Protein AF-0000000074976301 (afdb_homodimer)

Radius of gyration: 41.98 Å; Cα contacts (8 Å, |Δi|>4): 1626; chains: 2; bounding box: 94×161×144 Å

Sequence (1398 aa):
MSGLPFMSETKKCDAARPHCGTCVKQWQALVSVPAPVGYAHPTEPQCSYDPVEGLRLAPDTDPVEKIKELEDQIAELKSKLYDKQNASASPSSTRLTPPVPAGDPNGFTESDGGGIALPQAPLNIIDLIAPDSPQTRFRSSSGSPQLQKPGTDPFMDLLFSGWNPDLPDPTTLNHYIDVFFRCDPCGSRVLHKPSFLASMQLSPRDPGFPHSAILHAICAASSRWSPQNIVTLPDGTRRDQFAEFHASKTRQYIDKTMASGEDIFSVMQACILLSWYFYQEGRWVEVWIFAAFQTRVAVPLRLNYPGTFSTHGNSSPGAYLAPPKDLRDLESRRRTWWMTIIFDRIASVGGWIHAVDERDLGTELPLRTADFESESPIPSNPQDLTTPNLFTEHPPHYTDSFLLLIKAVMLFGRVTDFNVRGNLRAPTAPSKNQNPFFLPGFEELDKLVCSDFLESLPHIYRNNTGVTEQPDGTSSSLDTDLYMVHIIPHAATITLHNPYIDFTDPQNVSTARCVNSARCILGAYYVLSATSLDITRLHPFVTICWYLAAVVQVQLCKYFIEINDSERESTVWGEINVLRFAMMEYGQRSPIGTRQERLLQGLMREIVRMTAQKQPLEVGVPLFPFSHTTLFQKDVGSGSQSEEGSTAALLPVSPPYEQQSLPGRHSSVHPTSPNGSLLGSTWPRRDASGSPATNNYALMSGLPFMSETKKCDAARPHCGTCVKQWQALVSVPAPVGYAHPTEPQCSYDPVEGLRLAPDTDPVEKIKELEDQIAELKSKLYDKQNASASPSSTRLTPPVPAGDPNGFTESDGGGIALPQAPLNIIDLIAPDSPQTRFRSSSGSPQLQKPGTDPFMDLLFSGWNPDLPDPTTLNHYIDVFFRCDPCGSRVLHKPSFLASMQLSPRDPGFPHSAILHAICAASSRWSPQNIVTLPDGTRRDQFAEFHASKTRQYIDKTMASGEDIFSVMQACILLSWYFYQEGRWVEVWIFAAFQTRVAVPLRLNYPGTFSTHGNSSPGAYLAPPKDLRDLESRRRTWWMTIIFDRIASVGGWIHAVDERDLGTELPLRTADFESESPIPSNPQDLTTPNLFTEHPPHYTDSFLLLIKAVMLFGRVTDFNVRGNLRAPTAPSKNQNPFFLPGFEELDKLVCSDFLESLPHIYRNNTGVTEQPDGTSSSLDTDLYMVHIIPHAATITLHNPYIDFTDPQNVSTARCVNSARCILGAYYVLSATSLDITRLHPFVTICWYLAAVVQVQLCKYFIEINDSERESTVWGEINVLRFAMMEYGQRSPIGTRQERLLQGLMREIVRMTAQKQPLEVGVPLFPFSHTTLFQKDVGSGSQSEEGSTAALLPVSPPYEQQSLPGRHSSVHPTSPNGSLLGSTWPRRDASGSPATNNYAL

Solvent-accessible surface area (backbone atoms only — not comparable to full-atom values): 83010 Å² total; per-residue (Å²): 135,87,81,76,80,79,79,65,82,87,68,69,62,64,73,36,82,81,47,28,51,32,49,39,48,46,39,47,56,55,60,67,43,80,55,58,93,93,50,75,58,76,89,55,57,84,61,70,74,72,78,72,81,69,82,77,71,74,73,84,62,52,60,65,58,43,45,48,45,44,45,47,41,39,46,51,41,34,59,54,38,60,68,73,64,80,80,92,81,85,79,88,76,92,76,89,85,80,87,80,89,90,77,87,76,84,71,84,79,78,80,69,81,71,62,83,34,54,66,37,75,44,75,74,67,66,78,71,70,68,75,76,74,74,80,80,75,72,83,76,76,76,74,76,75,85,66,76,77,66,86,73,55,68,64,59,54,37,51,73,50,48,43,63,81,90,51,66,59,67,69,61,43,50,48,33,52,50,48,26,69,72,54,49,69,60,56,48,71,41,54,56,60,62,63,51,59,55,22,64,71,44,54,56,70,40,86,67,23,71,58,63,34,36,54,26,14,42,44,24,49,25,24,68,82,56,69,52,74,71,42,66,42,95,86,63,48,75,41,45,52,60,25,51,50,24,43,50,50,24,52,51,47,46,55,50,23,64,74,67,58,54,64,47,68,58,39,49,54,17,48,50,27,40,39,51,37,31,44,37,59,48,38,58,62,59,32,55,52,46,35,42,48,52,51,59,60,35,52,64,41,26,35,42,21,44,82,39,38,64,73,68,46,46,77,16,67,30,58,75,48,72,69,62,86,46,71,65,52,37,50,36,46,38,31,42,41,51,53,41,51,52,50,24,39,60,70,20,64,70,56,49,78,56,54,65,58,73,81,64,48,31,34,42,46,59,69,31,69,70,43,61,62,66,61,51,93,65,77,79,42,88,44,32,79,81,39,79,59,54,67,52,53,70,56,73,91,55,51,42,45,65,57,45,29,53,49,37,50,52,51,34,36,50,39,38,48,52,52,40,46,50,53,42,74,34,96,59,69,71,49,67,82,49,66,63,70,75,41,89,66,38,51,64,51,48,45,39,40,72,41,45,37,68,71,41,41,57,68,81,57,56,80,37,62,26,69,45,68,42,89,83,74,76,52,76,48,79,39,41,42,32,33,43,45,73,38,43,32,31,41,31,37,28,68,63,26,54,72,39,44,38,87,88,41,88,79,36,62,36,34,52,50,29,54,52,25,24,48,51,51,50,50,53,49,54,59,49,66,74,44,90,64,68,70,66,51,42,47,73,69,50,41,57,41,44,43,54,28,33,41,53,37,51,46,52,30,45,51,24,56,73,70,68,36,63,70,62,27,50,54,37,39,19,53,38,39,43,41,42,46,51,21,41,60,28,19,74,66,30,39,30,15,39,51,44,39,53,41,48,50,66,63,42,48,27,47,63,15,47,45,84,60,90,55,60,87,62,66,39,63,77,79,71,76,86,59,81,62,68,75,73,64,72,82,82,73,74,85,90,82,86,83,87,77,88,80,76,89,72,83,84,80,84,87,81,90,82,90,93,81,91,87,83,91,86,88,84,87,93,89,89,92,93,86,89,92,86,93,90,91,75,88,89,82,86,79,83,82,80,89,72,89,73,87,79,89,83,132,134,77,82,69,79,79,75,66,80,86,74,70,63,66,74,38,82,86,48,29,50,32,51,40,46,46,40,46,56,57,60,67,43,82,56,59,93,93,50,75,62,76,91,54,59,82,63,71,77,72,80,73,81,66,80,76,70,73,77,83,63,48,62,63,55,43,43,45,45,45,42,42,45,41,37,48,46,30,40,62,44,42,72,58,66,70,78,92,80,87,82,90,86,85,91,84,88,89,82,88,79,87,80,91,86,88,50,75,27,66,79,62,79,57,65,71,36,54,64,39,74,44,76,77,60,72,78,72,71,70,78,75,71,74,80,78,74,73,74,75,76,78,76,72,75,83,69,76,76,68,85,74,58,70,65,60,55,37,50,74,51,47,45,63,80,89,50,65,59,67,70,59,42,50,50,33,52,51,47,25,70,72,54,48,70,60,55,49,68,41,53,56,61,63,62,50,59,56,23,65,72,45,53,58,69,39,88,68,24,73,57,64,33,38,54,26,14,42,45,25,50,24,24,68,82,57,71,50,73,71,42,67,42,94,85,64,48,74,41,46,52,58,25,51,50,24,42,50,51,24,49,51,47,46,55,49,24,64,73,62,57,55,64,47,67,58,37,49,55,16,48,50,27,41,38,51,38,30,44,38,58,49,39,58,62,60,31,55,53,46,33,42,47,53,51,60,61,35,51,64,40,27,36,41,21,46,82,39,37,62,75,66,56,47,84,14,65,25,60,73,46,71,70,61,85,47,71,66,52,38,50,35,46,39,31,42,40,50,54,42,52,52,49,24,39,63,68,20,62,65,58,49,77,55,55,64,60,75,82,65,47,31,32,39,47,57,68,32,67,70,44,61,62,67,61,52,93,64,78,78,42,88,46,33,79,83,37,79,60,54,68,51,53,69,56,74,89,57,50,43,46,65,55,47,28,52,49,36,49,52,51,36,36,52,41,38,50,52,52,40,47,49,52,44,74,35,94,58,69,72,50,68,82,50,64,61,71,74,42,88,65,39,51,64,50,47,45,39,40,71,42,44,36,69,70,41,41,56,68,81,57,55,80,37,62,25,70,46,68,42,89,84,72,77,52,76,48,78,40,42,44,32,34,44,45,73,37,42,32,33,41,30,35,29,66,64,26,53,71,40,46,39,86,91,42,88,80,35,63,36,33,52,49,28,53,52,26,26,49,50,50,51,49,52,48,54,60,47,66,74,46,92,64,69,71,64,52,43,46,74,69,50,40,57,40,43,43,53,30,34,52,52,38,52,54,51,30,44,51,25,57,74,71,67,36,64,69,63,26,52,54,37,40,19,53,39,41,44,40,43,46,52,20,41,58,28,19,73,67,29,38,32,14,40,50,45,39,52,43,48,49,66,66,42,49,61,46,63,69,67,45,85,61,89,55,60,88,61,62,45,62,78,78,70,74,84,57,82,61,65,73,76,57,59,80,75,72,78,84,74,89,88,83,86,91,86,77,86,82,78,77,81,76,78,84,80,83,83,84,85,77,87,87,81,92,88,85,89,87,92,88,87,93,92,84,94,84,88,86,86,94,85,95,91,89,92,78,88,88,85,88,75,84,82,83,84,92,85,134

InterPro domains:
  IPR007219 Xylanolytic transcriptional activator, regulatory domain [PF04082] (188-371)
  IPR050815 Transcription factor, fungi [PTHR47338] (12-683)

Organism: Psilocybe cubensis (NCBI:txid181762)

Nearest PDB structures (foldseek):
  4p3f-assembly1_A  TM=4.657E-01  e=5.514E+00  Homo sapiens
  6lyr-assembly1_D  TM=2.061E-01  e=2.245E+00  Escherichia coli K-12
  2jqq-assembly1_A  TM=3.117E-01  e=6.971E+00  Saccharomyces cerevisiae
  4p3f-assembly1_A  TM=4.251E-01  e=4.213E+00  Homo sapiens
  6lyr-assembly1_D  TM=2.016E-01  e=2.156E+00  Escherichia coli K-12

Foldseek 3Di:
DDDDPDPDDPQDQCPDPPGGPRLVVVLVVVVVDPQPPPDDRPPDSPDGPPPPVPDPPPPVCPVVNVCVVVCVVCCVVCVVVVVVPDDDDADDDDQDDDDDDDDDDDDDDDPCPDDPQDAPPQLPPPDPPPPCPDRDDDDDDPPRDPPPPPPPPPLVVCVVLVHDNLADDLVVLVVLLVLLCVFPDALNQLDQNVQQVVLCPDGNVDPSRQDLLQSLLSQLLSCLVVPDPFDQDPVRQTDRPRNVSSLVVNVVVQVVCVVNVPPLVSSLSSLLSSLLSCLLQVVLVSNQVSLLVSQVSLVLCCLQAELSDDPVSVVNSRNSDDRQPDPLSSLSSPSSNLSSQLSQLLSCLVQHAGSDDLVSRHYAHHAPSVCSNVVPPDDTHPDDSPDPPNLQDDDPRRDDLQSLLSSLSVLLSVLSVVVNVVVVPDPDQDDLPDDCVPPPPLVVSLCSLQPRNLVSDPPVLNVDLQWDADPVNPDTGGDQSSVCSQQSSLLSLLSNLVSNDDPVDPPRPSLVSLQVSLVSLLVSVVVVVVHPDQLLSHDLSNLVSLLSSLLSLLVVLVVCLVVVPQVVNLVSLLSSLSSLVSLVSNCVSGVSSVVSSVVSVVVNVVVVVSDPDPCSNPRNDPPPPPPPVPPPPPPPDDDDDDDDDDDDDPPDPDDDDDDDDDDDDDDYYDDYDDDYDDDDDDDDDDDPDDDDDDDDDDD/DDDDPPPDDPQDQCPDPPGGPRLVVVLVVVVVDPAPPPDDRDPDSPDGPPPPPDPPPPPPCPVVVVVVVVVVVVCVVVCVVVCPVPDDDDDDDDDDDDDDDDDDDDDDDDDPPCDPLPQPPQLPLPDPPPVPVPPPPPPDPPPPDPPPPPPPPPLVVCVVLVHDNLADDLVVLVVLLVLLCVFPDALNQLDQNVQQVVLCPDGNPDPSRQDLLQSLLSQLLSCLVVPDPWDQDPVRQTDRPRNVSSLVVNVVVQVVCVVNVPPLVSSLSSLLSSLLSCLLQVVLVSNQVSLLVSQVSLVLCCLQAELSDDPVSVVNSRNSDDRQPDPLSSLSSPSSNLSSQLSQLLSCLVQHAGSDDLVSRHYAHHAPSVCSNVVPPDDTHPDDSPDPPNLQDDDPRRDDLQSLLSSLSVLLSVLSVVVNVVVVPDPDQDDLPDDCVPPPPLVVSLCSLQPRNLVSDPPVLNVDLQWDADPVNPDTGGDQSSVCSQQSSLLSLLSNLVSNDDPVDPPRPSLVSNQVSLVSLLVSVVVVVVHPDQLLSHDLSNLVSLLSSLLSLLVVLVVCLVVVPQVVNLVSLLSSLSSLVSLVSNCVSGVSSVVSSVVSVVVNVVVVVRDPDPCSNPRNPPPPPPPPVPPVPPDPDDDDDDDDDDDDDDPDPDDDPDDDDDDDDDYDYDDDDDDDDDYYDDDDYDDDDDDDPDDDDDD

Secondary structure (DSSP, 8-state):
----------------SSS-HHHHHHHHHHHTS---TT-PPPSS-S----------------HHHHHHHHHHHHHHHHHHHTTS-----------------------------------------GGG-------------------------HHHHHHHHT--TTSPPHHHHHHHHHHHHHH-SSGGGGS-HHHHHHHTTS-TTSTTSPPHHHHHHHHHHHTTTS--SEEE-TTS-EEEHHHHHHHHHHHHHHHHHHHH-TTHHHHHHHHHHHHHHHHHTT-HHHHHHHHHHHHHHHTTTTTTSGGG---TTTTSTT-SSPSPSSHHHHHHHHHHHHHHHHHHHHHTTTT---SS-GGG--PPPPPPHHHHHHT--PPPPS--TTSTTTTT---GGG--HHHHHHHHHHHHHHHHHHHHHHHHT-SSPPPTT--GGGSTTHHHHHHIIIIIHHHTS-HHHHS--SEEE-TTSS-EEE-HHHHHHHHHHHHHHHHHHGGG--TT-TT-HHHHHHHHHHHHHHHHHHHHHTS---GGGS-TTHHHHHHHHHHHHHHHHHHHHHTT-HHHHHHHHHHHHHHHHHHHHHHTT-THHHHHHHHHHHHHHHHHHH---SSTTTTT-------GGGTT-------------------------------------------------------------------/----------------SSS-HHHHHHHHHHHTS---TT-PPPSS-S----------------HHHHHHHHHHHHHHHHHHHHTS-----------------------------------------GGG-------------------------HHHHHHHHT--TTSPPHHHHHHHHHHHHHH-SSGGGGS-HHHHHHHTTS-TTSTTSPPHHHHHHHHHHHTTTS--SEEE-TTS-EEEHHHHHHHHHHHHHHHHHHHH-TTHHHHHHHHHHHHHHHHHTT-HHHHHHHHHHHHHHHTTTTTTSGGG---TTTTSTT-SSPSPSSHHHHHHHHHHHHHHHHHHHHHTTTT---SS-GGG--PPPPPPHHHHHHT--PPPPS--TTSTTTTT---GGG--HHHHHHHHHHHHHHHHHHHHHHHHT-SSPPPTT--GGGSTTHHHHHHIIIIIHHHTS-HHHHS--SEEE-TTSS-EEE-HHHHHHHHHHHHHHHHHHGGG--TT-TT-HHHHHHHHHHHHHHHHHHHHHTS---GGGS-TTHHHHHHHHHHHHHHHHHHHHHTT-HHHHHHHHHHHHHHHHHHHHHHTT-THHHHHHHHHHHHHHHHHHH---SSTTTTT-------GGGGGGTT----------------------------------------------------------------

Structure (mmCIF, N/CA/C/O backbone):
data_AF-0000000074976301-model_v1
#
loop_
_entity.id
_entity.type
_entity.pdbx_description
1 polymer 'Transcription factor domain-containing protein'
#
loop_
_atom_site.group_PDB
_atom_site.id
_atom_site.type_symbol
_atom_site.label_atom_id
_atom_site.label_alt_id
_atom_site.label_comp_id
_atom_site.label_asym_id
_atom_site.label_entity_id
_atom_site.label_seq_id
_atom_site.pdbx_PDB_ins_code
_atom_site.Cartn_x
_atom_site.Cartn_y
_atom_site.Cartn_z
_atom_site.occupancy
_atom_site.B_iso_or_equiv
_atom_site.auth_seq_id
_atom_site.auth_comp_id
_atom_site.auth_asym_id
_atom_site.auth_atom_id
_atom_site.pdbx_PDB_model_num
ATOM 1 N N . MET A 1 1 ? 20.297 -18.25 -31.578 1 17.75 1 MET A N 1
ATOM 2 C CA . MET A 1 1 ? 21.609 -18.594 -31 1 17.75 1 MET A CA 1
ATOM 3 C C . MET A 1 1 ? 22.641 -17.531 -31.344 1 17.75 1 MET A C 1
ATOM 5 O O . MET A 1 1 ? 23.453 -17.719 -32.25 1 17.75 1 MET A O 1
ATOM 9 N N . SER A 1 2 ? 22.172 -16.25 -31.406 1 18.09 2 SER A N 1
ATOM 10 C CA . SER A 1 2 ? 22.75 -15.078 -32.031 1 18.09 2 SER A CA 1
ATOM 11 C C . SER A 1 2 ? 24.109 -14.727 -31.422 1 18.09 2 SER A C 1
ATOM 13 O O . SER A 1 2 ? 24.281 -14.812 -30.203 1 18.09 2 SER A O 1
ATOM 15 N N . GLY A 1 3 ? 25.188 -14.75 -32.344 1 18.64 3 GLY A N 1
ATOM 16 C CA . GLY A 1 3 ? 26.625 -14.656 -32.531 1 18.64 3 GLY A CA 1
ATOM 17 C C . GLY A 1 3 ? 27.203 -13.375 -31.984 1 18.64 3 GLY A C 1
ATOM 18 O O . GLY A 1 3 ? 26.609 -12.305 -32.094 1 18.64 3 GLY A O 1
ATOM 19 N N . LEU A 1 4 ? 28.078 -13.414 -31.016 1 25.92 4 LEU A N 1
ATOM 20 C CA . LEU A 1 4 ? 28.859 -12.656 -30.047 1 25.92 4 LEU A CA 1
ATOM 21 C C . LEU A 1 4 ? 29.922 -11.82 -30.75 1 25.92 4 LEU A C 1
ATOM 23 O O . LEU A 1 4 ? 30.688 -12.336 -31.562 1 25.92 4 LEU A O 1
ATOM 27 N N . PRO A 1 5 ? 29.734 -10.469 -31 1 25.67 5 PRO A N 1
ATOM 28 C CA . PRO A 1 5 ? 30.766 -9.625 -31.609 1 25.67 5 PRO A CA 1
ATOM 29 C C . PRO A 1 5 ? 32.156 -9.852 -31 1 25.67 5 PRO A C 1
ATOM 31 O O . PRO A 1 5 ? 32.25 -10.328 -29.875 1 25.67 5 PRO A O 1
ATOM 34 N N . PHE A 1 6 ? 33.094 -10.102 -31.891 1 25.94 6 PHE A N 1
ATOM 35 C CA . PHE A 1 6 ? 34.531 -10.078 -31.797 1 25.94 6 PHE A CA 1
ATOM 36 C C . PHE A 1 6 ? 35 -8.836 -31.047 1 25.94 6 PHE A C 1
ATOM 38 O O . PHE A 1 6 ? 34.719 -7.715 -31.469 1 25.94 6 PHE A O 1
ATOM 45 N N . MET A 1 7 ? 35.156 -8.867 -29.844 1 28.19 7 MET A N 1
ATOM 46 C CA . MET A 1 7 ? 35.562 -7.938 -28.797 1 28.19 7 MET A CA 1
ATOM 47 C C . MET A 1 7 ? 36.969 -7.379 -29.094 1 28.19 7 MET A C 1
ATOM 49 O O . MET A 1 7 ? 37.562 -6.75 -28.234 1 28.19 7 MET A O 1
ATOM 53 N N . SER A 1 8 ? 37.594 -7.973 -30.156 1 29.59 8 SER A N 1
ATOM 54 C CA . SER A 1 8 ? 39 -7.539 -30.172 1 29.59 8 SER A CA 1
ATOM 55 C C . SER A 1 8 ? 39.094 -6.039 -30.406 1 29.59 8 SER A C 1
ATOM 57 O O . SER A 1 8 ? 38.094 -5.371 -30.688 1 29.59 8 SER A O 1
ATOM 59 N N . GLU A 1 9 ? 40.281 -5.621 -31.125 1 33.06 9 GLU A N 1
ATOM 60 C CA . GLU A 1 9 ? 40.875 -4.297 -31.25 1 33.06 9 GLU A CA 1
ATOM 61 C C . GLU A 1 9 ? 39.938 -3.326 -31.938 1 33.06 9 GLU A C 1
ATOM 63 O O . GLU A 1 9 ? 39.156 -3.729 -32.812 1 33.06 9 GLU A O 1
ATOM 68 N N . THR A 1 10 ? 39.625 -2.203 -31.359 1 34.5 10 THR A N 1
ATOM 69 C CA . THR A 1 10 ? 38.844 -0.985 -31.578 1 34.5 10 THR A CA 1
ATOM 70 C C . THR A 1 10 ? 39.031 -0.449 -33 1 34.5 10 THR A C 1
ATOM 72 O O . THR A 1 10 ? 39.875 0.437 -33.219 1 34.5 10 THR A O 1
ATOM 75 N N . LYS A 1 11 ? 39.25 -1.345 -34.031 1 38.53 11 LYS A N 1
ATOM 76 C CA . LYS A 1 11 ? 39.625 -0.69 -35.281 1 38.53 11 LYS A CA 1
ATOM 77 C C . LYS A 1 11 ? 38.438 0.122 -35.812 1 38.53 11 LYS A C 1
ATOM 79 O O . LYS A 1 11 ? 37.281 -0.297 -35.719 1 38.53 11 LYS A O 1
ATOM 84 N N . LYS A 1 12 ? 38.656 1.433 -36.031 1 40.94 12 LYS A N 1
ATOM 85 C CA . LYS A 1 12 ? 37.812 2.541 -36.469 1 40.94 12 LYS A CA 1
ATOM 86 C C . LYS A 1 12 ? 37.25 2.281 -37.875 1 40.94 12 LYS A C 1
ATOM 88 O O . LYS A 1 12 ? 38 2.037 -38.812 1 40.94 12 LYS A O 1
ATOM 93 N N . CYS A 1 13 ? 36.094 1.709 -38.062 1 37.28 13 CYS A N 1
ATOM 94 C CA . CYS A 1 13 ? 35.5 1.474 -39.375 1 37.28 13 CYS A CA 1
ATOM 95 C C . CYS A 1 13 ? 35.25 2.787 -40.094 1 37.28 13 CYS A C 1
ATOM 97 O O . CYS A 1 13 ? 34.656 3.713 -39.531 1 37.28 13 CYS A O 1
ATOM 99 N N . ASP A 1 14 ? 36 3.328 -41.062 1 51.03 14 ASP A N 1
ATOM 100 C CA . ASP A 1 14 ? 36.062 4.629 -41.719 1 51.03 14 ASP A CA 1
ATOM 101 C C . ASP A 1 14 ? 34.906 4.812 -42.688 1 51.03 14 ASP A C 1
ATOM 103 O O . ASP A 1 14 ? 34.906 5.746 -43.5 1 51.03 14 ASP A O 1
ATOM 107 N N . ALA A 1 15 ? 33.906 4.105 -42.656 1 47.38 15 ALA A N 1
ATOM 108 C CA . ALA A 1 15 ? 32.625 4.191 -43.375 1 47.38 15 ALA A CA 1
ATOM 109 C C . ALA A 1 15 ? 32.844 4.387 -44.875 1 47.38 15 ALA A C 1
ATOM 111 O O . ALA A 1 15 ? 32.031 4.984 -45.562 1 47.38 15 ALA A O 1
ATOM 112 N N . ALA A 1 16 ? 34.062 3.965 -45.406 1 56.34 16 ALA A N 1
ATOM 113 C CA . ALA A 1 16 ? 34.344 4.09 -46.812 1 56.34 16 ALA A CA 1
ATOM 114 C C . ALA A 1 16 ? 33.531 3.078 -47.625 1 56.34 16 ALA A C 1
ATOM 116 O O . ALA A 1 16 ? 33.219 1.997 -47.125 1 56.34 16 ALA A O 1
ATOM 117 N N . ARG A 1 17 ? 32.844 3.6 -48.688 1 61.53 17 ARG A N 1
ATOM 118 C CA . ARG A 1 17 ? 32.094 2.766 -49.625 1 61.53 17 ARG A CA 1
ATOM 119 C C . ARG A 1 17 ? 33.031 2.119 -50.656 1 61.53 17 ARG A C 1
ATOM 121 O O . ARG A 1 17 ? 34.094 2.674 -50.969 1 61.53 17 ARG A O 1
ATOM 128 N N . PRO A 1 18 ? 32.688 1.089 -51.094 1 60.03 18 PRO A N 1
ATOM 129 C CA . PRO A 1 18 ? 31.641 0.082 -50.875 1 60.03 18 PRO A CA 1
ATOM 130 C C . PRO A 1 18 ? 31.906 -0.778 -49.656 1 60.03 18 PRO A C 1
ATOM 132 O O . PRO A 1 18 ? 31.016 -1.493 -49.188 1 60.03 18 PRO A O 1
ATOM 135 N N . HIS A 1 19 ? 33.125 -0.757 -49.125 1 60.94 19 HIS A N 1
ATOM 136 C CA . HIS A 1 19 ? 33.531 -1.523 -47.969 1 60.94 19 HIS A CA 1
ATOM 137 C C . HIS A 1 19 ? 34.219 -0.626 -46.938 1 60.94 19 HIS A C 1
ATOM 139 O O . HIS A 1 19 ? 34.938 0.304 -47.312 1 60.94 19 HIS A O 1
ATOM 145 N N . CYS A 1 20 ? 33.812 -0.61 -45.656 1 57.97 20 CYS A N 1
ATOM 146 C CA . CYS A 1 20 ? 34.438 0.29 -44.719 1 57.97 20 CYS A CA 1
ATOM 147 C C . CYS A 1 20 ? 35.906 -0.052 -44.562 1 57.97 20 CYS A C 1
ATOM 149 O O . CYS A 1 20 ? 36.312 -1.2 -44.75 1 57.97 20 CYS A O 1
ATOM 151 N N . GLY A 1 21 ? 36.75 0.905 -44.594 1 64.62 21 GLY A N 1
ATOM 152 C CA . GLY A 1 21 ? 38.188 0.808 -44.562 1 64.62 21 GLY A CA 1
ATOM 153 C C . GLY A 1 21 ? 38.719 -0.175 -43.531 1 64.62 21 GLY A C 1
ATOM 154 O O . GLY A 1 21 ? 39.688 -0.875 -43.781 1 64.62 21 GLY A O 1
ATOM 155 N N . THR A 1 22 ? 37.969 -0.263 -42.562 1 61.88 22 THR A N 1
ATOM 156 C CA . THR A 1 22 ? 38.438 -1.119 -41.469 1 61.88 22 THR A CA 1
ATOM 157 C C . THR A 1 22 ? 38.156 -2.586 -41.781 1 61.88 22 THR A C 1
ATOM 159 O O . THR A 1 22 ? 39 -3.455 -41.5 1 61.88 22 THR A O 1
ATOM 162 N N . CYS A 1 23 ? 36.969 -2.793 -42.25 1 61.06 23 CYS A N 1
ATOM 163 C CA . CYS A 1 23 ? 36.625 -4.145 -42.688 1 61.06 23 CYS A CA 1
ATOM 164 C C . CYS A 1 23 ? 37.531 -4.594 -43.844 1 61.06 23 CYS A C 1
ATOM 166 O O . CYS A 1 23 ? 37.906 -5.766 -43.938 1 61.06 23 CYS A O 1
ATOM 168 N N . VAL A 1 24 ? 37.75 -3.576 -44.656 1 70 24 VAL A N 1
ATOM 169 C CA . VAL A 1 24 ? 38.688 -3.854 -45.719 1 70 24 VAL A CA 1
ATOM 170 C C . VAL A 1 24 ? 40.062 -4.234 -45.156 1 70 24 VAL A C 1
ATOM 172 O O . VAL A 1 24 ? 40.688 -5.199 -45.594 1 70 24 VAL A O 1
ATOM 175 N N . LYS A 1 25 ? 40.5 -3.488 -44.156 1 69.56 25 LYS A N 1
ATOM 176 C CA . LYS A 1 25 ? 41.781 -3.744 -43.531 1 69.56 25 LYS A CA 1
ATOM 177 C C . LYS A 1 25 ? 41.812 -5.102 -42.844 1 69.56 25 LYS A C 1
ATOM 179 O O . LYS A 1 25 ? 42.781 -5.832 -42.906 1 69.56 25 LYS A O 1
ATOM 184 N N . GLN A 1 26 ? 40.719 -5.344 -42.25 1 64.56 26 GLN A N 1
ATOM 185 C CA . GLN A 1 26 ? 40.594 -6.625 -41.562 1 64.56 26 GLN A CA 1
ATOM 186 C C . GLN A 1 26 ? 40.562 -7.781 -42.562 1 64.56 26 GLN A C 1
ATOM 188 O O . GLN A 1 26 ? 41.156 -8.828 -42.344 1 64.56 26 GLN A O 1
ATOM 193 N N . TRP A 1 27 ? 39.719 -7.57 -43.562 1 69.25 27 TRP A N 1
ATOM 194 C CA . TRP A 1 27 ? 39.688 -8.523 -44.656 1 69.25 27 TRP A CA 1
ATOM 195 C C . TRP A 1 27 ? 41.094 -8.711 -45.25 1 69.25 27 TRP A C 1
ATOM 197 O O . TRP A 1 27 ? 41.5 -9.844 -45.469 1 69.25 27 TRP A O 1
ATOM 207 N N . GLN A 1 28 ? 41.688 -7.547 -45.344 1 68.62 28 GLN A N 1
ATOM 208 C CA . GLN A 1 28 ? 43.062 -7.594 -45.875 1 68.62 28 GLN A CA 1
ATOM 209 C C . GLN A 1 28 ? 43.969 -8.352 -44.938 1 68.62 28 GLN A C 1
ATOM 211 O O . GLN A 1 28 ? 44.844 -9.109 -45.375 1 68.62 28 GLN A O 1
ATOM 216 N N . ALA A 1 29 ? 43.812 -8.086 -43.688 1 65.56 29 ALA A N 1
ATOM 217 C CA . ALA A 1 29 ? 44.625 -8.781 -42.688 1 65.56 29 ALA A CA 1
ATOM 218 C C . ALA A 1 29 ? 44.312 -10.273 -42.656 1 65.56 29 ALA A C 1
ATOM 220 O O . ALA A 1 29 ? 45.219 -11.094 -42.5 1 65.56 29 ALA A O 1
ATOM 221 N N . LEU A 1 30 ? 43.062 -10.539 -42.812 1 64.19 30 LEU A N 1
ATOM 222 C CA . LEU A 1 30 ? 42.625 -11.922 -42.844 1 64.19 30 LEU A CA 1
ATOM 223 C C . LEU A 1 30 ? 43.156 -12.633 -44.094 1 64.19 30 LEU A C 1
ATOM 225 O O . LEU A 1 30 ? 43.594 -13.781 -44 1 64.19 30 LEU A O 1
ATOM 229 N N . VAL A 1 31 ? 43.062 -11.914 -45.156 1 65.19 31 VAL A N 1
ATOM 230 C CA . VAL A 1 31 ? 43.469 -12.547 -46.438 1 65.19 31 VAL A CA 1
ATOM 231 C C . VAL A 1 31 ? 44.969 -12.57 -46.531 1 65.19 31 VAL A C 1
ATOM 233 O O . VAL A 1 31 ? 45.531 -13.234 -47.438 1 65.19 31 VAL A O 1
ATOM 236 N N . SER A 1 32 ? 45.656 -11.734 -45.656 1 62 32 SER A N 1
ATOM 237 C CA . SER A 1 32 ? 47.094 -11.719 -45.688 1 62 32 SER A CA 1
ATOM 238 C C . SER A 1 32 ? 47.688 -13.016 -45.156 1 62 32 SER A C 1
ATOM 240 O O . SER A 1 32 ? 48.875 -13.297 -45.344 1 62 32 SER A O 1
ATOM 242 N N . VAL A 1 33 ? 47 -13.68 -44.312 1 61.44 33 VAL A N 1
ATOM 243 C CA . VAL A 1 33 ? 47.5 -14.945 -43.812 1 61.44 33 VAL A CA 1
ATOM 244 C C . VAL A 1 33 ? 47 -16.094 -44.688 1 61.44 33 VAL A C 1
ATOM 246 O O . VAL A 1 33 ? 45.875 -16.016 -45.219 1 61.44 33 VAL A O 1
ATOM 249 N N . PRO A 1 34 ? 47.75 -17 -45 1 59.44 34 PRO A N 1
ATOM 250 C CA . PRO A 1 34 ? 47.344 -18.094 -45.906 1 59.44 34 PRO A CA 1
ATOM 251 C C . PRO A 1 34 ? 46.125 -18.844 -45.406 1 59.44 34 PRO A C 1
ATOM 253 O O . PRO A 1 34 ? 45.969 -19.094 -44.219 1 59.44 34 PRO A O 1
ATOM 256 N N . ALA A 1 35 ? 45.094 -18.891 -46.156 1 53.41 35 ALA A N 1
ATOM 257 C CA . ALA A 1 35 ? 43.844 -19.578 -45.812 1 53.41 35 ALA A CA 1
ATOM 258 C C . ALA A 1 35 ? 44.094 -21.031 -45.469 1 53.41 35 ALA A C 1
ATOM 260 O O . ALA A 1 35 ? 44.938 -21.688 -46.094 1 53.41 35 ALA A O 1
ATOM 261 N N . PRO A 1 36 ? 43.875 -21.484 -44.281 1 57.41 36 PRO A N 1
ATOM 262 C CA . PRO A 1 36 ? 44.125 -22.906 -44.062 1 57.41 36 PRO A CA 1
ATOM 263 C C . PRO A 1 36 ? 43.594 -23.781 -45.219 1 57.41 36 PRO A C 1
ATOM 265 O O . PRO A 1 36 ? 42.75 -23.344 -46 1 57.41 36 PRO A O 1
ATOM 268 N N . VAL A 1 37 ? 43.969 -24.984 -45.344 1 56.72 37 VAL A N 1
ATOM 269 C CA . VAL A 1 37 ? 43.625 -25.922 -46.406 1 56.72 37 VAL A CA 1
ATOM 270 C C . VAL A 1 37 ? 42.125 -26.156 -46.438 1 56.72 37 VAL A C 1
ATOM 272 O O . VAL A 1 37 ? 41.531 -26.484 -45.406 1 56.72 37 VAL A O 1
ATOM 275 N N . GLY A 1 38 ? 41.344 -25.906 -47.438 1 60.34 38 GLY A N 1
ATOM 276 C CA . GLY A 1 38 ? 39.906 -26.094 -47.719 1 60.34 38 GLY A CA 1
ATOM 277 C C . GLY A 1 38 ? 39.094 -24.828 -47.531 1 60.34 38 GLY A C 1
ATOM 278 O O . GLY A 1 38 ? 37.875 -24.828 -47.75 1 60.34 38 GLY A O 1
ATOM 279 N N . TYR A 1 39 ? 39.656 -23.969 -46.719 1 49.09 39 TYR A N 1
ATOM 280 C CA . TYR A 1 39 ? 38.938 -22.719 -46.438 1 49.09 39 TYR A CA 1
ATOM 281 C C . TYR A 1 39 ? 39.375 -21.625 -47.406 1 49.09 39 TYR A C 1
ATOM 283 O O . TYR A 1 39 ? 40.562 -21.453 -47.656 1 49.09 39 TYR A O 1
ATOM 291 N N . ALA A 1 40 ? 38.562 -21.141 -48.281 1 60.62 40 ALA A N 1
ATOM 292 C CA . ALA A 1 40 ? 38.875 -20 -49.125 1 60.62 40 ALA A CA 1
ATOM 293 C C . ALA A 1 40 ? 38.562 -18.688 -48.438 1 60.62 40 ALA A C 1
ATOM 295 O O . ALA A 1 40 ? 37.531 -18.562 -47.781 1 60.62 40 ALA A O 1
ATOM 296 N N . HIS A 1 41 ? 39.531 -17.797 -48.281 1 58.91 41 HIS A N 1
ATOM 297 C CA . HIS A 1 41 ? 39.312 -16.469 -47.719 1 58.91 41 HIS A CA 1
ATOM 298 C C . HIS A 1 41 ? 38.156 -15.781 -48.438 1 58.91 41 HIS A C 1
ATOM 300 O O . HIS A 1 41 ? 37.906 -16 -49.625 1 58.91 41 HIS A O 1
ATOM 306 N N . PRO A 1 42 ? 37.188 -15.266 -47.688 1 60.84 42 PRO A N 1
ATOM 307 C CA . PRO A 1 42 ? 36.156 -14.539 -48.438 1 60.84 42 PRO A CA 1
ATOM 308 C C . PRO A 1 42 ? 36.719 -13.539 -49.438 1 60.84 42 PRO A C 1
ATOM 310 O O . PRO A 1 42 ? 37.781 -12.984 -49.188 1 60.84 42 PRO A O 1
ATOM 313 N N . THR A 1 43 ? 36.375 -13.648 -50.719 1 67.44 43 THR A N 1
ATOM 314 C CA . THR A 1 43 ? 36.938 -12.859 -51.812 1 67.44 43 THR A CA 1
ATOM 315 C C . THR A 1 43 ? 36.719 -11.367 -51.562 1 67.44 43 THR A C 1
ATOM 317 O O . THR A 1 43 ? 37.375 -10.531 -52.188 1 67.44 43 THR A O 1
ATOM 320 N N . GLU A 1 44 ? 35.688 -10.969 -50.969 1 60.72 44 GLU A N 1
ATOM 321 C CA . GLU A 1 44 ? 35.344 -9.57 -50.719 1 60.72 44 GLU A CA 1
ATOM 322 C C . GLU A 1 44 ? 35.031 -9.32 -49.25 1 60.72 44 GLU A C 1
ATOM 324 O O . GLU A 1 44 ? 34.688 -10.25 -48.531 1 60.72 44 GLU A O 1
ATOM 329 N N . PRO A 1 45 ? 35.5 -8.086 -48.688 1 52.75 45 PRO A N 1
ATOM 330 C CA . PRO A 1 45 ? 35.125 -7.785 -47.312 1 52.75 45 PRO A CA 1
ATOM 331 C C . PRO A 1 45 ? 33.625 -8.047 -47.062 1 52.75 45 PRO A C 1
ATOM 333 O O . PRO A 1 45 ? 32.812 -7.883 -47.969 1 52.75 45 PRO A O 1
ATOM 336 N N . GLN A 1 46 ? 33.125 -9 -46.25 1 47.47 46 GLN A N 1
ATOM 337 C CA . GLN A 1 46 ? 31.766 -9.438 -46.031 1 47.47 46 GLN A CA 1
ATOM 338 C C . GLN A 1 46 ? 30.906 -8.32 -45.469 1 47.47 46 GLN A C 1
ATOM 340 O O . GLN A 1 46 ? 29.906 -8.578 -44.781 1 47.47 46 GLN A O 1
ATOM 345 N N . CYS A 1 47 ? 31.375 -7.137 -45.375 1 40.84 47 CYS A N 1
ATOM 346 C CA . CYS A 1 47 ? 30.531 -6.117 -44.781 1 40.84 47 CYS A CA 1
ATOM 347 C C . CYS A 1 47 ? 29.562 -5.52 -45.781 1 40.84 47 CYS A C 1
ATOM 349 O O . CYS A 1 47 ? 29.953 -5.227 -46.938 1 40.84 47 CYS A O 1
ATOM 351 N N . SER A 1 48 ? 28.469 -6.074 -46.188 1 36.16 48 SER A N 1
ATOM 352 C CA . SER A 1 48 ? 27.531 -5.418 -47.094 1 36.16 48 SER A CA 1
ATOM 353 C C . SER A 1 48 ? 26.75 -4.32 -46.375 1 36.16 48 SER A C 1
ATOM 355 O O . SER A 1 48 ? 26.391 -4.473 -45.219 1 36.16 48 SER A O 1
ATOM 357 N N . TYR A 1 49 ? 27.047 -3.139 -46.781 1 31.75 49 TYR A N 1
ATOM 358 C CA . TYR A 1 49 ? 26.281 -1.986 -46.312 1 31.75 49 TYR A CA 1
ATOM 359 C C . TYR A 1 49 ? 24.797 -2.152 -46.625 1 31.75 49 TYR A C 1
ATOM 361 O O . TYR A 1 49 ? 24.406 -2.225 -47.781 1 31.75 49 TYR A O 1
ATOM 369 N N . ASP A 1 50 ? 24.016 -2.979 -46.031 1 29.81 50 ASP A N 1
ATOM 370 C CA . ASP A 1 50 ? 22.609 -2.889 -46.406 1 29.81 50 ASP A CA 1
ATOM 371 C C . ASP A 1 50 ? 22.031 -1.514 -46.062 1 29.81 50 ASP A C 1
ATOM 373 O O . ASP A 1 50 ? 22.172 -1.045 -44.906 1 29.81 50 ASP A O 1
ATOM 377 N N . PRO A 1 51 ? 21.844 -0.621 -47.094 1 30.5 51 PRO A N 1
ATOM 378 C CA . PRO A 1 51 ? 21.188 0.669 -46.875 1 30.5 51 PRO A CA 1
ATOM 379 C C . PRO A 1 51 ? 19.844 0.533 -46.156 1 30.5 51 PRO A C 1
ATOM 381 O O . PRO A 1 51 ? 18.891 -0.022 -46.719 1 30.5 51 PRO A O 1
ATOM 384 N N . VAL A 1 52 ? 19.719 -0.139 -45.094 1 26.27 52 VAL A N 1
ATOM 385 C CA . VAL A 1 52 ? 18.328 -0.179 -44.656 1 26.27 52 VAL A CA 1
ATOM 386 C C . VAL A 1 52 ? 17.766 1.238 -44.594 1 26.27 52 VAL A C 1
ATOM 388 O O . VAL A 1 52 ? 18.328 2.111 -43.938 1 26.27 52 VAL A O 1
ATOM 391 N N . GLU A 1 53 ? 17.062 1.738 -45.656 1 27.62 53 GLU A N 1
ATOM 392 C CA . GLU A 1 53 ? 16.25 2.941 -45.812 1 27.62 53 GLU A CA 1
ATOM 393 C C . GLU A 1 53 ? 15.375 3.164 -44.594 1 27.62 53 GLU A C 1
ATOM 395 O O . GLU A 1 53 ? 14.406 2.43 -44.375 1 27.62 53 GLU A O 1
ATOM 400 N N . GLY A 1 54 ? 15.805 3.094 -43.469 1 22.75 54 GLY A N 1
ATOM 401 C CA . GLY A 1 54 ? 14.945 3.254 -42.312 1 22.75 54 GLY A CA 1
ATOM 402 C C . GLY A 1 54 ? 13.984 4.422 -42.438 1 22.75 54 GLY A C 1
ATOM 403 O O . GLY A 1 54 ? 14.195 5.32 -43.25 1 22.75 54 GLY A O 1
ATOM 404 N N . LEU A 1 55 ? 12.664 4.277 -41.969 1 24.67 55 LEU A N 1
ATOM 405 C CA . LEU A 1 55 ? 11.414 5.039 -41.969 1 24.67 55 LEU A CA 1
ATOM 406 C C . LEU A 1 55 ? 11.656 6.465 -41.469 1 24.67 55 LEU A C 1
ATOM 408 O O . LEU A 1 55 ? 12.375 6.68 -40.5 1 24.67 55 LEU A O 1
ATOM 412 N N . ARG A 1 56 ? 11.516 7.391 -42.344 1 26.83 56 ARG A N 1
ATOM 413 C CA . ARG A 1 56 ? 11.5 8.836 -42.156 1 26.83 56 ARG A CA 1
ATOM 414 C C . ARG A 1 56 ? 10.734 9.219 -40.875 1 26.83 56 ARG A C 1
ATOM 416 O O . ARG A 1 56 ? 9.602 8.781 -40.688 1 26.83 56 ARG A O 1
ATOM 423 N N . LEU A 1 57 ? 11.367 9.5 -39.844 1 24.28 57 LEU A N 1
ATOM 424 C CA . LEU A 1 57 ? 10.836 10.164 -38.656 1 24.28 57 LEU A CA 1
ATOM 425 C C . LEU A 1 57 ? 9.852 11.258 -39.031 1 24.28 57 LEU A C 1
ATOM 427 O O . LEU A 1 57 ? 10.156 12.117 -39.875 1 24.28 57 LEU A O 1
ATOM 431 N N . ALA A 1 58 ? 8.555 11.078 -38.906 1 29.5 58 ALA A N 1
ATOM 432 C CA . ALA A 1 58 ? 7.578 12.086 -39.312 1 29.5 58 ALA A CA 1
ATOM 433 C C . ALA A 1 58 ? 7.977 13.469 -38.781 1 29.5 58 ALA A C 1
ATOM 435 O O . ALA A 1 58 ? 8.484 13.602 -37.688 1 29.5 58 ALA A O 1
ATOM 436 N N . PRO A 1 59 ? 8.352 14.273 -39.656 1 30.75 59 PRO A N 1
ATOM 437 C CA . PRO A 1 59 ? 8.727 15.625 -39.219 1 30.75 59 PRO A CA 1
ATOM 438 C C . PRO A 1 59 ? 7.832 16.156 -38.125 1 30.75 59 PRO A C 1
ATOM 440 O O . PRO A 1 59 ? 6.652 15.805 -38.031 1 30.75 59 PRO A O 1
ATOM 443 N N . ASP A 1 60 ? 8.367 16.359 -36.969 1 30.78 60 ASP A N 1
ATOM 444 C CA . ASP A 1 60 ? 7.812 17.016 -35.812 1 30.78 60 ASP A CA 1
ATOM 445 C C . ASP A 1 60 ? 6.934 18.203 -36.188 1 30.78 60 ASP A C 1
ATOM 447 O O . ASP A 1 60 ? 7.406 19.328 -36.25 1 30.78 60 ASP A O 1
ATOM 451 N N . THR A 1 61 ? 6.098 17.953 -37.219 1 35.56 61 THR A N 1
ATOM 452 C CA . THR A 1 61 ? 5.242 19.078 -37.594 1 35.56 61 THR A CA 1
ATOM 453 C C . THR A 1 61 ? 4.367 19.516 -36.438 1 35.56 61 THR A C 1
ATOM 455 O O . THR A 1 61 ? 3.689 18.688 -35.812 1 35.56 61 THR A O 1
ATOM 458 N N . ASP A 1 62 ? 4.684 20.578 -35.781 1 36.41 62 ASP A N 1
ATOM 459 C CA . ASP A 1 62 ? 4.023 21.234 -34.656 1 36.41 62 ASP A CA 1
ATOM 460 C C . ASP A 1 62 ? 2.508 21.109 -34.75 1 36.41 62 ASP A C 1
ATOM 462 O O . ASP A 1 62 ? 1.902 21.531 -35.75 1 36.41 62 ASP A O 1
ATOM 466 N N . PRO A 1 63 ? 1.921 20.234 -34.062 1 41.28 63 PRO A N 1
ATOM 467 C CA . PRO A 1 63 ? 0.514 19.891 -34.281 1 41.28 63 PRO A CA 1
ATOM 468 C C . PRO A 1 63 ? -0.395 21.125 -34.344 1 41.28 63 PRO A C 1
ATOM 470 O O . PRO A 1 63 ? -1.387 21.125 -35.094 1 41.28 63 PRO A O 1
ATOM 473 N N . VAL A 1 64 ? -0.069 22.141 -33.656 1 48.75 64 VAL A N 1
ATOM 474 C CA . VAL A 1 64 ? -0.808 23.406 -33.688 1 48.75 64 VAL A CA 1
ATOM 475 C C . VAL A 1 64 ? -0.65 24.062 -35.062 1 48.75 64 VAL A C 1
ATOM 477 O O . VAL A 1 64 ? -1.627 24.531 -35.625 1 48.75 64 VAL A O 1
ATOM 480 N N . GLU A 1 65 ? 0.543 23.953 -35.406 1 49.72 65 GLU A N 1
ATOM 481 C CA . GLU A 1 65 ? 0.852 24.5 -36.719 1 49.72 65 GLU A CA 1
ATOM 482 C C . GLU A 1 65 ? 0.287 23.609 -37.844 1 49.72 65 GLU A C 1
ATOM 484 O O . GLU A 1 65 ? -0.192 24.109 -38.844 1 49.72 65 GLU A O 1
ATOM 489 N N . LYS A 1 66 ? 0.244 22.344 -37.594 1 52.31 66 LYS A N 1
ATOM 490 C CA . LYS A 1 66 ? -0.35 21.375 -38.5 1 52.31 66 LYS A CA 1
ATOM 491 C C . LYS A 1 66 ? -1.873 21.469 -38.5 1 52.31 66 LYS A C 1
ATOM 493 O O . LYS A 1 66 ? -2.508 21.391 -39.531 1 52.31 66 LYS A O 1
ATOM 498 N N . ILE A 1 67 ? -2.43 21.594 -37.344 1 50.97 67 ILE A N 1
ATOM 499 C CA . ILE A 1 67 ? -3.854 21.875 -37.156 1 50.97 67 ILE A CA 1
ATOM 500 C C . ILE A 1 67 ? -4.203 23.219 -37.812 1 50.97 67 ILE A C 1
ATOM 502 O O . ILE A 1 67 ? -5.18 23.312 -38.562 1 50.97 67 ILE A O 1
ATOM 506 N N . LYS A 1 68 ? -3.406 24.188 -37.5 1 59.44 68 LYS A N 1
ATOM 507 C CA . LYS A 1 68 ? -3.541 25.5 -38.125 1 59.44 68 LYS A CA 1
ATOM 508 C C . LYS A 1 68 ? -3.375 25.391 -39.656 1 59.44 68 LYS A C 1
ATOM 510 O O . LYS A 1 68 ? -4.133 26 -40.406 1 59.44 68 LYS A O 1
ATOM 515 N N . GLU A 1 69 ? -2.453 24.547 -40 1 61.66 69 GLU A N 1
ATOM 516 C CA . GLU A 1 69 ? -2.191 24.266 -41.406 1 61.66 69 GLU A CA 1
ATOM 517 C C . GLU A 1 69 ? -3.332 23.453 -42.031 1 61.66 69 GLU A C 1
ATOM 519 O O . GLU A 1 69 ? -3.77 23.75 -43.156 1 61.66 69 GLU A O 1
ATOM 524 N N . LEU A 1 70 ? -3.791 22.438 -41.281 1 60.56 70 LEU A N 1
ATOM 525 C CA . LEU A 1 70 ? -4.918 21.625 -41.719 1 60.56 70 LEU A CA 1
ATOM 526 C C . LEU A 1 70 ? -6.215 22.422 -41.688 1 60.56 70 LEU A C 1
ATOM 528 O O . LEU A 1 70 ? -7.035 22.328 -42.594 1 60.56 70 LEU A O 1
ATOM 532 N N . GLU A 1 71 ? -6.344 23.156 -40.625 1 61.06 71 GLU A N 1
ATOM 533 C CA . GLU A 1 71 ? -7.461 24.078 -40.5 1 61.06 71 GLU A CA 1
ATOM 534 C C . GLU A 1 71 ? -7.398 25.188 -41.562 1 61.06 71 GLU A C 1
ATOM 536 O O . GLU A 1 71 ? -8.422 25.547 -42.156 1 61.06 71 GLU A O 1
ATOM 541 N N . ASP A 1 72 ? -6.176 25.688 -41.781 1 61.06 72 ASP A N 1
ATOM 542 C CA . ASP A 1 72 ? -5.922 26.625 -42.875 1 61.06 72 ASP A CA 1
ATOM 543 C C . ASP A 1 72 ? -6.172 25.953 -44.219 1 61.06 72 ASP A C 1
ATOM 545 O O . ASP A 1 72 ? -6.711 26.578 -45.125 1 61.06 72 ASP A O 1
ATOM 549 N N . GLN A 1 73 ? -5.785 24.688 -44.219 1 60.97 73 GLN A N 1
ATOM 550 C CA . GLN A 1 73 ? -6.043 23.859 -45.406 1 60.97 73 GLN A CA 1
ATOM 551 C C . GLN A 1 73 ? -7.531 23.547 -45.531 1 60.97 73 GLN A C 1
ATOM 553 O O . GLN A 1 73 ? -8.078 23.578 -46.656 1 60.97 73 GLN A O 1
ATOM 558 N N . ILE A 1 74 ? -8.078 23.094 -44.469 1 56.22 74 ILE A N 1
ATOM 559 C CA . ILE A 1 74 ? -9.516 22.859 -44.406 1 56.22 74 ILE A CA 1
ATOM 560 C C . ILE A 1 74 ? -10.25 24.172 -44.656 1 56.22 74 ILE A C 1
ATOM 562 O O . ILE A 1 74 ? -11.227 24.219 -45.406 1 56.22 74 ILE A O 1
ATOM 566 N N . ALA A 1 75 ? -9.828 25.25 -43.938 1 58.34 75 ALA A N 1
ATOM 567 C CA . ALA A 1 75 ? -10.359 26.578 -44.188 1 58.34 75 ALA A CA 1
ATOM 568 C C . ALA A 1 75 ? -10.195 27 -45.625 1 58.34 75 ALA A C 1
ATOM 570 O O . ALA A 1 75 ? -11.117 27.562 -46.219 1 58.34 75 ALA A O 1
ATOM 571 N N . GLU A 1 76 ? -8.953 26.672 -46.094 1 57.53 76 GLU A N 1
ATOM 572 C CA . GLU A 1 76 ? -8.695 26.844 -47.531 1 57.53 76 GLU A CA 1
ATOM 573 C C . GLU A 1 76 ? -9.562 25.906 -48.375 1 57.53 76 GLU A C 1
ATOM 575 O O . GLU A 1 76 ? -10.133 26.328 -49.375 1 57.53 76 GLU A O 1
ATOM 580 N N . LEU A 1 77 ? -9.609 24.672 -47.844 1 51.31 77 LEU A N 1
ATOM 581 C CA . LEU A 1 77 ? -10.422 23.688 -48.531 1 51.31 77 LEU A CA 1
ATOM 582 C C . LEU A 1 77 ? -11.906 23.969 -48.312 1 51.31 77 LEU A C 1
ATOM 584 O O . LEU A 1 77 ? -12.711 23.828 -49.25 1 51.31 77 LEU A O 1
ATOM 588 N N . LYS A 1 78 ? -12.203 24.141 -47 1 50.16 78 LYS A N 1
ATOM 589 C CA . LYS A 1 78 ? -13.562 24.547 -46.656 1 50.16 78 LYS A CA 1
ATOM 590 C C . LYS A 1 78 ? -13.961 25.828 -47.344 1 50.16 78 LYS A C 1
ATOM 592 O O . LYS A 1 78 ? -15.094 25.969 -47.812 1 50.16 78 LYS A O 1
ATOM 597 N N . SER A 1 79 ? -12.992 26.891 -47.25 1 43.41 79 SER A N 1
ATOM 598 C CA . SER A 1 79 ? -13.227 28.047 -48.125 1 43.41 79 SER A CA 1
ATOM 599 C C . SER A 1 79 ? -13.539 27.625 -49.562 1 43.41 79 SER A C 1
ATOM 601 O O . SER A 1 79 ? -14.43 28.172 -50.188 1 43.41 79 SER A O 1
ATOM 603 N N . LYS A 1 80 ? -12.734 26.531 -49.812 1 43.34 80 LYS A N 1
ATOM 604 C CA . LYS A 1 80 ? -13.016 25.969 -51.125 1 43.34 80 LYS A CA 1
ATOM 605 C C . LYS A 1 80 ? -14.344 25.203 -51.125 1 43.34 80 LYS A C 1
ATOM 607 O O . LYS A 1 80 ? -15.078 25.234 -52.125 1 43.34 80 LYS A O 1
ATOM 612 N N . LEU A 1 81 ? -14.406 24.359 -49.969 1 36.19 81 LEU A N 1
ATOM 613 C CA . LEU A 1 81 ? -15.617 23.547 -49.844 1 36.19 81 LEU A CA 1
ATOM 614 C C . LEU A 1 81 ? -16.812 24.422 -49.5 1 36.19 81 LEU A C 1
ATOM 616 O O . LEU A 1 81 ? -17.938 24.125 -49.906 1 36.19 81 LEU A O 1
ATOM 620 N N . TYR A 1 82 ? -16.656 25.438 -48.5 1 36.75 82 TYR A N 1
ATOM 621 C CA . TYR A 1 82 ? -17.734 26.344 -48.125 1 36.75 82 TYR A CA 1
ATOM 622 C C . TYR A 1 82 ? -18.516 26.766 -49.375 1 36.75 82 TYR A C 1
ATOM 624 O O . TYR A 1 82 ? -19.641 27.266 -49.281 1 36.75 82 TYR A O 1
ATOM 632 N N . ASP A 1 83 ? -17.703 26.812 -50.5 1 29.47 83 ASP A N 1
ATOM 633 C CA . ASP A 1 83 ? -18.453 27.109 -51.688 1 29.47 83 ASP A CA 1
ATOM 634 C C . ASP A 1 83 ? -19.531 26.031 -51.938 1 29.47 83 ASP A C 1
ATOM 636 O O . ASP A 1 83 ? -20.453 26.25 -52.719 1 29.47 83 ASP A O 1
ATOM 640 N N . LYS A 1 84 ? -19.141 24.734 -51.406 1 26.98 84 LYS A N 1
ATOM 641 C CA . LYS A 1 84 ? -20.125 23.75 -51.875 1 26.98 84 LYS A CA 1
ATOM 642 C C . LYS A 1 84 ? -21.219 23.547 -50.812 1 26.98 84 LYS A C 1
ATOM 644 O O . LYS A 1 84 ? -21.016 22.859 -49.812 1 26.98 84 LYS A O 1
ATOM 649 N N . GLN A 1 85 ? -22 24.453 -50.188 1 24.47 85 GLN A N 1
ATOM 650 C CA . GLN A 1 85 ? -22.75 24.938 -49.031 1 24.47 85 GLN A CA 1
ATOM 651 C C . GLN A 1 85 ? -23.969 24.062 -48.75 1 24.47 85 GLN A C 1
ATOM 653 O O . GLN A 1 85 ? -24.281 23.781 -47.594 1 24.47 85 GLN A O 1
ATOM 658 N N . ASN A 1 86 ? -25.156 24.141 -49.469 1 20.52 86 ASN A N 1
ATOM 659 C CA . ASN A 1 86 ? -26.516 24.562 -49.156 1 20.52 86 ASN A CA 1
ATOM 660 C C . ASN A 1 86 ? -27.406 23.391 -48.781 1 20.52 86 ASN A C 1
ATOM 662 O O . ASN A 1 86 ? -28.609 23.562 -48.594 1 20.52 86 ASN A O 1
ATOM 666 N N . ALA A 1 87 ? -27.203 22.094 -49 1 17.05 87 ALA A N 1
ATOM 667 C CA . ALA A 1 87 ? -28.5 21.5 -49.312 1 17.05 87 ALA A CA 1
ATOM 668 C C . ALA A 1 87 ? -29.203 21.016 -48.031 1 17.05 87 ALA A C 1
ATOM 670 O O . ALA A 1 87 ? -30.375 21.344 -47.812 1 17.05 87 ALA A O 1
ATOM 671 N N . SER A 1 88 ? -29.484 19.578 -47.406 1 16.7 88 SER A N 1
ATOM 672 C CA . SER A 1 88 ? -30.75 18.875 -47.25 1 16.7 88 SER A CA 1
ATOM 673 C C . SER A 1 88 ? -31.062 18.656 -45.75 1 16.7 88 SER A C 1
ATOM 675 O O . SER A 1 88 ? -30.406 17.844 -45.094 1 16.7 88 SER A O 1
ATOM 677 N N . ALA A 1 89 ? -31.641 19.531 -44.875 1 17.64 89 ALA A N 1
ATOM 678 C CA . ALA A 1 89 ? -31.844 19.672 -43.438 1 17.64 89 ALA A CA 1
ATOM 679 C C . ALA A 1 89 ? -33.031 18.859 -42.969 1 17.64 89 ALA A C 1
ATOM 681 O O . ALA A 1 89 ? -33.469 19 -41.812 1 17.64 89 ALA A O 1
ATOM 682 N N . SER A 1 90 ? -33.375 17.562 -43.219 1 16.33 90 SER A N 1
ATOM 683 C CA . SER A 1 90 ? -34.719 17.156 -42.906 1 16.33 90 SER A CA 1
ATOM 684 C C . SER A 1 90 ? -34.875 16.812 -41.406 1 16.33 90 SER A C 1
ATOM 686 O O . SER A 1 90 ? -34 16.234 -40.812 1 16.33 90 SER A O 1
ATOM 688 N N . PRO A 1 91 ? -36.125 17.078 -40.562 1 17.28 91 PRO A N 1
ATOM 689 C CA . PRO A 1 91 ? -36.594 17.469 -39.219 1 17.28 91 PRO A CA 1
ATOM 690 C C . PRO A 1 91 ? -37.094 16.281 -38.406 1 17.28 91 PRO A C 1
ATOM 692 O O . PRO A 1 91 ? -37.469 16.469 -37.219 1 17.28 91 PRO A O 1
ATOM 695 N N . SER A 1 92 ? -36.75 15.031 -38.375 1 16 92 SER A N 1
ATOM 696 C CA . SER A 1 92 ? -37.781 14.109 -37.906 1 16 92 SER A CA 1
ATOM 697 C C . SER A 1 92 ? -37.875 14.102 -36.375 1 16 92 SER A C 1
ATOM 699 O O . SER A 1 92 ? -36.875 14.312 -35.688 1 16 92 SER A O 1
ATOM 701 N N . SER A 1 93 ? -39.219 13.812 -35.562 1 16.31 93 SER A N 1
ATOM 702 C CA . SER A 1 93 ? -40.156 14.211 -34.531 1 16.31 93 SER A CA 1
ATOM 703 C C . SER A 1 93 ? -40.094 13.25 -33.344 1 16.31 93 SER A C 1
ATOM 705 O O . SER A 1 93 ? -40.438 13.617 -32.219 1 16.31 93 SER A O 1
ATOM 707 N N . THR A 1 94 ? -39.656 12.023 -33.156 1 15.77 94 THR A N 1
ATOM 708 C CA . THR A 1 94 ? -40.594 11.164 -32.438 1 15.77 94 THR A CA 1
ATOM 709 C C . THR A 1 94 ? -40.375 11.266 -30.938 1 15.77 94 THR A C 1
ATOM 711 O O . THR A 1 94 ? -39.25 11.219 -30.453 1 15.77 94 THR A O 1
ATOM 714 N N . ARG A 1 95 ? -41.562 11.328 -29.984 1 15.99 95 ARG A N 1
ATOM 715 C CA . ARG A 1 95 ? -42.031 11.859 -28.719 1 15.99 95 ARG A CA 1
ATOM 716 C C . ARG A 1 95 ? -42 10.789 -27.625 1 15.99 95 ARG A C 1
ATOM 718 O O . ARG A 1 95 ? -42.469 11.016 -26.516 1 15.99 95 ARG A O 1
ATOM 725 N N . LEU A 1 96 ? -41.188 9.852 -27.5 1 15.69 96 LEU A N 1
ATOM 726 C CA . LEU A 1 96 ? -41.719 8.797 -26.641 1 15.69 96 LEU A CA 1
ATOM 727 C C . LEU A 1 96 ? -41.75 9.25 -25.188 1 15.69 96 LEU A C 1
ATOM 729 O O . LEU A 1 96 ? -40.938 10.078 -24.766 1 15.69 96 LEU A O 1
ATOM 733 N N . THR A 1 97 ? -42.781 8.594 -24.297 1 15.59 97 THR A N 1
ATOM 734 C CA . THR A 1 97 ? -43.688 8.781 -23.172 1 15.59 97 THR A CA 1
ATOM 735 C C . THR A 1 97 ? -42.969 8.43 -21.859 1 15.59 97 THR A C 1
ATOM 737 O O . THR A 1 97 ? -42.188 7.492 -21.812 1 15.59 97 THR A O 1
ATOM 740 N N . PRO A 1 98 ? -43.25 9.141 -20.672 1 17.83 98 PRO A N 1
ATOM 741 C CA . PRO A 1 98 ? -42.656 9.555 -19.406 1 17.83 98 PRO A CA 1
ATOM 742 C C . PRO A 1 98 ? -43.094 8.664 -18.234 1 17.83 98 PRO A C 1
ATOM 744 O O . PRO A 1 98 ? -42.719 8.93 -17.078 1 17.83 98 PRO A O 1
ATOM 747 N N . PRO A 1 99 ? -43.219 7.273 -18.188 1 15.99 99 PRO A N 1
ATOM 748 C CA . PRO A 1 99 ? -44.188 6.938 -17.141 1 15.99 99 PRO A CA 1
ATOM 749 C C . PRO A 1 99 ? -43.625 7.223 -15.734 1 15.99 99 PRO A C 1
ATOM 751 O O . PRO A 1 99 ? -42.438 7.383 -15.555 1 15.99 99 PRO A O 1
ATOM 754 N N . VAL A 1 100 ? -44.5 6.84 -14.516 1 16.02 100 VAL A N 1
ATOM 755 C CA . VAL A 1 100 ? -45.156 7.434 -13.336 1 16.02 100 VAL A CA 1
ATOM 756 C C . VAL A 1 100 ? -44.469 6.914 -12.07 1 16.02 100 VAL A C 1
ATOM 758 O O . VAL A 1 100 ? -44.344 7.641 -11.086 1 16.02 100 VAL A O 1
ATOM 761 N N . PRO A 1 101 ? -43.75 5.75 -11.812 1 15.57 101 PRO A N 1
ATOM 762 C CA . PRO A 1 101 ? -44.375 5.105 -10.648 1 15.57 101 PRO A CA 1
ATOM 763 C C . PRO A 1 101 ? -43.969 5.754 -9.328 1 15.57 101 PRO A C 1
ATOM 765 O O . PRO A 1 101 ? -43.031 6.547 -9.289 1 15.57 101 PRO A O 1
ATOM 768 N N . ALA A 1 102 ? -43.969 4.77 -8.078 1 16.02 102 ALA A N 1
ATOM 769 C CA . ALA A 1 102 ? -44.625 4.586 -6.773 1 16.02 102 ALA A CA 1
ATOM 770 C C . ALA A 1 102 ? -43.719 5.07 -5.645 1 16.02 102 ALA A C 1
ATOM 772 O O . ALA A 1 102 ? -42.469 5.086 -5.789 1 16.02 102 ALA A O 1
ATOM 773 N N . GLY A 1 103 ? -44.281 5.418 -4.359 1 15.8 103 GLY A N 1
ATOM 774 C CA . GLY A 1 103 ? -44.219 6.352 -3.246 1 15.8 103 GLY A CA 1
ATOM 775 C C . GLY A 1 103 ? -43.406 5.84 -2.076 1 15.8 103 GLY A C 1
ATOM 776 O O . GLY A 1 103 ? -42.906 6.625 -1.276 1 15.8 103 GLY A O 1
ATOM 777 N N . ASP A 1 104 ? -43.188 4.582 -1.702 1 16.83 104 ASP A N 1
ATOM 778 C CA . ASP A 1 104 ? -43.531 4.426 -0.295 1 16.83 104 ASP A CA 1
ATOM 779 C C . ASP A 1 104 ? -42.438 4.957 0.613 1 16.83 104 ASP A C 1
ATOM 781 O O . ASP A 1 104 ? -41.25 4.992 0.223 1 16.83 104 ASP A O 1
ATOM 785 N N . PRO A 1 105 ? -42.812 5.359 1.968 1 16.97 105 PRO A N 1
ATOM 786 C CA . PRO A 1 105 ? -42.469 6.348 2.988 1 16.97 105 PRO A CA 1
ATOM 787 C C . PRO A 1 105 ? -41.406 5.836 3.957 1 16.97 105 PRO A C 1
ATOM 789 O O . PRO A 1 105 ? -40.875 6.605 4.77 1 16.97 105 PRO A O 1
ATOM 792 N N . ASN A 1 106 ? -41 4.562 4.035 1 17.77 106 ASN A N 1
ATOM 793 C CA . ASN A 1 106 ? -40.812 4.156 5.426 1 17.77 106 ASN A CA 1
ATOM 794 C C . ASN A 1 106 ? -39.625 4.855 6.07 1 17.77 106 ASN A C 1
ATOM 796 O O . ASN A 1 106 ? -38.625 5.164 5.398 1 17.77 106 ASN A O 1
ATOM 800 N N . GLY A 1 107 ? -39.812 5.27 7.367 1 16.66 107 GLY A N 1
ATOM 801 C CA . GLY A 1 107 ? -39.312 6.195 8.375 1 16.66 107 GLY A CA 1
ATOM 802 C C . GLY A 1 107 ? -38.094 5.688 9.102 1 16.66 107 GLY A C 1
ATOM 803 O O . GLY A 1 107 ? -37.656 6.266 10.102 1 16.66 107 GLY A O 1
ATOM 804 N N . PHE A 1 108 ? -37.219 4.898 8.578 1 17.34 108 PHE A N 1
ATOM 805 C CA . PHE A 1 108 ? -36.406 4.281 9.609 1 17.34 108 PHE A CA 1
ATOM 806 C C . PHE A 1 108 ? -35.562 5.332 10.336 1 17.34 108 PHE A C 1
ATOM 808 O O . PHE A 1 108 ? -35.156 6.332 9.734 1 17.34 108 PHE A O 1
ATOM 815 N N . THR A 1 109 ? -35.656 5.27 11.703 1 17.59 109 THR A N 1
ATOM 816 C CA . THR A 1 109 ? -35.188 6.047 12.852 1 17.59 109 THR A CA 1
ATOM 817 C C . THR A 1 109 ? -33.656 6.016 12.945 1 17.59 109 THR A C 1
ATOM 819 O O . THR A 1 109 ? -33.062 4.953 12.836 1 17.59 109 THR A O 1
ATOM 822 N N . GLU A 1 110 ? -33 7.129 12.789 1 17.59 110 GLU A N 1
ATOM 823 C CA . GLU A 1 110 ? -31.594 7.469 12.664 1 17.59 110 GLU A CA 1
ATOM 824 C C . GLU A 1 110 ? -30.906 7.461 14.016 1 17.59 110 GLU A C 1
ATOM 826 O O . GLU A 1 110 ? -31.266 8.234 14.914 1 17.59 110 GLU A O 1
ATOM 831 N N . SER A 1 111 ? -30.734 6.25 14.625 1 18.31 111 SER A N 1
ATOM 832 C CA . SER A 1 111 ? -30.062 6.305 15.906 1 18.31 111 SER A CA 1
ATOM 833 C C . SER A 1 111 ? -28.703 6.984 15.781 1 18.31 111 SER A C 1
ATOM 835 O O . SER A 1 111 ? -28 6.797 14.789 1 18.31 111 SER A O 1
ATOM 837 N N . ASP A 1 112 ? -28.469 8.047 16.578 1 18.52 112 ASP A N 1
ATOM 838 C CA . ASP A 1 112 ? -27.578 9.195 16.672 1 18.52 112 ASP A CA 1
ATOM 839 C C . ASP A 1 112 ? -26.203 8.781 17.203 1 18.52 112 ASP A C 1
ATOM 841 O O . ASP A 1 112 ? -25.406 9.625 17.609 1 18.52 112 ASP A O 1
ATOM 845 N N . GLY A 1 113 ? -25.797 7.535 17.203 1 19.91 113 GLY A N 1
ATOM 846 C CA . GLY A 1 113 ? -24.625 7.406 18.062 1 19.91 113 GLY A CA 1
ATOM 847 C C . GLY A 1 113 ? -23.438 8.227 17.594 1 19.91 113 GLY A C 1
ATOM 848 O O . GLY A 1 113 ? -23.188 8.336 16.391 1 19.91 113 GLY A O 1
ATOM 849 N N . GLY A 1 114 ? -23.047 9.25 18.375 1 21.73 114 GLY A N 1
ATOM 850 C CA . GLY A 1 114 ? -22.172 10.406 18.25 1 21.73 114 GLY A CA 1
ATOM 851 C C . GLY A 1 114 ? -20.703 10.031 18.109 1 21.73 114 GLY A C 1
ATOM 852 O O . GLY A 1 114 ? -19.828 10.883 18.281 1 21.73 114 GLY A O 1
ATOM 853 N N . GLY A 1 115 ? -20.219 8.969 17.797 1 24.69 115 GLY A N 1
ATOM 854 C CA . GLY A 1 115 ? -18.781 8.891 17.953 1 24.69 115 GLY A CA 1
ATOM 855 C C . GLY A 1 115 ? -18.031 9.859 17.047 1 24.69 115 GLY A C 1
ATOM 856 O O . GLY A 1 115 ? -18.594 10.391 16.094 1 24.69 115 GLY A O 1
ATOM 857 N N . ILE A 1 116 ? -16.969 10.484 17.547 1 28.7 116 ILE A N 1
ATOM 858 C CA . ILE A 1 116 ? -16.109 11.484 16.922 1 28.7 116 ILE A CA 1
ATOM 859 C C . ILE A 1 116 ? -15.578 10.953 15.594 1 28.7 116 ILE A C 1
ATOM 861 O O . ILE A 1 116 ? -14.891 9.938 15.555 1 28.7 116 ILE A O 1
ATOM 865 N N . ALA A 1 117 ? -16.406 11.039 14.586 1 29.36 117 ALA A N 1
ATOM 866 C CA . ALA A 1 117 ? -15.891 10.562 13.305 1 29.36 117 ALA A CA 1
ATOM 867 C C . ALA A 1 117 ? -14.859 11.523 12.727 1 29.36 117 ALA A C 1
ATOM 869 O O . ALA A 1 117 ? -15.117 12.727 12.625 1 29.36 117 ALA A O 1
ATOM 870 N N . LEU A 1 118 ? -13.719 11.312 12.938 1 30.55 118 LEU A N 1
ATOM 871 C CA . LEU A 1 118 ? -12.688 12.078 12.242 1 30.55 118 LEU A CA 1
ATOM 872 C C . LEU A 1 118 ? -13.039 12.273 10.773 1 30.55 118 LEU A C 1
ATOM 874 O O . LEU A 1 118 ? -13.742 11.445 10.188 1 30.55 118 LEU A O 1
ATOM 878 N N . PRO A 1 119 ? -13 13.453 10.328 1 29.03 119 PRO A N 1
ATOM 879 C CA . PRO A 1 119 ? -13.508 13.938 9.039 1 29.03 119 PRO A CA 1
ATOM 880 C C . PRO A 1 119 ? -13.109 13.039 7.871 1 29.03 119 PRO A C 1
ATOM 882 O O . PRO A 1 119 ? -11.922 12.766 7.68 1 29.03 119 PRO A O 1
ATOM 885 N N . GLN A 1 120 ? -13.617 11.914 7.812 1 31.77 120 GLN A N 1
ATOM 886 C CA . GLN A 1 120 ? -13.297 11.375 6.496 1 31.77 120 GLN A CA 1
ATOM 887 C C . GLN A 1 120 ? -14.055 12.125 5.398 1 31.77 120 GLN A C 1
ATOM 889 O O . GLN A 1 120 ? -15.219 12.484 5.574 1 31.77 120 GLN A O 1
ATOM 894 N N . ALA A 1 121 ? -13.438 12.891 4.566 1 28.28 121 ALA A N 1
ATOM 895 C CA . ALA A 1 121 ? -14.008 13.727 3.51 1 28.28 121 ALA A CA 1
ATOM 896 C C . ALA A 1 121 ? -15.18 13.023 2.83 1 28.28 121 ALA A C 1
ATOM 898 O O . ALA A 1 121 ? -15.047 11.891 2.363 1 28.28 121 ALA A O 1
ATOM 899 N N . PRO A 1 122 ? -16.406 13.328 3.311 1 27.44 122 PRO A N 1
ATOM 900 C CA . PRO A 1 122 ? -17.531 12.789 2.545 1 27.44 122 PRO A CA 1
ATOM 901 C C . PRO A 1 122 ? -17.453 13.133 1.059 1 27.44 122 PRO A C 1
ATOM 903 O O . PRO A 1 122 ? -17.141 14.273 0.701 1 27.44 122 PRO A O 1
ATOM 906 N N . LEU A 1 123 ? -16.984 12.344 0.209 1 27.55 123 LEU A N 1
ATOM 907 C CA . LEU A 1 123 ? -17.234 12.633 -1.2 1 27.55 123 LEU A CA 1
ATOM 908 C C . LEU A 1 123 ? -18.719 12.93 -1.442 1 27.55 123 LEU A C 1
ATOM 910 O O . LEU A 1 123 ? -19.562 12.031 -1.324 1 27.55 123 LEU A O 1
ATOM 914 N N . ASN A 1 124 ? -19.203 13.969 -0.923 1 24.75 124 ASN A N 1
ATOM 915 C CA . ASN A 1 124 ? -20.594 14.398 -1.114 1 24.75 124 ASN A CA 1
ATOM 916 C C . ASN A 1 124 ? -20.984 14.359 -2.586 1 24.75 124 ASN A C 1
ATOM 918 O O . ASN A 1 124 ? -20.844 15.352 -3.303 1 24.75 124 ASN A O 1
ATOM 922 N N . ILE A 1 125 ? -20.609 13.367 -3.332 1 24.61 125 ILE A N 1
ATOM 923 C CA . ILE A 1 125 ? -21.094 13.469 -4.707 1 24.61 125 ILE A CA 1
ATOM 924 C C . ILE A 1 125 ? -22.609 13.344 -4.73 1 24.61 125 ILE A C 1
ATOM 926 O O . ILE A 1 125 ? -23.219 13.32 -5.805 1 24.61 125 ILE A O 1
ATOM 930 N N . ILE A 1 126 ? -23.266 13.023 -3.564 1 22.55 126 ILE A N 1
ATOM 931 C CA . ILE A 1 126 ? -24.547 12.383 -3.84 1 22.55 126 ILE A CA 1
ATOM 932 C C . ILE A 1 126 ? -25.5 13.383 -4.512 1 22.55 126 ILE A C 1
ATOM 934 O O . ILE A 1 126 ? -26.375 12.992 -5.285 1 22.55 126 ILE A O 1
ATOM 938 N N . ASP A 1 127 ? -25.484 14.625 -4.059 1 22.12 127 ASP A N 1
ATOM 939 C CA . ASP A 1 127 ? -26.859 15.125 -4.078 1 22.12 127 ASP A CA 1
ATOM 940 C C . ASP A 1 127 ? -27.312 15.422 -5.504 1 22.12 127 ASP A C 1
ATOM 942 O O . ASP A 1 127 ? -28.312 16.125 -5.711 1 22.12 127 ASP A O 1
ATOM 946 N N . LEU A 1 128 ? -26.312 15.398 -6.43 1 20.88 128 LEU A N 1
ATOM 947 C CA . LEU A 1 128 ? -26.781 16.188 -7.57 1 20.88 128 LEU A CA 1
ATOM 948 C C . LEU A 1 128 ? -27.922 15.484 -8.281 1 20.88 128 LEU A C 1
ATOM 950 O O . LEU A 1 128 ? -28.328 15.891 -9.375 1 20.88 128 LEU A O 1
ATOM 954 N N . ILE A 1 129 ? -28.297 14.25 -7.812 1 19.09 129 ILE A N 1
ATOM 955 C CA . ILE A 1 129 ? -29.094 13.617 -8.852 1 19.09 129 ILE A CA 1
ATOM 956 C C . ILE A 1 129 ? -30.5 14.18 -8.828 1 19.09 129 ILE A C 1
ATOM 958 O O . ILE A 1 129 ? -31.297 13.859 -7.938 1 19.09 129 ILE A O 1
ATOM 962 N N . ALA A 1 130 ? -30.609 15.492 -8.859 1 18.91 130 ALA A N 1
ATOM 963 C CA . ALA A 1 130 ? -32 15.906 -8.859 1 18.91 130 ALA A CA 1
ATOM 964 C C . ALA A 1 130 ? -32.781 15.25 -10 1 18.91 130 ALA A C 1
ATOM 966 O O . ALA A 1 130 ? -32.344 15.297 -11.156 1 18.91 130 ALA A O 1
ATOM 967 N N . PRO A 1 131 ? -33.562 14.289 -9.75 1 19.77 131 PRO A N 1
ATOM 968 C CA . PRO A 1 131 ? -34.344 13.508 -10.711 1 19.77 131 PRO A CA 1
ATOM 969 C C . PRO A 1 131 ? -35.219 14.383 -11.602 1 19.77 131 PRO A C 1
ATOM 971 O O . PRO A 1 131 ? -35.688 13.93 -12.656 1 19.77 131 PRO A O 1
ATOM 974 N N . ASP A 1 132 ? -35.5 15.648 -11.125 1 18.66 132 ASP A N 1
ATOM 975 C CA . ASP A 1 132 ? -36.906 15.898 -11.453 1 18.66 132 ASP A CA 1
ATOM 976 C C . ASP A 1 132 ? -37.062 16.344 -12.906 1 18.66 132 ASP A C 1
ATOM 978 O O . ASP A 1 132 ? -37.156 17.531 -13.195 1 18.66 132 ASP A O 1
ATOM 982 N N . SER A 1 133 ? -36.312 15.875 -13.844 1 19.08 133 SER A N 1
ATOM 983 C CA . SER A 1 133 ? -36.531 16.531 -15.125 1 19.08 133 SER A CA 1
ATOM 984 C C . SER A 1 133 ? -38 16.422 -15.539 1 19.08 133 SER A C 1
ATOM 986 O O . SER A 1 133 ? -38.562 15.312 -15.656 1 19.08 133 SER A O 1
ATOM 988 N N . PRO A 1 134 ? -38.781 17.359 -15.109 1 19.62 134 PRO A N 1
ATOM 989 C CA . PRO A 1 134 ? -40.188 17.359 -15.531 1 19.62 134 PRO A CA 1
ATOM 990 C C . PRO A 1 134 ? -40.344 17.25 -17.047 1 19.62 134 PRO A C 1
ATOM 992 O O . PRO A 1 134 ? -39.406 17.578 -17.797 1 19.62 134 PRO A O 1
ATOM 995 N N . GLN A 1 135 ? -41.312 16.531 -17.5 1 18.75 135 GLN A N 1
ATOM 996 C CA . GLN A 1 135 ? -41.875 16.031 -18.75 1 18.75 135 GLN A CA 1
ATOM 997 C C . GLN A 1 135 ? -42.375 17.172 -19.641 1 18.75 135 GLN A C 1
ATOM 999 O O . GLN A 1 135 ? -43.5 17.609 -19.5 1 18.75 135 GLN A O 1
ATOM 1004 N N . THR A 1 136 ? -41.656 18.234 -19.812 1 17.55 136 THR A N 1
ATOM 1005 C CA . THR A 1 136 ? -42.375 19.234 -20.578 1 17.55 136 THR A CA 1
ATOM 1006 C C . THR A 1 136 ? -42.844 18.672 -21.922 1 17.55 136 THR A C 1
ATOM 1008 O O . THR A 1 136 ? -42.094 17.969 -22.578 1 17.55 136 THR A O 1
ATOM 1011 N N . ARG A 1 137 ? -44.156 18.891 -22.359 1 17.67 137 ARG A N 1
ATOM 1012 C CA . ARG A 1 137 ? -45.25 18.5 -23.25 1 17.67 137 ARG A CA 1
ATOM 1013 C C . ARG A 1 137 ? -44.906 18.859 -24.703 1 17.67 137 ARG A C 1
ATOM 1015 O O . ARG A 1 137 ? -45.406 18.219 -25.641 1 17.67 137 ARG A O 1
ATOM 1022 N N . PHE A 1 138 ? -44.219 19.984 -25 1 17.34 138 PHE A N 1
ATOM 1023 C CA . PHE A 1 138 ? -44.938 20.641 -26.078 1 17.34 138 PHE A CA 1
ATOM 1024 C C . PHE A 1 138 ? -44.625 19.984 -27.422 1 17.34 138 PHE A C 1
ATOM 1026 O O . PHE A 1 138 ? -45.188 20.359 -28.453 1 17.34 138 PHE A O 1
ATOM 1033 N N . ARG A 1 139 ? -43.781 19.125 -27.656 1 17.38 139 ARG A N 1
ATOM 1034 C CA . ARG A 1 139 ? -43.312 19.188 -29.047 1 17.38 139 ARG A CA 1
ATOM 1035 C C . ARG A 1 139 ? -44.469 18.953 -30.016 1 17.38 139 ARG A C 1
ATOM 1037 O O . ARG A 1 139 ? -45.281 18.031 -29.812 1 17.38 139 ARG A O 1
ATOM 1044 N N . SER A 1 140 ? -44.719 19.906 -30.938 1 18.64 140 SER A N 1
ATOM 1045 C CA . SER A 1 140 ? -45.562 20.125 -32.094 1 18.64 140 SER A CA 1
ATOM 1046 C C . SER A 1 140 ? -45.406 18.984 -33.125 1 18.64 140 SER A C 1
ATOM 1048 O O . SER A 1 140 ? -44.344 18.328 -33.156 1 18.64 140 SER A O 1
ATOM 1050 N N . SER A 1 141 ? -46.531 18.516 -33.719 1 19.2 141 SER A N 1
ATOM 1051 C CA . SER A 1 141 ? -46.969 17.438 -34.594 1 19.2 141 SER A CA 1
ATOM 1052 C C . SER A 1 141 ? -46.375 17.547 -35.969 1 19.2 141 SER A C 1
ATOM 1054 O O . SER A 1 141 ? -46.75 16.828 -36.906 1 19.2 141 SER A O 1
ATOM 1056 N N . SER A 1 142 ? -45.438 18.484 -36.312 1 20.83 142 SER A N 1
ATOM 1057 C CA . SER A 1 142 ? -45.469 18.656 -37.75 1 20.83 142 SER A CA 1
ATOM 1058 C C . SER A 1 142 ? -45.125 17.359 -38.469 1 20.83 142 SER A C 1
ATOM 1060 O O . SER A 1 142 ? -44.375 16.547 -37.969 1 20.83 142 SER A O 1
ATOM 1062 N N . GLY A 1 143 ? -45.938 16.984 -39.5 1 20.58 143 GLY A N 1
ATOM 1063 C CA . GLY A 1 143 ? -46.156 15.891 -40.438 1 20.58 143 GLY A CA 1
ATOM 1064 C C . GLY A 1 143 ? -44.938 15.562 -41.281 1 20.58 143 GLY A C 1
ATOM 1065 O O . GLY A 1 143 ? -45.031 15.188 -42.438 1 20.58 143 GLY A O 1
ATOM 1066 N N . SER A 1 144 ? -43.719 15.578 -40.75 1 23.44 144 SER A N 1
ATOM 1067 C CA . SER A 1 144 ? -42.719 15.516 -41.812 1 23.44 144 SER A CA 1
ATOM 1068 C C . SER A 1 144 ? -42.875 14.266 -42.656 1 23.44 144 SER A C 1
ATOM 1070 O O . SER A 1 144 ? -43.312 13.219 -42.188 1 23.44 144 SER A O 1
ATOM 1072 N N . PRO A 1 145 ? -42.75 14.398 -44.062 1 24.36 145 PRO A N 1
ATOM 1073 C CA . PRO A 1 145 ? -42.969 13.414 -45.125 1 24.36 145 PRO A CA 1
ATOM 1074 C C . PRO A 1 145 ? -42.219 12.109 -44.906 1 24.36 145 PRO A C 1
ATOM 1076 O O . PRO A 1 145 ? -41.25 12.086 -44.125 1 24.36 145 PRO A O 1
ATOM 1079 N N . GLN A 1 146 ? -42.812 11.016 -45.375 1 23.72 146 GLN A N 1
ATOM 1080 C CA . GLN A 1 146 ? -42.5 9.586 -45.375 1 23.72 146 GLN A CA 1
ATOM 1081 C C . GLN A 1 146 ? -41.094 9.32 -45.938 1 23.72 146 GLN A C 1
ATOM 1083 O O . GLN A 1 146 ? -40.906 9.281 -47.156 1 23.72 146 GLN A O 1
ATOM 1088 N N . LEU A 1 147 ? -40.031 10.125 -45.594 1 25.73 147 LEU A N 1
ATOM 1089 C CA . LEU A 1 147 ? -38.844 9.742 -46.312 1 25.73 147 LEU A CA 1
ATOM 1090 C C . LEU A 1 147 ? -38.594 8.234 -46.219 1 25.73 147 LEU A C 1
ATOM 1092 O O . LEU A 1 147 ? -38.812 7.645 -45.156 1 25.73 147 LEU A O 1
ATOM 1096 N N . GLN A 1 148 ? -38.531 7.492 -47.281 1 25.48 148 GLN A N 1
ATOM 1097 C CA . GLN A 1 148 ? -38.188 6.086 -47.5 1 25.48 148 GLN A CA 1
ATOM 1098 C C . GLN A 1 148 ? -37 5.66 -46.625 1 25.48 148 GLN A C 1
ATOM 1100 O O . GLN A 1 148 ? -35.938 6.281 -46.688 1 25.48 148 GLN A O 1
ATOM 1105 N N . LYS A 1 149 ? -37.25 5.113 -45.562 1 30.81 149 LYS A N 1
ATOM 1106 C CA . LYS A 1 149 ? -36.25 4.789 -44.531 1 30.81 149 LYS A CA 1
ATOM 1107 C C . LYS A 1 149 ? -35.062 4.047 -45.125 1 30.81 149 LYS A C 1
ATOM 1109 O O . LYS A 1 149 ? -35.188 2.902 -45.594 1 30.81 149 LYS A O 1
ATOM 1114 N N . PRO A 1 150 ? -34.062 4.699 -45.781 1 34.53 150 PRO A N 1
ATOM 1115 C CA . PRO A 1 150 ? -32.969 3.877 -46.281 1 34.53 150 PRO A CA 1
ATOM 1116 C C . PRO A 1 150 ? -32.469 2.873 -45.25 1 34.53 150 PRO A C 1
ATOM 1118 O O . PRO A 1 150 ? -32.75 3.02 -44.062 1 34.53 150 PRO A O 1
ATOM 1121 N N . GLY A 1 151 ? -31.766 1.713 -45.656 1 36.84 151 GLY A N 1
ATOM 1122 C CA . GLY A 1 151 ? -31.234 0.631 -44.844 1 36.84 151 GLY A CA 1
ATOM 1123 C C . GLY A 1 151 ? -30.516 1.117 -43.594 1 36.84 151 GLY A C 1
ATOM 1124 O O . GLY A 1 151 ? -29.625 1.958 -43.656 1 36.84 151 GLY A O 1
ATOM 1125 N N . THR A 1 152 ? -31.141 1.309 -42.469 1 40.94 152 THR A N 1
ATOM 1126 C CA . THR A 1 152 ? -30.688 1.83 -41.188 1 40.94 152 THR A CA 1
ATOM 1127 C C . THR A 1 152 ? -29.344 1.219 -40.812 1 40.94 152 THR A C 1
ATOM 1129 O O . THR A 1 152 ? -29.188 -0.003 -40.812 1 40.94 152 THR A O 1
ATOM 1132 N N . ASP A 1 153 ? -28.234 1.862 -41 1 43.06 153 ASP A N 1
ATOM 1133 C CA . ASP A 1 153 ? -26.875 1.477 -40.594 1 43.06 153 ASP A CA 1
ATOM 1134 C C . ASP A 1 153 ? -26.844 0.889 -39.188 1 43.06 153 ASP A C 1
ATOM 1136 O O . ASP A 1 153 ? -27.281 1.535 -38.25 1 43.06 153 ASP A O 1
ATOM 1140 N N . PRO A 1 154 ? -26.859 -0.372 -39 1 52.81 154 PRO A N 1
ATOM 1141 C CA . PRO A 1 154 ? -26.812 -1.073 -37.719 1 52.81 154 PRO A CA 1
ATOM 1142 C C . PRO A 1 154 ? -25.984 -0.34 -36.656 1 52.81 154 PRO A C 1
ATOM 1144 O O . PRO A 1 154 ? -26.297 -0.402 -35.469 1 52.81 154 PRO A O 1
ATOM 1147 N N . PHE A 1 155 ? -25.016 0.316 -37.125 1 51 155 PHE A N 1
ATOM 1148 C CA . PHE A 1 155 ? -24.156 1.059 -36.219 1 51 155 PHE A CA 1
ATOM 1149 C C . PHE A 1 155 ? -24.922 2.219 -35.562 1 51 155 PHE A C 1
ATOM 1151 O O . PHE A 1 155 ? -24.781 2.488 -34.375 1 51 155 PHE A O 1
ATOM 1158 N N . MET A 1 156 ? -25.688 2.961 -36.312 1 55.41 156 MET A N 1
ATOM 1159 C CA . MET A 1 156 ? -26.453 4.098 -35.812 1 55.41 156 MET A CA 1
ATOM 1160 C C . MET A 1 156 ? -27.5 3.641 -34.781 1 55.41 156 MET A C 1
ATOM 1162 O O . MET A 1 156 ? -27.75 4.324 -33.781 1 55.41 156 MET A O 1
ATOM 1166 N N . ASP A 1 157 ? -28.031 2.496 -35.062 1 56.34 157 ASP A N 1
ATOM 1167 C CA . ASP A 1 157 ? -29.016 1.945 -34.125 1 56.34 157 ASP A CA 1
ATOM 1168 C C . ASP A 1 157 ? -28.375 1.648 -32.75 1 56.34 157 ASP A C 1
ATOM 1170 O O . ASP A 1 157 ? -28.984 1.891 -31.719 1 56.34 157 ASP A O 1
ATOM 1174 N N . LEU A 1 158 ? -27.203 1.198 -32.844 1 58.38 158 LEU A N 1
ATOM 1175 C CA . LEU A 1 158 ? -26.469 0.901 -31.609 1 58.38 158 LEU A CA 1
ATOM 1176 C C . LEU A 1 158 ? -26.172 2.18 -30.828 1 58.38 158 LEU A C 1
ATOM 1178 O O . LEU A 1 158 ? -26.281 2.207 -29.609 1 58.38 158 LEU A O 1
ATOM 1182 N N . LEU A 1 159 ? -25.906 3.15 -31.531 1 57.47 159 LEU A N 1
ATOM 1183 C CA . LEU A 1 159 ? -25.594 4.426 -30.906 1 57.47 159 LEU A CA 1
ATOM 1184 C C . LEU A 1 159 ? -26.844 5.02 -30.25 1 57.47 159 LEU A C 1
ATOM 1186 O O . LEU A 1 159 ? -26.766 5.539 -29.125 1 57.47 159 LEU A O 1
ATOM 1190 N N . PHE A 1 160 ? -27.922 4.844 -31.016 1 60.12 160 PHE A N 1
ATOM 1191 C CA . PHE A 1 160 ? -29.156 5.395 -30.5 1 60.12 160 PHE A CA 1
ATOM 1192 C C . PHE A 1 160 ? -29.656 4.578 -29.312 1 60.12 160 PHE A C 1
ATOM 1194 O O . PHE A 1 160 ? -30.391 5.09 -28.469 1 60.12 160 PHE A O 1
ATOM 1201 N N . SER A 1 161 ? -29.234 3.381 -29.312 1 69.12 161 SER A N 1
ATOM 1202 C CA . SER A 1 161 ? -29.641 2.496 -28.219 1 69.12 161 SER A CA 1
ATOM 1203 C C . SER A 1 161 ? -28.859 2.803 -26.938 1 69.12 161 SER A C 1
ATOM 1205 O O . SER A 1 161 ? -29.25 2.379 -25.859 1 69.12 161 SER A O 1
ATOM 1207 N N . GLY A 1 162 ? -27.812 3.602 -26.953 1 81.19 162 GLY A N 1
ATOM 1208 C CA . GLY A 1 162 ? -26.984 3.91 -25.797 1 81.19 162 GLY A CA 1
ATOM 1209 C C . GLY A 1 162 ? -25.766 3.012 -25.688 1 81.19 162 GLY A C 1
ATOM 1210 O O . GLY A 1 162 ? -25.078 3.018 -24.656 1 81.19 162 GLY A O 1
ATOM 1211 N N . TRP A 1 163 ? -25.625 2.199 -26.797 1 87.62 163 TRP A N 1
ATOM 1212 C CA . TRP A 1 163 ? -24.484 1.28 -26.812 1 87.62 163 TRP A CA 1
ATOM 1213 C C . TRP A 1 163 ? -23.172 2.043 -26.844 1 87.62 163 TRP A C 1
ATOM 1215 O O . TRP A 1 163 ? -23.031 3.025 -27.578 1 87.62 163 TRP A O 1
ATOM 1225 N N . ASN A 1 164 ? -22.234 1.658 -26 1 91.5 164 ASN A N 1
ATOM 1226 C CA . ASN A 1 164 ? -20.906 2.262 -26.016 1 91.5 164 ASN A CA 1
ATOM 1227 C C . ASN A 1 164 ? -20.156 1.952 -27.312 1 91.5 164 ASN A C 1
ATOM 1229 O O . ASN A 1 164 ? -19.828 0.796 -27.578 1 91.5 164 ASN A O 1
ATOM 1233 N N . PRO A 1 165 ? -19.828 2.865 -28.062 1 91.38 165 PRO A N 1
ATOM 1234 C CA . PRO A 1 165 ? -19.219 2.639 -29.375 1 91.38 165 PRO A CA 1
ATOM 1235 C C . PRO A 1 165 ? -17.828 2.039 -29.281 1 91.38 165 PRO A C 1
ATOM 1237 O O . PRO A 1 165 ? -17.312 1.505 -30.266 1 91.38 165 PRO A O 1
ATOM 1240 N N . ASP A 1 166 ? -17.203 2.188 -28.203 1 94.12 166 ASP A N 1
ATOM 1241 C CA . ASP A 1 166 ? -15.859 1.642 -28.047 1 94.12 166 ASP A CA 1
ATOM 1242 C C . ASP A 1 166 ? -15.906 0.134 -27.812 1 94.12 166 ASP A C 1
ATOM 1244 O O . ASP A 1 166 ? -14.875 -0.544 -27.922 1 94.12 166 ASP A O 1
ATOM 1248 N N . LEU A 1 167 ? -17.078 -0.387 -27.547 1 96.31 167 LEU A N 1
ATOM 1249 C CA . LEU A 1 167 ? -17.25 -1.824 -27.359 1 96.31 167 LEU A CA 1
ATOM 1250 C C . LEU A 1 167 ? -17.5 -2.521 -28.688 1 96.31 167 LEU A C 1
ATOM 1252 O O . LEU A 1 167 ? -17.969 -1.9 -29.641 1 96.31 167 LEU A O 1
ATOM 1256 N N . PRO A 1 168 ? -17.203 -3.754 -28.734 1 94.25 168 PRO A N 1
ATOM 1257 C CA . PRO A 1 168 ? -17.578 -4.492 -29.938 1 94.25 168 PRO A CA 1
ATOM 1258 C C . PRO A 1 168 ? -19.094 -4.633 -30.109 1 94.25 168 PRO A C 1
ATOM 1260 O O . PRO A 1 168 ? -19.844 -4.309 -29.188 1 94.25 168 PRO A O 1
ATOM 1263 N N . ASP A 1 169 ? -19.469 -5.047 -31.344 1 92.94 169 ASP A N 1
ATOM 1264 C CA . ASP A 1 169 ? -20.891 -5.297 -31.547 1 92.94 169 ASP A CA 1
ATOM 1265 C C . ASP A 1 169 ? -21.422 -6.328 -30.562 1 92.94 169 ASP A C 1
ATOM 1267 O O . ASP A 1 169 ? -20.672 -7.152 -30.047 1 92.94 169 ASP A O 1
ATOM 1271 N N . PRO A 1 170 ? -22.672 -6.375 -30.219 1 92.94 170 PRO A N 1
ATOM 1272 C CA . PRO A 1 170 ? -23.25 -7.211 -29.172 1 92.94 170 PRO A CA 1
ATOM 1273 C C . PRO A 1 170 ? -22.938 -8.695 -29.359 1 92.94 170 PRO A C 1
ATOM 1275 O O . PRO A 1 170 ? -22.672 -9.398 -28.391 1 92.94 170 PRO A O 1
ATOM 1278 N N . THR A 1 171 ? -22.953 -9.148 -30.547 1 93.81 171 THR A N 1
ATOM 1279 C CA . THR A 1 171 ? -22.688 -10.562 -30.797 1 93.81 171 THR A CA 1
ATOM 1280 C C . THR A 1 171 ? -21.25 -10.914 -30.438 1 93.81 171 THR A C 1
ATOM 1282 O O . THR A 1 171 ? -21 -11.93 -29.781 1 93.81 171 THR A O 1
ATOM 1285 N N . THR A 1 172 ? -20.406 -10.062 -30.938 1 94.88 172 THR A N 1
ATOM 1286 C CA . THR A 1 172 ? -19 -10.266 -30.625 1 94.88 172 THR A CA 1
ATOM 1287 C C . THR A 1 172 ? -18.75 -10.133 -29.125 1 94.88 172 THR A C 1
ATOM 1289 O O . THR A 1 172 ? -17.984 -10.906 -28.547 1 94.88 172 THR A O 1
ATOM 1292 N N . LEU A 1 173 ? -19.297 -9.133 -28.531 1 96.69 173 LEU A N 1
ATOM 1293 C CA . LEU A 1 173 ? -19.156 -8.93 -27.094 1 96.69 173 LEU A CA 1
ATOM 1294 C C . LEU A 1 173 ? -19.656 -10.141 -26.312 1 96.69 173 LEU A C 1
ATOM 1296 O O . LEU A 1 173 ? -19.016 -10.609 -25.375 1 96.69 173 LEU A O 1
ATOM 1300 N N . ASN A 1 174 ? -20.797 -10.664 -26.734 1 96.25 174 ASN A N 1
ATOM 1301 C CA . ASN A 1 174 ? -21.375 -11.828 -26.062 1 96.25 174 ASN A CA 1
ATOM 1302 C C . ASN A 1 174 ? -20.469 -13.047 -26.188 1 96.25 174 ASN A C 1
ATOM 1304 O O . ASN A 1 174 ? -20.375 -13.859 -25.266 1 96.25 174 ASN A O 1
ATOM 1308 N N . HIS A 1 175 ? -19.875 -13.117 -27.297 1 96.25 175 HIS A N 1
ATOM 1309 C CA . HIS A 1 175 ? -18.922 -14.195 -27.469 1 96.25 175 HIS A CA 1
ATOM 1310 C C . HIS A 1 175 ? -17.766 -14.086 -26.484 1 96.25 175 HIS A C 1
ATOM 1312 O O . HIS A 1 175 ? -17.391 -15.07 -25.844 1 96.25 175 HIS A O 1
ATOM 1318 N N . TYR A 1 176 ? -17.234 -12.906 -26.359 1 97.06 176 TYR A N 1
ATOM 1319 C CA . TYR A 1 176 ? -16.125 -12.703 -25.438 1 97.06 176 TYR A CA 1
ATOM 1320 C C . TYR A 1 176 ? -16.562 -12.922 -23.984 1 97.06 176 TYR A C 1
ATOM 1322 O O . TYR A 1 176 ? -15.789 -13.406 -23.172 1 97.06 176 TYR A O 1
ATOM 1330 N N . ILE A 1 177 ? -17.734 -12.531 -23.656 1 97.88 177 ILE A N 1
ATOM 1331 C CA . ILE A 1 177 ? -18.266 -12.75 -22.328 1 97.88 177 ILE A CA 1
ATOM 1332 C C . ILE A 1 177 ? -18.375 -14.25 -22.047 1 97.88 177 ILE A C 1
ATOM 1334 O O . ILE A 1 177 ? -18 -14.727 -20.984 1 97.88 177 ILE A O 1
ATOM 1338 N N . ASP A 1 178 ? -18.766 -14.984 -23.031 1 97.12 178 ASP A N 1
ATOM 1339 C CA . ASP A 1 178 ? -18.875 -16.438 -22.906 1 97.12 178 ASP A CA 1
ATOM 1340 C C . ASP A 1 178 ? -17.5 -17.078 -22.703 1 97.12 178 ASP A C 1
ATOM 1342 O O . ASP A 1 178 ? -17.328 -17.922 -21.828 1 97.12 178 ASP A O 1
ATOM 1346 N N . VAL A 1 179 ? -16.625 -16.672 -23.531 1 96 179 VAL A N 1
ATOM 1347 C CA . VAL A 1 179 ? -15.258 -17.188 -23.438 1 96 179 VAL A CA 1
ATOM 1348 C C . VAL A 1 179 ? -14.664 -16.844 -22.078 1 96 179 VAL A C 1
ATOM 1350 O O . VAL A 1 179 ? -13.969 -17.656 -21.469 1 96 179 VAL A O 1
ATOM 1353 N N . PHE A 1 180 ? -14.938 -15.664 -21.609 1 96.94 180 PHE A N 1
ATOM 1354 C CA . PHE A 1 180 ? -14.422 -15.18 -20.328 1 96.94 180 PHE A CA 1
ATOM 1355 C C . PHE A 1 180 ? -14.859 -16.094 -19.188 1 96.94 180 PHE A C 1
ATOM 1357 O O . PHE A 1 180 ? -14.031 -16.578 -18.422 1 96.94 180 PHE A O 1
ATOM 1364 N N . PHE A 1 181 ? -16.141 -16.359 -19.078 1 95.81 181 PHE A N 1
ATOM 1365 C CA . PHE A 1 181 ? -16.656 -17.141 -17.969 1 95.81 181 PHE A CA 1
ATOM 1366 C C . PHE A 1 181 ? -16.266 -18.609 -18.109 1 95.81 181 PHE A C 1
ATOM 1368 O O . PHE A 1 181 ? -16.125 -19.312 -17.109 1 95.81 181 PHE A O 1
ATOM 1375 N N . ARG A 1 182 ? -15.938 -19.031 -19.281 1 92.69 182 ARG A N 1
ATOM 1376 C CA . ARG A 1 182 ? -15.594 -20.438 -19.516 1 92.69 182 ARG A CA 1
ATOM 1377 C C . ARG A 1 182 ? -14.109 -20.688 -19.281 1 92.69 182 ARG A C 1
ATOM 1379 O O . ARG A 1 182 ? -13.727 -21.75 -18.812 1 92.69 182 ARG A O 1
ATOM 1386 N N . CYS A 1 183 ? -13.328 -19.656 -19.609 1 93.25 183 CYS A N 1
ATOM 1387 C CA . CYS A 1 183 ? -11.914 -19.984 -19.734 1 93.25 183 CYS A CA 1
ATOM 1388 C C . CYS A 1 183 ? -11.086 -19.234 -18.688 1 93.25 183 CYS A C 1
ATOM 1390 O O . CYS A 1 183 ? -9.977 -19.656 -18.359 1 93.25 183 CYS A O 1
ATOM 1392 N N . ASP A 1 184 ? -11.562 -18.094 -18.219 1 92.81 184 ASP A N 1
ATOM 1393 C CA . ASP A 1 184 ? -10.758 -17.281 -17.312 1 92.81 184 ASP A CA 1
ATOM 1394 C C . ASP A 1 184 ? -10.609 -17.984 -15.953 1 92.81 184 ASP A C 1
ATOM 1396 O O . ASP A 1 184 ? -11.602 -18.297 -15.305 1 92.81 184 ASP A O 1
ATOM 1400 N N . PRO A 1 185 ? -9.438 -18.109 -15.484 1 90.69 185 PRO A N 1
ATOM 1401 C CA . PRO A 1 185 ? -9.242 -18.844 -14.234 1 90.69 185 PRO A CA 1
ATOM 1402 C C . PRO A 1 185 ? -9.227 -17.922 -13.008 1 90.69 185 PRO A C 1
ATOM 1404 O O . PRO A 1 185 ? -9.203 -18.406 -11.875 1 90.69 185 PRO A O 1
ATOM 1407 N N . CYS A 1 186 ? -9.227 -16.625 -13.117 1 93.19 186 CYS A N 1
ATOM 1408 C CA . CYS A 1 186 ? -8.977 -15.75 -11.977 1 93.19 186 CYS A CA 1
ATOM 1409 C C . CYS A 1 186 ? -10.031 -14.656 -11.875 1 93.19 186 CYS A C 1
ATOM 1411 O O . CYS A 1 186 ? -10.938 -14.727 -11.047 1 93.19 186 CYS A O 1
ATOM 1413 N N . GLY A 1 187 ? -10.109 -13.789 -12.812 1 92.56 187 GLY A N 1
ATOM 1414 C CA . GLY A 1 187 ? -10.922 -12.586 -12.75 1 92.56 187 GLY A CA 1
ATOM 1415 C C . GLY A 1 187 ? -12.406 -12.875 -12.688 1 92.56 187 GLY A C 1
ATOM 1416 O O . GLY A 1 187 ? -13.172 -12.094 -12.125 1 92.56 187 GLY A O 1
ATOM 1417 N N . SER A 1 188 ? -12.852 -13.984 -13.188 1 93.75 188 SER A N 1
ATOM 1418 C CA . SER A 1 188 ? -14.273 -14.305 -13.289 1 93.75 188 SER A CA 1
ATOM 1419 C C . SER A 1 188 ? -14.883 -14.562 -11.922 1 93.75 188 SER A C 1
ATOM 1421 O O . SER A 1 188 ? -16.109 -14.516 -11.758 1 93.75 188 SER A O 1
ATOM 1423 N N . ARG A 1 189 ? -14.031 -14.75 -10.938 1 93.19 189 ARG A N 1
ATOM 1424 C CA . ARG A 1 189 ? -14.484 -15.117 -9.602 1 93.19 189 ARG A CA 1
ATOM 1425 C C . ARG A 1 189 ? -15.188 -13.945 -8.922 1 93.19 189 ARG A C 1
ATOM 1427 O O . ARG A 1 189 ? -15.93 -14.133 -7.957 1 93.19 189 ARG A O 1
ATOM 1434 N N . VAL A 1 190 ? -14.945 -12.758 -9.375 1 96.31 190 VAL A N 1
ATOM 1435 C CA . VAL A 1 190 ? -15.469 -11.586 -8.68 1 96.31 190 VAL A CA 1
ATOM 1436 C C . VAL A 1 190 ? -16.859 -11.25 -9.203 1 96.31 190 VAL A C 1
ATOM 1438 O O . VAL A 1 190 ? -17.594 -10.484 -8.578 1 96.31 190 VAL A O 1
ATOM 1441 N N . LEU A 1 191 ? -17.266 -11.82 -10.359 1 97.31 191 LEU A N 1
ATOM 1442 C CA . LEU A 1 191 ? -18.547 -11.5 -10.977 1 97.31 191 LEU A CA 1
ATOM 1443 C C . LEU A 1 191 ? -19.547 -12.633 -10.766 1 97.31 191 LEU A C 1
ATOM 1445 O O . LEU A 1 191 ? -19.188 -13.812 -10.844 1 97.31 191 LEU A O 1
ATOM 1449 N N . HIS A 1 192 ? -20.734 -12.328 -10.414 1 97.44 192 HIS A N 1
ATOM 1450 C CA . HIS A 1 192 ? -21.828 -13.289 -10.367 1 97.44 192 HIS A CA 1
ATOM 1451 C C . HIS A 1 192 ? -22.359 -13.586 -11.758 1 97.44 192 HIS A C 1
ATOM 1453 O O . HIS A 1 192 ? -23.203 -12.844 -12.273 1 97.44 192 HIS A O 1
ATOM 1459 N N . LYS A 1 193 ? -22.078 -14.711 -12.289 1 96.94 193 LYS A N 1
ATOM 1460 C CA . LYS A 1 193 ? -22.297 -15.023 -13.703 1 96.94 193 LYS A CA 1
ATOM 1461 C C . LYS A 1 193 ? -23.781 -14.961 -14.055 1 96.94 193 LYS A C 1
ATOM 1463 O O . LYS A 1 193 ? -24.172 -14.258 -14.984 1 96.94 193 LYS A O 1
ATOM 1468 N N . PRO A 1 194 ? -24.688 -15.578 -13.281 1 96.5 194 PRO A N 1
ATOM 1469 C CA . PRO A 1 194 ? -26.094 -15.562 -13.68 1 96.5 194 PRO A CA 1
ATOM 1470 C C . PRO A 1 194 ? -26.672 -14.148 -13.742 1 96.5 194 PRO A C 1
ATOM 1472 O O . PRO A 1 194 ? -27.328 -13.789 -14.719 1 96.5 194 PRO A O 1
ATOM 1475 N N . SER A 1 195 ? -26.391 -13.383 -12.727 1 96.31 195 SER A N 1
ATOM 1476 C CA . SER A 1 195 ? -26.938 -12.031 -12.727 1 96.31 195 SER A CA 1
ATOM 1477 C C . SER A 1 195 ? -26.281 -11.156 -13.789 1 96.31 195 SER A C 1
ATOM 1479 O O . SER A 1 195 ? -26.922 -10.266 -14.352 1 96.31 195 SER A O 1
ATOM 1481 N N . PHE A 1 196 ? -25.016 -11.383 -14.023 1 97.12 196 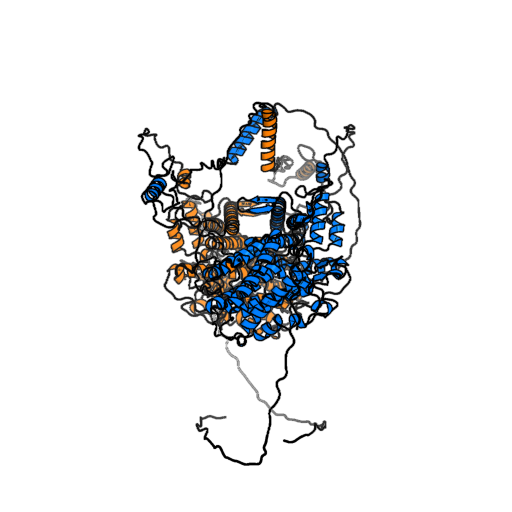PHE A N 1
ATOM 1482 C CA . PHE A 1 196 ? -24.297 -10.648 -15.055 1 97.12 196 PHE A CA 1
ATOM 1483 C C . PHE A 1 196 ? -24.906 -10.906 -16.438 1 97.12 196 PHE A C 1
ATOM 1485 O O . PHE A 1 196 ? -25.172 -9.969 -17.188 1 97.12 196 PHE A O 1
ATOM 1492 N N . LEU A 1 197 ? -25.156 -12.141 -16.719 1 97 197 LEU A N 1
ATOM 1493 C CA . LEU A 1 197 ? -25.719 -12.516 -18.016 1 97 197 LEU A CA 1
ATOM 1494 C C . LEU A 1 197 ? -27.141 -11.984 -18.156 1 97 197 LEU A C 1
ATOM 1496 O O . LEU A 1 197 ? -27.562 -11.578 -19.234 1 97 197 LEU A O 1
ATOM 1500 N N . ALA A 1 198 ? -27.859 -11.984 -17.062 1 96.56 198 ALA A N 1
ATOM 1501 C CA . ALA A 1 198 ? -29.203 -11.406 -17.062 1 96.56 198 ALA A CA 1
ATOM 1502 C C . ALA A 1 198 ? -29.156 -9.906 -17.344 1 96.56 198 ALA A C 1
ATOM 1504 O O . ALA A 1 198 ? -30 -9.375 -18.062 1 96.56 198 ALA A O 1
ATOM 1505 N N . SER A 1 199 ? -28.141 -9.273 -16.719 1 96.19 199 SER A N 1
ATOM 1506 C CA . SER A 1 199 ? -28 -7.828 -16.891 1 96.19 199 SER A CA 1
ATOM 1507 C C . SER A 1 199 ? -27.641 -7.469 -18.328 1 96.19 199 SER A C 1
ATOM 1509 O O . SER A 1 199 ? -27.953 -6.375 -18.797 1 96.19 199 SER A O 1
ATOM 1511 N N . MET A 1 200 ? -27.062 -8.359 -19.062 1 95.94 200 MET A N 1
ATOM 1512 C CA . MET A 1 200 ? -26.656 -8.141 -20.453 1 95.94 200 MET A CA 1
ATOM 1513 C C . MET A 1 200 ? -27.875 -8.078 -21.359 1 95.94 200 MET A C 1
ATOM 1515 O O . MET A 1 200 ? -27.797 -7.598 -22.484 1 95.94 200 MET A O 1
ATOM 1519 N N . GLN A 1 201 ? -28.984 -8.539 -20.844 1 94.75 201 GLN A N 1
ATOM 1520 C CA . GLN A 1 201 ? -30.219 -8.555 -21.625 1 94.75 201 GLN A CA 1
ATOM 1521 C C . GLN A 1 201 ? -30.969 -7.234 -21.5 1 94.75 201 GLN A C 1
ATOM 1523 O O . GLN A 1 201 ? -31.906 -6.969 -22.25 1 94.75 201 GLN A O 1
ATOM 1528 N N . LEU A 1 202 ? -30.5 -6.453 -20.625 1 94.31 202 LEU A N 1
ATOM 1529 C CA . LEU A 1 202 ? -31.125 -5.148 -20.438 1 94.31 202 LEU A CA 1
ATOM 1530 C C . LEU A 1 202 ? -30.656 -4.164 -21.5 1 94.31 202 LEU A C 1
ATOM 1532 O O . LEU A 1 202 ? -29.656 -4.41 -22.188 1 94.31 202 LEU A O 1
ATOM 1536 N N . SER A 1 203 ? -31.453 -3.105 -21.578 1 92.31 203 SER A N 1
ATOM 1537 C CA . SER A 1 203 ? -31.031 -2.027 -22.469 1 92.31 203 SER A CA 1
ATOM 1538 C C .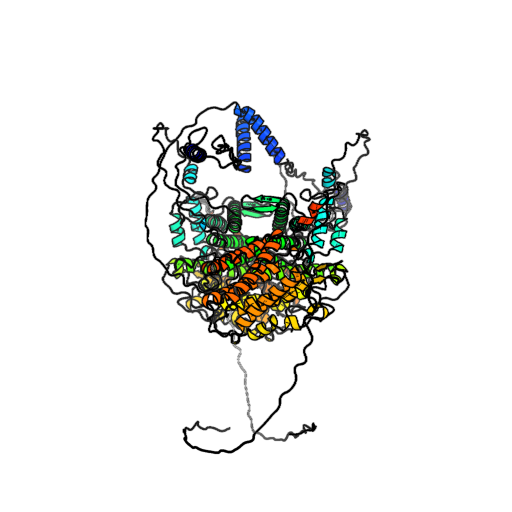 SER A 1 203 ? -29.75 -1.368 -21.969 1 92.31 203 SER A C 1
ATOM 1540 O O . SER A 1 203 ? -29.562 -1.188 -20.766 1 92.31 203 SER A O 1
ATOM 1542 N N . PRO A 1 204 ? -28.875 -1.022 -22.875 1 90.62 204 PRO A N 1
ATOM 1543 C CA . PRO A 1 204 ? -27.625 -0.375 -22.469 1 90.62 204 PRO A CA 1
ATOM 1544 C C . PRO A 1 204 ? -27.844 0.92 -21.703 1 90.62 204 PRO A C 1
ATOM 1546 O O . PRO A 1 204 ? -26.922 1.423 -21.047 1 90.62 204 PRO A O 1
ATOM 1549 N N . ARG A 1 205 ? -28.984 1.468 -21.688 1 88.88 205 ARG A N 1
ATOM 1550 C CA . ARG A 1 205 ? -29.297 2.699 -20.969 1 88.88 205 ARG A CA 1
ATOM 1551 C C . ARG A 1 205 ? -29.797 2.4 -19.562 1 88.88 205 ARG A C 1
ATOM 1553 O O . ARG A 1 205 ? -29.859 3.295 -18.719 1 88.88 205 ARG A O 1
ATOM 1560 N N . ASP A 1 206 ? -30.125 1.141 -19.406 1 92 206 ASP A N 1
ATOM 1561 C CA . ASP A 1 206 ? -30.578 0.729 -18.094 1 92 206 ASP A CA 1
ATOM 1562 C C . ASP A 1 206 ? -29.453 0.795 -17.062 1 92 206 ASP A C 1
ATOM 1564 O O . ASP A 1 206 ? -28.328 0.403 -17.359 1 92 206 ASP A O 1
ATOM 1568 N N . PRO A 1 207 ? -29.766 1.285 -15.93 1 89.19 207 PRO A N 1
ATOM 1569 C CA . PRO A 1 207 ? -28.734 1.361 -14.891 1 89.19 207 PRO A CA 1
ATOM 1570 C C . PRO A 1 207 ? -28.234 -0.014 -14.453 1 89.19 207 PRO A C 1
ATOM 1572 O O . PRO A 1 207 ? -27.156 -0.127 -13.883 1 89.19 207 PRO A O 1
ATOM 1575 N N . GLY A 1 208 ? -29.016 -0.975 -14.773 1 91.88 208 GLY A N 1
ATOM 1576 C CA . GLY A 1 208 ? -28.625 -2.33 -14.414 1 91.88 208 GLY A CA 1
ATOM 1577 C C . GLY A 1 208 ? -27.719 -2.984 -15.445 1 91.88 208 GLY A C 1
ATOM 1578 O O . GLY A 1 208 ? -27.203 -4.082 -15.227 1 91.88 208 GLY A O 1
ATOM 1579 N N . PHE A 1 209 ? -27.578 -2.375 -16.594 1 95.5 209 PHE A N 1
ATOM 1580 C CA . PHE A 1 209 ? -26.656 -2.879 -17.594 1 95.5 209 PHE A CA 1
ATOM 1581 C C . PHE A 1 209 ? -25.219 -2.854 -17.078 1 95.5 209 PHE A C 1
ATOM 1583 O O . PHE A 1 209 ? -24.828 -1.921 -16.375 1 95.5 209 PHE A O 1
ATOM 1590 N N . PRO A 1 210 ? -24.422 -3.877 -17.359 1 96.56 210 PRO A N 1
ATOM 1591 C CA . PRO A 1 210 ? -23.078 -3.938 -16.812 1 96.56 210 PRO A CA 1
ATOM 1592 C C . PRO A 1 210 ? -22.234 -2.705 -17.156 1 96.56 210 PRO A C 1
ATOM 1594 O O . PRO A 1 210 ? -22.344 -2.176 -18.266 1 96.56 210 PRO A O 1
ATOM 1597 N N . HIS A 1 211 ? -21.5 -2.279 -16.219 1 96.19 211 HIS A N 1
ATOM 1598 C CA . HIS A 1 211 ? -20.656 -1.112 -16.422 1 96.19 211 HIS A CA 1
ATOM 1599 C C . HIS A 1 211 ? -19.656 -1.341 -17.547 1 96.19 211 HIS A C 1
ATOM 1601 O O . HIS A 1 211 ? -19.062 -2.42 -17.656 1 96.19 211 HIS A O 1
ATOM 1607 N N . SER A 1 212 ? -19.375 -0.346 -18.328 1 96.5 212 SER A N 1
ATOM 1608 C CA . SER A 1 212 ? -18.531 -0.462 -19.516 1 96.5 212 SER A CA 1
ATOM 1609 C C . SER A 1 212 ? -17.109 -0.848 -19.125 1 96.5 212 SER A C 1
ATOM 1611 O O . SER A 1 212 ? -16.422 -1.548 -19.875 1 96.5 212 SER A O 1
ATOM 1613 N N . ALA A 1 213 ? -16.594 -0.357 -18 1 97.56 213 ALA A N 1
ATOM 1614 C CA . ALA A 1 213 ? -15.242 -0.695 -17.562 1 97.56 213 ALA A CA 1
ATOM 1615 C C . ALA A 1 213 ? -15.062 -2.205 -17.438 1 97.56 213 ALA A C 1
ATOM 1617 O O . ALA A 1 213 ? -14.016 -2.746 -17.812 1 97.56 213 ALA A O 1
ATOM 1618 N N . ILE A 1 214 ? -16.062 -2.877 -16.953 1 98.38 214 ILE A N 1
ATOM 1619 C CA . ILE A 1 214 ? -16.031 -4.324 -16.781 1 98.38 214 ILE A CA 1
ATOM 1620 C C . ILE A 1 214 ? -16.047 -5.008 -18.141 1 98.38 214 ILE A C 1
ATOM 1622 O O . ILE A 1 214 ? -15.289 -5.961 -18.375 1 98.38 214 ILE A O 1
ATOM 1626 N N . LEU A 1 215 ? -16.891 -4.477 -19.016 1 98.5 215 LEU A N 1
ATOM 1627 C CA . LEU A 1 215 ? -17.016 -5.066 -20.344 1 98.5 215 LEU A CA 1
ATOM 1628 C C . LEU A 1 215 ? -15.703 -4.926 -21.125 1 98.5 215 LEU A C 1
ATOM 1630 O O . LEU A 1 215 ? -15.258 -5.867 -21.781 1 98.5 215 LEU A O 1
ATOM 1634 N N . HIS A 1 216 ? -15.07 -3.744 -21.031 1 98.38 216 HIS A N 1
ATOM 1635 C CA . HIS A 1 216 ? -13.766 -3.557 -21.656 1 98.38 216 HIS A CA 1
ATOM 1636 C C . HIS A 1 216 ? -12.727 -4.492 -21.047 1 98.38 216 HIS A C 1
ATOM 1638 O O . HIS A 1 216 ? -11.914 -5.078 -21.766 1 98.38 216 HIS A O 1
ATOM 1644 N N . ALA A 1 217 ? -12.688 -4.648 -19.75 1 98.56 217 ALA A N 1
ATOM 1645 C CA . ALA A 1 217 ? -11.734 -5.527 -19.078 1 98.56 217 ALA A CA 1
ATOM 1646 C C . ALA A 1 217 ? -11.93 -6.98 -19.5 1 98.56 217 ALA A C 1
ATOM 1648 O O . ALA A 1 217 ? -10.961 -7.723 -19.672 1 98.56 217 ALA A O 1
ATOM 1649 N N . ILE A 1 218 ? -13.211 -7.367 -19.625 1 98.5 218 ILE A N 1
ATOM 1650 C CA . ILE A 1 218 ? -13.531 -8.719 -20.078 1 98.5 218 ILE A CA 1
ATOM 1651 C C . ILE A 1 218 ? -12.992 -8.93 -21.5 1 98.5 218 ILE A C 1
ATOM 1653 O O . ILE A 1 218 ? -12.391 -9.969 -21.781 1 98.5 218 ILE A O 1
ATOM 1657 N N . CYS A 1 219 ? -13.203 -7.957 -22.344 1 97.88 219 CYS A N 1
ATOM 1658 C CA . CYS A 1 219 ? -12.695 -8.047 -23.703 1 97.88 219 CYS A CA 1
ATOM 1659 C C . CYS A 1 219 ? -11.18 -8.195 -23.719 1 97.88 219 CYS A C 1
ATOM 1661 O O . CYS A 1 219 ? -10.641 -9.023 -24.453 1 97.88 219 CYS A O 1
ATOM 1663 N N . ALA A 1 220 ? -10.484 -7.457 -22.922 1 97 220 ALA A N 1
ATOM 1664 C CA . ALA A 1 220 ? -9.031 -7.547 -22.844 1 97 220 ALA A CA 1
ATOM 1665 C C . ALA A 1 220 ? -8.594 -8.922 -22.344 1 97 220 ALA A C 1
ATOM 1667 O O . ALA A 1 220 ? -7.738 -9.57 -22.969 1 97 220 ALA A O 1
ATOM 1668 N N . ALA A 1 221 ? -9.18 -9.438 -21.344 1 96.25 221 ALA A N 1
ATOM 1669 C CA . ALA A 1 221 ? -8.789 -10.688 -20.703 1 96.25 221 ALA A CA 1
ATOM 1670 C C . ALA A 1 221 ? -9.125 -11.883 -21.594 1 96.25 221 ALA A C 1
ATOM 1672 O O . ALA A 1 221 ? -8.391 -12.875 -21.609 1 96.25 221 ALA A O 1
ATOM 1673 N N . SER A 1 222 ? -10.219 -11.797 -22.312 1 95.69 222 SER A N 1
ATOM 1674 C CA . SER A 1 222 ? -10.711 -12.945 -23.078 1 95.69 222 SER A CA 1
ATOM 1675 C C . SER A 1 222 ? -10.039 -13.031 -24.438 1 95.69 222 SER A C 1
ATOM 1677 O O . SER A 1 222 ? -10.094 -14.07 -25.109 1 95.69 222 SER A O 1
ATOM 1679 N N . SER A 1 223 ? -9.414 -11.977 -24.875 1 94.12 223 SER A N 1
ATOM 1680 C CA . SER A 1 223 ? -8.805 -11.945 -26.203 1 94.12 223 SER A CA 1
ATOM 1681 C C . SER A 1 223 ? -7.742 -13.031 -26.344 1 94.12 223 SER A C 1
ATOM 1683 O O . SER A 1 223 ? -7.52 -13.547 -27.438 1 94.12 223 SER A O 1
ATOM 1685 N N . ARG A 1 224 ? -7.125 -13.484 -25.312 1 91.12 224 ARG A N 1
ATOM 1686 C CA . ARG A 1 224 ? -6.074 -14.5 -25.344 1 91.12 224 ARG A CA 1
ATOM 1687 C C . ARG A 1 224 ? -6.633 -15.844 -25.797 1 91.12 224 ARG A C 1
ATOM 1689 O O . ARG A 1 224 ? -5.918 -16.641 -26.406 1 91.12 224 ARG A O 1
ATOM 1696 N N . TRP A 1 225 ? -7.863 -16.062 -25.516 1 92.06 225 TRP A N 1
ATOM 1697 C CA . TRP A 1 225 ? -8.516 -17.328 -25.859 1 92.06 225 TRP A CA 1
ATOM 1698 C C . TRP A 1 225 ? -9.141 -17.266 -27.25 1 92.06 225 TRP A C 1
ATOM 1700 O O . TRP A 1 225 ? -9.367 -18.297 -27.875 1 92.06 225 TRP A O 1
ATOM 1710 N N . SER A 1 226 ? -9.477 -16.078 -27.609 1 90.56 226 SER A N 1
ATOM 1711 C CA . SER A 1 226 ? -10.023 -15.812 -28.938 1 90.56 226 SER A CA 1
ATOM 1712 C C . SER A 1 226 ? -9.367 -14.602 -29.578 1 90.56 226 SER A C 1
ATOM 1714 O O . SER A 1 226 ? -9.992 -13.547 -29.703 1 90.56 226 SER A O 1
ATOM 1716 N N . PRO A 1 227 ? -8.141 -14.812 -29.953 1 83.69 227 PRO A N 1
ATOM 1717 C CA . PRO A 1 227 ? -7.367 -13.664 -30.438 1 83.69 227 PRO A CA 1
ATOM 1718 C C . PRO A 1 227 ? -7.859 -13.141 -31.781 1 83.69 227 PRO A C 1
ATOM 1720 O O . PRO A 1 227 ? -8.297 -13.922 -32.625 1 83.69 227 PRO A O 1
ATOM 1723 N N . GLN A 1 228 ? -7.941 -11.836 -31.688 1 76.38 228 GLN A N 1
ATOM 1724 C CA . GLN A 1 228 ? -8.234 -11.141 -32.938 1 76.38 228 GLN A CA 1
ATOM 1725 C C . GLN A 1 228 ? -7.055 -10.281 -33.375 1 76.38 228 GLN A C 1
ATOM 1727 O O . GLN A 1 228 ? -6.41 -9.633 -32.531 1 76.38 228 GLN A O 1
ATOM 1732 N N . ASN A 1 229 ? -6.617 -10.273 -34.469 1 71.88 229 ASN A N 1
ATOM 1733 C CA . ASN A 1 229 ? -5.645 -9.367 -35.094 1 71.88 229 ASN A CA 1
ATOM 1734 C C . ASN A 1 229 ? -4.328 -9.367 -34.312 1 71.88 229 ASN A C 1
ATOM 1736 O O . ASN A 1 229 ? -3.904 -8.328 -33.812 1 71.88 229 ASN A O 1
ATOM 1740 N N . ILE A 1 230 ? -3.732 -10.508 -33.969 1 70.88 230 ILE A N 1
ATOM 1741 C CA . ILE A 1 230 ? -2.449 -10.617 -33.281 1 70.88 230 ILE A CA 1
ATOM 1742 C C . ILE A 1 230 ? -1.325 -10.172 -34.219 1 70.88 230 ILE A C 1
ATOM 1744 O O . ILE A 1 230 ? -1.236 -10.633 -35.375 1 70.88 230 ILE A O 1
ATOM 1748 N N . VAL A 1 231 ? -0.672 -9 -33.812 1 67.25 231 VAL A N 1
ATOM 1749 C CA . VAL A 1 231 ? 0.479 -8.523 -34.562 1 67.25 231 VAL A CA 1
ATOM 1750 C C . VAL A 1 231 ? 1.77 -8.969 -33.875 1 67.25 231 VAL A C 1
ATOM 1752 O O . VAL A 1 231 ? 1.903 -8.852 -32.656 1 67.25 231 VAL A O 1
ATOM 1755 N N . THR A 1 232 ? 2.521 -9.711 -34.438 1 63.28 232 THR A N 1
ATOM 1756 C CA . THR A 1 232 ? 3.822 -10.094 -33.906 1 63.28 232 THR A CA 1
ATOM 1757 C C . THR A 1 232 ? 4.863 -9.016 -34.156 1 63.28 232 THR A C 1
ATOM 1759 O O . THR A 1 232 ? 5.09 -8.648 -35.312 1 63.28 232 THR A O 1
ATOM 1762 N N . LEU A 1 233 ? 5.375 -8.406 -33.062 1 58.03 233 LEU A N 1
ATOM 1763 C CA . LEU A 1 233 ? 6.414 -7.387 -33.188 1 58.03 233 LEU A CA 1
ATOM 1764 C C . LEU A 1 233 ? 7.727 -8.008 -33.656 1 58.03 233 LEU A C 1
ATOM 1766 O O . LEU A 1 233 ? 7.91 -9.219 -33.562 1 58.03 233 LEU A O 1
ATOM 1770 N N . PRO A 1 234 ? 8.492 -7.16 -34.25 1 51.22 234 PRO A N 1
ATOM 1771 C CA . PRO A 1 234 ? 9.75 -7.688 -34.781 1 51.22 234 PRO A CA 1
ATOM 1772 C C . PRO A 1 234 ? 10.555 -8.453 -33.75 1 51.22 234 PRO A C 1
ATOM 1774 O O . PRO A 1 234 ? 11.305 -9.367 -34.094 1 51.22 234 PRO A O 1
ATOM 1777 N N . ASP A 1 235 ? 10.312 -8.047 -32.531 1 49 235 ASP A N 1
ATOM 1778 C CA . ASP A 1 235 ? 11.086 -8.719 -31.484 1 49 235 ASP A CA 1
ATOM 1779 C C . ASP A 1 235 ? 10.438 -10.047 -31.094 1 49 235 ASP A C 1
ATOM 1781 O O . ASP A 1 235 ? 10.914 -10.727 -30.188 1 49 235 ASP A O 1
ATOM 1785 N N . GLY A 1 236 ? 9.469 -10.328 -31.734 1 54.25 236 GLY A N 1
ATOM 1786 C CA . GLY A 1 236 ? 8.805 -11.602 -31.5 1 54.25 236 GLY A CA 1
ATOM 1787 C C . GLY A 1 236 ? 7.711 -11.523 -30.453 1 54.25 236 GLY A C 1
ATOM 1788 O O . GLY A 1 236 ? 6.996 -12.5 -30.219 1 54.25 236 GLY A O 1
ATOM 1789 N N . THR A 1 237 ? 7.668 -10.359 -30.047 1 60 237 THR A N 1
ATOM 1790 C CA . THR A 1 237 ? 6.648 -10.227 -29.016 1 60 237 THR A CA 1
ATOM 1791 C C . THR A 1 237 ? 5.262 -10.078 -29.625 1 60 237 THR A C 1
ATOM 1793 O O . THR A 1 237 ? 5.102 -9.43 -30.656 1 60 237 THR A O 1
ATOM 1796 N N . ARG A 1 238 ? 4.363 -10.953 -29.406 1 64.75 238 ARG A N 1
ATOM 1797 C CA . ARG A 1 238 ? 2.967 -10.891 -29.844 1 64.75 238 ARG A CA 1
ATOM 1798 C C . ARG A 1 238 ? 2.232 -9.75 -29.141 1 64.75 238 ARG A C 1
ATOM 1800 O O . ARG A 1 238 ? 2.361 -9.57 -27.922 1 64.75 238 ARG A O 1
ATOM 1807 N N . ARG A 1 239 ? 1.753 -8.844 -30.125 1 72.31 239 ARG A N 1
ATOM 1808 C CA . ARG A 1 239 ? 0.933 -7.773 -29.562 1 72.31 239 ARG A CA 1
ATOM 1809 C C . ARG A 1 239 ? -0.52 -7.91 -30 1 72.31 239 ARG A C 1
ATOM 1811 O O . ARG A 1 239 ? -0.809 -7.957 -31.203 1 72.31 239 ARG A O 1
ATOM 1818 N N . ASP A 1 240 ? -1.396 -8.203 -29.094 1 87.38 240 ASP A N 1
ATOM 1819 C CA . ASP A 1 240 ? -2.84 -8.266 -29.312 1 87.38 240 ASP A CA 1
ATOM 1820 C C . ASP A 1 240 ? -3.457 -6.867 -29.25 1 87.38 240 ASP A C 1
ATOM 1822 O O . ASP A 1 240 ? -3.762 -6.355 -28.172 1 87.38 240 ASP A O 1
ATOM 1826 N N . GLN A 1 241 ? -3.715 -6.273 -30.453 1 88.5 241 GLN A N 1
ATOM 1827 C CA . GLN A 1 241 ? -4.188 -4.898 -30.531 1 88.5 241 GLN A CA 1
ATOM 1828 C C . GLN A 1 241 ? -5.574 -4.758 -29.906 1 88.5 241 GLN A C 1
ATOM 1830 O O . GLN A 1 241 ? -5.879 -3.732 -29.281 1 88.5 241 GLN A O 1
ATOM 1835 N N . PHE A 1 242 ? -6.383 -5.762 -30.172 1 93.69 242 PHE A N 1
ATOM 1836 C CA . PHE A 1 242 ? -7.711 -5.758 -29.578 1 93.69 242 PHE A CA 1
ATOM 1837 C C . PHE A 1 242 ? -7.621 -5.695 -28.062 1 93.69 242 PHE A C 1
ATOM 1839 O O . PHE A 1 242 ? -8.273 -4.859 -27.422 1 93.69 242 PHE A O 1
ATOM 1846 N N . ALA A 1 243 ? -6.836 -6.504 -27.484 1 94.81 243 ALA A N 1
ATOM 1847 C CA . ALA A 1 243 ? -6.672 -6.543 -26.031 1 94.81 243 ALA A CA 1
ATOM 1848 C C . ALA A 1 243 ? -6.082 -5.238 -25.5 1 94.81 243 ALA A C 1
ATOM 1850 O O . ALA A 1 243 ? -6.539 -4.707 -24.484 1 94.81 243 ALA A O 1
ATOM 1851 N N . GLU A 1 244 ? -5.121 -4.703 -26.203 1 92.94 244 GLU A N 1
ATOM 1852 C CA . GLU A 1 244 ? -4.465 -3.467 -25.781 1 92.94 244 GLU A CA 1
ATOM 1853 C C . GLU A 1 244 ? -5.438 -2.291 -25.797 1 92.94 244 GLU A C 1
ATOM 1855 O O . GLU A 1 244 ? -5.406 -1.438 -24.906 1 92.94 244 GLU A O 1
ATOM 1860 N N . PHE A 1 245 ? -6.215 -2.316 -26.844 1 95.06 245 PHE A N 1
ATOM 1861 C CA . PHE A 1 245 ? -7.211 -1.258 -26.938 1 95.06 245 PHE A CA 1
ATOM 1862 C C . PHE A 1 245 ? -8.164 -1.295 -25.75 1 95.06 245 PHE A C 1
ATOM 1864 O O . PHE A 1 245 ? -8.391 -0.272 -25.094 1 95.06 245 PHE A O 1
ATOM 1871 N N . HIS A 1 246 ? -8.734 -2.387 -25.469 1 97.19 246 HIS A N 1
ATOM 1872 C CA . HIS A 1 246 ? -9.711 -2.514 -24.406 1 97.19 246 HIS A CA 1
ATOM 1873 C C . HIS A 1 246 ? -9.062 -2.357 -23.031 1 97.19 246 HIS A C 1
ATOM 1875 O O . HIS A 1 246 ? -9.68 -1.847 -22.094 1 97.19 246 HIS A O 1
ATOM 1881 N N . ALA A 1 247 ? -7.793 -2.818 -22.875 1 97.12 247 ALA A N 1
ATOM 1882 C CA . ALA A 1 247 ? -7.051 -2.551 -21.656 1 97.12 247 ALA A CA 1
ATOM 1883 C C . ALA A 1 247 ? -6.891 -1.05 -21.422 1 97.12 247 ALA A C 1
ATOM 1885 O O . ALA A 1 247 ? -7.07 -0.562 -20.312 1 97.12 247 ALA A O 1
ATOM 1886 N N . SER A 1 248 ? -6.574 -0.36 -22.469 1 96.12 248 SER A N 1
ATOM 1887 C CA . SER A 1 248 ? -6.418 1.089 -22.391 1 96.12 248 SER A CA 1
ATOM 1888 C C . SER A 1 248 ? -7.73 1.771 -22.031 1 96.12 248 SER A C 1
ATOM 1890 O O . SER A 1 248 ? -7.746 2.711 -21.234 1 96.12 248 SER A O 1
ATOM 1892 N N . LYS A 1 249 ? -8.797 1.314 -22.578 1 97.06 249 LYS A N 1
ATOM 1893 C CA . LYS A 1 249 ? -10.109 1.867 -22.25 1 97.06 249 LYS A CA 1
ATOM 1894 C C . LYS A 1 249 ? -10.453 1.622 -20.781 1 97.06 249 LYS A C 1
ATOM 1896 O O . LYS A 1 249 ? -11 2.502 -20.109 1 97.06 249 LYS A O 1
ATOM 1901 N N . THR A 1 250 ? -10.172 0.438 -20.328 1 97.81 250 THR A N 1
ATOM 1902 C CA . THR A 1 250 ? -10.398 0.131 -18.922 1 97.81 250 THR A CA 1
ATOM 1903 C C . THR A 1 250 ? -9.625 1.09 -18.016 1 97.81 250 THR A C 1
ATOM 1905 O O . THR A 1 250 ? -10.164 1.615 -17.047 1 97.81 250 THR A O 1
ATOM 1908 N N . ARG A 1 251 ? -8.383 1.355 -18.344 1 95.62 251 ARG A N 1
ATOM 1909 C CA . ARG A 1 251 ? -7.547 2.279 -17.578 1 95.62 251 ARG A CA 1
ATOM 1910 C C . ARG A 1 251 ? -8.156 3.678 -17.562 1 95.62 251 ARG A C 1
ATOM 1912 O O . ARG A 1 251 ? -8.109 4.363 -16.531 1 95.62 251 ARG A O 1
ATOM 1919 N N . GLN A 1 252 ? -8.672 4.059 -18.641 1 94.12 252 GLN A N 1
ATOM 1920 C CA . GLN A 1 252 ? -9.305 5.371 -18.719 1 94.12 252 GLN A CA 1
ATOM 1921 C C . GLN A 1 252 ? -10.492 5.473 -17.766 1 94.12 252 GLN A C 1
ATOM 1923 O O . GLN A 1 252 ? -10.68 6.496 -17.109 1 94.12 252 GLN A O 1
ATOM 1928 N N . TYR A 1 253 ? -11.328 4.422 -17.719 1 94.31 253 TYR A N 1
ATOM 1929 C CA . TYR A 1 253 ? -12.445 4.414 -16.781 1 94.31 253 TYR A CA 1
ATOM 1930 C C . TYR A 1 253 ? -11.953 4.461 -15.344 1 94.31 253 TYR A C 1
ATOM 1932 O O . TYR A 1 253 ? -12.57 5.117 -14.492 1 94.31 253 TYR A O 1
ATOM 1940 N N . ILE A 1 254 ? -10.852 3.773 -15.062 1 93.06 254 ILE A N 1
ATOM 1941 C CA . ILE A 1 254 ? -10.281 3.773 -13.727 1 93.06 254 ILE A CA 1
ATOM 1942 C C . ILE A 1 254 ? -9.836 5.188 -13.352 1 93.06 254 ILE A C 1
ATOM 1944 O O . ILE A 1 254 ? -10.18 5.691 -12.281 1 93.06 254 ILE A O 1
ATOM 1948 N N . ASP A 1 255 ? -9.188 5.828 -14.242 1 86.31 255 ASP A N 1
ATOM 1949 C CA . ASP A 1 255 ? -8.695 7.184 -14 1 86.31 255 ASP A CA 1
ATOM 1950 C C . ASP A 1 255 ? -9.859 8.148 -13.789 1 86.31 255 ASP A C 1
ATOM 1952 O O . ASP A 1 255 ? -9.828 8.969 -12.867 1 86.31 255 ASP A O 1
ATOM 1956 N N . LYS A 1 256 ? -10.844 8.031 -14.562 1 86.94 256 LYS A N 1
ATOM 1957 C CA . LYS A 1 256 ? -12.008 8.898 -14.461 1 86.94 256 LYS A CA 1
ATOM 1958 C C . LYS A 1 256 ? -12.734 8.688 -13.141 1 86.94 256 LYS A C 1
ATOM 1960 O O . LYS A 1 256 ? -13.141 9.656 -12.492 1 86.94 256 LYS A O 1
ATOM 1965 N N . THR A 1 257 ? -12.914 7.469 -12.812 1 87.06 257 THR A N 1
ATOM 1966 C CA . THR A 1 257 ? -13.625 7.133 -11.578 1 87.06 257 THR A CA 1
ATOM 1967 C C . THR A 1 257 ? -12.852 7.617 -10.359 1 87.06 257 THR A C 1
ATOM 1969 O O . THR A 1 257 ? -13.445 8.055 -9.375 1 87.06 257 THR A O 1
ATOM 1972 N N . MET A 1 258 ? -11.57 7.578 -10.406 1 82.06 258 MET A N 1
ATOM 1973 C CA . MET A 1 258 ? -10.766 8.039 -9.281 1 82.06 258 MET A CA 1
ATOM 1974 C C . MET A 1 258 ? -10.906 9.547 -9.094 1 82.06 258 MET A C 1
ATOM 1976 O O . MET A 1 258 ? -10.805 10.055 -7.977 1 82.06 258 MET A O 1
ATOM 1980 N N . ALA A 1 259 ? -11.211 10.195 -10.172 1 73.62 259 ALA A N 1
ATOM 1981 C CA . ALA A 1 259 ? -11.406 11.641 -10.125 1 73.62 259 ALA A CA 1
ATOM 1982 C C . ALA A 1 259 ? -12.812 11.992 -9.664 1 73.62 259 ALA A C 1
ATOM 1984 O O . ALA A 1 259 ? -13.008 12.906 -8.859 1 73.62 259 ALA A O 1
ATOM 1985 N N . SER A 1 260 ? -13.766 11.156 -10.039 1 76.38 260 SER A N 1
ATOM 1986 C CA . SER A 1 260 ? -15.164 11.508 -9.797 1 76.38 260 SER A CA 1
ATOM 1987 C C . SER A 1 260 ? -15.734 10.727 -8.617 1 76.38 260 SER A C 1
ATOM 1989 O O . SER A 1 260 ? -16.672 11.188 -7.961 1 76.38 260 SER A O 1
ATOM 1991 N N . GLY A 1 261 ? -15.227 9.508 -8.383 1 77.56 261 GLY A N 1
ATOM 1992 C CA . GLY A 1 261 ? -15.758 8.625 -7.352 1 77.56 261 GLY A CA 1
ATOM 1993 C C . GLY A 1 261 ? -16.984 7.859 -7.801 1 77.56 261 GLY A C 1
ATOM 1994 O O . GLY A 1 261 ? -17.5 7.023 -7.059 1 77.56 261 GLY A O 1
ATOM 1995 N N . GLU A 1 262 ? -17.375 8.078 -9.031 1 81.88 262 GLU A N 1
ATOM 1996 C CA . GLU A 1 262 ? -18.578 7.434 -9.539 1 81.88 262 GLU A CA 1
ATOM 1997 C C . GLU A 1 262 ? -18.328 5.961 -9.859 1 81.88 262 GLU A C 1
ATOM 1999 O O . GLU A 1 262 ? -17.266 5.605 -10.391 1 81.88 262 GLU A O 1
ATOM 2004 N N . ASP A 1 263 ? -19.25 5.109 -9.5 1 88.94 263 ASP A N 1
ATOM 2005 C CA . ASP A 1 263 ? -19.25 3.686 -9.828 1 88.94 263 ASP A CA 1
ATOM 2006 C C . ASP A 1 263 ? -17.953 3.021 -9.383 1 88.94 263 ASP A C 1
ATOM 2008 O O . ASP A 1 263 ? -17.391 2.201 -10.102 1 88.94 263 ASP A O 1
ATOM 2012 N N . ILE A 1 264 ? -17.516 3.393 -8.266 1 90.31 264 ILE A N 1
ATOM 2013 C CA . ILE A 1 264 ? -16.188 3.012 -7.801 1 90.31 264 ILE A CA 1
ATOM 2014 C C . ILE A 1 264 ? -16.125 1.497 -7.617 1 90.31 264 ILE A C 1
ATOM 2016 O O . ILE A 1 264 ? -15.102 0.876 -7.902 1 90.31 264 ILE A O 1
ATOM 2020 N N . PHE A 1 265 ? -17.203 0.835 -7.172 1 94.25 265 PHE A N 1
ATOM 2021 C CA . PHE A 1 265 ? -17.125 -0.599 -6.914 1 94.25 265 PHE A CA 1
ATOM 2022 C C . PHE A 1 265 ? -17 -1.377 -8.219 1 94.25 265 PHE A C 1
ATOM 2024 O O . PHE A 1 265 ? -16.156 -2.268 -8.336 1 94.25 265 PHE A O 1
ATOM 2031 N N . SER A 1 266 ? -17.828 -1.052 -9.258 1 95.12 266 SER A N 1
ATOM 2032 C CA . SER A 1 266 ? -17.75 -1.711 -10.562 1 95.12 266 SER A CA 1
ATOM 2033 C C . SER A 1 266 ? -16.391 -1.51 -11.203 1 95.12 266 SER A C 1
ATOM 2035 O O . SER A 1 266 ? -15.836 -2.438 -11.797 1 95.12 266 SER A O 1
ATOM 2037 N N . VAL A 1 267 ? -15.914 -0.344 -11.102 1 94.69 267 VAL A N 1
ATOM 2038 C CA . VAL A 1 267 ? -14.625 -0.03 -11.703 1 94.69 267 VAL A CA 1
ATOM 2039 C C . VAL A 1 267 ? -13.516 -0.768 -10.953 1 94.69 267 VAL A C 1
ATOM 2041 O O . VAL A 1 267 ? -12.531 -1.2 -11.562 1 94.69 267 VAL A O 1
ATOM 2044 N N . MET A 1 268 ? -13.641 -0.933 -9.68 1 95.38 268 MET A N 1
ATOM 2045 C CA . MET A 1 268 ? -12.68 -1.73 -8.922 1 95.38 268 MET A CA 1
ATOM 2046 C C . MET A 1 268 ? -12.656 -3.172 -9.414 1 95.38 268 MET A C 1
ATOM 2048 O O . MET A 1 268 ? -11.586 -3.768 -9.562 1 95.38 268 MET A O 1
ATOM 2052 N N . GLN A 1 269 ? -13.805 -3.717 -9.664 1 97.62 269 GLN A N 1
ATOM 2053 C CA . GLN A 1 269 ? -13.867 -5.066 -10.219 1 97.62 269 GLN A CA 1
ATOM 2054 C C . GLN A 1 269 ? -13.18 -5.137 -11.578 1 97.62 269 GLN A C 1
ATOM 2056 O O . GLN A 1 269 ? -12.453 -6.09 -11.867 1 97.62 269 GLN A O 1
ATOM 2061 N N . ALA A 1 270 ? -13.438 -4.113 -12.391 1 97.94 270 ALA A N 1
ATOM 2062 C CA . ALA A 1 270 ? -12.766 -4.039 -13.68 1 97.94 270 ALA A CA 1
ATOM 2063 C C . ALA A 1 270 ? -11.25 -3.986 -13.508 1 97.94 270 ALA A C 1
ATOM 2065 O O . ALA A 1 270 ? -10.5 -4.574 -14.297 1 97.94 270 ALA A O 1
ATOM 2066 N N . CYS A 1 271 ? -10.836 -3.275 -12.516 1 97.19 271 CYS A N 1
ATOM 2067 C CA . CYS A 1 271 ? -9.414 -3.16 -12.211 1 97.19 271 CYS A CA 1
ATOM 2068 C C . CYS A 1 271 ? -8.812 -4.523 -11.883 1 97.19 271 CYS A C 1
ATOM 2070 O O . CYS A 1 271 ? -7.691 -4.828 -12.297 1 97.19 271 CYS A O 1
ATOM 2072 N N . ILE A 1 272 ? -9.492 -5.348 -11.195 1 98.12 272 ILE A N 1
ATOM 2073 C CA . ILE A 1 272 ? -9.023 -6.684 -10.844 1 98.12 272 ILE A CA 1
ATOM 2074 C C . ILE A 1 272 ? -8.867 -7.52 -12.109 1 98.12 272 ILE A C 1
ATOM 2076 O O . ILE A 1 272 ? -7.859 -8.203 -12.289 1 98.12 272 ILE A O 1
ATOM 2080 N N . LEU A 1 273 ? -9.883 -7.434 -12.992 1 98.31 273 LEU A N 1
ATOM 2081 C CA . LEU A 1 273 ? -9.805 -8.156 -14.258 1 98.31 273 LEU A CA 1
ATOM 2082 C C . LEU A 1 273 ? -8.594 -7.707 -15.062 1 98.31 273 LEU A C 1
ATOM 2084 O O . LEU A 1 273 ? -7.855 -8.539 -15.602 1 98.31 273 LEU A O 1
ATOM 2088 N N . LEU A 1 274 ? -8.398 -6.441 -15.109 1 98 274 LEU A N 1
ATOM 2089 C CA . LEU A 1 274 ? -7.277 -5.871 -15.852 1 98 274 LEU A CA 1
ATOM 2090 C C . LEU A 1 274 ? -5.945 -6.305 -15.242 1 98 274 LEU A C 1
ATOM 2092 O O . LEU A 1 274 ? -4.988 -6.582 -15.969 1 98 274 LEU A O 1
ATOM 2096 N N . SER A 1 275 ? -5.867 -6.352 -13.953 1 97.75 275 SER A N 1
ATOM 2097 C CA . SER A 1 275 ? -4.645 -6.762 -13.266 1 97.75 275 SER A CA 1
ATOM 2098 C C . SER A 1 275 ? -4.254 -8.188 -13.633 1 97.75 275 SER A C 1
ATOM 2100 O O . SER A 1 275 ? -3.076 -8.469 -13.875 1 97.75 275 SER A O 1
ATOM 2102 N N . TRP A 1 276 ? -5.18 -9.023 -13.68 1 97.81 276 TRP A N 1
ATOM 2103 C CA . TRP A 1 276 ? -4.891 -10.406 -14.047 1 97.81 276 TRP A CA 1
ATOM 2104 C C . TRP A 1 276 ? -4.504 -10.516 -15.516 1 97.81 276 TRP A C 1
ATOM 2106 O O . TRP A 1 276 ? -3.676 -11.352 -15.891 1 97.81 276 TRP A O 1
ATOM 2116 N N . TYR A 1 277 ? -5.148 -9.664 -16.344 1 96.81 277 TYR A N 1
ATOM 2117 C CA . TYR A 1 277 ? -4.688 -9.57 -17.719 1 96.81 277 TYR A CA 1
ATOM 2118 C C . TYR A 1 277 ? -3.213 -9.195 -17.781 1 96.81 277 TYR A C 1
ATOM 2120 O O . TYR A 1 277 ? -2.43 -9.836 -18.484 1 96.81 277 TYR A O 1
ATOM 2128 N N . PHE A 1 278 ? -2.797 -8.172 -17.047 1 95.81 278 PHE A N 1
ATOM 2129 C CA . PHE A 1 278 ? -1.399 -7.758 -17.016 1 95.81 278 PHE A CA 1
ATOM 2130 C C . PHE A 1 278 ? -0.508 -8.891 -16.516 1 95.81 278 PHE A C 1
ATOM 2132 O O . PHE A 1 278 ? 0.58 -9.109 -17.062 1 95.81 278 PHE A O 1
ATOM 2139 N N . TYR A 1 279 ? -0.942 -9.609 -15.539 1 96.94 279 TYR A N 1
ATOM 2140 C CA . TYR A 1 279 ? -0.151 -10.695 -14.977 1 96.94 279 TYR A CA 1
ATOM 2141 C C . TYR A 1 279 ? 0.12 -11.773 -16.016 1 96.94 279 TYR A C 1
ATOM 2143 O O . TYR A 1 279 ? 1.266 -12.188 -16.203 1 96.94 279 TYR A O 1
ATOM 2151 N N . GLN A 1 280 ? -0.906 -12.156 -16.656 1 96.06 280 GLN A N 1
ATOM 2152 C CA . GLN A 1 280 ? -0.779 -13.227 -17.641 1 96.06 280 GLN A CA 1
ATOM 2153 C C . GLN A 1 280 ? 0.05 -12.773 -18.828 1 96.06 280 GLN A C 1
ATOM 2155 O O . GLN A 1 280 ? 0.717 -13.586 -19.484 1 96.06 280 GLN A O 1
ATOM 2160 N N . GLU A 1 281 ? 0.015 -11.469 -19.094 1 92.81 281 GLU A N 1
ATOM 2161 C CA . GLU A 1 281 ? 0.798 -10.906 -20.188 1 92.81 281 GLU A CA 1
ATOM 2162 C C . GLU A 1 281 ? 2.248 -10.68 -19.766 1 92.81 281 GLU A C 1
ATOM 2164 O O . GLU A 1 281 ? 3.082 -10.289 -20.578 1 92.81 281 GLU A O 1
ATOM 2169 N N . GLY A 1 282 ? 2.568 -10.891 -18.547 1 92.25 282 GLY A N 1
ATOM 2170 C CA . GLY A 1 282 ? 3.932 -10.742 -18.062 1 92.25 282 GLY A CA 1
ATOM 2171 C C . GLY A 1 282 ? 4.352 -9.289 -17.906 1 92.25 282 GLY A C 1
ATOM 2172 O O . GLY A 1 282 ? 5.535 -8.969 -18.016 1 92.25 282 GLY A O 1
ATOM 2173 N N . ARG A 1 283 ? 3.41 -8.367 -17.703 1 90.62 283 ARG A N 1
ATOM 2174 C CA . ARG A 1 283 ? 3.682 -6.941 -17.516 1 90.62 283 ARG A CA 1
ATOM 2175 C C . ARG A 1 283 ? 3.869 -6.605 -16.047 1 90.62 283 ARG A C 1
ATOM 2177 O O . ARG A 1 283 ? 2.973 -6.043 -15.414 1 90.62 283 ARG A O 1
ATOM 2184 N N . TRP A 1 284 ? 5.027 -6.742 -15.555 1 88.31 284 TRP A N 1
ATOM 2185 C CA . TRP A 1 284 ? 5.305 -6.84 -14.125 1 88.31 284 TRP A CA 1
ATOM 2186 C C . TRP A 1 284 ? 5.156 -5.48 -13.453 1 88.31 284 TRP A C 1
ATOM 2188 O O . TRP A 1 284 ? 4.738 -5.398 -12.297 1 88.31 284 TRP A O 1
ATOM 2198 N N . VAL A 1 285 ? 5.617 -4.402 -14.094 1 87.31 285 VAL A N 1
ATOM 2199 C CA . VAL A 1 285 ? 5.52 -3.088 -13.469 1 87.31 285 VAL A CA 1
ATOM 2200 C C . VAL A 1 285 ? 4.055 -2.756 -13.195 1 87.31 285 VAL A C 1
ATOM 2202 O O . VAL A 1 285 ? 3.701 -2.332 -12.094 1 87.31 285 VAL A O 1
ATOM 2205 N N . GLU A 1 286 ? 3.217 -3.02 -14.195 1 90.81 286 GLU A N 1
ATOM 2206 C CA . GLU A 1 286 ? 1.786 -2.787 -14.023 1 90.81 286 GLU A CA 1
ATOM 2207 C C . GLU A 1 286 ? 1.208 -3.705 -12.945 1 90.81 286 GLU A C 1
ATOM 2209 O O . GLU A 1 286 ? 0.382 -3.277 -12.141 1 90.81 286 GLU A O 1
ATOM 2214 N N . VAL A 1 287 ? 1.649 -4.969 -12.953 1 94.44 287 VAL A N 1
ATOM 2215 C CA . VAL A 1 287 ? 1.169 -5.93 -11.969 1 94.44 287 VAL A CA 1
ATOM 2216 C C . VAL A 1 287 ? 1.472 -5.426 -10.555 1 94.44 287 VAL A C 1
ATOM 2218 O O . VAL A 1 287 ? 0.585 -5.391 -9.695 1 94.44 287 VAL A O 1
ATOM 2221 N N . TRP A 1 288 ? 2.703 -4.949 -10.328 1 94.62 288 TRP A N 1
ATOM 2222 C CA . TRP A 1 288 ? 3.162 -4.508 -9.008 1 94.62 288 TRP A CA 1
ATOM 2223 C C . TRP A 1 288 ? 2.398 -3.27 -8.555 1 94.62 288 TRP A C 1
ATOM 2225 O O . TRP A 1 288 ? 1.913 -3.217 -7.418 1 94.62 288 TRP A O 1
ATOM 2235 N N . ILE A 1 289 ? 2.201 -2.34 -9.406 1 91.75 289 ILE A N 1
ATOM 2236 C CA . ILE A 1 289 ? 1.572 -1.067 -9.07 1 91.75 289 ILE A CA 1
ATOM 2237 C C . ILE A 1 289 ? 0.07 -1.269 -8.883 1 91.75 289 ILE A C 1
ATOM 2239 O O . ILE A 1 289 ? -0.521 -0.744 -7.938 1 91.75 289 ILE A O 1
ATOM 2243 N N . PHE A 1 290 ? -0.568 -2.105 -9.75 1 93.75 290 PHE A N 1
ATOM 2244 C CA . PHE A 1 290 ? -2.012 -2.293 -9.688 1 93.75 290 PHE A CA 1
ATOM 2245 C C . PHE A 1 290 ? -2.395 -3.139 -8.477 1 93.75 290 PHE A C 1
ATOM 2247 O O . PHE A 1 290 ? -3.486 -2.984 -7.922 1 93.75 290 PHE A O 1
ATOM 2254 N N . ALA A 1 291 ? -1.485 -4.031 -8.07 1 96.25 291 ALA A N 1
ATOM 2255 C CA . ALA A 1 291 ? -1.749 -4.785 -6.848 1 96.25 291 ALA A CA 1
ATOM 2256 C C . ALA A 1 291 ? -1.917 -3.852 -5.656 1 96.25 291 ALA A C 1
ATOM 2258 O O . ALA A 1 291 ? -2.863 -3.996 -4.875 1 96.25 291 ALA A O 1
ATOM 2259 N N . ALA A 1 292 ? -1.021 -2.896 -5.57 1 94.81 292 ALA A N 1
ATOM 2260 C CA . ALA A 1 292 ? -1.099 -1.937 -4.473 1 94.81 292 ALA A CA 1
ATOM 2261 C C . ALA A 1 292 ? -2.283 -0.992 -4.652 1 94.81 292 ALA A C 1
ATOM 2263 O O . ALA A 1 292 ? -2.963 -0.646 -3.686 1 94.81 292 ALA A O 1
ATOM 2264 N N . PHE A 1 293 ? -2.498 -0.582 -5.836 1 93.75 293 PHE A N 1
ATOM 2265 C CA . PHE A 1 293 ? -3.568 0.356 -6.152 1 93.75 293 PHE A CA 1
ATOM 2266 C C . PHE A 1 293 ? -4.922 -0.209 -5.742 1 93.75 293 PHE A C 1
ATOM 2268 O O . PHE A 1 293 ? -5.715 0.475 -5.094 1 93.75 293 PHE A O 1
ATOM 2275 N N . GLN A 1 294 ? -5.215 -1.413 -6.109 1 95.25 294 GLN A N 1
ATOM 2276 C CA . GLN A 1 294 ? -6.512 -2.012 -5.816 1 95.25 294 GLN A CA 1
ATOM 2277 C C . GLN A 1 294 ? -6.723 -2.158 -4.309 1 95.25 294 GLN A C 1
ATOM 2279 O O . GLN A 1 294 ? -7.828 -1.946 -3.809 1 95.25 294 GLN A O 1
ATOM 2284 N N . THR A 1 295 ? -5.695 -2.562 -3.594 1 95.69 295 THR A N 1
ATOM 2285 C CA . THR A 1 295 ? -5.812 -2.68 -2.145 1 95.69 295 THR A CA 1
ATOM 2286 C C . THR A 1 295 ? -6.102 -1.32 -1.514 1 95.69 295 THR A C 1
ATOM 2288 O O . THR A 1 295 ? -6.926 -1.217 -0.601 1 95.69 295 THR A O 1
ATOM 2291 N N . ARG A 1 296 ? -5.426 -0.333 -2.035 1 94.75 296 ARG A N 1
ATOM 2292 C CA . ARG A 1 296 ? -5.566 1.007 -1.476 1 94.75 296 ARG A CA 1
ATOM 2293 C C . ARG A 1 296 ? -6.961 1.564 -1.74 1 94.75 296 ARG A C 1
ATOM 2295 O O . ARG A 1 296 ? -7.527 2.266 -0.897 1 94.75 296 ARG A O 1
ATOM 2302 N N . VAL A 1 297 ? -7.543 1.26 -2.869 1 93.25 297 VAL A N 1
ATOM 2303 C CA . VAL A 1 297 ? -8.883 1.731 -3.227 1 93.25 297 VAL A CA 1
ATOM 2304 C C . VAL A 1 297 ? -9.93 0.982 -2.406 1 93.25 297 VAL A C 1
ATOM 2306 O O . VAL A 1 297 ? -10.977 1.539 -2.07 1 93.25 297 VAL A O 1
ATOM 2309 N N . ALA A 1 298 ? -9.648 -0.196 -1.983 1 94.88 298 ALA A N 1
ATOM 2310 C CA . ALA A 1 298 ? -10.602 -1.048 -1.278 1 94.88 298 ALA A CA 1
ATOM 2311 C C . ALA A 1 298 ? -10.812 -0.566 0.154 1 94.88 298 ALA A C 1
ATOM 2313 O O . ALA A 1 298 ? -11.891 -0.755 0.726 1 94.88 298 ALA A O 1
ATOM 2314 N N . VAL A 1 299 ? -9.859 0.107 0.751 1 93.44 299 VAL A N 1
ATOM 2315 C CA . VAL A 1 299 ? -9.844 0.439 2.172 1 93.44 299 VAL A CA 1
ATOM 2316 C C . VAL A 1 299 ? -10.93 1.472 2.471 1 93.44 299 VAL A C 1
ATOM 2318 O O . VAL A 1 299 ? -11.773 1.265 3.352 1 93.44 299 VAL A O 1
ATOM 2321 N N . PRO A 1 300 ? -10.992 2.576 1.686 1 90.56 300 PRO A N 1
ATOM 2322 C CA . PRO A 1 300 ? -12.07 3.537 1.951 1 90.56 300 PRO A CA 1
ATOM 2323 C C . PRO A 1 300 ? -13.453 2.957 1.69 1 90.56 300 PRO A C 1
ATOM 2325 O O . PRO A 1 300 ? -14.453 3.484 2.191 1 90.56 300 PRO A O 1
ATOM 2328 N N . LEU A 1 301 ? -13.531 1.88 0.879 1 91.62 301 LEU A N 1
ATOM 2329 C CA . LEU A 1 301 ? -14.805 1.221 0.608 1 91.62 301 LEU A CA 1
ATOM 2330 C C . LEU A 1 301 ? -15.18 0.274 1.744 1 91.62 301 LEU A C 1
ATOM 2332 O O . LEU A 1 301 ? -16.25 -0.331 1.725 1 91.62 301 LEU A O 1
ATOM 2336 N N . ARG A 1 302 ? -14.289 0.097 2.707 1 92.75 302 ARG A N 1
ATOM 2337 C CA . ARG A 1 302 ? -14.461 -0.708 3.912 1 92.75 302 ARG A CA 1
ATOM 2338 C C . ARG A 1 302 ? -14.609 -2.186 3.566 1 92.75 302 ARG A C 1
ATOM 2340 O O . ARG A 1 302 ? -15.328 -2.918 4.25 1 92.75 302 ARG A O 1
ATOM 2347 N N . LEU A 1 303 ? -13.992 -2.557 2.447 1 95.69 303 LEU A N 1
ATOM 2348 C CA . LEU A 1 303 ? -14.062 -3.959 2.051 1 95.69 303 LEU A CA 1
ATOM 2349 C C . LEU A 1 303 ? -13.25 -4.832 3.002 1 95.69 303 LEU A C 1
ATOM 2351 O O . LEU A 1 303 ? -13.43 -6.051 3.041 1 95.69 303 LEU A O 1
ATOM 2355 N N . ASN A 1 304 ? -12.328 -4.27 3.773 1 95.12 304 ASN A N 1
ATOM 2356 C CA . ASN A 1 304 ? -11.492 -5.016 4.703 1 95.12 304 ASN A CA 1
ATOM 2357 C C . ASN A 1 304 ? -12.172 -5.195 6.055 1 95.12 304 ASN A C 1
ATOM 2359 O O . ASN A 1 304 ? -11.594 -5.781 6.973 1 95.12 304 ASN A O 1
ATOM 2363 N N . TYR A 1 305 ? -13.383 -4.719 6.219 1 93.56 305 TYR A N 1
ATOM 2364 C CA . TYR A 1 305 ? -14.148 -4.863 7.457 1 93.56 305 TYR A CA 1
ATOM 2365 C C . TYR A 1 305 ? -15.094 -6.059 7.375 1 93.56 305 TYR A C 1
ATOM 2367 O O . TYR A 1 305 ? -15.57 -6.41 6.297 1 93.56 305 TYR A O 1
ATOM 2375 N N . PRO A 1 306 ? -15.383 -6.656 8.539 1 92.75 306 PRO A N 1
ATOM 2376 C CA . PRO A 1 306 ? -16.406 -7.707 8.531 1 92.75 306 PRO A CA 1
ATOM 2377 C C . PRO A 1 306 ? -17.719 -7.254 7.918 1 92.75 306 PRO A C 1
ATOM 2379 O O . PRO A 1 306 ? -18.188 -6.148 8.203 1 92.75 306 PRO A O 1
ATOM 2382 N N . GLY A 1 307 ? -18.266 -8.125 7.035 1 91.62 307 GLY A N 1
ATOM 2383 C CA . GLY A 1 307 ? -19.5 -7.773 6.355 1 91.62 307 GLY A CA 1
ATOM 2384 C C . GLY A 1 307 ? -19.312 -6.711 5.289 1 91.62 307 GLY A C 1
ATOM 2385 O O . GLY A 1 307 ? -20.297 -6.238 4.703 1 91.62 307 GLY A O 1
ATOM 2386 N N . THR A 1 308 ? -18.031 -6.246 5.102 1 91.56 308 THR A N 1
ATOM 2387 C CA . THR A 1 308 ? -17.641 -5.281 4.082 1 91.56 308 THR A CA 1
ATOM 2388 C C . THR A 1 308 ? -18.312 -3.938 4.316 1 91.56 308 THR A C 1
ATOM 2390 O O . THR A 1 308 ? -18.75 -3.281 3.367 1 91.56 308 THR A O 1
ATOM 2393 N N . PHE A 1 309 ? -18.547 -3.689 5.578 1 83.69 309 PHE A N 1
ATOM 2394 C CA . PHE A 1 309 ? -19.172 -2.447 5.996 1 83.69 309 PHE A CA 1
ATOM 2395 C C . PHE A 1 309 ? -18.812 -2.109 7.438 1 83.69 309 PHE A C 1
ATOM 2397 O O . PHE A 1 309 ? -18.453 -2.994 8.211 1 83.69 309 PHE A O 1
ATOM 2404 N N . SER A 1 310 ? -18.75 -0.89 7.742 1 78.69 310 SER A N 1
ATOM 2405 C CA . SER A 1 310 ? -18.5 -0.494 9.125 1 78.69 310 SER A CA 1
ATOM 2406 C C . SER A 1 310 ? -19.422 0.635 9.555 1 78.69 310 SER A C 1
ATOM 2408 O O . SER A 1 310 ? -19.719 1.538 8.766 1 78.69 310 SER A O 1
ATOM 2410 N N . THR A 1 311 ? -19.984 0.3 10.695 1 64.25 311 THR A N 1
ATOM 2411 C CA . THR A 1 311 ? -20.781 1.362 11.297 1 64.25 311 THR A CA 1
ATOM 2412 C C . THR A 1 311 ? -19.906 2.293 12.133 1 64.25 311 THR A C 1
ATOM 2414 O O . THR A 1 311 ? -20.375 3.328 12.609 1 64.25 311 THR A O 1
ATOM 2417 N N . HIS A 1 312 ? -18.703 1.705 12.383 1 58.22 312 HIS A N 1
ATOM 2418 C CA . HIS A 1 312 ? -17.781 2.512 13.172 1 58.22 312 HIS A CA 1
ATOM 2419 C C . HIS A 1 312 ? -17.406 3.799 12.438 1 58.22 312 HIS A C 1
ATOM 2421 O O . HIS A 1 312 ? -17.078 3.771 11.25 1 58.22 312 HIS A O 1
ATOM 2427 N N . GLY A 1 313 ? -17.766 4.934 12.945 1 52.66 313 GLY A N 1
ATOM 2428 C CA . GLY A 1 313 ? -17.297 6.184 12.375 1 52.66 313 GLY A CA 1
ATOM 2429 C C . GLY A 1 313 ? -18.219 6.742 11.312 1 52.66 313 GLY A C 1
ATOM 2430 O O . GLY A 1 313 ? -17.891 7.715 10.633 1 52.66 313 GLY A O 1
ATOM 2431 N N . ASN A 1 314 ? -19.297 5.871 11 1 43.72 314 ASN A N 1
ATOM 2432 C CA . ASN A 1 314 ? -20.219 6.172 9.914 1 43.72 314 ASN A CA 1
ATOM 2433 C C . ASN A 1 314 ? -20.812 7.57 10.055 1 43.72 314 ASN A C 1
ATOM 2435 O O . ASN A 1 314 ? -21.656 7.977 9.25 1 43.72 314 ASN A O 1
ATOM 2439 N N . SER A 1 315 ? -20.766 8.07 11.266 1 39.84 315 SER A N 1
ATOM 2440 C CA . SER A 1 315 ? -21.266 9.43 11.086 1 39.84 315 SER A CA 1
ATOM 2441 C C . SER A 1 315 ? -20.438 10.188 10.047 1 39.84 315 SER A C 1
ATOM 2443 O O . SER A 1 315 ? -20.594 11.398 9.883 1 39.84 315 SER A O 1
ATOM 2445 N N . SER A 1 316 ? -19.359 9.516 9.75 1 39.62 316 SER A N 1
ATOM 2446 C CA . SER A 1 316 ? -18.656 10.242 8.688 1 39.62 316 SER A CA 1
ATOM 2447 C C . SER A 1 316 ? -19.281 9.961 7.328 1 39.62 316 SER A C 1
ATOM 2449 O O . SER A 1 316 ? -19.547 8.805 6.988 1 39.62 316 SER A O 1
ATOM 2451 N N . PRO A 1 317 ? -19.953 10.789 6.852 1 40.69 317 PRO A N 1
ATOM 2452 C CA . PRO A 1 317 ? -20.547 10.688 5.512 1 40.69 317 PRO A CA 1
ATOM 2453 C C . PRO A 1 317 ? -19.766 9.742 4.598 1 40.69 317 PRO A C 1
ATOM 2455 O O . PRO A 1 317 ? -20.141 9.555 3.436 1 40.69 317 PRO A O 1
ATOM 2458 N N . GLY A 1 318 ? -18.531 9.305 4.906 1 42.31 318 GLY A N 1
ATOM 2459 C CA . GLY A 1 318 ? -17.578 8.844 3.922 1 42.31 318 GLY A CA 1
ATOM 2460 C C . GLY A 1 318 ? -17.766 7.391 3.543 1 42.31 318 GLY A C 1
ATOM 2461 O O . GLY A 1 318 ? -16.844 6.758 3.02 1 42.31 318 GLY A O 1
ATOM 2462 N N . ALA A 1 319 ? -18.766 6.711 4.211 1 51.72 319 ALA A N 1
ATOM 2463 C CA . ALA A 1 319 ? -18.719 5.371 3.631 1 51.72 319 ALA A CA 1
ATOM 2464 C C . ALA A 1 319 ? -19.031 5.414 2.139 1 51.72 319 ALA A C 1
ATOM 2466 O O . ALA A 1 319 ? -20.109 5.859 1.734 1 51.72 319 ALA A O 1
ATOM 2467 N N . TYR A 1 320 ? -17.891 5.242 1.354 1 70.94 320 TYR A N 1
ATOM 2468 C CA . TYR A 1 320 ? -17.969 5.305 -0.1 1 70.94 320 TYR A CA 1
ATOM 2469 C C . TYR A 1 320 ? -18.953 4.281 -0.639 1 70.94 320 TYR A C 1
ATOM 2471 O O . TYR A 1 320 ? -19.609 4.516 -1.654 1 70.94 320 TYR A O 1
ATOM 2479 N N . LEU A 1 321 ? -19.219 3.178 0.271 1 83.25 321 LEU A N 1
ATOM 2480 C CA . LEU A 1 321 ? -20.234 2.209 -0.137 1 83.25 321 LEU A CA 1
ATOM 2481 C C . LEU A 1 321 ? -21.328 2.096 0.915 1 83.25 321 LEU A C 1
ATOM 2483 O O . LEU A 1 321 ? -21.047 2.037 2.113 1 83.25 321 LEU A O 1
ATOM 2487 N N . ALA A 1 322 ? -22.594 2.158 0.547 1 86.94 322 ALA A N 1
ATOM 2488 C CA . ALA A 1 322 ? -23.719 1.831 1.417 1 86.94 322 ALA A CA 1
ATOM 2489 C C . ALA A 1 322 ? -23.656 0.377 1.877 1 86.94 322 ALA A C 1
ATOM 2491 O O . ALA A 1 322 ? -22.906 -0.424 1.317 1 86.94 322 ALA A O 1
ATOM 2492 N N . PRO A 1 323 ? -24.281 0.092 2.986 1 89.69 323 PRO A N 1
ATOM 2493 C CA . PRO A 1 323 ? -24.344 -1.324 3.357 1 89.69 323 PRO A CA 1
ATOM 2494 C C . PRO A 1 323 ? -24.812 -2.215 2.207 1 89.69 323 PRO A C 1
ATOM 2496 O O . PRO A 1 323 ? -25.516 -1.75 1.309 1 89.69 323 PRO A O 1
ATOM 2499 N N . PRO A 1 324 ? -24.328 -3.402 2.236 1 92.94 324 PRO A N 1
ATOM 2500 C CA . PRO A 1 324 ? -24.734 -4.285 1.142 1 92.94 324 PRO A CA 1
ATOM 2501 C C . PRO A 1 324 ? -26.25 -4.363 0.981 1 92.94 324 PRO A C 1
ATOM 2503 O O . PRO A 1 324 ? -26.984 -4.461 1.974 1 92.94 324 PRO A O 1
ATOM 2506 N N . LYS A 1 325 ? -26.719 -4.371 -0.256 1 92.25 325 LYS A N 1
ATOM 2507 C CA . LYS A 1 325 ? -28.141 -4.371 -0.581 1 92.25 325 LYS A CA 1
ATOM 2508 C C . LYS A 1 325 ? -28.781 -5.727 -0.281 1 92.25 325 LYS A C 1
ATOM 2510 O O . LYS A 1 325 ? -29.922 -5.793 0.183 1 92.25 325 LYS A O 1
ATOM 2515 N N . ASP A 1 326 ? -28.141 -6.738 -0.666 1 93.31 326 ASP A N 1
ATOM 2516 C CA . ASP A 1 326 ? -28.578 -8.117 -0.483 1 93.31 326 ASP A CA 1
ATOM 2517 C C . ASP A 1 326 ? -27.391 -9.062 -0.306 1 93.31 326 ASP A C 1
ATOM 2519 O O . ASP A 1 326 ? -26.25 -8.609 -0.225 1 93.31 326 ASP A O 1
ATOM 2523 N N . LEU A 1 327 ? -27.656 -10.32 -0.211 1 94.19 327 LEU A N 1
ATOM 2524 C CA . LEU A 1 327 ? -26.609 -11.32 0.038 1 94.19 327 LEU A CA 1
ATOM 2525 C C . LEU A 1 327 ? -25.688 -11.445 -1.162 1 94.19 327 LEU A C 1
ATOM 2527 O O . LEU A 1 327 ? -24.484 -11.711 -1.001 1 94.19 327 LEU A O 1
ATOM 2531 N N . ARG A 1 328 ? -26.188 -11.289 -2.348 1 95.44 328 ARG A N 1
ATOM 2532 C CA . ARG A 1 328 ? -25.359 -11.344 -3.551 1 95.44 328 ARG A CA 1
ATOM 2533 C C . ARG A 1 328 ? -24.344 -10.211 -3.568 1 95.44 328 ARG A C 1
ATOM 2535 O O . ARG A 1 328 ? -23.172 -10.422 -3.885 1 95.44 328 ARG A O 1
ATOM 2542 N N . ASP A 1 329 ? -24.875 -9.039 -3.254 1 95.25 329 ASP A N 1
ATOM 2543 C CA . ASP A 1 329 ? -24 -7.875 -3.191 1 95.25 329 ASP A CA 1
ATOM 2544 C C . ASP A 1 329 ? -22.906 -8.062 -2.139 1 95.25 329 ASP A C 1
ATOM 2546 O O . ASP A 1 329 ? -21.734 -7.77 -2.389 1 95.25 329 ASP A O 1
ATOM 2550 N N . LEU A 1 330 ? -23.281 -8.539 -0.996 1 96.5 330 LEU A N 1
ATOM 2551 C CA . LEU A 1 330 ? -22.312 -8.812 0.072 1 96.5 330 LEU A CA 1
ATOM 2552 C C . LEU A 1 330 ? -21.25 -9.797 -0.392 1 96.5 330 LEU A C 1
ATOM 2554 O O . LEU A 1 330 ? -20.062 -9.562 -0.197 1 96.5 330 LEU A O 1
ATOM 2558 N N . GLU A 1 331 ? -21.703 -10.883 -1.003 1 97.5 331 GLU A N 1
ATOM 2559 C CA . GLU A 1 331 ? -20.766 -11.906 -1.455 1 97.5 331 GLU A CA 1
ATOM 2560 C C . GLU A 1 331 ? -19.875 -11.391 -2.576 1 97.5 331 GLU A C 1
ATOM 2562 O O . GLU A 1 331 ? -18.688 -11.719 -2.639 1 97.5 331 GLU A O 1
ATOM 2567 N N . SER A 1 332 ? -20.422 -10.602 -3.467 1 97.12 332 SER A N 1
ATOM 2568 C CA . SER A 1 332 ? -19.625 -9.977 -4.527 1 97.12 332 SER A CA 1
ATOM 2569 C C . SER A 1 332 ? -18.516 -9.102 -3.951 1 97.12 332 SER A C 1
ATOM 2571 O O . SER A 1 332 ? -17.391 -9.094 -4.461 1 97.12 332 SER A O 1
ATOM 2573 N N . ARG A 1 333 ? -18.844 -8.359 -2.918 1 97.12 333 ARG A N 1
ATOM 2574 C CA . ARG A 1 333 ? -17.859 -7.504 -2.254 1 97.12 333 ARG A CA 1
ATOM 2575 C C . ARG A 1 333 ? -16.781 -8.344 -1.569 1 97.12 333 ARG A C 1
ATOM 2577 O O . ARG A 1 333 ? -15.594 -8.031 -1.662 1 97.12 333 ARG A O 1
ATOM 2584 N N . ARG A 1 334 ? -17.234 -9.383 -0.875 1 97.81 334 ARG A N 1
ATOM 2585 C CA . ARG A 1 334 ? -16.297 -10.289 -0.215 1 97.81 334 ARG A CA 1
ATOM 2586 C C . ARG A 1 334 ? -15.32 -10.883 -1.216 1 97.81 334 ARG A C 1
ATOM 2588 O O . ARG A 1 334 ? -14.109 -10.891 -0.975 1 97.81 334 ARG A O 1
ATOM 2595 N N . ARG A 1 335 ? -15.812 -11.359 -2.299 1 98.12 335 ARG A N 1
ATOM 2596 C CA . ARG A 1 335 ? -14.984 -11.977 -3.326 1 98.12 335 ARG A CA 1
ATOM 2597 C C . ARG A 1 335 ? -14.055 -10.961 -3.967 1 98.12 335 ARG A C 1
ATOM 2599 O O . ARG A 1 335 ? -12.898 -11.273 -4.273 1 98.12 335 ARG A O 1
ATOM 2606 N N . THR A 1 336 ? -14.578 -9.773 -4.211 1 98.06 336 THR A N 1
ATOM 2607 C CA . THR A 1 336 ? -13.742 -8.703 -4.75 1 98.06 336 THR A CA 1
ATOM 2608 C C . THR A 1 336 ? -12.57 -8.406 -3.818 1 98.06 336 THR A C 1
ATOM 2610 O O . THR A 1 336 ? -11.43 -8.289 -4.266 1 98.06 336 THR A O 1
ATOM 2613 N N . TRP A 1 337 ? -12.82 -8.312 -2.494 1 98 337 TRP A N 1
ATOM 2614 C CA . TRP A 1 337 ? -11.781 -8.086 -1.494 1 98 337 TRP A CA 1
ATOM 2615 C C . TRP A 1 337 ? -10.75 -9.203 -1.515 1 98 337 TRP A C 1
ATOM 2617 O O . TRP A 1 337 ? -9.547 -8.938 -1.607 1 98 337 TRP A O 1
ATOM 2627 N N . TRP A 1 338 ? -11.156 -10.398 -1.507 1 98.5 338 TRP A N 1
ATOM 2628 C CA . TRP A 1 338 ? -10.242 -11.531 -1.39 1 98.5 338 TRP A CA 1
ATOM 2629 C C . TRP A 1 338 ? -9.438 -11.719 -2.67 1 98.5 338 TRP A C 1
ATOM 2631 O O . TRP A 1 338 ? -8.266 -12.109 -2.625 1 98.5 338 TRP A O 1
ATOM 2641 N N . MET A 1 339 ? -10.078 -11.445 -3.805 1 98.31 339 MET A N 1
ATOM 2642 C CA . MET A 1 339 ? -9.3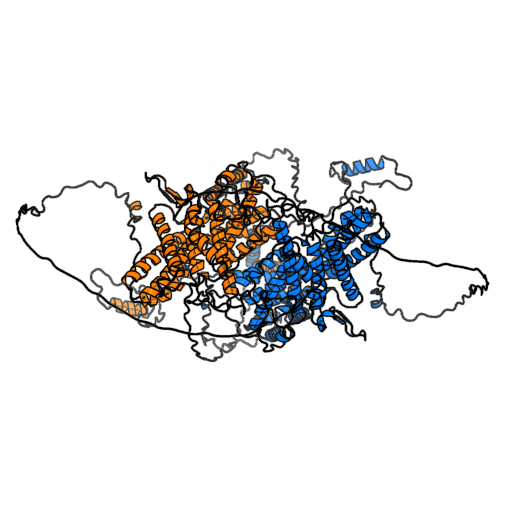28 -11.539 -5.055 1 98.31 339 MET A CA 1
ATOM 2643 C C . MET A 1 339 ? -8.266 -10.453 -5.137 1 98.31 339 MET A C 1
ATOM 2645 O O . MET A 1 339 ? -7.207 -10.656 -5.738 1 98.31 339 MET A O 1
ATOM 2649 N N . THR A 1 340 ? -8.516 -9.297 -4.504 1 98.19 340 THR A N 1
ATOM 2650 C CA . THR A 1 340 ? -7.516 -8.242 -4.379 1 98.19 340 THR A CA 1
ATOM 2651 C C . THR A 1 340 ? -6.348 -8.695 -3.508 1 98.19 340 THR A C 1
ATOM 2653 O O . THR A 1 340 ? -5.184 -8.508 -3.867 1 98.19 340 THR A O 1
ATOM 2656 N N . ILE A 1 341 ? -6.613 -9.367 -2.443 1 98.25 341 ILE A N 1
ATOM 2657 C CA . ILE A 1 341 ? -5.602 -9.789 -1.482 1 98.25 341 ILE A CA 1
ATOM 2658 C C . ILE A 1 341 ? -4.762 -10.922 -2.076 1 98.25 341 ILE A C 1
ATOM 2660 O O . ILE A 1 341 ? -3.535 -10.914 -1.966 1 98.25 341 ILE A O 1
ATOM 2664 N N . ILE A 1 342 ? -5.422 -11.883 -2.732 1 97.94 342 ILE A N 1
ATOM 2665 C CA . ILE A 1 342 ? -4.703 -13.008 -3.324 1 97.94 342 ILE A CA 1
ATOM 2666 C C . ILE A 1 342 ? -3.768 -12.5 -4.418 1 97.94 342 ILE A C 1
ATOM 2668 O O . ILE A 1 342 ? -2.643 -12.984 -4.559 1 97.94 342 ILE A O 1
ATOM 2672 N N . PHE A 1 343 ? -4.293 -11.578 -5.234 1 98.12 343 PHE A N 1
ATOM 2673 C CA . PHE A 1 343 ? -3.457 -11 -6.281 1 98.12 343 PHE A CA 1
ATOM 2674 C C . PHE A 1 343 ? -2.215 -10.344 -5.684 1 98.12 343 PHE A C 1
ATOM 2676 O O . PHE A 1 343 ? -1.111 -10.508 -6.207 1 98.12 343 PHE A O 1
ATOM 2683 N N . ASP A 1 344 ? -2.32 -9.633 -4.555 1 97.81 344 ASP A N 1
ATOM 2684 C CA . ASP A 1 344 ? -1.204 -8.984 -3.875 1 97.81 344 ASP A CA 1
ATOM 2685 C C . ASP A 1 344 ? -0.212 -10.016 -3.34 1 97.81 344 ASP A C 1
ATOM 2687 O O . ASP A 1 344 ? 1.002 -9.82 -3.426 1 97.81 344 ASP A O 1
ATOM 2691 N N . ARG A 1 345 ? -0.689 -11.094 -2.777 1 98.19 345 ARG A N 1
ATOM 2692 C CA . ARG A 1 345 ? 0.187 -12.141 -2.266 1 98.19 345 ARG A CA 1
ATOM 2693 C C . ARG A 1 345 ? 1.021 -12.75 -3.385 1 98.19 345 ARG A C 1
ATOM 2695 O O . ARG A 1 345 ? 2.229 -12.953 -3.229 1 98.19 345 ARG A O 1
ATOM 2702 N N . ILE A 1 346 ? 0.37 -12.977 -4.461 1 97.94 346 ILE A N 1
ATOM 2703 C CA . ILE A 1 346 ? 1.036 -13.633 -5.578 1 97.94 346 ILE A CA 1
ATOM 2704 C C . ILE A 1 346 ? 2.049 -12.68 -6.207 1 97.94 346 ILE A C 1
ATOM 2706 O O . ILE A 1 346 ? 3.168 -13.078 -6.535 1 97.94 346 ILE A O 1
ATOM 2710 N N . ALA A 1 347 ? 1.677 -11.414 -6.324 1 96.5 347 ALA A N 1
ATOM 2711 C CA . ALA A 1 347 ? 2.562 -10.422 -6.918 1 96.5 347 ALA A CA 1
ATOM 2712 C C . ALA A 1 347 ? 3.809 -10.211 -6.066 1 96.5 347 ALA A C 1
ATOM 2714 O O . ALA A 1 347 ? 4.855 -9.805 -6.574 1 96.5 347 ALA A O 1
ATOM 2715 N N . SER A 1 348 ? 3.754 -10.539 -4.801 1 95.94 348 SER A N 1
ATOM 2716 C CA . SER A 1 348 ? 4.824 -10.211 -3.867 1 95.94 348 SER A CA 1
ATOM 2717 C C . SER A 1 348 ? 5.715 -11.422 -3.594 1 95.94 348 SER A C 1
ATOM 2719 O O . SER A 1 348 ? 6.652 -11.344 -2.797 1 95.94 348 SER A O 1
ATOM 2721 N N . VAL A 1 349 ? 5.555 -12.516 -4.188 1 93 349 VAL A N 1
ATOM 2722 C CA . VAL A 1 349 ? 6.223 -13.781 -3.889 1 93 349 VAL A CA 1
ATOM 2723 C C . VAL A 1 349 ? 7.719 -13.648 -4.164 1 93 349 VAL A C 1
ATOM 2725 O O . VAL A 1 349 ? 8.523 -14.414 -3.625 1 93 349 VAL A O 1
ATOM 2728 N N . GLY A 1 350 ? 8.148 -12.664 -4.883 1 83.75 350 GLY A N 1
ATOM 2729 C CA . GLY A 1 350 ? 9.555 -12.461 -5.195 1 83.75 350 GLY A CA 1
ATOM 2730 C C . GLY A 1 350 ? 10.352 -11.914 -4.027 1 83.75 350 GLY A C 1
ATOM 2731 O O . GLY A 1 350 ? 11.523 -11.555 -4.184 1 83.75 350 GLY A O 1
ATOM 2732 N N . GLY A 1 351 ? 9.773 -11.867 -2.898 1 87.75 351 GLY A N 1
ATOM 2733 C CA . GLY A 1 351 ? 10.469 -11.391 -1.716 1 87.75 351 GLY A CA 1
ATOM 2734 C C . GLY A 1 351 ? 10.188 -9.93 -1.407 1 87.75 351 GLY A C 1
ATOM 2735 O O . GLY A 1 351 ? 11.07 -9.211 -0.936 1 87.75 351 GLY A O 1
ATOM 2736 N N . TRP A 1 352 ? 9.133 -9.484 -1.751 1 92.5 352 TRP A N 1
ATOM 2737 C CA . TRP A 1 352 ? 8.734 -8.109 -1.464 1 92.5 352 TRP A CA 1
ATOM 2738 C C . TRP A 1 352 ? 7.602 -8.07 -0.444 1 92.5 352 TRP A C 1
ATOM 2740 O O . TRP A 1 352 ? 6.98 -9.102 -0.162 1 92.5 352 TRP A O 1
ATOM 2750 N N . ILE A 1 353 ? 7.375 -6.953 0.096 1 95.62 353 ILE A N 1
ATOM 2751 C CA . ILE A 1 353 ? 6.383 -6.809 1.156 1 95.62 353 ILE A CA 1
ATOM 2752 C C . ILE A 1 353 ? 4.984 -6.758 0.549 1 95.62 353 ILE A C 1
ATOM 2754 O O . ILE A 1 353 ? 4.809 -6.293 -0.581 1 95.62 353 ILE A O 1
ATOM 2758 N N . HIS A 1 354 ? 4.043 -7.246 1.285 1 96.94 354 HIS A N 1
ATOM 2759 C CA . HIS A 1 354 ? 2.641 -7.188 0.881 1 96.94 354 HIS A CA 1
ATOM 2760 C C . HIS A 1 354 ? 2.07 -5.789 1.071 1 96.94 354 HIS A C 1
ATOM 2762 O O . HIS A 1 354 ? 2.57 -5.016 1.893 1 96.94 354 HIS A O 1
ATOM 2768 N N . ALA A 1 355 ? 1.032 -5.48 0.303 1 96.44 355 ALA A N 1
ATOM 2769 C CA . ALA A 1 355 ? 0.379 -4.176 0.392 1 96.44 355 ALA A CA 1
ATOM 2770 C C . ALA A 1 355 ? -0.465 -4.07 1.659 1 96.44 355 ALA A C 1
ATOM 2772 O O . ALA A 1 355 ? -0.697 -2.971 2.168 1 96.44 355 ALA A O 1
ATOM 2773 N N . VAL A 1 356 ? -0.951 -5.188 2.15 1 96.81 356 VAL A N 1
ATOM 2774 C CA . VAL A 1 356 ? -1.765 -5.188 3.361 1 96.81 356 VAL A CA 1
ATOM 2775 C C . VAL A 1 356 ? -1.278 -6.277 4.312 1 96.81 356 VAL A C 1
ATOM 2777 O O . VAL A 1 356 ? -1.097 -7.43 3.906 1 96.81 356 VAL A O 1
ATOM 2780 N N . ASP A 1 357 ? -1.053 -5.902 5.512 1 96.56 357 ASP A N 1
ATOM 2781 C CA . ASP A 1 357 ? -0.686 -6.871 6.539 1 96.56 357 ASP A CA 1
ATOM 2782 C C . ASP A 1 357 ? -1.869 -7.766 6.895 1 96.56 357 ASP A C 1
ATOM 2784 O O . ASP A 1 357 ? -3.02 -7.324 6.879 1 96.56 357 ASP A O 1
ATOM 2788 N N . GLU A 1 358 ? -1.584 -9.008 7.25 1 95.38 358 GLU A N 1
ATOM 2789 C CA . GLU A 1 358 ? -2.633 -9.969 7.562 1 95.38 358 GLU A CA 1
ATOM 2790 C C . GLU A 1 358 ? -3.498 -9.492 8.727 1 95.38 358 GLU A C 1
ATOM 2792 O O . GLU A 1 358 ? -4.688 -9.797 8.789 1 95.38 358 GLU A O 1
ATOM 2797 N N . ARG A 1 359 ? -3.006 -8.727 9.695 1 94.94 359 ARG A N 1
ATOM 2798 C CA . ARG A 1 359 ? -3.723 -8.234 10.875 1 94.94 359 ARG A CA 1
ATOM 2799 C C . ARG A 1 359 ? -4.781 -7.211 10.477 1 94.94 359 ARG A C 1
ATOM 2801 O O . ARG A 1 359 ? -5.668 -6.891 11.273 1 94.94 359 ARG A O 1
ATOM 2808 N N . ASP A 1 360 ? -4.668 -6.672 9.258 1 96.25 360 ASP A N 1
ATOM 2809 C CA . ASP A 1 360 ? -5.582 -5.629 8.805 1 96.25 360 ASP A CA 1
ATOM 2810 C C . ASP A 1 360 ? -6.668 -6.203 7.902 1 96.25 360 ASP A C 1
ATOM 2812 O O . ASP A 1 360 ? -7.41 -5.457 7.258 1 96.25 360 ASP A O 1
ATOM 2816 N N . LEU A 1 361 ? -6.719 -7.52 7.773 1 96.44 361 LEU A N 1
ATOM 2817 C CA . LEU A 1 361 ? -7.762 -8.219 7.035 1 96.44 361 LEU A CA 1
ATOM 2818 C C . LEU A 1 361 ? -8.883 -8.664 7.973 1 96.44 361 LEU A C 1
ATOM 2820 O O . LEU A 1 361 ? -8.711 -9.617 8.742 1 96.44 361 LEU A O 1
ATOM 2824 N N . GLY A 1 362 ? -10.016 -7.977 7.922 1 94.5 362 GLY A N 1
ATOM 2825 C CA . GLY A 1 362 ? -11.109 -8.289 8.828 1 94.5 362 GLY A CA 1
ATOM 2826 C C . GLY A 1 362 ? -12.25 -9.023 8.156 1 94.5 362 GLY A C 1
ATOM 2827 O O . GLY A 1 362 ? -13.094 -9.625 8.836 1 94.5 362 GLY A O 1
ATOM 2828 N N . THR A 1 363 ? -12.297 -9.078 6.848 1 96.25 363 THR A N 1
ATOM 2829 C CA . THR A 1 363 ? -13.406 -9.641 6.086 1 96.25 363 THR A CA 1
ATOM 2830 C C . THR A 1 363 ? -13.391 -11.164 6.156 1 96.25 363 THR A C 1
ATOM 2832 O O . THR A 1 363 ? -12.336 -11.789 6.07 1 96.25 363 THR A O 1
ATOM 2835 N N . GLU A 1 364 ? -14.492 -11.75 6.355 1 96.94 364 GLU A N 1
ATOM 2836 C CA . GLU A 1 364 ? -14.625 -13.203 6.398 1 96.94 364 GLU A CA 1
ATOM 2837 C C . GLU A 1 364 ? -14.328 -13.82 5.035 1 96.94 364 GLU A C 1
ATOM 2839 O O . GLU A 1 364 ? -14.359 -13.133 4.012 1 96.94 364 GLU A O 1
ATOM 2844 N N . LEU A 1 365 ? -14.031 -15.125 5.035 1 98.38 365 LEU A N 1
ATOM 2845 C CA . LEU A 1 365 ? -13.836 -15.852 3.783 1 98.38 365 LEU A CA 1
ATOM 2846 C C . LEU A 1 365 ? -15.133 -15.906 2.982 1 98.38 365 LEU A C 1
ATOM 2848 O O . LEU A 1 365 ? -16.219 -15.812 3.551 1 98.38 365 LEU A O 1
ATOM 2852 N N . PRO A 1 366 ? -15.062 -16.016 1.671 1 97.88 366 PRO A N 1
ATOM 2853 C CA . PRO A 1 366 ? -16.266 -16.109 0.833 1 97.88 366 PRO A CA 1
ATOM 2854 C C . PRO A 1 366 ? -17.031 -17.406 1.046 1 97.88 366 PRO A C 1
ATOM 2856 O O . PRO A 1 366 ? -16.578 -18.297 1.768 1 97.88 366 PRO A O 1
ATOM 2859 N N . LEU A 1 367 ? -18.203 -17.453 0.447 1 97.94 367 LEU A N 1
ATOM 2860 C CA . LEU A 1 367 ? -18.984 -18.672 0.36 1 97.94 367 LEU A CA 1
ATOM 2861 C C . LEU A 1 367 ? -18.484 -19.562 -0.777 1 97.94 367 LEU A C 1
ATOM 2863 O O . LEU A 1 367 ? -17.656 -19.125 -1.58 1 97.94 367 LEU A O 1
ATOM 2867 N N . ARG A 1 368 ? -18.906 -20.875 -0.812 1 97.06 368 ARG A N 1
ATOM 2868 C CA . ARG A 1 368 ? -18.562 -21.734 -1.936 1 97.06 368 ARG A CA 1
ATOM 2869 C C . ARG A 1 368 ? -19.062 -21.141 -3.25 1 97.06 368 ARG A C 1
ATOM 2871 O O . ARG A 1 368 ? -20.109 -20.484 -3.287 1 97.06 368 ARG A O 1
ATOM 2878 N N . THR A 1 369 ? -18.312 -21.375 -4.273 1 96.38 369 THR A N 1
ATOM 2879 C CA . THR A 1 369 ? -18.672 -20.828 -5.578 1 96.38 369 THR A CA 1
ATOM 2880 C C . THR A 1 369 ? -20.078 -21.25 -5.984 1 96.38 369 THR A C 1
ATOM 2882 O O . THR A 1 369 ? -20.844 -20.453 -6.52 1 96.38 369 THR A O 1
ATOM 2885 N N . ALA A 1 370 ? -20.453 -22.484 -5.684 1 95.56 370 ALA A N 1
ATOM 2886 C CA . ALA A 1 370 ? -21.766 -23.016 -6.031 1 95.56 370 ALA A CA 1
ATOM 2887 C C . ALA A 1 370 ? -22.875 -22.25 -5.297 1 95.56 370 ALA A C 1
ATOM 2889 O O . ALA A 1 370 ? -23.938 -21.984 -5.863 1 95.56 370 ALA A O 1
ATOM 2890 N N . ASP A 1 371 ? -22.594 -21.922 -4.082 1 96.56 371 ASP A N 1
ATOM 2891 C CA . ASP A 1 371 ? -23.578 -21.188 -3.287 1 96.56 371 ASP A CA 1
ATOM 2892 C C . ASP A 1 371 ? -23.719 -19.75 -3.777 1 96.56 371 ASP A C 1
ATOM 2894 O O . ASP A 1 371 ? -24.812 -19.188 -3.779 1 96.56 371 ASP A O 1
ATOM 2898 N N . PHE A 1 372 ? -22.703 -19.109 -4.207 1 96.44 372 PHE A N 1
ATOM 2899 C CA . PHE A 1 372 ? -22.719 -17.766 -4.773 1 96.44 372 PHE A CA 1
ATOM 2900 C C . PHE A 1 372 ? -23.5 -17.734 -6.074 1 96.44 372 PHE A C 1
ATOM 2902 O O . PHE A 1 372 ? -24.359 -16.859 -6.266 1 96.44 372 PHE A O 1
ATOM 2909 N N . GLU A 1 373 ? -23.234 -18.703 -6.895 1 94.94 373 GLU A N 1
ATOM 2910 C CA . GLU A 1 373 ? -23.859 -18.734 -8.211 1 94.94 373 GLU A CA 1
ATOM 2911 C C . GLU A 1 373 ? -25.359 -19.031 -8.102 1 94.94 373 GLU A C 1
ATOM 2913 O O . GLU A 1 373 ? -26.156 -18.5 -8.867 1 94.94 373 GLU A O 1
ATOM 2918 N N . SER A 1 374 ? -25.719 -19.844 -7.109 1 95.19 374 SER A N 1
ATOM 2919 C CA . SER A 1 374 ? -27.125 -20.219 -6.941 1 95.19 374 SER A CA 1
ATOM 2920 C C . SER A 1 374 ? -27.859 -19.234 -6.043 1 95.19 374 SER A C 1
ATOM 2922 O O . SER A 1 374 ? -29.078 -19.328 -5.863 1 95.19 374 SER A O 1
ATOM 2924 N N . GLU A 1 375 ? -27.125 -18.281 -5.453 1 92.5 375 GLU A N 1
ATOM 2925 C CA . GLU A 1 375 ? -27.688 -17.328 -4.508 1 92.5 375 GLU A CA 1
ATOM 2926 C C . GLU A 1 375 ? -28.406 -18.031 -3.359 1 92.5 375 GLU A C 1
ATOM 2928 O O . GLU A 1 375 ? -29.5 -17.625 -2.969 1 92.5 375 GLU A O 1
ATOM 2933 N N . SER A 1 376 ? -27.797 -19.062 -2.965 1 89.5 376 SER A N 1
ATOM 2934 C CA . SER A 1 376 ? -28.328 -19.781 -1.818 1 89.5 376 SER A CA 1
ATOM 2935 C C . SER A 1 376 ? -28.281 -18.938 -0.552 1 89.5 376 SER A C 1
ATOM 2937 O O . SER A 1 376 ? -27.297 -18.219 -0.316 1 89.5 376 SER A O 1
ATOM 2939 N N . PRO A 1 377 ? -29.375 -18.969 0.182 1 90.5 377 PRO A N 1
ATOM 2940 C CA . PRO A 1 377 ? -29.391 -18.172 1.409 1 90.5 377 PRO A CA 1
ATOM 2941 C C . PRO A 1 377 ? -28.531 -18.766 2.52 1 90.5 377 PRO A C 1
ATOM 2943 O O . PRO A 1 377 ? -29.062 -19.156 3.566 1 90.5 377 PRO A O 1
ATOM 2946 N N . ILE A 1 378 ? -27.281 -18.844 2.352 1 93.19 378 ILE A N 1
ATOM 2947 C CA . ILE A 1 378 ? -26.312 -19.391 3.301 1 93.19 378 ILE A CA 1
ATOM 2948 C C . ILE A 1 378 ? -25.75 -18.266 4.168 1 93.19 378 ILE A C 1
ATOM 2950 O O . ILE A 1 378 ? -25.438 -17.188 3.662 1 93.19 378 ILE A O 1
ATOM 2954 N N . PRO A 1 379 ? -25.734 -18.516 5.465 1 93.69 379 PRO A N 1
ATOM 2955 C CA . PRO A 1 379 ? -25.109 -17.5 6.332 1 93.69 379 PRO A CA 1
ATOM 2956 C C . PRO A 1 379 ? -23.656 -17.234 5.969 1 93.69 379 PRO A C 1
ATOM 2958 O O . PRO A 1 379 ? -23.031 -18.031 5.281 1 93.69 379 PRO A O 1
ATOM 2961 N N . SER A 1 380 ? -23.203 -16.141 6.465 1 95.12 380 SER A N 1
ATOM 2962 C CA . SER A 1 380 ? -21.828 -15.75 6.199 1 95.12 380 SER A CA 1
ATOM 2963 C C . SER A 1 380 ? -20.844 -16.781 6.715 1 95.12 380 SER A C 1
ATOM 2965 O O . SER A 1 380 ? -21.094 -17.438 7.727 1 95.12 380 SER A O 1
ATOM 2967 N N . ASN A 1 381 ? -19.75 -16.953 6.008 1 97.25 381 ASN A N 1
ATOM 2968 C CA . ASN A 1 381 ? -18.656 -17.828 6.434 1 97.25 381 ASN A CA 1
ATOM 2969 C C . ASN A 1 381 ? -18.125 -17.438 7.809 1 97.25 381 ASN A C 1
ATOM 2971 O O . ASN A 1 381 ? -17.75 -16.281 8.031 1 97.25 381 ASN A O 1
ATOM 2975 N N . PRO A 1 382 ? -18.141 -18.312 8.711 1 95.56 382 PRO A N 1
ATOM 2976 C CA . PRO A 1 382 ? -17.688 -17.984 10.062 1 95.56 382 PRO A CA 1
ATOM 2977 C C . PRO A 1 382 ? -16.172 -17.812 10.164 1 95.56 382 PRO A C 1
ATOM 2979 O O . PRO A 1 382 ? -15.672 -17.344 11.188 1 95.56 382 PRO A O 1
ATOM 2982 N N . GLN A 1 383 ? -15.43 -18.156 9.125 1 97.12 383 GLN A N 1
ATOM 2983 C CA . GLN A 1 383 ? -13.977 -18.109 9.203 1 97.12 383 GLN A CA 1
ATOM 2984 C C . GLN A 1 383 ? -13.43 -16.812 8.617 1 97.12 383 GLN A C 1
ATOM 2986 O O . GLN A 1 383 ? -13.938 -16.312 7.609 1 97.12 383 GLN A O 1
ATOM 2991 N N . ASP A 1 384 ? -12.508 -16.281 9.258 1 95.19 384 ASP A N 1
ATOM 2992 C CA . ASP A 1 384 ? -11.648 -15.188 8.812 1 95.19 384 ASP A CA 1
ATOM 2993 C C . ASP A 1 384 ? -10.195 -15.43 9.219 1 95.19 384 ASP A C 1
ATOM 2995 O O . ASP A 1 384 ? -9.859 -16.5 9.734 1 95.19 384 ASP A O 1
ATOM 2999 N N . LEU A 1 385 ? -9.305 -14.555 9 1 94.69 385 LEU A N 1
ATOM 3000 C CA . LEU A 1 385 ? -7.879 -14.797 9.188 1 94.69 385 LEU A CA 1
ATOM 3001 C C . LEU A 1 385 ? -7.535 -14.875 10.672 1 94.69 385 LEU A C 1
ATOM 3003 O O . LEU A 1 385 ? -6.461 -15.359 11.047 1 94.69 385 LEU A O 1
ATOM 3007 N N . THR A 1 386 ? -8.438 -14.391 11.539 1 92.19 386 THR A N 1
ATOM 3008 C CA . THR A 1 386 ? -8.172 -14.445 12.977 1 92.19 386 THR A CA 1
ATOM 3009 C C . THR A 1 386 ? -8.703 -15.75 13.578 1 92.19 386 THR A C 1
ATOM 3011 O O . THR A 1 386 ? -8.438 -16.047 14.742 1 92.19 386 THR A O 1
ATOM 3014 N N . THR A 1 387 ? -9.414 -16.484 12.758 1 95.19 387 THR A N 1
ATOM 3015 C CA . THR A 1 387 ? -9.938 -17.75 13.227 1 95.19 387 THR A CA 1
ATOM 3016 C C . THR A 1 387 ? -8.789 -18.719 13.555 1 95.19 387 THR A C 1
ATOM 3018 O O . THR A 1 387 ? -7.895 -18.922 12.742 1 95.19 387 THR A O 1
ATOM 3021 N N . PRO A 1 388 ? -8.844 -19.234 14.711 1 94.19 388 PRO A N 1
ATOM 3022 C CA . PRO A 1 388 ? -7.801 -20.203 15.047 1 94.19 388 PRO A CA 1
ATOM 3023 C C . PRO A 1 388 ? -7.805 -21.422 14.125 1 94.19 388 PRO A C 1
ATOM 3025 O O . PRO A 1 388 ? -8.867 -21.875 13.703 1 94.19 388 PRO A O 1
ATOM 3028 N N . ASN A 1 389 ? -6.68 -21.984 13.789 1 95.56 389 ASN A N 1
ATOM 3029 C CA . ASN A 1 389 ? -6.504 -23.188 12.969 1 95.56 389 ASN A CA 1
ATOM 3030 C C . ASN A 1 389 ? -7.137 -23.016 11.594 1 95.56 389 ASN A C 1
ATOM 3032 O O . ASN A 1 389 ? -7.703 -23.969 11.047 1 95.56 389 ASN A O 1
ATOM 3036 N N . LEU A 1 390 ? -7.133 -21.812 11.125 1 97.19 390 LEU A N 1
ATOM 3037 C CA . LEU A 1 390 ? -7.727 -21.484 9.836 1 97.19 390 LEU A CA 1
ATOM 3038 C C . LEU A 1 390 ? -7.191 -22.406 8.742 1 97.19 390 LEU A C 1
ATOM 3040 O O . LEU A 1 390 ? -7.941 -22.828 7.859 1 97.19 390 LEU A O 1
ATOM 3044 N N . PHE A 1 391 ? -5.938 -22.812 8.781 1 98.06 391 PHE A N 1
ATOM 3045 C CA . PHE A 1 391 ? -5.277 -23.516 7.688 1 98.06 391 PHE A CA 1
ATOM 3046 C C . PHE A 1 391 ? -5.441 -25.016 7.828 1 98.06 391 PHE A C 1
ATOM 3048 O O . PHE A 1 391 ? -5.109 -25.781 6.91 1 98.06 391 PHE A O 1
ATOM 3055 N N . THR A 1 392 ? -5.969 -25.484 8.977 1 97.94 392 THR A N 1
ATOM 3056 C CA . THR A 1 392 ? -6.074 -26.922 9.195 1 97.94 392 THR A CA 1
ATOM 3057 C C . THR A 1 392 ? -7.52 -27.312 9.469 1 97.94 392 THR A C 1
ATOM 3059 O O . THR A 1 392 ? -7.828 -28.5 9.609 1 97.94 392 THR A O 1
ATOM 3062 N N . GLU A 1 393 ? -8.383 -26.359 9.578 1 97.56 393 GLU A N 1
ATOM 3063 C CA . GLU A 1 393 ? -9.805 -26.625 9.773 1 97.56 393 GLU A CA 1
ATOM 3064 C C . GLU A 1 393 ? -10.625 -26.141 8.578 1 97.56 393 GLU A C 1
ATOM 3066 O O . GLU A 1 393 ? -10.578 -24.969 8.227 1 97.56 393 GLU A O 1
ATOM 3071 N N . HIS A 1 394 ? -11.406 -27.078 8.031 1 97.88 394 HIS A N 1
ATOM 3072 C CA . HIS A 1 394 ? -12.18 -26.797 6.832 1 97.88 394 HIS A CA 1
ATOM 3073 C C . HIS A 1 394 ? -13.633 -27.234 7 1 97.88 394 HIS A C 1
ATOM 3075 O O . HIS A 1 394 ? -13.984 -28.359 6.645 1 97.88 394 HIS A O 1
ATOM 3081 N N . PRO A 1 395 ? -14.5 -26.328 7.473 1 96.69 395 PRO A N 1
ATOM 3082 C CA . PRO A 1 395 ? -15.906 -26.688 7.598 1 96.69 395 PRO A CA 1
ATOM 3083 C C . PRO A 1 395 ? -16.531 -27.094 6.262 1 96.69 395 PRO A C 1
ATOM 3085 O O . PRO A 1 395 ? -16.438 -26.344 5.285 1 96.69 395 PRO A O 1
ATOM 3088 N N . PRO A 1 396 ? -17.188 -28.203 6.188 1 94.38 396 PRO A N 1
ATOM 3089 C CA . PRO A 1 396 ? -17.672 -28.734 4.914 1 94.38 396 PRO A CA 1
ATOM 3090 C C . PRO A 1 396 ? -18.641 -27.812 4.195 1 94.38 396 PRO A C 1
ATOM 3092 O O . PRO A 1 396 ? -18.625 -27.719 2.967 1 94.38 396 PRO A O 1
ATOM 3095 N N . HIS A 1 397 ? -19.453 -27.062 4.91 1 94.38 397 HIS A N 1
ATOM 3096 C CA . HIS A 1 397 ? -20.453 -26.188 4.305 1 94.38 397 HIS A CA 1
ATOM 3097 C C . HIS A 1 397 ? -19.812 -24.922 3.73 1 94.38 397 HIS A C 1
ATOM 3099 O O . HIS A 1 397 ? -20.438 -24.203 2.947 1 94.38 397 HIS A O 1
ATOM 3105 N N . TYR A 1 398 ? -18.547 -24.75 4.125 1 97.31 398 TYR A N 1
ATOM 3106 C CA . TYR A 1 398 ? -17.859 -23.531 3.711 1 97.31 398 TYR A CA 1
ATOM 3107 C C . TYR A 1 398 ? -16.516 -23.844 3.064 1 97.31 398 TYR A C 1
ATOM 3109 O O . TYR A 1 398 ? -15.547 -23.109 3.242 1 97.31 398 TYR A O 1
ATOM 3117 N N . THR A 1 399 ? -16.453 -25 2.385 1 97.69 399 THR A N 1
ATOM 3118 C CA . THR A 1 399 ? -15.172 -25.406 1.797 1 97.69 399 THR A CA 1
ATOM 3119 C C . THR A 1 399 ? -15.367 -25.875 0.358 1 97.69 399 THR A C 1
ATOM 3121 O O . THR A 1 399 ? -16.234 -26.703 0.081 1 97.69 399 THR A O 1
ATOM 3124 N N . ASP A 1 400 ? -14.734 -25.344 -0.527 1 97.06 400 ASP A N 1
ATOM 3125 C CA . ASP A 1 400 ? -14.578 -25.797 -1.904 1 97.06 400 ASP A CA 1
ATOM 3126 C C . ASP A 1 400 ? -13.172 -25.5 -2.422 1 97.06 400 ASP A C 1
ATOM 3128 O O . ASP A 1 400 ? -12.297 -25.094 -1.657 1 97.06 400 ASP A O 1
ATOM 3132 N N . SER A 1 401 ? -12.844 -25.797 -3.621 1 96.75 401 SER A N 1
ATOM 3133 C CA . SER A 1 401 ? -11.508 -25.641 -4.176 1 96.75 401 SER A CA 1
ATOM 3134 C C . SER A 1 401 ? -11.055 -24.188 -4.141 1 96.75 401 SER A C 1
ATOM 3136 O O . SER A 1 401 ? -9.883 -23.906 -3.887 1 96.75 401 SER A O 1
ATOM 3138 N N . PHE A 1 402 ? -11.969 -23.25 -4.402 1 97.5 402 PHE A N 1
ATOM 3139 C CA . PHE A 1 402 ? -11.625 -21.828 -4.418 1 97.5 402 PHE A CA 1
ATOM 3140 C C . PHE A 1 402 ? -11.188 -21.359 -3.037 1 97.5 402 PHE A C 1
ATOM 3142 O O . PHE A 1 402 ? -10.18 -20.656 -2.904 1 97.5 402 PHE A O 1
ATOM 3149 N N . LEU A 1 403 ? -11.922 -21.703 -1.99 1 98.19 403 LEU A N 1
ATOM 3150 C CA . LEU A 1 403 ? -11.586 -21.312 -0.624 1 98.19 403 LEU A CA 1
ATOM 3151 C C . LEU A 1 403 ? -10.258 -21.938 -0.197 1 98.19 403 LEU A C 1
ATOM 3153 O O . LEU A 1 403 ? -9.453 -21.281 0.487 1 98.19 403 LEU A O 1
ATOM 3157 N N . LEU A 1 404 ? -10.07 -23.172 -0.569 1 98.44 404 LEU A N 1
ATOM 3158 C CA . LEU A 1 404 ? -8.812 -23.828 -0.248 1 98.44 404 LEU A CA 1
ATOM 3159 C C . LEU A 1 404 ? -7.645 -23.141 -0.947 1 98.44 404 LEU A C 1
ATOM 3161 O O . LEU A 1 404 ? -6.543 -23.062 -0.398 1 98.44 404 LEU A O 1
ATOM 3165 N N . LEU A 1 405 ? -7.883 -22.688 -2.178 1 98.38 405 LEU A N 1
ATOM 3166 C CA . LEU A 1 405 ? -6.863 -21.922 -2.885 1 98.38 405 LEU A CA 1
ATOM 3167 C C . LEU A 1 405 ? -6.504 -20.656 -2.115 1 98.38 405 LEU A C 1
ATOM 3169 O O . LEU A 1 405 ? -5.324 -20.328 -1.979 1 98.38 405 LEU A O 1
ATOM 3173 N N . ILE A 1 406 ? -7.52 -19.922 -1.646 1 98.44 406 ILE A N 1
ATOM 3174 C CA . ILE A 1 406 ? -7.285 -18.719 -0.857 1 98.44 406 ILE A CA 1
ATOM 3175 C C . ILE A 1 406 ? -6.402 -19.047 0.343 1 98.44 406 ILE A C 1
ATOM 3177 O O . ILE A 1 406 ? -5.418 -18.359 0.605 1 98.44 406 ILE A O 1
ATOM 3181 N N . LYS A 1 407 ? -6.723 -20.109 1.04 1 98.62 407 LYS A N 1
ATOM 3182 C CA . LYS A 1 407 ? -5.957 -20.516 2.213 1 98.62 407 LYS A CA 1
ATOM 3183 C C . LYS A 1 407 ? -4.516 -20.859 1.838 1 98.62 407 LYS A C 1
ATOM 3185 O O . LYS A 1 407 ? -3.58 -20.484 2.543 1 98.62 407 LYS A O 1
ATOM 3190 N N . ALA A 1 408 ? -4.348 -21.578 0.751 1 98.69 408 ALA A N 1
ATOM 3191 C CA . ALA A 1 408 ? -3.012 -21.969 0.312 1 98.69 408 ALA A CA 1
ATOM 3192 C C . ALA A 1 408 ? -2.166 -20.75 -0.023 1 98.69 408 ALA A C 1
ATOM 3194 O O . ALA A 1 408 ? -0.998 -20.672 0.365 1 98.69 408 ALA A O 1
ATOM 3195 N N . VAL A 1 409 ? -2.756 -19.812 -0.779 1 98.62 409 VAL A N 1
ATOM 3196 C CA . VAL A 1 409 ? -2.037 -18.594 -1.177 1 98.62 409 VAL A CA 1
ATOM 3197 C C . VAL A 1 409 ? -1.701 -17.766 0.058 1 98.62 409 VAL A C 1
ATOM 3199 O O . VAL A 1 409 ? -0.604 -17.219 0.161 1 98.62 409 VAL A O 1
ATOM 3202 N N . MET A 1 410 ? -2.635 -17.672 1.008 1 98.56 410 MET A N 1
ATOM 3203 C CA . MET A 1 410 ? -2.377 -16.922 2.236 1 98.56 410 MET A CA 1
ATOM 3204 C C . MET A 1 410 ? -1.271 -17.578 3.053 1 98.56 410 MET A C 1
ATOM 3206 O O . MET A 1 410 ? -0.466 -16.891 3.684 1 98.56 410 MET A O 1
ATOM 3210 N N . LEU A 1 411 ? -1.252 -18.891 3.043 1 98.25 411 LEU A N 1
ATOM 3211 C CA . LEU A 1 411 ? -0.18 -19.625 3.713 1 98.25 411 LEU A CA 1
ATOM 3212 C C . LEU A 1 411 ? 1.172 -19.297 3.088 1 98.25 411 LEU A C 1
ATOM 3214 O O . LEU A 1 411 ? 2.15 -19.062 3.801 1 98.25 411 LEU A O 1
ATOM 3218 N N . PHE A 1 412 ? 1.2 -19.328 1.763 1 98.44 412 PHE A N 1
ATOM 3219 C CA . PHE A 1 412 ? 2.416 -18.922 1.07 1 98.44 412 PHE A CA 1
ATOM 3220 C C . PHE A 1 412 ? 2.795 -17.5 1.442 1 98.44 412 PHE A C 1
ATOM 3222 O O . PHE A 1 412 ? 3.979 -17.188 1.592 1 98.44 412 PHE A O 1
ATOM 3229 N N . GLY A 1 413 ? 1.818 -16.625 1.591 1 97.94 413 GLY A N 1
ATOM 3230 C CA . GLY A 1 413 ? 2.061 -15.258 2.023 1 97.94 413 GLY A CA 1
ATOM 3231 C C . GLY A 1 413 ? 2.758 -15.172 3.367 1 97.94 413 GLY A C 1
ATOM 3232 O O . GLY A 1 413 ? 3.631 -14.32 3.566 1 97.94 413 GLY A O 1
ATOM 3233 N N . ARG A 1 414 ? 2.43 -16.016 4.277 1 97.88 414 ARG A N 1
ATOM 3234 C CA . ARG A 1 414 ? 3.076 -16.031 5.586 1 97.88 414 ARG A CA 1
ATOM 3235 C C . ARG A 1 414 ? 4.547 -16.422 5.465 1 97.88 414 ARG A C 1
ATOM 3237 O O . ARG A 1 414 ? 5.391 -15.906 6.207 1 97.88 414 ARG A O 1
ATOM 3244 N N . VAL A 1 415 ? 4.797 -17.328 4.555 1 98.06 415 VAL A N 1
ATOM 3245 C CA . VAL A 1 415 ? 6.18 -17.719 4.301 1 98.06 415 VAL A CA 1
ATOM 3246 C C . VAL A 1 415 ? 6.957 -16.531 3.744 1 98.06 415 VAL A C 1
ATOM 3248 O O . VAL A 1 415 ? 8.086 -16.266 4.168 1 98.06 415 VAL A O 1
ATOM 3251 N N . THR A 1 416 ? 6.336 -15.836 2.77 1 97.25 416 THR A N 1
ATOM 3252 C CA . THR A 1 416 ? 6.965 -14.656 2.195 1 97.25 416 THR A CA 1
ATOM 3253 C C . THR A 1 416 ? 7.262 -13.617 3.277 1 97.25 416 THR A C 1
ATOM 3255 O O . THR A 1 416 ? 8.359 -13.062 3.328 1 97.25 416 THR A O 1
ATOM 3258 N N . ASP A 1 417 ? 6.312 -13.383 4.156 1 96.69 417 ASP A N 1
ATOM 3259 C CA . ASP A 1 417 ? 6.496 -12.43 5.25 1 96.69 417 ASP A CA 1
ATOM 3260 C C . ASP A 1 417 ? 7.656 -12.852 6.148 1 96.69 417 ASP A C 1
ATOM 3262 O O . ASP A 1 417 ? 8.477 -12.023 6.535 1 96.69 417 ASP A O 1
ATOM 3266 N N . PHE A 1 418 ? 7.672 -14.117 6.496 1 96.44 418 PHE A N 1
ATOM 3267 C CA . PHE A 1 418 ? 8.711 -14.625 7.383 1 96.44 418 PHE A CA 1
ATOM 3268 C C . PHE A 1 418 ? 10.094 -14.383 6.793 1 96.44 418 PHE A C 1
ATOM 3270 O O . PHE A 1 418 ? 10.984 -13.875 7.477 1 96.44 418 PHE A O 1
ATOM 3277 N N . ASN A 1 419 ? 10.258 -14.727 5.547 1 94.19 419 ASN A N 1
ATOM 3278 C CA . ASN A 1 419 ? 11.562 -14.594 4.898 1 94.19 419 ASN A CA 1
ATOM 3279 C C . ASN A 1 419 ? 11.945 -13.125 4.719 1 94.19 419 ASN A C 1
ATOM 3281 O O . ASN A 1 419 ? 13.086 -12.742 4.984 1 94.19 419 ASN A O 1
ATOM 3285 N N . VAL A 1 420 ? 11.039 -12.305 4.266 1 93.25 420 VAL A N 1
ATOM 3286 C CA . VAL A 1 420 ? 11.312 -10.898 4.016 1 93.25 420 VAL A CA 1
ATOM 3287 C C . VAL A 1 420 ? 11.695 -10.203 5.324 1 93.25 420 VAL A C 1
ATOM 3289 O O . VAL A 1 420 ? 12.688 -9.484 5.387 1 93.25 420 VAL A O 1
ATOM 3292 N N . ARG A 1 421 ? 10.898 -10.445 6.355 1 93.56 421 ARG A N 1
ATOM 3293 C CA . ARG A 1 421 ? 11.156 -9.797 7.641 1 93.56 421 ARG A CA 1
ATOM 3294 C C . ARG A 1 421 ? 12.445 -10.312 8.258 1 93.56 421 ARG A C 1
ATOM 3296 O O . ARG A 1 421 ? 13.156 -9.562 8.938 1 93.56 421 ARG A O 1
ATOM 3303 N N . GLY A 1 422 ? 12.758 -11.586 8.031 1 90.44 422 GLY A N 1
ATOM 3304 C CA . GLY A 1 422 ? 14.055 -12.109 8.438 1 90.44 422 GLY A CA 1
ATOM 3305 C C . GLY A 1 422 ? 15.219 -11.43 7.742 1 90.44 422 GLY A C 1
ATOM 3306 O O . GLY A 1 422 ? 16.219 -11.102 8.375 1 90.44 422 GLY A O 1
ATOM 3307 N N . ASN A 1 423 ? 15.086 -11.203 6.469 1 89.06 423 ASN A N 1
ATOM 3308 C CA . ASN A 1 423 ? 16.125 -10.562 5.676 1 89.06 423 ASN A CA 1
ATOM 3309 C C . ASN A 1 423 ? 16.328 -9.102 6.074 1 89.06 423 ASN A C 1
ATOM 3311 O O . ASN A 1 423 ? 17.438 -8.578 6 1 89.06 423 ASN A O 1
ATOM 3315 N N . LEU A 1 424 ? 15.258 -8.461 6.465 1 89.62 424 LEU A N 1
ATOM 3316 C CA . LEU A 1 424 ? 15.305 -7.055 6.848 1 89.62 424 LEU A CA 1
ATOM 3317 C C . LEU A 1 424 ? 16.125 -6.871 8.125 1 89.62 424 LEU A C 1
ATOM 3319 O O . LEU A 1 424 ? 16.656 -5.789 8.367 1 89.62 424 LEU A O 1
ATOM 3323 N N . ARG A 1 425 ? 16.219 -7.867 8.945 1 87.06 425 ARG A N 1
ATOM 3324 C CA . ARG A 1 425 ? 16.875 -7.762 10.242 1 87.06 425 ARG A CA 1
ATOM 3325 C C . ARG A 1 425 ? 18.266 -8.422 10.211 1 87.06 425 ARG A C 1
ATOM 3327 O O . ARG A 1 425 ? 18.984 -8.391 11.211 1 87.06 425 ARG A O 1
ATOM 3334 N N . ALA A 1 426 ? 18.531 -8.961 9.102 1 78.62 426 ALA A N 1
ATOM 3335 C CA . ALA A 1 426 ? 19.812 -9.633 8.984 1 78.62 426 ALA A CA 1
ATOM 3336 C C . ALA A 1 426 ? 20.75 -8.875 8.039 1 78.62 426 ALA A C 1
ATOM 3338 O O . ALA A 1 426 ? 20.391 -8.609 6.891 1 78.62 426 ALA A O 1
ATOM 3339 N N . PRO A 1 427 ? 21.859 -8.523 8.578 1 66.88 427 PRO A N 1
ATOM 3340 C CA . PRO A 1 427 ? 22.797 -7.793 7.723 1 66.88 427 PRO A CA 1
ATOM 3341 C C . PRO A 1 427 ? 23.344 -8.648 6.578 1 66.88 427 PRO A C 1
ATOM 3343 O O . PRO A 1 427 ? 23.734 -8.117 5.539 1 66.88 427 PRO A O 1
ATOM 3346 N N . THR A 1 428 ? 23.406 -9.961 6.824 1 69 428 THR A N 1
ATOM 3347 C CA . THR A 1 428 ? 23.969 -10.859 5.82 1 69 428 THR A CA 1
ATOM 3348 C C . THR A 1 428 ? 23.016 -12.016 5.531 1 69 428 THR A C 1
ATOM 3350 O O . THR A 1 428 ? 22.094 -12.281 6.309 1 69 428 THR A O 1
ATOM 3353 N N . ALA A 1 429 ? 23.25 -12.523 4.363 1 68.5 429 ALA A N 1
ATOM 3354 C CA . ALA A 1 429 ? 22.484 -13.719 4.008 1 68.5 429 ALA A CA 1
ATOM 3355 C C . ALA A 1 429 ? 22.719 -14.836 5.023 1 68.5 429 ALA A C 1
ATOM 3357 O O . ALA A 1 429 ? 23.781 -14.914 5.648 1 68.5 429 ALA A O 1
ATOM 3358 N N . PRO A 1 430 ? 21.688 -15.57 5.27 1 71 430 PRO A N 1
ATOM 3359 C CA . PRO A 1 430 ? 21.828 -16.672 6.227 1 71 430 PRO A CA 1
ATOM 3360 C C . PRO A 1 430 ? 23 -17.594 5.891 1 71 430 PRO A C 1
ATOM 3362 O O . PRO A 1 430 ? 23.312 -17.797 4.715 1 71 430 PRO A O 1
ATOM 3365 N N . SER A 1 431 ? 23.688 -17.906 6.902 1 70.5 431 SER A N 1
ATOM 3366 C CA . SER A 1 431 ? 24.828 -18.812 6.746 1 70.5 431 SER A CA 1
ATOM 3367 C C . SER A 1 431 ? 24.359 -20.25 6.496 1 70.5 431 SER A C 1
ATOM 3369 O O . SER A 1 431 ? 23.312 -20.656 6.988 1 70.5 431 SER A O 1
ATOM 3371 N N . LYS A 1 432 ? 25.062 -20.891 5.672 1 68.12 432 LYS A N 1
ATOM 3372 C CA . LYS A 1 432 ? 24.812 -22.312 5.41 1 68.12 432 LYS A CA 1
ATOM 3373 C C . LYS A 1 432 ? 24.828 -23.109 6.703 1 68.12 432 LYS A C 1
ATOM 3375 O O . LYS A 1 432 ? 24.203 -24.172 6.789 1 68.12 432 LYS A O 1
ATOM 3380 N N . ASN A 1 433 ? 25.391 -22.453 7.645 1 74.94 433 ASN A N 1
ATOM 3381 C CA . ASN A 1 433 ? 25.547 -23.203 8.891 1 74.94 433 ASN A CA 1
ATOM 3382 C C . ASN A 1 433 ? 24.453 -22.844 9.898 1 74.94 433 ASN A C 1
ATOM 3384 O O . ASN A 1 433 ? 24.406 -23.391 11 1 74.94 433 ASN A O 1
ATOM 3388 N N . GLN A 1 434 ? 23.562 -22.125 9.422 1 83.56 434 GLN A N 1
ATOM 3389 C CA . GLN A 1 434 ? 22.5 -21.734 10.336 1 83.56 434 GLN A CA 1
ATOM 3390 C C . GLN A 1 434 ? 21.328 -22.703 10.273 1 83.56 434 GLN A C 1
ATOM 3392 O O . GLN A 1 434 ? 20.859 -23.062 9.188 1 83.56 434 GLN A O 1
ATOM 3397 N N . ASN A 1 435 ? 20.984 -23.312 11.445 1 89.38 435 ASN A N 1
ATOM 3398 C CA . ASN A 1 435 ? 19.781 -24.125 11.531 1 89.38 435 ASN A CA 1
ATOM 3399 C C . ASN A 1 435 ? 18.531 -23.281 11.688 1 89.38 435 ASN A C 1
ATOM 3401 O O . ASN A 1 435 ? 18.312 -22.672 12.734 1 89.38 435 ASN A O 1
ATOM 3405 N N . PRO A 1 436 ? 17.719 -23.234 10.68 1 93.56 436 PRO A N 1
ATOM 3406 C CA . PRO A 1 436 ? 16.562 -22.328 10.695 1 93.56 436 PRO A CA 1
ATOM 3407 C C . PRO A 1 436 ? 15.516 -22.719 11.742 1 93.56 436 PRO A C 1
ATOM 3409 O O . PRO A 1 436 ? 14.664 -21.906 12.102 1 93.56 436 PRO A O 1
ATOM 3412 N N . PHE A 1 437 ? 15.539 -23.906 12.266 1 94.56 437 PHE A N 1
ATOM 3413 C CA . PHE A 1 437 ? 14.547 -24.375 13.219 1 94.56 437 PHE A CA 1
ATOM 3414 C C . PHE A 1 437 ? 14.711 -23.672 14.562 1 94.56 437 PHE A C 1
ATOM 3416 O O . PHE A 1 437 ? 13.82 -23.734 15.414 1 94.56 437 PHE A O 1
ATOM 3423 N N . PHE A 1 438 ? 15.836 -22.922 14.703 1 92.56 438 PHE A N 1
ATOM 3424 C CA . PHE A 1 438 ? 16.047 -22.156 15.93 1 92.56 438 PHE A CA 1
ATOM 3425 C C . PHE A 1 438 ? 15.445 -20.766 15.805 1 92.56 438 PHE A C 1
ATOM 3427 O O . PHE A 1 438 ? 15.336 -20.031 16.797 1 92.56 438 PHE A O 1
ATOM 3434 N N . LEU A 1 439 ? 15.086 -20.406 14.656 1 93.19 439 LEU A N 1
ATOM 3435 C CA . LEU A 1 439 ? 14.43 -19.125 14.453 1 93.19 439 LEU A CA 1
ATOM 3436 C C . LEU A 1 439 ? 12.984 -19.172 14.945 1 93.19 439 LEU A C 1
ATOM 3438 O O . LEU A 1 439 ? 12.273 -20.156 14.703 1 93.19 439 LEU A O 1
ATOM 3442 N N . PRO A 1 440 ? 12.578 -18.109 15.633 1 93.69 440 PRO A N 1
ATOM 3443 C CA . PRO A 1 440 ? 11.211 -18.109 16.156 1 93.69 440 PRO A CA 1
ATOM 3444 C C . PRO A 1 440 ? 10.156 -18.203 15.047 1 93.69 440 PRO A C 1
ATOM 3446 O O . PRO A 1 440 ? 10.195 -17.438 14.086 1 93.69 440 PRO A O 1
ATOM 3449 N N . GLY A 1 441 ? 9.266 -19.203 15.172 1 96 441 GLY A N 1
ATOM 3450 C CA . GLY A 1 441 ? 8.141 -19.344 14.258 1 96 441 GLY A CA 1
ATOM 3451 C C . GLY A 1 441 ? 8.445 -20.25 13.078 1 96 441 GLY A C 1
ATOM 3452 O O . GLY A 1 441 ? 7.539 -20.641 12.344 1 96 441 GLY A O 1
ATOM 3453 N N . PHE A 1 442 ? 9.711 -20.609 12.844 1 97.25 442 PHE A N 1
ATOM 3454 C CA . PHE A 1 442 ? 10.117 -21.391 11.672 1 97.25 442 PHE A CA 1
ATOM 3455 C C . PHE A 1 442 ? 9.516 -22.781 11.719 1 97.25 442 PHE A C 1
ATOM 3457 O O . PHE A 1 442 ? 8.984 -23.266 10.719 1 97.25 442 PHE A O 1
ATOM 3464 N N . GLU A 1 443 ? 9.609 -23.422 12.859 1 97.56 443 GLU A N 1
ATOM 3465 C CA . GLU A 1 443 ? 9.148 -24.797 13 1 97.56 443 GLU A CA 1
ATOM 3466 C C . GLU A 1 443 ? 7.648 -24.906 12.75 1 97.56 443 GLU A C 1
ATOM 3468 O O . GLU A 1 443 ? 7.191 -25.828 12.078 1 97.56 443 GLU A O 1
ATOM 3473 N N . GLU A 1 444 ? 6.887 -23.969 13.352 1 96.94 444 GLU A N 1
ATOM 3474 C CA . GLU A 1 444 ? 5.438 -23.969 13.164 1 96.94 444 GLU A CA 1
ATOM 3475 C C . GLU A 1 444 ? 5.074 -23.781 11.695 1 96.94 444 GLU A C 1
ATOM 3477 O O . GLU A 1 444 ? 4.18 -24.453 11.172 1 96.94 444 GLU A O 1
ATOM 3482 N N . LEU A 1 445 ? 5.754 -22.859 11.062 1 98 445 LEU A N 1
ATOM 3483 C CA . LEU A 1 445 ? 5.508 -22.578 9.648 1 98 445 LEU A CA 1
ATOM 3484 C C . LEU A 1 445 ? 5.914 -23.766 8.781 1 98 445 LEU A C 1
ATOM 3486 O O . LEU A 1 445 ? 5.223 -24.109 7.82 1 98 445 LEU A O 1
ATOM 3490 N N . ASP A 1 446 ? 7.047 -24.375 9.094 1 98.31 446 ASP A N 1
ATOM 3491 C CA . ASP A 1 446 ? 7.512 -25.578 8.398 1 98.31 446 ASP A CA 1
ATOM 3492 C C . ASP A 1 446 ? 6.469 -26.688 8.461 1 98.31 446 ASP A C 1
ATOM 3494 O O . ASP A 1 446 ? 6.133 -27.297 7.441 1 98.31 446 ASP A O 1
ATOM 3498 N N . LYS A 1 447 ? 5.984 -26.922 9.609 1 97.75 447 LYS A N 1
ATOM 3499 C CA . LYS A 1 447 ? 4.996 -27.984 9.789 1 97.75 447 LYS A CA 1
ATOM 3500 C C . LYS A 1 447 ? 3.73 -27.703 8.984 1 97.75 447 LYS A C 1
ATOM 3502 O O . LYS A 1 447 ? 3.143 -28.609 8.406 1 97.75 447 LYS A O 1
ATOM 3507 N N . LEU A 1 448 ? 3.338 -26.469 8.992 1 97.88 448 LEU A N 1
ATOM 3508 C CA . LEU A 1 448 ? 2.121 -26.078 8.297 1 97.88 448 LEU A CA 1
ATOM 3509 C C . LEU A 1 448 ? 2.271 -26.266 6.789 1 97.88 448 LEU A C 1
ATOM 3511 O O . LEU A 1 448 ? 1.386 -26.828 6.137 1 97.88 448 LEU A O 1
ATOM 3515 N N . VAL A 1 449 ? 3.363 -25.875 6.176 1 98 449 VAL A N 1
ATOM 3516 C CA . VAL A 1 449 ? 3.51 -25.859 4.723 1 98 449 VAL A CA 1
ATOM 3517 C C . VAL A 1 449 ? 3.9 -27.234 4.227 1 98 449 VAL A C 1
ATOM 3519 O O . VAL A 1 449 ? 3.508 -27.656 3.131 1 98 449 VAL A O 1
ATOM 3522 N N . CYS A 1 450 ? 4.625 -28.031 5.023 1 96.44 450 CYS A N 1
ATOM 3523 C CA . CYS A 1 450 ? 5.164 -29.297 4.551 1 96.44 450 CYS A CA 1
ATOM 3524 C C . CYS A 1 450 ? 4.156 -30.438 4.742 1 96.44 450 CYS A C 1
ATOM 3526 O O . CYS A 1 450 ? 4.156 -31.406 3.992 1 96.44 450 CYS A O 1
ATOM 3528 N N . SER A 1 451 ? 3.314 -30.25 5.758 1 96.19 451 SER A N 1
ATOM 3529 C CA . SER A 1 451 ? 2.512 -31.438 6.051 1 96.19 451 SER A CA 1
ATOM 3530 C C . SER A 1 451 ? 1.097 -31.047 6.469 1 96.19 451 SER A C 1
ATOM 3532 O O . SER A 1 451 ? 0.123 -31.469 5.836 1 96.19 451 SER A O 1
ATOM 3534 N N . ASP A 1 452 ? 0.895 -30.188 7.434 1 98.06 452 ASP A N 1
ATOM 3535 C CA . ASP A 1 452 ? -0.376 -30 8.133 1 98.06 452 ASP A CA 1
ATOM 3536 C C . ASP A 1 452 ? -1.467 -29.531 7.168 1 98.06 452 ASP A C 1
ATOM 3538 O O . ASP A 1 452 ? -2.613 -29.984 7.258 1 98.06 452 ASP A O 1
ATOM 3542 N N . PHE A 1 453 ? -1.201 -28.609 6.27 1 98.5 453 PHE A N 1
ATOM 3543 C CA . PHE A 1 453 ? -2.219 -28.062 5.383 1 98.5 453 PHE A CA 1
ATOM 3544 C C . PHE A 1 453 ? -2.775 -29.141 4.461 1 98.5 453 PHE A C 1
ATOM 3546 O O . PHE A 1 453 ? -3.988 -29.359 4.414 1 98.5 453 PHE A O 1
ATOM 3553 N N . LEU A 1 454 ? -1.888 -29.906 3.76 1 97.81 454 LEU A N 1
ATOM 3554 C CA . LEU A 1 454 ? -2.322 -30.922 2.805 1 97.81 454 LEU A CA 1
ATOM 3555 C C . LEU A 1 454 ? -2.979 -32.094 3.52 1 97.81 454 LEU A C 1
ATOM 3557 O O . LEU A 1 454 ? -3.955 -32.656 3.021 1 97.81 454 LEU A O 1
ATOM 3561 N N . GLU A 1 455 ? -2.479 -32.406 4.734 1 97.38 455 GLU A N 1
ATOM 3562 C CA . GLU A 1 455 ? -3.01 -33.531 5.488 1 97.38 455 GLU A CA 1
ATOM 3563 C C . GLU A 1 455 ? -4.391 -33.219 6.055 1 97.38 455 GLU A C 1
ATOM 3565 O O . GLU A 1 455 ? -5.18 -34.125 6.316 1 97.38 455 GLU A O 1
ATOM 3570 N N . SER A 1 456 ? -4.703 -31.953 6.238 1 97.75 456 SER A N 1
ATOM 3571 C CA . SER A 1 456 ? -5.957 -31.547 6.867 1 97.75 456 SER A CA 1
ATOM 3572 C C . SER A 1 456 ? -7.066 -31.375 5.836 1 97.75 456 SER A C 1
ATOM 3574 O O . SER A 1 456 ? -8.219 -31.141 6.191 1 97.75 456 SER A O 1
ATOM 3576 N N . LEU A 1 457 ? -6.738 -31.516 4.531 1 97.75 457 LEU A N 1
ATOM 3577 C CA . LEU A 1 457 ? -7.762 -31.375 3.498 1 97.75 457 LEU A CA 1
ATOM 3578 C C . LEU A 1 457 ? -8.828 -32.438 3.641 1 97.75 457 LEU A C 1
ATOM 3580 O O . LEU A 1 457 ? -8.523 -33.594 3.949 1 97.75 457 LEU A O 1
ATOM 3584 N N . PRO A 1 458 ? -10.102 -32.031 3.473 1 96.19 458 PRO A N 1
ATOM 3585 C CA . PRO A 1 458 ? -11.133 -33.062 3.438 1 96.19 458 PRO A CA 1
ATOM 3586 C C . PRO A 1 458 ? -10.844 -34.125 2.398 1 96.19 458 PRO A C 1
ATOM 3588 O O . PRO A 1 458 ? -10.227 -33.875 1.366 1 96.19 458 PRO A O 1
ATOM 3591 N N . HIS A 1 459 ? -11.344 -35.281 2.586 1 94.25 459 HIS A N 1
ATOM 3592 C CA . HIS A 1 459 ? -11.031 -36.469 1.803 1 94.25 459 HIS A CA 1
ATOM 3593 C C . HIS A 1 459 ? -11.297 -36.25 0.319 1 94.25 459 HIS A C 1
ATOM 3595 O O . HIS A 1 459 ? -10.508 -36.656 -0.53 1 94.25 459 HIS A O 1
ATOM 3601 N N . ILE A 1 460 ? -12.344 -35.594 -0.023 1 91.94 460 ILE A N 1
ATOM 3602 C CA . ILE A 1 460 ? -12.75 -35.406 -1.41 1 91.94 460 ILE A CA 1
ATOM 3603 C C . ILE A 1 460 ? -11.719 -34.5 -2.121 1 91.94 460 ILE A C 1
ATOM 3605 O O . ILE A 1 460 ? -11.539 -34.625 -3.336 1 91.94 460 ILE A O 1
ATOM 3609 N N . TYR A 1 461 ? -11 -33.688 -1.377 1 95.25 461 TYR A N 1
ATOM 3610 C CA . TYR A 1 461 ? -10.047 -32.781 -1.971 1 95.25 461 TYR A CA 1
ATOM 3611 C C . TYR A 1 461 ? -8.625 -33.281 -1.835 1 95.25 461 TYR A C 1
ATOM 3613 O O . TYR A 1 461 ? -7.75 -32.938 -2.637 1 95.25 461 TYR A O 1
ATOM 3621 N N . ARG A 1 462 ? -8.367 -34.094 -0.873 1 94.12 462 ARG A N 1
ATOM 3622 C CA . ARG A 1 462 ? -7.035 -34.625 -0.625 1 94.12 462 ARG A CA 1
ATOM 3623 C C . ARG A 1 462 ? -6.648 -35.656 -1.683 1 94.12 462 ARG A C 1
ATOM 3625 O O . ARG A 1 462 ? -5.5 -35.688 -2.129 1 94.12 462 ARG A O 1
ATOM 3632 N N . ASN A 1 463 ? -7.582 -36.438 -2.105 1 88.44 463 ASN A N 1
ATOM 3633 C CA . ASN A 1 463 ? -7.316 -37.531 -3.014 1 88.44 463 ASN A CA 1
ATOM 3634 C C . ASN A 1 463 ? -7.598 -37.156 -4.465 1 88.44 463 ASN A C 1
ATOM 3636 O O . ASN A 1 463 ? -7.531 -38 -5.355 1 88.44 463 ASN A O 1
ATOM 3640 N N . ASN A 1 464 ? -7.969 -35.969 -4.688 1 85.38 464 ASN A N 1
ATOM 3641 C CA . ASN A 1 464 ? -8.219 -35.406 -6.012 1 85.38 464 ASN A CA 1
ATOM 3642 C C . ASN A 1 464 ? -7.23 -34.312 -6.355 1 85.38 464 ASN A C 1
ATOM 3644 O O . ASN A 1 464 ? -7.23 -33.25 -5.719 1 85.38 464 ASN A O 1
ATOM 3648 N N . THR A 1 465 ? -6.504 -34.5 -7.383 1 85.56 465 THR A N 1
ATOM 3649 C CA . THR A 1 465 ? -5.453 -33.562 -7.707 1 85.56 465 THR A CA 1
ATOM 3650 C C . THR A 1 465 ? -5.992 -32.438 -8.594 1 85.56 465 THR A C 1
ATOM 3652 O O . THR A 1 465 ? -5.238 -31.562 -9.016 1 85.56 465 THR A O 1
ATOM 3655 N N . GLY A 1 466 ? -7.297 -32.5 -8.805 1 87.94 466 GLY A N 1
ATOM 3656 C CA . GLY A 1 466 ? -7.883 -31.5 -9.672 1 87.94 466 GLY A CA 1
ATOM 3657 C C . GLY A 1 466 ? -7.887 -31.906 -11.141 1 87.94 466 GLY A C 1
ATOM 3658 O O . GLY A 1 466 ? -8.453 -31.203 -11.977 1 87.94 466 GLY A O 1
ATOM 3659 N N . VAL A 1 467 ? -7.234 -33.031 -11.461 1 87.88 467 VAL A N 1
ATOM 3660 C CA . VAL A 1 467 ? -7.191 -33.594 -12.805 1 87.88 467 VAL A CA 1
ATOM 3661 C C . VAL A 1 467 ? -8.016 -34.875 -12.859 1 87.88 467 VAL A C 1
ATOM 3663 O O . VAL A 1 467 ? -7.703 -35.844 -12.172 1 87.88 467 VAL A O 1
ATOM 3666 N N . THR A 1 468 ? -9.219 -34.812 -13.43 1 79.81 468 THR A N 1
ATOM 3667 C CA . THR A 1 468 ? -10.062 -36 -13.5 1 79.81 468 THR A CA 1
ATOM 3668 C C . THR A 1 468 ? -10.234 -36.438 -14.945 1 79.81 468 THR A C 1
ATOM 3670 O O . THR A 1 468 ? -10.477 -35.625 -15.836 1 79.81 468 THR A O 1
ATOM 3673 N N . GLU A 1 469 ? -9.773 -37.625 -15.188 1 72.81 469 GLU A N 1
ATOM 3674 C CA . GLU A 1 469 ? -10.031 -38.25 -16.469 1 72.81 469 GLU A CA 1
ATOM 3675 C C . GLU A 1 469 ? -11.055 -39.375 -16.344 1 72.81 469 GLU A C 1
ATOM 3677 O O . GLU A 1 469 ? -10.953 -40.219 -15.453 1 72.81 469 GLU A O 1
ATOM 3682 N N . GLN A 1 470 ? -12.211 -39.188 -16.984 1 62.38 470 GLN A N 1
ATOM 3683 C CA . GLN A 1 470 ? -13.148 -40.312 -16.984 1 62.38 470 GLN A CA 1
ATOM 3684 C C . GLN A 1 470 ? -12.555 -41.531 -17.688 1 62.38 470 GLN A C 1
ATOM 3686 O O . GLN A 1 470 ? -11.797 -41.375 -18.656 1 62.38 470 GLN A O 1
ATOM 3691 N N . PRO A 1 471 ? -12.617 -42.688 -17.031 1 60 471 PRO A N 1
ATOM 3692 C CA . PRO A 1 471 ? -12.023 -43.938 -17.578 1 60 471 PRO A CA 1
ATOM 3693 C C . PRO A 1 471 ? -12.359 -44.125 -19.062 1 60 471 PRO A C 1
ATOM 3695 O O . PRO A 1 471 ? -11.578 -44.75 -19.781 1 60 471 PRO A O 1
ATOM 3698 N N . ASP A 1 472 ? -13.539 -43.719 -19.469 1 54.34 472 ASP A N 1
ATOM 3699 C CA . ASP A 1 472 ? -13.938 -43.969 -20.844 1 54.34 472 ASP A CA 1
ATOM 3700 C C . ASP A 1 472 ? -13.289 -42.938 -21.797 1 54.34 472 ASP A C 1
ATOM 3702 O O . ASP A 1 472 ? -13.523 -43 -23 1 54.34 472 ASP A O 1
ATOM 3706 N N . GLY A 1 473 ? -12.281 -42.219 -21.359 1 54.44 473 GLY A N 1
ATOM 3707 C CA . GLY A 1 473 ? -11.539 -41.281 -22.172 1 54.44 473 GLY A CA 1
ATOM 3708 C C . GLY A 1 473 ? -12.391 -40.125 -22.688 1 54.44 473 GLY A C 1
ATOM 3709 O O . GLY A 1 473 ? -11.914 -39.281 -23.469 1 54.44 473 GLY A O 1
ATOM 3710 N N . THR A 1 474 ? -13.633 -40.094 -22.391 1 54.56 474 THR A N 1
ATOM 3711 C CA . THR A 1 474 ? -14.57 -39.219 -23.094 1 54.56 474 THR A CA 1
ATOM 3712 C C . THR A 1 474 ? -14.602 -37.844 -22.469 1 54.56 474 THR A C 1
ATOM 3714 O O . THR A 1 474 ? -14.859 -36.844 -23.156 1 54.56 474 THR A O 1
ATOM 3717 N N . SER A 1 475 ? -14.414 -37.719 -21.047 1 64.56 475 SER A N 1
ATOM 3718 C CA . SER A 1 475 ? -14.523 -36.344 -20.562 1 64.56 475 SER A CA 1
ATOM 3719 C C . SER A 1 475 ? -13.43 -36 -19.562 1 64.56 475 SER A C 1
ATOM 3721 O O . SER A 1 475 ? -13.164 -36.812 -18.641 1 64.56 475 SER A O 1
ATOM 3723 N N . SER A 1 476 ? -12.469 -35.156 -19.891 1 74.12 476 SER A N 1
ATOM 3724 C CA . SER A 1 476 ? -11.453 -34.656 -18.984 1 74.12 476 SER A CA 1
ATOM 3725 C C . SER A 1 476 ? -11.828 -33.281 -18.422 1 74.12 476 SER A C 1
ATOM 3727 O O . SER A 1 476 ? -12.461 -32.5 -19.125 1 74.12 476 SER A O 1
ATOM 3729 N N . SER A 1 477 ? -11.844 -33.281 -17.031 1 84.62 477 SER A N 1
ATOM 3730 C CA . SER A 1 477 ? -12.148 -32 -16.406 1 84.62 477 SER A CA 1
ATOM 3731 C C . SER A 1 477 ? -10.984 -31.5 -15.562 1 84.62 477 SER A C 1
ATOM 3733 O O . SER A 1 477 ? -10.242 -32.312 -14.984 1 84.62 477 SER A O 1
ATOM 3735 N N . LEU A 1 478 ? -10.742 -30.203 -15.648 1 89.38 478 LEU A N 1
ATOM 3736 C CA . LEU A 1 478 ? -9.648 -29.578 -14.922 1 89.38 478 LEU A CA 1
ATOM 3737 C C . LEU A 1 478 ? -10.188 -28.578 -13.891 1 89.38 478 LEU A C 1
ATOM 3739 O O . LEU A 1 478 ? -10.859 -27.625 -14.25 1 89.38 478 LEU A O 1
ATOM 3743 N N . ASP A 1 479 ? -9.953 -28.922 -12.617 1 93.75 479 ASP A N 1
ATOM 3744 C CA . ASP A 1 479 ? -10.133 -27.969 -11.539 1 93.75 479 ASP A CA 1
ATOM 3745 C C . ASP A 1 479 ? -8.82 -27.266 -11.195 1 93.75 479 ASP A C 1
ATOM 3747 O O . ASP A 1 479 ? -8.047 -27.75 -10.375 1 93.75 479 ASP A O 1
ATOM 3751 N N . THR A 1 480 ? -8.609 -26.141 -11.805 1 95.25 480 THR A N 1
ATOM 3752 C CA . THR A 1 480 ? -7.336 -25.438 -11.695 1 95.25 480 THR A CA 1
ATOM 3753 C C . THR A 1 480 ? -7.07 -25.016 -10.258 1 95.25 480 THR A C 1
ATOM 3755 O O . THR A 1 480 ? -5.926 -25.016 -9.797 1 95.25 480 THR A O 1
ATOM 3758 N N . ASP A 1 481 ? -8.078 -24.625 -9.492 1 96.62 481 ASP A N 1
ATOM 3759 C CA . ASP A 1 481 ? -7.91 -24.203 -8.109 1 96.62 481 ASP A CA 1
ATOM 3760 C C . ASP A 1 481 ? -7.391 -25.359 -7.25 1 96.62 481 ASP A C 1
ATOM 3762 O O . ASP A 1 481 ? -6.434 -25.188 -6.492 1 96.62 481 ASP A O 1
ATOM 3766 N N . LEU A 1 482 ? -8.047 -26.469 -7.422 1 97 482 LEU A N 1
ATOM 3767 C CA . LEU A 1 482 ? -7.645 -27.625 -6.629 1 97 482 LEU A CA 1
ATOM 3768 C C . LEU A 1 482 ? -6.242 -28.094 -7.012 1 97 482 LEU A C 1
ATOM 3770 O O . LEU A 1 482 ? -5.469 -28.516 -6.148 1 97 482 LEU A O 1
ATOM 3774 N N . TYR A 1 483 ? -5.953 -28.062 -8.312 1 97 483 TYR A N 1
ATOM 3775 C CA . TYR A 1 483 ? -4.605 -28.391 -8.766 1 97 483 TYR A CA 1
ATOM 3776 C C . TYR A 1 483 ? -3.572 -27.531 -8.039 1 97 483 TYR A C 1
ATOM 3778 O O . TYR A 1 483 ? -2.557 -28.047 -7.566 1 97 483 TYR A O 1
ATOM 3786 N N . MET A 1 484 ? -3.85 -26.266 -7.918 1 98.06 484 MET A N 1
ATOM 3787 C CA . MET A 1 484 ? -2.93 -25.344 -7.27 1 98.06 484 MET A CA 1
ATOM 3788 C C . MET A 1 484 ? -2.854 -25.609 -5.77 1 98.06 484 MET A C 1
ATOM 3790 O O . MET A 1 484 ? -1.797 -25.438 -5.156 1 98.06 484 MET A O 1
ATOM 3794 N N . VAL A 1 485 ? -3.982 -25.984 -5.145 1 98.25 485 VAL A N 1
ATOM 3795 C CA . VAL A 1 485 ? -4.027 -26.297 -3.715 1 98.25 485 VAL A CA 1
ATOM 3796 C C . VAL A 1 485 ? -2.99 -27.359 -3.377 1 98.25 485 VAL A C 1
ATOM 3798 O O . VAL A 1 485 ? -2.375 -27.312 -2.307 1 98.25 485 VAL A O 1
ATOM 3801 N N . HIS A 1 486 ? -2.721 -28.234 -4.301 1 97.62 486 HIS A N 1
ATOM 3802 C CA . HIS A 1 486 ? -1.803 -29.344 -4.07 1 97.62 486 HIS A CA 1
ATOM 3803 C C . HIS A 1 486 ? -0.366 -28.938 -4.391 1 97.62 486 HIS A C 1
ATOM 3805 O O . HIS A 1 486 ? 0.577 -29.625 -3.984 1 97.62 486 HIS A O 1
ATOM 3811 N N . ILE A 1 487 ? -0.169 -27.859 -5.086 1 97.69 487 ILE A N 1
ATOM 3812 C CA . ILE A 1 487 ? 1.15 -27.469 -5.578 1 97.69 487 ILE A CA 1
ATOM 3813 C C . ILE A 1 487 ? 1.713 -26.344 -4.723 1 97.69 487 ILE A C 1
ATOM 3815 O O . ILE A 1 487 ? 2.908 -26.328 -4.418 1 97.69 487 ILE A O 1
ATOM 3819 N N . ILE A 1 488 ? 0.918 -25.422 -4.277 1 98.5 488 ILE A N 1
ATOM 3820 C CA . ILE A 1 488 ? 1.329 -24.172 -3.652 1 98.5 488 ILE A CA 1
ATOM 3821 C C . ILE A 1 488 ? 2.07 -24.453 -2.35 1 98.5 488 ILE A C 1
ATOM 3823 O O . ILE A 1 488 ? 3.121 -23.875 -2.08 1 98.5 488 ILE A O 1
ATOM 3827 N N . PRO A 1 489 ? 1.613 -25.391 -1.487 1 98.62 489 PRO A N 1
ATOM 3828 C CA . PRO A 1 489 ? 2.355 -25.656 -0.251 1 98.62 489 PRO A CA 1
ATOM 3829 C C . PRO A 1 489 ? 3.787 -26.109 -0.507 1 98.62 489 PRO A C 1
ATOM 3831 O O . PRO A 1 489 ? 4.695 -25.781 0.261 1 98.62 489 PRO A O 1
ATOM 3834 N N . HIS A 1 490 ? 3.98 -26.891 -1.545 1 98.62 490 HIS A N 1
ATOM 3835 C CA . HIS A 1 490 ? 5.332 -27.312 -1.896 1 98.62 490 HIS A CA 1
ATOM 3836 C C . HIS A 1 490 ? 6.188 -26.125 -2.332 1 98.62 490 HIS A C 1
ATOM 3838 O O . HIS A 1 490 ? 7.355 -26.031 -1.945 1 98.62 490 HIS A O 1
ATOM 3844 N N . ALA A 1 491 ? 5.602 -25.297 -3.189 1 98.69 491 ALA A N 1
ATOM 3845 C CA . ALA A 1 491 ? 6.316 -24.078 -3.586 1 98.69 491 ALA A CA 1
ATOM 3846 C C . ALA A 1 491 ? 6.652 -23.219 -2.373 1 98.69 491 ALA A C 1
ATOM 3848 O O . ALA A 1 491 ? 7.742 -22.656 -2.289 1 98.69 491 ALA A O 1
ATOM 3849 N N . ALA A 1 492 ? 5.707 -23.109 -1.441 1 98.62 492 ALA A N 1
ATOM 3850 C CA . ALA A 1 492 ? 5.938 -22.375 -0.207 1 98.62 492 ALA A CA 1
ATOM 3851 C C . ALA A 1 492 ? 7.059 -23 0.614 1 98.62 492 ALA A C 1
ATOM 3853 O O . ALA A 1 492 ? 7.891 -22.281 1.182 1 98.62 492 ALA A O 1
ATOM 3854 N N . THR A 1 493 ? 7.09 -24.312 0.694 1 98.75 493 THR A N 1
ATOM 3855 C CA . THR A 1 493 ? 8.141 -25.031 1.405 1 98.75 493 THR A CA 1
ATOM 3856 C C . THR A 1 493 ? 9.508 -24.734 0.803 1 98.75 493 THR A C 1
ATOM 3858 O O . THR A 1 493 ? 10.469 -24.484 1.531 1 98.75 493 THR A O 1
ATOM 3861 N N . ILE A 1 494 ? 9.57 -24.75 -0.499 1 98.44 494 ILE A N 1
ATOM 3862 C CA . ILE A 1 494 ? 10.812 -24.422 -1.186 1 98.44 494 ILE A CA 1
ATOM 3863 C C . ILE A 1 494 ? 11.258 -23.016 -0.805 1 98.44 494 ILE A C 1
ATOM 3865 O O . ILE A 1 494 ? 12.422 -22.797 -0.473 1 98.44 494 ILE A O 1
ATOM 3869 N N . THR A 1 495 ? 10.367 -22.078 -0.83 1 97.75 495 THR A N 1
ATOM 3870 C CA . THR A 1 495 ? 10.672 -20.672 -0.543 1 97.75 495 THR A CA 1
ATOM 3871 C C . THR A 1 495 ? 11.133 -20.516 0.9 1 97.75 495 THR A C 1
ATOM 3873 O O . THR A 1 495 ? 12.055 -19.734 1.176 1 97.75 495 THR A O 1
ATOM 3876 N N . LEU A 1 496 ? 10.547 -21.234 1.82 1 97.56 496 LEU A N 1
ATOM 3877 C CA . LEU A 1 496 ? 10.891 -21.141 3.234 1 97.56 496 LEU A CA 1
ATOM 3878 C C . LEU A 1 496 ? 12.297 -21.688 3.484 1 97.56 496 LEU A C 1
ATOM 3880 O O . LEU A 1 496 ? 13.062 -21.094 4.25 1 97.56 496 LEU A O 1
ATOM 3884 N N . HIS A 1 497 ? 12.688 -22.734 2.822 1 96.44 497 HIS A N 1
ATOM 3885 C CA . HIS A 1 497 ? 13.867 -23.516 3.18 1 96.44 497 HIS A CA 1
ATOM 3886 C C . HIS A 1 497 ? 15.031 -23.203 2.246 1 96.44 497 HIS A C 1
ATOM 3888 O O . HIS A 1 497 ? 16.188 -23.547 2.545 1 96.44 497 HIS A O 1
ATOM 3894 N N . ASN A 1 498 ? 14.82 -22.562 1.135 1 94 498 ASN A N 1
ATOM 3895 C CA . ASN A 1 498 ? 15.812 -22.375 0.085 1 94 498 ASN A CA 1
ATOM 3896 C C . ASN A 1 498 ? 17.078 -21.703 0.62 1 94 498 ASN A C 1
ATOM 3898 O O . ASN A 1 498 ? 18.188 -22.078 0.255 1 94 498 ASN A O 1
ATOM 3902 N N . PRO A 1 499 ? 16.984 -20.672 1.455 1 90.75 499 PRO A N 1
ATOM 3903 C CA . PRO A 1 499 ? 18.188 -19.984 1.942 1 90.75 499 PRO A CA 1
ATOM 3904 C C . PRO A 1 499 ? 19.078 -20.891 2.785 1 90.75 499 PRO A C 1
ATOM 3906 O O . PRO A 1 499 ? 20.234 -20.562 3.039 1 90.75 499 PRO A O 1
ATOM 3909 N N . TYR A 1 500 ? 18.594 -22.062 3.162 1 93.56 500 TYR A N 1
ATOM 3910 C CA . TYR A 1 500 ? 19.312 -22.891 4.129 1 93.56 500 TYR A CA 1
ATOM 3911 C C . TYR A 1 500 ? 19.766 -24.203 3.504 1 93.56 500 TYR A C 1
ATOM 3913 O O . TYR A 1 500 ? 20.188 -25.125 4.211 1 93.56 500 TYR A O 1
ATOM 3921 N N . ILE A 1 501 ? 19.672 -24.297 2.227 1 94.12 501 ILE A N 1
ATOM 3922 C CA . ILE A 1 501 ? 20.031 -25.516 1.508 1 94.12 501 ILE A CA 1
ATOM 3923 C C . ILE A 1 501 ? 21.547 -25.75 1.624 1 94.12 501 ILE A C 1
ATOM 3925 O O . ILE A 1 501 ? 22.328 -24.812 1.516 1 94.12 501 ILE A O 1
ATOM 3929 N N . ASP A 1 502 ? 21.922 -26.875 1.945 1 94 502 ASP A N 1
ATOM 3930 C CA . ASP A 1 502 ? 23.297 -27.359 1.923 1 94 502 ASP A CA 1
ATOM 3931 C C . ASP A 1 502 ? 23.359 -28.797 1.376 1 94 502 ASP A C 1
ATOM 3933 O O . ASP A 1 502 ? 23.188 -29.75 2.123 1 94 502 ASP A O 1
ATOM 3937 N N . PHE A 1 503 ? 23.781 -28.969 0.125 1 93.62 503 PHE A N 1
ATOM 3938 C CA . PHE A 1 503 ? 23.781 -30.266 -0.548 1 93.62 503 PHE A CA 1
ATOM 3939 C C . PHE A 1 503 ? 24.922 -31.141 -0.05 1 93.62 503 PHE A C 1
ATOM 3941 O O . PHE A 1 503 ? 24.922 -32.344 -0.264 1 93.62 503 PHE A O 1
ATOM 3948 N N . THR A 1 504 ? 25.922 -30.484 0.565 1 92.12 504 THR A N 1
ATOM 3949 C CA . THR A 1 504 ? 27.078 -31.234 1.049 1 92.12 504 THR A CA 1
ATOM 3950 C C . THR A 1 504 ? 26.734 -32 2.316 1 92.12 504 THR A C 1
ATOM 3952 O O . THR A 1 504 ? 27.438 -32.938 2.688 1 92.12 504 THR A O 1
ATOM 3955 N N . ASP A 1 505 ? 25.609 -31.625 2.961 1 92.38 505 ASP A N 1
ATOM 3956 C CA . ASP A 1 505 ? 25.141 -32.281 4.172 1 92.38 505 ASP A CA 1
ATOM 3957 C C . ASP A 1 505 ? 23.875 -33.125 3.896 1 92.38 505 ASP A C 1
ATOM 3959 O O . ASP A 1 505 ? 22.781 -32.562 3.818 1 92.38 505 ASP A O 1
ATOM 3963 N N . PRO A 1 506 ? 24 -34.406 3.799 1 89.69 506 PRO A N 1
ATOM 3964 C CA . PRO A 1 506 ? 22.844 -35.25 3.482 1 89.69 506 PRO A CA 1
ATOM 3965 C C . PRO A 1 506 ? 21.766 -35.188 4.566 1 89.69 506 PRO A C 1
ATOM 3967 O O . PRO A 1 506 ? 20.625 -35.594 4.324 1 89.69 506 PRO A O 1
ATOM 3970 N N . GLN A 1 507 ? 22.094 -34.719 5.777 1 91.25 507 GLN A N 1
ATOM 3971 C CA . GLN A 1 507 ? 21.125 -34.688 6.875 1 91.25 507 GLN A CA 1
ATOM 3972 C C . GLN A 1 507 ? 20.453 -33.344 6.961 1 91.25 507 GLN A C 1
ATOM 3974 O O . GLN A 1 507 ? 19.609 -33.094 7.832 1 91.25 507 GLN A O 1
ATOM 3979 N N . ASN A 1 508 ? 20.812 -32.531 6.043 1 94.25 508 ASN A N 1
ATOM 3980 C CA . ASN A 1 508 ? 20.219 -31.203 6.059 1 94.25 508 ASN A CA 1
ATOM 3981 C C . ASN A 1 508 ? 18.719 -31.266 5.723 1 94.25 508 ASN A C 1
ATOM 3983 O O . ASN A 1 508 ? 18.359 -31.594 4.594 1 94.25 508 ASN A O 1
ATOM 3987 N N . VAL A 1 509 ? 17.859 -30.891 6.715 1 95.62 509 VAL A N 1
ATOM 3988 C CA . VAL A 1 509 ? 16.422 -31.016 6.586 1 95.62 509 VAL A CA 1
ATOM 3989 C C . VAL A 1 509 ? 15.914 -30.078 5.496 1 95.62 509 VAL A C 1
ATOM 3991 O O . VAL A 1 509 ? 15.008 -30.422 4.738 1 95.62 509 VAL A O 1
ATOM 3994 N N . SER A 1 510 ? 16.438 -28.891 5.398 1 96.12 510 SER A N 1
ATOM 3995 C CA . SER A 1 510 ? 16.016 -27.906 4.406 1 96.12 510 SER A CA 1
ATOM 3996 C C . SER A 1 510 ? 16.266 -28.406 2.988 1 96.12 510 SER A C 1
ATOM 3998 O O . SER A 1 510 ? 15.453 -28.203 2.092 1 96.12 510 SER A O 1
ATOM 4000 N N . THR A 1 511 ? 17.438 -29.047 2.771 1 96.56 511 THR A N 1
ATOM 4001 C CA . THR A 1 511 ? 17.734 -29.609 1.464 1 96.56 511 THR A CA 1
ATOM 4002 C C . THR A 1 511 ? 16.734 -30.688 1.089 1 96.56 511 THR A C 1
ATOM 4004 O O . THR A 1 511 ? 16.203 -30.688 -0.028 1 96.56 511 THR A O 1
ATOM 4007 N N . ALA A 1 512 ? 16.453 -31.531 2.047 1 97.38 512 ALA A N 1
ATOM 4008 C CA . ALA A 1 512 ? 15.5 -32.625 1.809 1 97.38 512 ALA A CA 1
ATOM 4009 C C . ALA A 1 512 ? 14.109 -32.062 1.5 1 97.38 512 ALA A C 1
ATOM 4011 O O . ALA A 1 512 ? 13.422 -32.562 0.615 1 97.38 512 ALA A O 1
ATOM 4012 N N . ARG A 1 513 ? 13.695 -31.078 2.303 1 97.62 513 ARG A N 1
ATOM 4013 C CA . ARG A 1 513 ? 12.398 -30.438 2.088 1 97.62 513 ARG A CA 1
ATOM 4014 C C . ARG A 1 513 ? 12.297 -29.859 0.68 1 97.62 513 ARG A C 1
ATOM 4016 O O . ARG A 1 513 ? 11.297 -30.078 -0.015 1 97.62 513 ARG A O 1
ATOM 4023 N N . CYS A 1 514 ? 13.266 -29.141 0.234 1 98.12 514 CYS A N 1
ATOM 4024 C CA . CYS A 1 514 ? 13.258 -28.469 -1.059 1 98.12 514 CYS A CA 1
ATOM 4025 C C . CYS A 1 514 ? 13.258 -29.469 -2.201 1 98.12 514 CYS A C 1
ATOM 4027 O O . CYS A 1 514 ? 12.484 -29.344 -3.15 1 98.12 514 CYS A O 1
ATOM 4029 N N . VAL A 1 515 ? 14.109 -30.484 -2.15 1 98 515 VAL A N 1
ATOM 4030 C CA . VAL A 1 515 ? 14.211 -31.484 -3.217 1 98 515 VAL A CA 1
ATOM 4031 C C . VAL A 1 515 ? 12.906 -32.281 -3.328 1 98 515 VAL A C 1
ATOM 4033 O O . VAL A 1 515 ? 12.398 -32.469 -4.43 1 98 515 VAL A O 1
ATOM 4036 N N . ASN A 1 516 ? 12.438 -32.688 -2.178 1 98.06 516 ASN A N 1
ATOM 4037 C CA . ASN A 1 516 ? 11.172 -33.406 -2.178 1 98.06 516 ASN A CA 1
ATOM 4038 C C . ASN A 1 516 ? 10.039 -32.562 -2.76 1 98.06 516 ASN A C 1
ATOM 4040 O O . ASN A 1 516 ? 9.227 -33.062 -3.539 1 98.06 516 ASN A O 1
ATOM 4044 N N . SER A 1 517 ? 9.945 -31.344 -2.324 1 98.69 517 SER A N 1
ATOM 4045 C CA . SER A 1 517 ? 8.898 -30.453 -2.812 1 98.69 517 SER A CA 1
ATOM 4046 C C . SER A 1 517 ? 9.031 -30.203 -4.312 1 98.69 517 SER A C 1
ATOM 4048 O O . SER A 1 517 ? 8.039 -30.141 -5.031 1 98.69 517 SER A O 1
ATOM 4050 N N . ALA A 1 518 ? 10.242 -30 -4.805 1 98.62 518 ALA A N 1
ATOM 4051 C CA . ALA A 1 518 ? 10.469 -29.844 -6.238 1 98.62 518 ALA A CA 1
ATOM 4052 C C . ALA A 1 518 ? 9.984 -31.062 -7.02 1 98.62 518 ALA A C 1
ATOM 4054 O O . ALA A 1 518 ? 9.375 -30.922 -8.078 1 98.62 518 ALA A O 1
ATOM 4055 N N . ARG A 1 519 ? 10.227 -32.219 -6.48 1 97.62 519 ARG A N 1
ATOM 4056 C CA . ARG A 1 519 ? 9.797 -33.438 -7.125 1 97.62 519 ARG A CA 1
ATOM 4057 C C . ARG A 1 519 ? 8.281 -33.562 -7.129 1 97.62 519 ARG A C 1
ATOM 4059 O O . ARG A 1 519 ? 7.691 -34.094 -8.078 1 97.62 519 ARG A O 1
ATOM 4066 N N . CYS A 1 520 ? 7.684 -33.156 -6.047 1 97.69 520 CYS A N 1
ATOM 4067 C CA . CYS A 1 520 ? 6.23 -33.188 -5.98 1 97.69 520 CYS A CA 1
ATOM 4068 C C . CYS A 1 520 ? 5.609 -32.281 -7.031 1 97.69 520 CYS A C 1
ATOM 4070 O O . CYS A 1 520 ? 4.625 -32.656 -7.676 1 97.69 520 CYS A O 1
ATOM 4072 N N . ILE A 1 521 ? 6.113 -31.094 -7.203 1 98.38 521 ILE A N 1
ATOM 4073 C CA . ILE A 1 521 ? 5.625 -30.156 -8.219 1 98.38 521 ILE A CA 1
ATOM 4074 C C . ILE A 1 521 ? 5.828 -30.766 -9.609 1 98.38 521 ILE A C 1
ATOM 4076 O O . ILE A 1 521 ? 4.934 -30.703 -10.453 1 98.38 521 ILE A O 1
ATOM 4080 N N . LEU A 1 522 ? 7.008 -31.391 -9.836 1 97.69 522 LEU A N 1
ATOM 4081 C CA . LEU A 1 522 ? 7.301 -32.062 -11.094 1 97.69 522 LEU A CA 1
ATOM 4082 C C . LEU A 1 522 ? 6.336 -33.219 -11.32 1 97.69 522 LEU A C 1
ATOM 4084 O O . LEU A 1 522 ? 5.836 -33.406 -12.438 1 97.69 522 LEU A O 1
ATOM 4088 N N . GLY A 1 523 ? 6.133 -33.969 -10.281 1 96.5 523 GLY A N 1
ATOM 4089 C CA . GLY A 1 523 ? 5.191 -35.094 -10.367 1 96.5 523 GLY A CA 1
ATOM 4090 C C . GLY A 1 523 ? 3.787 -34.656 -10.742 1 96.5 523 GLY A C 1
ATOM 4091 O O . GLY A 1 523 ? 3.102 -35.344 -11.508 1 96.5 523 GLY A O 1
ATOM 4092 N N . ALA A 1 524 ? 3.377 -33.562 -10.18 1 95.94 524 ALA A N 1
ATOM 4093 C CA . ALA A 1 524 ? 2.061 -33.031 -10.523 1 95.94 524 ALA A CA 1
ATOM 4094 C C . ALA A 1 524 ? 1.98 -32.688 -12 1 95.94 524 ALA A C 1
ATOM 4096 O O . ALA A 1 524 ? 0.946 -32.875 -12.641 1 95.94 524 ALA A O 1
ATOM 4097 N N . TYR A 1 525 ? 3.004 -32.094 -12.523 1 96.31 525 TYR A N 1
ATOM 4098 C CA . TYR A 1 525 ? 3.01 -31.781 -13.945 1 96.31 525 TYR A CA 1
ATOM 4099 C C . TYR A 1 525 ? 2.949 -33.031 -14.805 1 96.31 525 TYR A C 1
ATOM 4101 O O . TYR A 1 525 ? 2.285 -33.062 -15.844 1 96.31 525 TYR A O 1
ATOM 4109 N N . TYR A 1 526 ? 3.725 -34.094 -14.43 1 94.38 526 TYR A N 1
ATOM 4110 C CA . TYR A 1 526 ? 3.695 -35.375 -15.172 1 94.38 526 TYR A CA 1
ATOM 4111 C C . TYR A 1 526 ? 2.277 -35.906 -15.266 1 94.38 526 TYR A C 1
ATOM 4113 O O . TYR A 1 526 ? 1.857 -36.406 -16.312 1 94.38 526 TYR A O 1
ATOM 4121 N N . VAL A 1 527 ? 1.579 -35.781 -14.195 1 91.12 527 VAL A N 1
ATOM 4122 C CA . VAL A 1 527 ? 0.197 -36.25 -14.172 1 91.12 527 VAL A CA 1
ATOM 4123 C C . VAL A 1 527 ? -0.646 -35.438 -15.141 1 91.12 527 VAL A C 1
ATOM 4125 O O . VAL A 1 527 ? -1.473 -36 -15.875 1 91.12 527 VAL A O 1
ATOM 4128 N N . LEU A 1 528 ? -0.453 -34.188 -15.125 1 91.31 528 LEU A N 1
ATOM 4129 C CA . LEU A 1 528 ? -1.195 -33.312 -16 1 91.31 528 LEU A CA 1
ATOM 4130 C C . LEU A 1 528 ? -0.837 -33.562 -17.469 1 91.31 528 LEU A C 1
ATOM 4132 O O . LEU A 1 528 ? -1.718 -33.562 -18.328 1 91.31 528 LEU A O 1
ATOM 4136 N N . SER A 1 529 ? 0.417 -33.75 -17.75 1 89.06 529 SER A N 1
ATOM 4137 C CA . SER A 1 529 ? 0.911 -33.875 -19.109 1 89.06 529 SER A CA 1
ATOM 4138 C C . SER A 1 529 ? 0.468 -35.219 -19.719 1 89.06 529 SER A C 1
ATOM 4140 O O . SER A 1 529 ? 0.459 -35.375 -20.953 1 89.06 529 SER A O 1
ATOM 4142 N N . ALA A 1 530 ? 0.123 -36.094 -18.906 1 87.12 530 ALA A N 1
ATOM 4143 C CA . ALA A 1 530 ? -0.346 -37.406 -19.375 1 87.12 530 ALA A CA 1
ATOM 4144 C C . ALA A 1 530 ? -1.786 -37.312 -19.875 1 87.12 530 ALA A C 1
ATOM 4146 O O . ALA A 1 530 ? -2.299 -38.281 -20.469 1 87.12 530 ALA A O 1
ATOM 4147 N N . THR A 1 531 ? -2.369 -36.219 -19.625 1 86.94 531 THR A N 1
ATOM 4148 C CA . THR A 1 531 ? -3.742 -36 -20.078 1 86.94 531 THR A CA 1
ATOM 4149 C C . THR A 1 531 ? -3.777 -35.094 -21.312 1 86.94 531 THR A C 1
ATOM 4151 O O . THR A 1 531 ? -2.746 -34.562 -21.734 1 86.94 531 THR A O 1
ATOM 4154 N N . SER A 1 532 ? -4.988 -35.031 -21.938 1 85.38 532 SER A N 1
ATOM 4155 C CA . SER A 1 532 ? -5.168 -34.188 -23.094 1 85.38 532 SER A CA 1
ATOM 4156 C C . SER A 1 532 ? -5.648 -32.781 -22.672 1 85.38 532 SER A C 1
ATOM 4158 O O . SER A 1 532 ? -6.082 -32 -23.516 1 85.38 532 SER A O 1
ATOM 4160 N N . LEU A 1 533 ? -5.535 -32.562 -21.391 1 88.12 533 LEU A N 1
ATOM 4161 C CA . LEU A 1 533 ? -6.051 -31.297 -20.891 1 88.12 533 LEU A CA 1
ATOM 4162 C C . LEU A 1 533 ? -5.16 -30.141 -21.312 1 88.12 533 LEU A C 1
ATOM 4164 O O . LEU A 1 533 ? -3.943 -30.297 -21.438 1 88.12 533 LEU A O 1
ATOM 4168 N N . ASP A 1 534 ? -5.762 -29.016 -21.516 1 89.69 534 ASP A N 1
ATOM 4169 C CA . ASP A 1 534 ? -5.062 -27.781 -21.906 1 89.69 534 ASP A CA 1
ATOM 4170 C C . ASP A 1 534 ? -4.367 -27.141 -20.703 1 89.69 534 ASP A C 1
ATOM 4172 O O . ASP A 1 534 ? -5.02 -26.516 -19.875 1 89.69 534 ASP A O 1
ATOM 4176 N N . ILE A 1 535 ? -3.102 -27.156 -20.641 1 91.62 535 ILE A N 1
ATOM 4177 C CA . ILE A 1 535 ? -2.309 -26.703 -19.516 1 91.62 535 ILE A CA 1
ATOM 4178 C C . ILE A 1 535 ? -2.389 -25.188 -19.391 1 91.62 535 ILE A C 1
ATOM 4180 O O . ILE A 1 535 ? -2.158 -24.625 -18.328 1 91.62 535 ILE A O 1
ATOM 4184 N N . THR A 1 536 ? -2.686 -24.469 -20.453 1 92.06 536 THR A N 1
ATOM 4185 C CA . THR A 1 536 ? -2.723 -23.016 -20.469 1 92.06 536 THR A CA 1
ATOM 4186 C C . THR A 1 536 ? -3.947 -22.5 -19.703 1 92.06 536 THR A C 1
ATOM 4188 O O . THR A 1 536 ? -4.051 -21.312 -19.422 1 92.06 536 THR A O 1
ATOM 4191 N N . ARG A 1 537 ? -4.809 -23.375 -19.297 1 91.88 537 ARG A N 1
ATOM 4192 C CA . ARG A 1 537 ? -6.008 -23.016 -18.547 1 91.88 537 ARG A CA 1
ATOM 4193 C C . ARG A 1 537 ? -5.742 -23.016 -17.047 1 91.88 537 ARG A C 1
ATOM 4195 O O . ARG A 1 537 ? -6.594 -22.609 -16.266 1 91.88 537 ARG A O 1
ATOM 4202 N N . LEU A 1 538 ? -4.605 -23.453 -16.703 1 95.81 538 LEU A N 1
ATOM 4203 C CA . LEU A 1 538 ? -4.238 -23.453 -15.289 1 95.81 538 LEU A CA 1
ATOM 4204 C C . LEU A 1 538 ? -4.125 -22.031 -14.75 1 95.81 538 LEU A C 1
ATOM 4206 O O . LEU A 1 538 ? -3.92 -21.094 -15.508 1 95.81 538 LEU A O 1
ATOM 4210 N N . HIS A 1 539 ? -4.336 -21.906 -13.438 1 97.19 539 HIS A N 1
ATOM 4211 C CA . HIS A 1 539 ? -4.074 -20.641 -12.758 1 97.19 539 HIS A CA 1
ATOM 4212 C C . HIS A 1 539 ? -2.66 -20.141 -13.047 1 97.19 539 HIS A C 1
ATOM 4214 O O . HIS A 1 539 ? -1.703 -20.922 -12.992 1 97.19 539 HIS A O 1
ATOM 4220 N N . PRO A 1 540 ? -2.498 -18.891 -13.352 1 96.81 540 PRO A N 1
ATOM 4221 C CA . PRO A 1 540 ? -1.188 -18.406 -13.781 1 96.81 540 PRO A CA 1
ATOM 4222 C C . PRO A 1 540 ? -0.127 -18.516 -12.695 1 96.81 540 PRO A C 1
ATOM 4224 O O . PRO A 1 540 ? 1.07 -18.547 -12.992 1 96.81 540 PRO A O 1
ATOM 4227 N N . PHE A 1 541 ? -0.453 -18.609 -11.453 1 97.81 541 PHE A N 1
ATOM 4228 C CA . PHE A 1 541 ? 0.487 -18.75 -10.344 1 97.81 541 PHE A CA 1
ATOM 4229 C C . PHE A 1 541 ? 1.326 -20 -10.5 1 97.81 541 PHE A C 1
ATOM 4231 O O . PHE A 1 541 ? 2.393 -20.125 -9.891 1 97.81 541 PHE A O 1
ATOM 4238 N N . VAL A 1 542 ? 0.948 -20.938 -11.312 1 98.19 542 VAL A N 1
ATOM 4239 C CA . VAL A 1 542 ? 1.624 -22.219 -11.484 1 98.19 542 VAL A CA 1
ATOM 4240 C C . VAL A 1 542 ? 3.012 -22 -12.078 1 98.19 542 VAL A C 1
ATOM 4242 O O . VAL A 1 542 ? 3.945 -22.75 -11.797 1 98.19 542 VAL A O 1
ATOM 4245 N N . THR A 1 543 ? 3.115 -20.984 -12.883 1 97.88 543 THR A N 1
ATOM 4246 C CA . THR A 1 543 ? 4.391 -20.719 -13.539 1 97.88 543 THR A CA 1
ATOM 4247 C C . THR A 1 543 ? 5.473 -20.406 -12.516 1 97.88 543 THR A C 1
ATOM 4249 O O . THR A 1 543 ? 6.629 -20.797 -12.68 1 97.88 543 THR A O 1
ATOM 4252 N N . ILE A 1 544 ? 5.09 -19.688 -11.484 1 97.5 544 ILE A N 1
ATOM 4253 C CA . ILE A 1 544 ? 6.031 -19.391 -10.414 1 97.5 544 ILE A CA 1
ATOM 4254 C C . ILE A 1 544 ? 6.383 -20.656 -9.656 1 97.5 544 ILE A C 1
ATOM 4256 O O . ILE A 1 544 ? 7.531 -20.859 -9.266 1 97.5 544 ILE A O 1
ATOM 4260 N N . CYS A 1 545 ? 5.422 -21.5 -9.492 1 98.44 545 CYS A N 1
ATOM 4261 C CA . CYS A 1 545 ? 5.668 -22.766 -8.789 1 98.44 545 CYS A CA 1
ATOM 4262 C C . CYS A 1 545 ? 6.633 -23.641 -9.578 1 98.44 545 CYS A C 1
ATOM 4264 O O . CYS A 1 545 ? 7.555 -24.219 -9.008 1 98.44 545 CYS A O 1
ATOM 4266 N N . TRP A 1 546 ? 6.398 -23.734 -10.883 1 98.56 546 TRP A N 1
ATOM 4267 C CA . TRP A 1 546 ? 7.316 -24.469 -11.742 1 98.56 546 TRP A CA 1
ATOM 4268 C C . TRP A 1 546 ? 8.711 -23.859 -11.695 1 98.56 546 TRP A C 1
ATOM 4270 O O . TRP A 1 546 ? 9.711 -24.594 -11.625 1 98.56 546 TRP A O 1
ATOM 4280 N N . TYR A 1 547 ? 8.781 -22.594 -11.75 1 98 547 TYR A N 1
ATOM 4281 C CA . TYR A 1 547 ? 10.055 -21.891 -11.688 1 98 547 TYR A CA 1
ATOM 4282 C C . TYR A 1 547 ? 10.805 -22.219 -10.398 1 98 547 TYR A C 1
ATOM 4284 O O . TYR A 1 547 ? 12 -22.531 -10.43 1 98 547 TYR A O 1
ATOM 4292 N N . LEU A 1 548 ? 10.133 -22.156 -9.273 1 97.94 548 LEU A N 1
ATOM 4293 C CA . LEU A 1 548 ? 10.758 -22.406 -7.984 1 97.94 548 LEU A CA 1
ATOM 4294 C C . LEU A 1 548 ? 11.281 -23.844 -7.91 1 97.94 548 LEU A C 1
ATOM 4296 O O . LEU A 1 548 ? 12.367 -24.078 -7.387 1 97.94 548 LEU A O 1
ATOM 4300 N N . ALA A 1 549 ? 10.492 -24.75 -8.422 1 98.62 549 ALA A N 1
ATOM 4301 C CA . ALA A 1 549 ? 10.953 -26.141 -8.469 1 98.62 549 ALA A CA 1
ATOM 4302 C C . ALA A 1 549 ? 12.195 -26.281 -9.344 1 98.62 549 ALA A C 1
ATOM 4304 O O . ALA A 1 549 ? 13.141 -26.984 -8.977 1 98.62 549 ALA A O 1
ATOM 4305 N N . ALA A 1 550 ? 12.195 -25.594 -10.461 1 98.25 550 ALA A N 1
ATOM 4306 C CA . ALA A 1 550 ? 13.336 -25.656 -11.375 1 98.25 550 ALA A CA 1
ATOM 4307 C C . ALA A 1 550 ? 14.586 -25.062 -10.742 1 98.25 550 ALA A C 1
ATOM 4309 O O . ALA A 1 550 ? 15.695 -25.531 -10.977 1 98.25 550 ALA A O 1
ATOM 4310 N N . VAL A 1 551 ? 14.422 -24.016 -10.023 1 97.12 551 VAL A N 1
ATOM 4311 C CA . VAL A 1 551 ? 15.547 -23.375 -9.352 1 97.12 551 VAL A CA 1
ATOM 4312 C C . VAL A 1 551 ? 16.234 -24.375 -8.422 1 97.12 551 VAL A C 1
ATOM 4314 O O . VAL A 1 551 ? 17.469 -24.453 -8.383 1 97.12 551 VAL A O 1
ATOM 4317 N N . VAL A 1 552 ? 15.461 -25.156 -7.656 1 97.88 552 VAL A N 1
ATOM 4318 C CA . VAL A 1 552 ? 16.016 -26.172 -6.77 1 97.88 552 VAL A CA 1
ATOM 4319 C C . VAL A 1 552 ? 16.781 -27.203 -7.582 1 97.88 552 VAL A C 1
ATOM 4321 O O . VAL A 1 552 ? 17.875 -27.625 -7.199 1 97.88 552 VAL A O 1
ATOM 4324 N N . GLN A 1 553 ? 16.234 -27.578 -8.711 1 97.69 553 GLN A N 1
ATOM 4325 C CA . GLN A 1 553 ? 16.875 -28.578 -9.578 1 97.69 553 GLN A CA 1
ATOM 4326 C C . GLN A 1 553 ? 18.172 -28.031 -10.172 1 97.69 553 GLN A C 1
ATOM 4328 O O . GLN A 1 553 ? 19.125 -28.781 -10.352 1 97.69 553 GLN A O 1
ATOM 4333 N N . VAL A 1 554 ? 18.188 -26.781 -10.484 1 96.88 554 VAL A N 1
ATOM 4334 C CA . VAL A 1 554 ? 19.391 -26.156 -11.008 1 96.88 554 VAL A CA 1
ATOM 4335 C C . VAL A 1 554 ? 20.5 -26.203 -9.945 1 96.88 554 VAL A C 1
ATOM 4337 O O . VAL A 1 554 ? 21.656 -26.5 -10.25 1 96.88 554 VAL A O 1
ATOM 4340 N N . GLN A 1 555 ? 20.141 -25.875 -8.703 1 96.38 555 GLN A N 1
ATOM 4341 C CA . GLN A 1 555 ? 21.094 -25.938 -7.609 1 96.38 555 GLN A CA 1
ATOM 4342 C C . GLN A 1 555 ? 21.594 -27.359 -7.395 1 96.38 555 GLN A C 1
ATOM 4344 O O . GLN A 1 555 ? 22.781 -27.578 -7.148 1 96.38 555 GLN A O 1
ATOM 4349 N N . LEU A 1 556 ? 20.719 -28.297 -7.469 1 96.69 556 LEU A N 1
ATOM 4350 C CA . LEU A 1 556 ? 21.078 -29.703 -7.344 1 96.69 556 LEU A CA 1
ATOM 4351 C C . LEU A 1 556 ? 21.984 -30.141 -8.484 1 96.69 556 LEU A C 1
ATOM 4353 O O . LEU A 1 556 ? 22.953 -30.891 -8.266 1 96.69 556 LEU A O 1
ATOM 4357 N N . CYS A 1 557 ? 21.656 -29.672 -9.664 1 96.25 557 CYS A N 1
ATOM 4358 C CA . CYS A 1 557 ? 22.469 -29.969 -10.836 1 96.25 557 CYS A CA 1
ATOM 4359 C C . CYS A 1 557 ? 23.891 -29.422 -10.664 1 96.25 557 CYS A C 1
ATOM 4361 O O . CYS A 1 557 ? 24.859 -30.109 -10.984 1 96.25 557 CYS A O 1
ATOM 4363 N N . LYS A 1 558 ? 24 -28.219 -10.219 1 95.5 558 LYS A N 1
ATOM 4364 C CA . LYS A 1 558 ? 25.297 -27.625 -9.953 1 95.5 558 LYS A CA 1
ATOM 4365 C C . LYS A 1 558 ? 26.125 -28.5 -9.008 1 95.5 558 LYS A C 1
ATOM 4367 O O . LYS A 1 558 ? 27.312 -28.719 -9.227 1 95.5 558 LYS A O 1
ATOM 4372 N N . TYR A 1 559 ? 25.484 -28.969 -7.98 1 96 559 TYR A N 1
ATOM 4373 C CA . TYR A 1 559 ? 26.141 -29.828 -7.008 1 96 559 TYR A CA 1
ATOM 4374 C C . TYR A 1 559 ? 26.656 -31.109 -7.668 1 96 559 TYR A C 1
ATOM 4376 O O . TYR A 1 559 ? 27.781 -31.531 -7.426 1 96 559 TYR A O 1
ATOM 4384 N N . PHE A 1 560 ? 25.906 -31.75 -8.523 1 96 560 PHE A N 1
ATOM 4385 C CA . PHE A 1 560 ? 26.297 -32.969 -9.188 1 96 560 PHE A CA 1
ATOM 4386 C C . PHE A 1 560 ? 27.453 -32.75 -10.148 1 96 560 PHE A C 1
ATOM 4388 O O . PHE A 1 560 ? 28.312 -33.625 -10.336 1 96 560 PHE A O 1
ATOM 4395 N N . ILE A 1 561 ? 27.406 -31.562 -10.758 1 94.88 561 ILE A N 1
ATOM 4396 C CA . ILE A 1 561 ? 28.531 -31.203 -11.625 1 94.88 561 ILE A CA 1
ATOM 4397 C C . ILE A 1 561 ? 29.812 -31.078 -10.797 1 94.88 561 ILE A C 1
ATOM 4399 O O . ILE A 1 561 ? 30.859 -31.609 -11.18 1 94.88 561 ILE A O 1
ATOM 4403 N N . GLU A 1 562 ? 29.688 -30.453 -9.625 1 94.69 562 GLU A N 1
ATOM 4404 C CA . GLU A 1 562 ? 30.844 -30.203 -8.758 1 94.69 562 GLU A CA 1
ATOM 4405 C C . GLU A 1 562 ? 31.422 -31.516 -8.234 1 94.69 562 GLU A C 1
ATOM 4407 O O . GLU A 1 562 ? 32.625 -31.641 -8.078 1 94.69 562 GLU A O 1
ATOM 4412 N N . ILE A 1 563 ? 30.562 -32.469 -7.977 1 95.12 563 ILE A N 1
ATOM 4413 C CA . ILE A 1 563 ? 31.062 -33.719 -7.422 1 95.12 563 ILE A CA 1
ATOM 4414 C C . ILE A 1 563 ? 31.281 -34.75 -8.547 1 95.12 563 ILE A C 1
ATOM 4416 O O . ILE A 1 563 ? 31.5 -35.938 -8.281 1 95.12 563 ILE A O 1
ATOM 4420 N N . ASN A 1 564 ? 31.125 -34.406 -9.812 1 93.88 564 ASN A N 1
ATOM 4421 C CA . ASN A 1 564 ? 31.375 -35.188 -11.023 1 93.88 564 ASN A CA 1
ATOM 4422 C C . ASN A 1 564 ? 30.5 -36.438 -11.086 1 93.88 564 ASN A C 1
ATOM 4424 O O . ASN A 1 564 ? 30.969 -37.531 -11.375 1 93.88 564 ASN A O 1
ATOM 4428 N N . ASP A 1 565 ? 29.297 -36.312 -10.664 1 94.38 565 ASP A N 1
ATOM 4429 C CA . ASP A 1 565 ? 28.266 -37.344 -10.812 1 94.38 565 ASP A CA 1
ATOM 4430 C C . ASP A 1 565 ? 27.469 -37.125 -12.094 1 94.38 565 ASP A C 1
ATOM 4432 O O . ASP A 1 565 ? 26.375 -36.594 -12.062 1 94.38 565 ASP A O 1
ATOM 4436 N N . SER A 1 566 ? 27.812 -37.656 -13.203 1 90.69 566 SER A N 1
ATOM 4437 C CA . SER A 1 566 ? 27.266 -37.406 -14.531 1 90.69 566 SER A CA 1
ATOM 4438 C C . SER A 1 566 ? 25.891 -38.031 -14.711 1 90.69 566 SER A C 1
ATOM 4440 O O . SER A 1 566 ? 25.062 -37.531 -15.453 1 90.69 566 SER A O 1
ATOM 4442 N N . GLU A 1 567 ? 25.766 -39.25 -14.055 1 92.31 567 GLU A N 1
ATOM 4443 C CA . GLU A 1 567 ? 24.484 -39.969 -14.203 1 92.31 567 GLU A CA 1
ATOM 4444 C C . GLU A 1 567 ? 23.344 -39.156 -13.578 1 92.31 567 GLU A C 1
ATOM 4446 O O . GLU A 1 567 ? 22.312 -38.938 -14.219 1 92.31 567 GLU A O 1
ATOM 4451 N N . ARG A 1 568 ? 23.562 -38.75 -12.359 1 94.5 568 ARG A N 1
ATOM 4452 C CA . ARG A 1 568 ? 22.516 -38 -11.688 1 94.5 568 ARG A CA 1
ATOM 4453 C C . ARG A 1 568 ? 22.375 -36.594 -12.289 1 94.5 568 ARG A C 1
ATOM 4455 O O . ARG A 1 568 ? 21.281 -36.031 -12.336 1 94.5 568 ARG A O 1
ATOM 4462 N N . GLU A 1 569 ? 23.422 -36 -12.703 1 94.69 569 GLU A N 1
ATOM 4463 C CA . GLU A 1 569 ? 23.375 -34.75 -13.414 1 94.69 569 GLU A CA 1
ATOM 4464 C C . GLU A 1 569 ? 22.438 -34.812 -14.625 1 94.69 569 GLU A C 1
ATOM 4466 O O . GLU A 1 569 ? 21.625 -33.906 -14.828 1 94.69 569 GLU A O 1
ATOM 4471 N N . SER A 1 570 ? 22.594 -35.906 -15.422 1 92.06 570 SER A N 1
ATOM 4472 C CA . SER A 1 570 ? 21.781 -36.062 -16.625 1 92.06 570 SER A CA 1
ATOM 4473 C C . SER A 1 570 ? 20.297 -36.156 -16.281 1 92.06 570 SER A C 1
ATOM 4475 O O . SER A 1 570 ? 19.453 -35.562 -16.984 1 92.06 570 SER A O 1
ATOM 4477 N N . THR A 1 571 ? 20.016 -36.906 -15.234 1 93.38 571 THR A N 1
ATOM 4478 C CA . THR A 1 571 ? 18.641 -37.062 -14.797 1 93.38 571 THR A CA 1
ATOM 4479 C C . THR A 1 571 ? 18.047 -35.688 -14.406 1 93.38 571 THR A C 1
ATOM 4481 O O . THR A 1 571 ? 16.922 -35.375 -14.797 1 93.38 571 THR A O 1
ATOM 4484 N N . VAL A 1 572 ? 18.797 -34.906 -13.641 1 95.75 572 VAL A N 1
ATOM 4485 C CA . VAL A 1 572 ? 18.328 -33.625 -13.156 1 95.75 572 VAL A CA 1
ATOM 4486 C C . VAL A 1 572 ? 18.188 -32.656 -14.328 1 95.75 572 VAL A C 1
ATOM 4488 O O . VAL A 1 572 ? 17.266 -31.812 -14.344 1 95.75 572 VAL A O 1
ATOM 4491 N N . TRP A 1 573 ? 19.047 -32.719 -15.32 1 94.38 573 TRP A N 1
ATOM 4492 C CA . TRP A 1 573 ? 18.906 -31.906 -16.531 1 94.38 573 TRP A CA 1
ATOM 4493 C C . TRP A 1 573 ? 17.594 -32.188 -17.234 1 94.38 573 TRP A C 1
ATOM 4495 O O . TRP A 1 573 ? 16.938 -31.266 -17.734 1 94.38 573 TRP A O 1
ATOM 4505 N N . GLY A 1 574 ? 17.266 -33.531 -17.266 1 94.06 574 GLY A N 1
ATOM 4506 C CA . GLY A 1 574 ? 15.977 -33.906 -17.828 1 94.06 574 GLY A CA 1
ATOM 4507 C C . GLY A 1 574 ? 14.812 -33.25 -17.094 1 94.06 574 GLY A C 1
ATOM 4508 O O . GLY A 1 574 ? 13.859 -32.781 -17.719 1 94.06 574 GLY A O 1
ATOM 4509 N N . GLU A 1 575 ? 14.867 -33.281 -15.812 1 95.75 575 GLU A N 1
ATOM 4510 C CA . GLU A 1 575 ? 13.812 -32.688 -14.984 1 95.75 575 GLU A CA 1
ATOM 4511 C C . GLU A 1 575 ? 13.727 -31.172 -15.188 1 95.75 575 GLU A C 1
ATOM 4513 O O . GLU A 1 575 ? 12.625 -30.625 -15.25 1 95.75 575 GLU A O 1
ATOM 4518 N N . ILE A 1 576 ? 14.852 -30.453 -15.25 1 96.94 576 ILE A N 1
ATOM 4519 C CA . ILE A 1 576 ? 14.898 -29.031 -15.508 1 96.94 576 ILE A CA 1
ATOM 4520 C C . ILE A 1 576 ? 14.211 -28.719 -16.844 1 96.94 576 ILE A C 1
ATOM 4522 O O . ILE A 1 576 ? 13.383 -27.812 -16.922 1 96.94 576 ILE A O 1
ATOM 4526 N N . ASN A 1 577 ? 14.516 -29.516 -17.828 1 95.62 577 ASN A N 1
ATOM 4527 C CA . ASN A 1 577 ? 13.984 -29.266 -19.156 1 95.62 577 ASN A CA 1
ATOM 4528 C C . ASN A 1 577 ? 12.477 -29.5 -19.219 1 95.62 577 ASN A C 1
ATOM 4530 O O . ASN A 1 577 ? 11.766 -28.812 -19.969 1 95.62 577 ASN A O 1
ATOM 4534 N N . VAL A 1 578 ? 12.023 -30.484 -18.484 1 96.38 578 VAL A N 1
ATOM 4535 C CA . VAL A 1 578 ? 10.586 -30.719 -18.406 1 96.38 578 VAL A CA 1
ATOM 4536 C C . VAL A 1 578 ? 9.891 -29.469 -17.875 1 96.38 578 VAL A C 1
ATOM 4538 O O . VAL A 1 578 ? 8.859 -29.047 -18.391 1 96.38 578 VAL A O 1
ATOM 4541 N N . LEU A 1 579 ? 10.398 -28.922 -16.828 1 97.56 579 LEU A N 1
ATOM 4542 C CA . LEU A 1 579 ? 9.812 -27.719 -16.219 1 97.56 579 LEU A CA 1
ATOM 4543 C C . LEU A 1 579 ? 9.938 -26.531 -17.156 1 97.56 579 LEU A C 1
ATOM 4545 O O . LEU A 1 579 ? 9.023 -25.703 -17.234 1 97.56 579 LEU A O 1
ATOM 4549 N N . ARG A 1 580 ? 11.023 -26.375 -17.859 1 96.75 580 ARG A N 1
ATOM 4550 C CA . ARG A 1 580 ? 11.18 -25.344 -18.875 1 96.75 580 ARG A CA 1
ATOM 4551 C C . ARG A 1 580 ? 10.109 -25.469 -19.953 1 96.75 580 ARG A C 1
ATOM 4553 O O . ARG A 1 580 ? 9.508 -24.484 -20.359 1 96.75 580 ARG A O 1
ATOM 4560 N N . PHE A 1 581 ? 9.938 -26.672 -20.344 1 95.31 581 PHE A N 1
ATOM 4561 C CA . PHE A 1 581 ? 8.938 -26.938 -21.359 1 95.31 581 PHE A CA 1
ATOM 4562 C C . PHE A 1 581 ? 7.547 -26.547 -20.875 1 95.31 581 PHE A C 1
ATOM 4564 O O . PHE A 1 581 ? 6.754 -25.969 -21.625 1 95.31 581 PHE A O 1
ATOM 4571 N N . ALA A 1 582 ? 7.285 -26.984 -19.656 1 96.94 582 ALA A N 1
ATOM 4572 C CA . ALA A 1 582 ? 5.992 -26.625 -19.078 1 96.94 582 ALA A CA 1
ATOM 4573 C C . ALA A 1 582 ? 5.762 -25.125 -19.125 1 96.94 582 ALA A C 1
ATOM 4575 O O . ALA A 1 582 ? 4.684 -24.656 -19.5 1 96.94 582 ALA A O 1
ATOM 4576 N N . MET A 1 583 ? 6.699 -24.328 -18.719 1 97.69 583 MET A N 1
ATOM 4577 C CA . MET A 1 583 ? 6.598 -22.875 -18.703 1 97.69 583 MET A CA 1
ATOM 4578 C C . MET A 1 583 ? 6.445 -22.312 -20.125 1 97.69 583 MET A C 1
ATOM 4580 O O . MET A 1 583 ? 5.605 -21.453 -20.359 1 97.69 583 MET A O 1
ATOM 4584 N N . MET A 1 584 ? 7.18 -22.859 -21.047 1 95.81 584 MET A N 1
ATOM 4585 C CA . MET A 1 584 ? 7.117 -22.406 -22.438 1 95.81 584 MET A CA 1
ATOM 4586 C C . MET A 1 584 ? 5.77 -22.734 -23.062 1 95.81 584 MET A C 1
ATOM 4588 O O . MET A 1 584 ? 5.215 -21.938 -23.812 1 95.81 584 MET A O 1
ATOM 4592 N N . GLU A 1 585 ? 5.34 -23.953 -22.75 1 95.44 585 GLU A N 1
ATOM 4593 C CA . GLU A 1 585 ? 4.023 -24.328 -23.25 1 95.44 585 GLU A CA 1
ATOM 4594 C C . GLU A 1 585 ? 2.936 -23.406 -22.719 1 95.44 585 GLU A C 1
ATOM 4596 O O . GLU A 1 585 ? 2.059 -22.969 -23.469 1 95.44 585 GLU A O 1
ATOM 4601 N N . TYR A 1 586 ? 2.975 -23.156 -21.453 1 96.19 586 TYR A N 1
ATOM 4602 C CA . TYR A 1 586 ? 2.045 -22.203 -20.859 1 96.19 586 TYR A CA 1
ATOM 4603 C C . TYR A 1 586 ? 2.178 -20.844 -21.531 1 96.19 586 TYR A C 1
ATOM 4605 O O . TYR A 1 586 ? 1.181 -20.141 -21.734 1 96.19 586 TYR A O 1
ATOM 4613 N N . GLY A 1 587 ? 3.387 -20.422 -21.906 1 94.56 587 GLY A N 1
ATOM 4614 C CA . GLY A 1 587 ? 3.717 -19.125 -22.469 1 94.56 587 GLY A CA 1
ATOM 4615 C C . GLY A 1 587 ? 3.203 -18.938 -23.891 1 94.56 587 GLY A C 1
ATOM 4616 O O . GLY A 1 587 ? 3.166 -17.828 -24.406 1 94.56 587 GLY A O 1
ATOM 4617 N N . GLN A 1 588 ? 2.766 -20.031 -24.5 1 90.5 588 GLN A N 1
ATOM 4618 C CA . GLN A 1 588 ? 2.225 -19.922 -25.859 1 90.5 588 GLN A CA 1
ATOM 4619 C C . GLN A 1 588 ? 0.965 -19.062 -25.875 1 90.5 588 GLN A C 1
ATOM 4621 O O . GLN A 1 588 ? 0.715 -18.344 -26.844 1 90.5 588 GLN A O 1
ATOM 4626 N N . ARG A 1 589 ? 0.261 -19.141 -24.812 1 91.56 589 ARG A N 1
ATOM 4627 C CA . ARG A 1 589 ? -0.962 -18.359 -24.703 1 91.56 589 ARG A CA 1
ATOM 4628 C C . ARG A 1 589 ? -0.777 -17.188 -23.734 1 91.56 589 ARG A C 1
ATOM 4630 O O . ARG A 1 589 ? -1.259 -16.078 -24 1 91.56 589 ARG A O 1
ATOM 4637 N N . SER A 1 590 ? -0.131 -17.469 -22.641 1 93.62 590 SER A N 1
ATOM 4638 C CA . SER A 1 590 ? 0.115 -16.469 -21.609 1 93.62 590 SER A CA 1
ATOM 4639 C C . SER A 1 590 ? 1.606 -16.188 -21.453 1 93.62 590 SER A C 1
ATOM 4641 O O . SER A 1 590 ? 2.314 -16.953 -20.797 1 93.62 590 SER A O 1
ATOM 4643 N N . PRO A 1 591 ? 2.076 -15.094 -21.875 1 92.94 591 PRO A N 1
ATOM 4644 C CA . PRO A 1 591 ? 3.5 -14.75 -21.922 1 92.94 591 PRO A CA 1
ATOM 4645 C C . PRO A 1 591 ? 4.176 -14.852 -20.562 1 92.94 591 PRO A C 1
ATOM 4647 O O . PRO A 1 591 ? 5.406 -14.891 -20.469 1 92.94 591 PRO A O 1
ATOM 4650 N N . ILE A 1 592 ? 3.477 -14.914 -19.469 1 95.25 592 ILE A N 1
ATOM 4651 C CA . ILE A 1 592 ? 4.082 -15.031 -18.141 1 95.25 592 ILE A CA 1
ATOM 4652 C C . ILE A 1 592 ? 4.879 -16.328 -18.062 1 95.25 592 ILE A C 1
ATOM 4654 O O . ILE A 1 592 ? 5.902 -16.391 -17.375 1 95.25 592 ILE A O 1
ATOM 4658 N N . GLY A 1 593 ? 4.441 -17.359 -18.766 1 96.06 593 GLY A N 1
ATOM 4659 C CA . GLY A 1 593 ? 5.199 -18.609 -18.812 1 96.06 593 GLY A CA 1
ATOM 4660 C C . GLY A 1 593 ? 6.578 -18.438 -19.422 1 96.06 593 GLY A C 1
ATOM 4661 O O . GLY A 1 593 ? 7.574 -18.875 -18.844 1 96.06 593 GLY A O 1
ATOM 4662 N N . THR A 1 594 ? 6.641 -17.766 -20.516 1 93.88 594 THR A N 1
ATOM 4663 C CA . THR A 1 594 ? 7.91 -17.531 -21.203 1 93.88 594 THR A CA 1
ATOM 4664 C C . THR A 1 594 ? 8.805 -16.609 -20.375 1 93.88 594 THR A C 1
ATOM 4666 O O . THR A 1 594 ? 10.031 -16.781 -20.359 1 93.88 594 THR A O 1
ATOM 4669 N N . ARG A 1 595 ? 8.18 -15.742 -19.766 1 91.94 595 ARG A N 1
ATOM 4670 C CA . ARG A 1 595 ? 8.953 -14.828 -18.938 1 91.94 595 ARG A CA 1
ATOM 4671 C C . ARG A 1 595 ? 9.633 -15.578 -17.797 1 91.94 595 ARG A C 1
ATOM 4673 O O . ARG A 1 595 ? 10.805 -15.32 -17.484 1 91.94 595 ARG A O 1
ATOM 4680 N N . GLN A 1 596 ? 8.898 -16.438 -17.156 1 94.69 596 GLN A N 1
ATOM 4681 C CA . GLN A 1 596 ? 9.477 -17.203 -16.062 1 94.69 596 GLN A CA 1
ATOM 4682 C C . GLN A 1 596 ? 10.609 -18.109 -16.547 1 94.69 596 GLN A C 1
ATOM 4684 O O . GLN A 1 596 ? 11.617 -18.281 -15.867 1 94.69 596 GLN A O 1
ATOM 4689 N N . GLU A 1 597 ? 10.422 -18.656 -17.688 1 95.69 597 GLU A N 1
ATOM 4690 C CA . GLU A 1 597 ? 11.469 -19.484 -18.281 1 95.69 597 GLU A CA 1
ATOM 4691 C C . GLU A 1 597 ? 12.719 -18.656 -18.578 1 95.69 597 GLU A C 1
ATOM 4693 O O . GLU A 1 597 ? 13.844 -19.125 -18.375 1 95.69 597 GLU A O 1
ATOM 4698 N N . ARG A 1 598 ? 12.562 -17.438 -19.047 1 92.31 598 ARG A N 1
ATOM 4699 C CA . ARG A 1 598 ? 13.688 -16.547 -19.328 1 92.31 598 ARG A CA 1
ATOM 4700 C C . ARG A 1 598 ? 14.461 -16.234 -18.047 1 92.31 598 ARG A C 1
ATOM 4702 O O . ARG A 1 598 ? 15.695 -16.172 -18.062 1 92.31 598 ARG A O 1
ATOM 4709 N N . LEU A 1 599 ? 13.719 -16.047 -17.062 1 90.94 599 LEU A N 1
ATOM 4710 C CA . LEU A 1 599 ? 14.359 -15.828 -15.773 1 90.94 599 LEU A CA 1
ATOM 4711 C C . LEU A 1 599 ? 15.203 -17.031 -15.375 1 90.94 599 LEU A C 1
ATOM 4713 O O . LEU A 1 599 ? 16.297 -16.875 -14.828 1 90.94 599 LEU A O 1
ATOM 4717 N N . LEU A 1 600 ? 14.68 -18.172 -15.609 1 94.62 600 LEU A N 1
ATOM 4718 C CA . LEU A 1 600 ? 15.383 -19.406 -15.281 1 94.62 600 LEU A CA 1
ATOM 4719 C C . LEU A 1 600 ? 16.672 -19.547 -16.094 1 94.62 600 LEU A C 1
ATOM 4721 O O . LEU A 1 600 ? 17.688 -20.031 -15.586 1 94.62 600 LEU A O 1
ATOM 4725 N N . GLN A 1 601 ? 16.656 -19.078 -17.328 1 91.69 601 GLN A N 1
ATOM 4726 C CA . GLN A 1 601 ? 17.844 -19.125 -18.188 1 91.69 601 GLN A CA 1
ATOM 4727 C C . GLN A 1 601 ? 18.984 -18.328 -17.578 1 91.69 601 GLN A C 1
ATOM 4729 O O . GLN A 1 601 ? 20.156 -18.734 -17.672 1 91.69 601 GLN A O 1
ATOM 4734 N N . GLY A 1 602 ? 18.641 -17.219 -17 1 87.69 602 GLY A N 1
ATOM 4735 C CA . GLY A 1 602 ? 19.672 -16.438 -16.328 1 87.69 602 GLY A CA 1
ATOM 4736 C C . GLY A 1 602 ? 20.359 -17.203 -15.219 1 87.69 602 GLY A C 1
ATOM 4737 O O . GLY A 1 602 ? 21.578 -17.125 -15.07 1 87.69 602 GLY A O 1
ATOM 4738 N N . LEU A 1 603 ? 19.672 -18.031 -14.547 1 89.06 603 LEU A N 1
ATOM 4739 C CA . LEU A 1 603 ? 20.219 -18.797 -13.438 1 89.06 603 LEU A CA 1
ATOM 4740 C C . LEU A 1 603 ? 20.984 -20.016 -13.953 1 89.06 603 LEU A C 1
ATOM 4742 O O . LEU A 1 603 ? 21.938 -20.469 -13.305 1 89.06 603 LEU A O 1
ATOM 4746 N N . MET A 1 604 ? 20.562 -20.547 -15.062 1 93.38 604 MET A N 1
ATOM 4747 C CA . MET A 1 604 ? 21.141 -21.766 -15.617 1 93.38 604 MET A CA 1
ATOM 4748 C C . MET A 1 604 ? 22.469 -21.469 -16.312 1 93.38 604 MET A C 1
ATOM 4750 O O . MET A 1 604 ? 23.219 -22.391 -16.641 1 93.38 604 MET A O 1
ATOM 4754 N N . ARG A 1 605 ? 22.797 -20.219 -16.5 1 90.5 605 ARG A N 1
ATOM 4755 C CA . ARG A 1 605 ? 24.031 -19.859 -17.203 1 90.5 605 ARG A CA 1
ATOM 4756 C C . ARG A 1 605 ? 25.234 -20.5 -16.562 1 90.5 605 ARG A C 1
ATOM 4758 O O . ARG A 1 605 ? 26.141 -20.969 -17.25 1 90.5 605 ARG A O 1
ATOM 4765 N N . GLU A 1 606 ? 25.234 -20.516 -15.32 1 90 606 GLU A N 1
ATOM 4766 C CA . GLU A 1 606 ? 26.375 -21.078 -14.586 1 90 606 GLU A CA 1
ATOM 4767 C C . GLU A 1 606 ? 26.516 -22.578 -14.836 1 90 606 GLU A C 1
ATOM 4769 O O . GLU A 1 606 ? 27.609 -23.062 -15.109 1 90 606 GLU A O 1
ATOM 4774 N N . ILE A 1 607 ? 25.438 -23.312 -14.852 1 91.81 607 ILE A N 1
ATOM 4775 C CA . ILE A 1 607 ? 25.516 -24.766 -15 1 91.81 607 ILE A CA 1
ATOM 4776 C C . ILE A 1 607 ? 25.734 -25.109 -16.469 1 91.81 607 ILE A C 1
ATOM 4778 O O . ILE A 1 607 ? 26.344 -26.141 -16.781 1 91.81 607 ILE A O 1
ATOM 4782 N N . VAL A 1 608 ? 25.281 -24.312 -17.328 1 90.62 608 VAL A N 1
ATOM 4783 C CA . VAL A 1 608 ? 25.516 -24.531 -18.75 1 90.62 608 VAL A CA 1
ATOM 4784 C C . VAL A 1 608 ? 27 -24.375 -19.062 1 90.62 608 VAL A C 1
ATOM 4786 O O . VAL A 1 608 ? 27.562 -25.125 -19.859 1 90.62 608 VAL A O 1
ATOM 4789 N N . ARG A 1 609 ? 27.594 -23.469 -18.359 1 89.88 609 ARG A N 1
ATOM 4790 C CA . ARG A 1 609 ? 29.016 -23.25 -18.547 1 89.88 609 ARG A CA 1
ATOM 4791 C C . ARG A 1 609 ? 29.828 -24.391 -17.922 1 89.88 609 ARG A C 1
ATOM 4793 O O . ARG A 1 609 ? 30.844 -24.812 -18.469 1 89.88 609 ARG A O 1
ATOM 4800 N N . MET A 1 610 ? 29.344 -24.906 -16.875 1 91.44 610 MET A N 1
ATOM 4801 C CA . MET A 1 610 ? 30.094 -25.891 -16.094 1 91.44 610 MET A CA 1
ATOM 4802 C C . MET A 1 610 ? 29.875 -27.297 -16.625 1 91.44 610 MET A C 1
ATOM 4804 O O . MET A 1 610 ? 30.734 -28.172 -16.453 1 91.44 610 MET A O 1
ATOM 4808 N N . THR A 1 611 ? 28.812 -27.5 -17.25 1 89.12 611 THR A N 1
ATOM 4809 C CA . THR A 1 611 ? 28.406 -28.859 -17.562 1 89.12 611 THR A CA 1
ATOM 4810 C C . THR A 1 611 ? 29.25 -29.422 -18.703 1 89.12 611 THR A C 1
ATOM 4812 O O . THR A 1 611 ? 29.688 -28.688 -19.578 1 89.12 611 THR A O 1
ATOM 4815 N N . ALA A 1 612 ? 29.5 -30.703 -18.609 1 80.94 612 ALA A N 1
ATOM 4816 C CA . ALA A 1 612 ? 30.219 -31.422 -19.672 1 80.94 612 ALA A CA 1
ATOM 4817 C C . ALA A 1 612 ? 29.234 -32.031 -20.672 1 80.94 612 ALA A C 1
ATOM 4819 O O . ALA A 1 612 ? 29.641 -32.562 -21.703 1 80.94 612 ALA A O 1
ATOM 4820 N N . GLN A 1 613 ? 28.016 -31.844 -20.391 1 79.94 613 GLN A N 1
ATOM 4821 C CA . GLN A 1 613 ? 26.984 -32.375 -21.281 1 79.94 613 GLN A CA 1
ATOM 4822 C C . GLN A 1 613 ? 26.922 -31.594 -22.594 1 79.94 613 GLN A C 1
ATOM 4824 O O . GLN A 1 613 ? 26.953 -30.359 -22.578 1 79.94 613 GLN A O 1
ATOM 4829 N N . LYS A 1 614 ? 27.016 -32.25 -23.719 1 69.62 614 LYS A N 1
ATOM 4830 C CA . LYS A 1 614 ? 27.125 -31.625 -25.047 1 69.62 614 LYS A CA 1
ATOM 4831 C C . LYS A 1 614 ? 25.859 -30.844 -25.375 1 69.62 614 LYS A C 1
ATOM 4833 O O . LYS A 1 614 ? 25.922 -29.734 -25.906 1 69.62 614 LYS A O 1
ATOM 4838 N N . GLN A 1 615 ? 24.594 -31.453 -25.141 1 73.88 615 GLN A N 1
ATOM 4839 C CA . GLN A 1 615 ? 23.328 -30.797 -25.438 1 73.88 615 GLN A CA 1
ATOM 4840 C C . GLN A 1 615 ? 22.422 -30.797 -24.219 1 73.88 615 GLN A C 1
ATOM 4842 O O . GLN A 1 615 ? 21.359 -31.422 -24.234 1 73.88 615 GLN A O 1
ATOM 4847 N N . PRO A 1 616 ? 22.812 -30.016 -23.281 1 76.25 616 PRO A N 1
ATOM 4848 C CA . PRO A 1 616 ? 22.094 -30.094 -22 1 76.25 616 PRO A CA 1
ATOM 4849 C C . PRO A 1 616 ? 20.641 -29.625 -22.125 1 76.25 616 PRO A C 1
ATOM 4851 O O . PRO A 1 616 ? 19.781 -30.078 -21.359 1 76.25 616 PRO A O 1
ATOM 4854 N N . LEU A 1 617 ? 20.375 -28.766 -23.062 1 74.25 617 LEU A N 1
ATOM 4855 C CA . LEU A 1 617 ? 19.047 -28.188 -23.188 1 74.25 617 LEU A CA 1
ATOM 4856 C C . LEU A 1 617 ? 18.125 -29.109 -23.969 1 74.25 617 LEU A C 1
ATOM 4858 O O . LEU A 1 617 ? 16.906 -28.906 -24 1 74.25 617 LEU A O 1
ATOM 4862 N N . GLU A 1 618 ? 18.609 -30.203 -24.688 1 66.19 618 GLU A N 1
ATOM 4863 C CA . GLU A 1 618 ? 17.828 -31.156 -25.484 1 66.19 618 GLU A CA 1
ATOM 4864 C C . GLU A 1 618 ? 17.625 -32.469 -24.719 1 66.19 618 GLU A C 1
ATOM 4866 O O . GLU A 1 618 ? 16.781 -33.281 -25.109 1 66.19 618 GLU A O 1
ATOM 4871 N N . VAL A 1 619 ? 18.281 -32.688 -23.859 1 54.94 619 VAL A N 1
ATOM 4872 C CA . VAL A 1 619 ? 18.281 -34.031 -23.25 1 54.94 619 VAL A CA 1
ATOM 4873 C C . VAL A 1 619 ? 16.844 -34.469 -23 1 54.94 619 VAL A C 1
ATOM 4875 O O . VAL A 1 619 ? 16.453 -35.562 -23.422 1 54.94 619 VAL A O 1
ATOM 4878 N N . GLY A 1 620 ? 16.031 -34.344 -22 1 50.22 620 GLY A N 1
ATOM 4879 C CA . GLY A 1 620 ? 14.812 -34.969 -21.5 1 50.22 620 GLY A CA 1
ATOM 4880 C C . GLY A 1 620 ? 13.547 -34.438 -22.141 1 50.22 620 GLY A C 1
ATOM 4881 O O . GLY A 1 620 ? 12.477 -34.438 -21.531 1 50.22 620 GLY A O 1
ATOM 4882 N N . VAL A 1 621 ? 13.562 -33.906 -23.281 1 47.22 621 VAL A N 1
ATOM 4883 C CA . VAL A 1 621 ? 12.266 -33.469 -23.797 1 47.22 621 VAL A CA 1
ATOM 4884 C C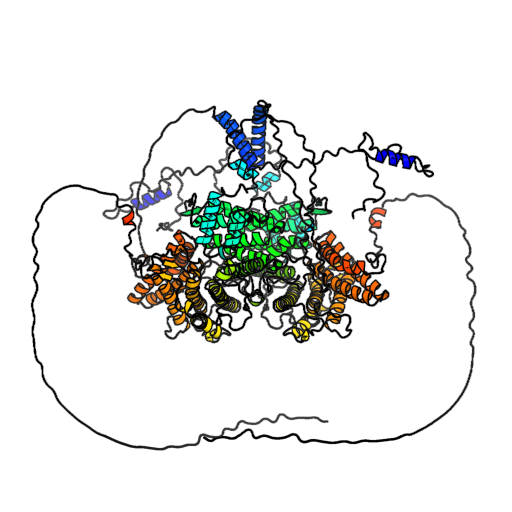 . VAL A 1 621 ? 11.398 -34.688 -24.109 1 47.22 621 VAL A C 1
ATOM 4886 O O . VAL A 1 621 ? 11.828 -35.594 -24.812 1 47.22 621 VAL A O 1
ATOM 4889 N N . PRO A 1 622 ? 10.445 -35.062 -23.391 1 42.41 622 PRO A N 1
ATOM 4890 C CA . PRO A 1 622 ? 9.594 -36.188 -23.781 1 42.41 622 PRO A CA 1
ATOM 4891 C C . PRO A 1 622 ? 9.219 -36.156 -25.266 1 42.41 622 PRO A C 1
ATOM 4893 O O . PRO A 1 622 ? 8.766 -35.125 -25.766 1 42.41 622 PRO A O 1
ATOM 4896 N N . LEU A 1 623 ? 9.828 -36.906 -26.125 1 34.59 623 LEU A N 1
ATOM 4897 C CA . LEU A 1 623 ? 9.312 -37.188 -27.453 1 34.59 623 LEU A CA 1
ATOM 4898 C C . LEU A 1 623 ? 7.863 -37.656 -27.391 1 34.59 623 LEU A C 1
ATOM 4900 O O . LEU A 1 623 ? 7.598 -38.844 -27.172 1 34.59 623 LEU A O 1
ATOM 4904 N N . PHE A 1 624 ? 6.949 -37.125 -26.719 1 34.41 624 PHE A N 1
ATOM 4905 C CA . PHE A 1 624 ? 5.605 -37.625 -26.984 1 34.41 624 PHE A CA 1
ATOM 4906 C C . PHE A 1 624 ? 5.266 -37.531 -28.469 1 34.41 624 PHE A C 1
ATOM 4908 O O . PHE A 1 624 ? 5.512 -36.469 -29.078 1 34.41 624 PHE A O 1
ATOM 4915 N N . PRO A 1 625 ? 5.125 -38.688 -29.281 1 32.38 625 PRO A N 1
ATOM 4916 C CA . PRO A 1 625 ? 4.77 -38.875 -30.688 1 32.38 625 PRO A CA 1
ATOM 4917 C C . PRO A 1 625 ? 3.508 -38.125 -31.094 1 32.38 625 PRO A C 1
ATOM 4919 O O . PRO A 1 625 ? 2.982 -38.344 -32.188 1 32.38 625 PRO A O 1
ATOM 4922 N N . PHE A 1 626 ? 2.525 -37.719 -30.219 1 31.47 626 PHE A N 1
ATOM 4923 C CA . PHE A 1 626 ? 1.336 -37.281 -30.938 1 31.47 626 PHE A CA 1
ATOM 4924 C C . PHE A 1 626 ? 1.648 -36.094 -31.812 1 31.47 626 PHE A C 1
ATOM 4926 O O . PHE A 1 626 ? 1.815 -34.969 -31.297 1 31.47 626 PHE A O 1
ATOM 4933 N N . SER A 1 627 ? 2.41 -36.344 -32.906 1 28.25 627 SER A N 1
ATOM 4934 C CA . SER A 1 627 ? 2.633 -35.469 -34.062 1 28.25 627 SER A CA 1
ATOM 4935 C C . SER A 1 627 ? 1.316 -34.938 -34.625 1 28.25 627 SER A C 1
ATOM 4937 O O . SER A 1 627 ? 0.356 -35.688 -34.781 1 28.25 627 SER A O 1
ATOM 4939 N N . HIS A 1 628 ? 0.879 -33.75 -34.469 1 28.02 628 HIS A N 1
ATOM 4940 C CA . HIS A 1 628 ? -0.153 -33.094 -35.25 1 28.02 628 HIS A CA 1
ATOM 4941 C C . HIS A 1 628 ? -0.017 -33.438 -36.719 1 28.02 628 HIS A C 1
ATOM 4943 O O . HIS A 1 628 ? -0.588 -32.75 -37.562 1 28.02 628 HIS A O 1
ATOM 4949 N N . THR A 1 629 ? 0.675 -34.5 -37.156 1 27.59 629 THR A N 1
ATOM 4950 C CA . THR A 1 629 ? 0.61 -34.844 -38.562 1 27.59 629 THR A CA 1
ATOM 4951 C C . THR A 1 629 ? -0.803 -35.25 -38.969 1 27.59 629 THR A C 1
ATOM 4953 O O . THR A 1 629 ? -1.086 -35.469 -40.156 1 27.59 629 THR A O 1
ATOM 4956 N N . THR A 1 630 ? -1.621 -35.781 -38.062 1 27.72 630 THR A N 1
ATOM 4957 C CA . THR A 1 630 ? -2.76 -36.469 -38.656 1 27.72 630 THR A CA 1
ATOM 4958 C C . THR A 1 630 ? -3.719 -35.469 -39.281 1 27.72 630 THR A C 1
ATOM 4960 O O . THR A 1 630 ? -4.711 -35.844 -39.906 1 27.72 630 THR A O 1
ATOM 4963 N N . LEU A 1 631 ? -3.744 -34.219 -38.844 1 25.28 631 LEU A N 1
ATOM 4964 C CA . LEU A 1 631 ? -4.945 -33.625 -39.438 1 25.28 631 LEU A CA 1
ATOM 4965 C C . LEU A 1 631 ? -4.777 -33.438 -40.938 1 25.28 631 LEU A C 1
ATOM 4967 O O . LEU A 1 631 ? -5.758 -33.25 -41.656 1 25.28 631 LEU A O 1
ATOM 4971 N N . PHE A 1 632 ? -3.553 -33.094 -41.469 1 24.5 632 PHE A N 1
ATOM 4972 C CA . PHE A 1 632 ? -3.668 -32.781 -42.875 1 24.5 632 PHE A CA 1
ATOM 4973 C C . PHE A 1 632 ? -3.477 -34.031 -43.75 1 24.5 632 PHE A C 1
ATOM 4975 O O . PHE A 1 632 ? -2.496 -34.125 -44.469 1 24.5 632 PHE A O 1
ATOM 4982 N N . GLN A 1 633 ? -3.547 -35.25 -43.219 1 21.59 633 GLN A N 1
ATOM 4983 C CA . GLN A 1 633 ? -3.516 -36.281 -44.25 1 21.59 633 GLN A CA 1
ATOM 4984 C C . GLN A 1 633 ? -4.691 -36.125 -45.219 1 21.59 633 GLN A C 1
ATOM 4986 O O . GLN A 1 633 ? -5.844 -36.344 -44.844 1 21.59 633 GLN A O 1
ATOM 4991 N N . LYS A 1 634 ? -4.566 -35.188 -46.156 1 22.25 634 LYS A N 1
ATOM 4992 C CA . LYS A 1 634 ? -5.344 -35.281 -47.375 1 22.25 634 LYS A CA 1
ATOM 4993 C C . LYS A 1 634 ? -5.387 -36.75 -47.875 1 22.25 634 LYS A C 1
ATOM 4995 O O . LYS A 1 634 ? -4.484 -37.531 -47.562 1 22.25 634 LYS A O 1
ATOM 5000 N N . ASP A 1 635 ? -6.434 -37.188 -48.656 1 21.17 635 ASP A N 1
ATOM 5001 C CA . ASP A 1 635 ? -7.094 -38.188 -49.469 1 21.17 635 ASP A CA 1
ATOM 5002 C C . ASP A 1 635 ? -6.152 -38.75 -50.531 1 21.17 635 ASP A C 1
ATOM 5004 O O . ASP A 1 635 ? -6.25 -38.375 -51.719 1 21.17 635 ASP A O 1
ATOM 5008 N N . VAL A 1 636 ? -4.828 -38.875 -50.281 1 21.98 636 VAL A N 1
ATOM 5009 C CA . VAL A 1 636 ? -4.254 -39.562 -51.438 1 21.98 636 VAL A CA 1
ATOM 5010 C C . VAL A 1 636 ? -4.973 -40.875 -51.688 1 21.98 636 VAL A C 1
ATOM 5012 O O . VAL A 1 636 ? -4.914 -41.781 -50.844 1 21.98 636 VAL A O 1
ATOM 5015 N N . GLY A 1 637 ? -6.113 -40.938 -52.438 1 18.17 637 GLY A N 1
ATOM 5016 C CA . GLY A 1 637 ? -6.871 -42 -53.062 1 18.17 637 GLY A CA 1
ATOM 5017 C C . GLY A 1 637 ? -5.996 -43.094 -53.625 1 18.17 637 GLY A C 1
ATOM 5018 O O . GLY A 1 637 ? -4.766 -43.031 -53.531 1 18.17 637 GLY A O 1
ATOM 5019 N N . SER A 1 638 ? -6.242 -43.594 -54.938 1 18.66 638 SER A N 1
ATOM 5020 C CA . SER A 1 638 ? -6.488 -44.875 -55.562 1 18.66 638 SER A CA 1
ATOM 5021 C C . SER A 1 638 ? -5.188 -45.5 -56.062 1 18.66 638 SER A C 1
ATOM 5023 O O . SER A 1 638 ? -5.203 -46.594 -56.656 1 18.66 638 SER A O 1
ATOM 5025 N N . GLY A 1 639 ? -4.066 -44.906 -56.406 1 17.66 639 GLY A N 1
ATOM 5026 C CA . GLY A 1 639 ? -3.6 -45.688 -57.531 1 17.66 639 GLY A CA 1
ATOM 5027 C C . GLY A 1 639 ? -3.348 -47.125 -57.188 1 17.66 639 GLY A C 1
ATOM 5028 O O . GLY A 1 639 ? -3.283 -47.5 -56.031 1 17.66 639 GLY A O 1
ATOM 5029 N N . SER A 1 640 ? -2.936 -48 -58.344 1 17.48 640 SER A N 1
ATOM 5030 C CA . SER A 1 640 ? -2.914 -49.344 -58.938 1 17.48 640 SER A CA 1
ATOM 5031 C C . SER A 1 640 ? -1.996 -50.281 -58.156 1 17.48 640 SER A C 1
ATOM 5033 O O . SER A 1 640 ? -1.217 -49.812 -57.312 1 17.48 640 SER A O 1
ATOM 5035 N N . GLN A 1 641 ? -1.307 -51.219 -59 1 15.88 641 GLN A N 1
ATOM 5036 C CA . GLN A 1 641 ? -1.197 -52.656 -59.156 1 15.88 641 GLN A CA 1
ATOM 5037 C C . GLN A 1 641 ? -0.084 -53.219 -58.25 1 15.88 641 GLN A C 1
ATOM 5039 O O . GLN A 1 641 ? -0.274 -54.219 -57.562 1 15.88 641 GLN A O 1
ATOM 5044 N N . SER A 1 642 ? 1.257 -52.969 -58.75 1 16.67 642 SER A N 1
ATOM 5045 C CA . SER A 1 642 ? 1.97 -54.156 -59.156 1 16.67 642 SER A CA 1
ATOM 5046 C C . SER A 1 642 ? 2.5 -54.938 -57.938 1 16.67 642 SER A C 1
ATOM 5048 O O . SER A 1 642 ? 2.609 -54.375 -56.844 1 16.67 642 SER A O 1
ATOM 5050 N N . GLU A 1 643 ? 3.391 -56 -58.312 1 15.52 643 GLU A N 1
ATOM 5051 C CA . GLU A 1 643 ? 3.627 -57.438 -58.094 1 15.52 643 GLU A CA 1
ATOM 5052 C C . GLU A 1 643 ? 4.473 -57.688 -56.844 1 15.52 643 GLU A C 1
ATOM 5054 O O . GLU A 1 643 ? 4.145 -58.531 -56.031 1 15.52 643 GLU A O 1
ATOM 5059 N N . GLU A 1 644 ? 5.836 -57.188 -56.875 1 16.3 644 GLU A N 1
ATOM 5060 C CA . GLU A 1 644 ? 6.793 -58.281 -56.844 1 16.3 644 GLU A CA 1
ATOM 5061 C C . GLU A 1 644 ? 6.996 -58.812 -55.438 1 16.3 644 GLU A C 1
ATOM 5063 O O . GLU A 1 644 ? 6.723 -58.125 -54.469 1 16.3 644 GLU A O 1
ATOM 5068 N N . GLY A 1 645 ? 7.816 -59.906 -55.344 1 15.55 645 GLY A N 1
ATOM 5069 C CA . GLY A 1 645 ? 8.047 -61.219 -54.781 1 15.55 645 GLY A CA 1
ATOM 5070 C C . GLY A 1 645 ? 8.75 -61.156 -53.438 1 15.55 645 GLY A C 1
ATOM 5071 O O . GLY A 1 645 ? 8.75 -62.156 -52.688 1 15.55 645 GLY A O 1
ATOM 5072 N N . SER A 1 646 ? 9.664 -60.125 -53.188 1 16.36 646 SER A N 1
ATOM 5073 C CA . SER A 1 646 ? 10.914 -60.781 -52.812 1 16.36 646 SER A CA 1
ATOM 5074 C C . SER A 1 646 ? 10.797 -61.438 -51.438 1 16.36 646 SER A C 1
ATOM 5076 O O . SER A 1 646 ? 10.055 -60.938 -50.562 1 16.36 646 SER A O 1
ATOM 5078 N N . THR A 1 647 ? 11.617 -62.469 -51.281 1 15.73 647 THR A N 1
ATOM 5079 C CA . THR A 1 647 ? 11.742 -63.781 -50.594 1 15.73 647 THR A CA 1
ATOM 5080 C C . THR A 1 647 ? 11.992 -63.562 -49.094 1 15.73 647 THR A C 1
ATOM 5082 O O . THR A 1 647 ? 11.273 -64.125 -48.281 1 15.73 647 THR A O 1
ATOM 5085 N N . ALA A 1 648 ? 13.297 -63.625 -48.688 1 15.05 648 ALA A N 1
ATOM 5086 C CA . ALA A 1 648 ? 13.852 -64.875 -48.094 1 15.05 648 ALA A CA 1
ATOM 5087 C C . ALA A 1 648 ? 13.867 -64.812 -46.594 1 15.05 648 ALA A C 1
ATOM 5089 O O . ALA A 1 648 ? 13.445 -65.75 -45.906 1 15.05 648 ALA A O 1
ATOM 5090 N N . ALA A 1 649 ? 14.891 -63.906 -45.938 1 15.44 649 ALA A N 1
ATOM 5091 C CA . ALA A 1 649 ? 15.938 -64.625 -45.219 1 15.44 649 ALA A CA 1
ATOM 5092 C C . ALA A 1 649 ? 15.453 -65.062 -43.844 1 15.44 649 ALA A C 1
ATOM 5094 O O . ALA A 1 649 ? 14.852 -64.312 -43.094 1 15.44 649 ALA A O 1
ATOM 5095 N N . LEU A 1 650 ? 15.594 -66.375 -43.469 1 15.03 650 LEU A N 1
ATOM 5096 C CA . LEU A 1 650 ? 15.195 -67.438 -42.531 1 15.03 650 LEU A CA 1
ATOM 5097 C C . LEU A 1 650 ? 15.867 -67.25 -41.188 1 15.03 650 LEU A C 1
ATOM 5099 O O . LEU A 1 650 ? 15.656 -68 -40.25 1 15.03 650 LEU A O 1
ATOM 5103 N N . LEU A 1 651 ? 16.562 -66.125 -40.875 1 15.75 651 LEU A N 1
ATOM 5104 C CA . LEU A 1 651 ? 17.688 -66.562 -40.062 1 15.75 651 LEU A CA 1
ATOM 5105 C C . LEU A 1 651 ? 17.188 -67.312 -38.844 1 15.75 651 LEU A C 1
ATOM 5107 O O . LEU A 1 651 ? 16.109 -67.062 -38.312 1 15.75 651 LEU A O 1
ATOM 5111 N N . PRO A 1 652 ? 18.172 -68.312 -38.25 1 15.3 652 PRO A N 1
ATOM 5112 C CA . PRO A 1 652 ? 18.141 -69.625 -37.562 1 15.3 652 PRO A CA 1
ATOM 5113 C C . PRO A 1 652 ? 17.844 -69.438 -36.062 1 15.3 652 PRO A C 1
ATOM 5115 O O . PRO A 1 652 ? 18.078 -68.375 -35.5 1 15.3 652 PRO A O 1
ATOM 5118 N N . VAL A 1 653 ? 17.094 -70.375 -35.375 1 16.38 653 VAL A N 1
ATOM 5119 C CA . VAL A 1 653 ? 16.422 -70.812 -34.188 1 16.38 653 VAL A CA 1
ATOM 5120 C C . VAL A 1 653 ? 17.453 -71.25 -33.125 1 16.38 653 VAL A C 1
ATOM 5122 O O . VAL A 1 653 ? 17.328 -72.312 -32.531 1 16.38 653 VAL A O 1
ATOM 5125 N N . SER A 1 654 ? 18.688 -70.625 -33.031 1 15.54 654 SER A N 1
ATOM 5126 C CA . SER A 1 654 ? 19.641 -71.5 -32.375 1 15.54 654 SER A CA 1
ATOM 5127 C C . SER A 1 654 ? 19.078 -72.062 -31.094 1 15.54 654 SER A C 1
ATOM 5129 O O . SER A 1 654 ? 18.234 -71.438 -30.453 1 15.54 654 SER A O 1
ATOM 5131 N N . PRO A 1 655 ? 19.75 -73.312 -30.484 1 16 655 PRO A N 1
ATOM 5132 C CA . PRO A 1 655 ? 19.531 -74.562 -29.797 1 16 655 PRO A CA 1
ATOM 5133 C C . PRO A 1 655 ? 19.406 -74.438 -28.297 1 16 655 PRO A C 1
ATOM 5135 O O . PRO A 1 655 ? 19.766 -73.375 -27.734 1 16 655 PRO A O 1
ATOM 5138 N N . PRO A 1 656 ? 19.25 -75.625 -27.469 1 16.77 656 PRO A N 1
ATOM 5139 C CA . PRO A 1 656 ? 18.688 -76.312 -26.281 1 16.77 656 PRO A CA 1
ATOM 5140 C C . PRO A 1 656 ? 19.625 -76.25 -25.078 1 16.77 656 PRO A C 1
ATOM 5142 O O . PRO A 1 656 ? 19.266 -76.688 -23.984 1 16.77 656 PRO A O 1
ATOM 5145 N N . TYR A 1 657 ? 20.797 -75.625 -24.938 1 15.26 657 TYR A N 1
ATOM 5146 C CA . TYR A 1 657 ? 21.797 -76.375 -24.203 1 15.26 657 TYR A CA 1
ATOM 5147 C C . TYR A 1 657 ? 21.344 -76.625 -22.766 1 15.26 657 TYR A C 1
ATOM 5149 O O . TYR A 1 657 ? 20.703 -75.812 -22.141 1 15.26 657 TYR A O 1
ATOM 5157 N N . GLU A 1 658 ? 21.75 -77.875 -22.062 1 15.36 658 GLU A N 1
ATOM 5158 C CA . GLU A 1 658 ? 21.609 -79 -21.141 1 15.36 658 GLU A CA 1
ATOM 5159 C C . GLU A 1 658 ? 22.016 -78.625 -19.719 1 15.36 658 GLU A C 1
ATOM 5161 O O . GLU A 1 658 ? 21.312 -78.938 -18.766 1 15.36 658 GLU A O 1
ATOM 5166 N N . GLN A 1 659 ? 23.391 -78.562 -19.266 1 14.91 659 GLN A N 1
ATOM 5167 C CA . GLN A 1 659 ? 24.109 -79.5 -18.438 1 14.91 659 GLN A CA 1
ATOM 5168 C C . GLN A 1 659 ? 23.797 -79.312 -16.953 1 14.91 659 GLN A C 1
ATOM 5170 O O . GLN A 1 659 ? 23.344 -78.25 -16.562 1 14.91 659 GLN A O 1
ATOM 5175 N N . GLN A 1 660 ? 24.844 -79.812 -15.914 1 15.05 660 GLN A N 1
ATOM 5176 C CA . GLN A 1 660 ? 25.109 -80.875 -14.922 1 15.05 660 GLN A CA 1
ATOM 5177 C C . GLN A 1 660 ? 24.953 -80.312 -13.5 1 15.05 660 GLN A C 1
ATOM 5179 O O . GLN A 1 660 ? 24.922 -79.125 -13.297 1 15.05 660 GLN A O 1
ATOM 5184 N N . SER A 1 661 ? 25.688 -81.125 -12.32 1 14.62 661 SER A N 1
ATOM 5185 C CA . SER A 1 661 ? 25.516 -81.938 -11.133 1 14.62 661 SER A CA 1
ATOM 5186 C C . SER A 1 661 ? 25.953 -81.188 -9.875 1 14.62 661 SER A C 1
ATOM 5188 O O . SER A 1 661 ? 25.484 -81.5 -8.773 1 14.62 661 SER A O 1
ATOM 5190 N N . LEU A 1 662 ? 26.984 -80.375 -9.609 1 15.38 662 LEU A N 1
ATOM 5191 C CA . LEU A 1 662 ? 27.953 -80.875 -8.641 1 15.38 662 LEU A CA 1
ATOM 5192 C C . LEU A 1 662 ? 27.375 -80.812 -7.227 1 15.38 662 LEU A C 1
ATOM 5194 O O . LEU A 1 662 ? 26.609 -79.938 -6.91 1 15.38 662 LEU A O 1
ATOM 5198 N N . PRO A 1 663 ? 27.969 -81.75 -6.203 1 15.81 663 PRO A N 1
ATOM 5199 C CA . PRO A 1 663 ? 27.641 -82.5 -5.016 1 15.81 663 PRO A CA 1
ATOM 5200 C C . PRO A 1 663 ? 27.531 -81.688 -3.75 1 15.81 663 PRO A C 1
ATOM 5202 O O . PRO A 1 663 ? 26.5 -81.688 -3.076 1 15.81 663 PRO A O 1
ATOM 5205 N N . GLY A 1 664 ? 28.75 -81.625 -2.893 1 14.48 664 GLY A N 1
ATOM 5206 C CA . GLY A 1 664 ? 28.969 -82.375 -1.649 1 14.48 664 GLY A CA 1
ATOM 5207 C C . GLY A 1 664 ? 28.641 -81.562 -0.418 1 14.48 664 GLY A C 1
ATOM 5208 O O . GLY A 1 664 ? 27.891 -82 0.45 1 14.48 664 GLY A O 1
ATOM 5209 N N . ARG A 1 665 ? 29.656 -80.688 0.311 1 15.23 665 ARG A N 1
ATOM 5210 C CA . ARG A 1 665 ? 30.328 -81.188 1.519 1 15.23 665 ARG A CA 1
ATOM 5211 C C . ARG A 1 665 ? 29.578 -80.75 2.77 1 15.23 665 ARG A C 1
ATOM 5213 O O . ARG A 1 665 ? 28.797 -79.75 2.723 1 15.23 665 ARG A O 1
ATOM 5220 N N . HIS A 1 666 ? 30.344 -80.875 4.031 1 14.79 666 HIS A N 1
ATOM 5221 C CA . HIS A 1 666 ? 30.156 -81.5 5.328 1 14.79 666 HIS A CA 1
ATOM 5222 C C . HIS A 1 666 ? 29.547 -80.562 6.34 1 14.79 666 HIS A C 1
ATOM 5224 O O . HIS A 1 666 ? 28.5 -80.875 6.926 1 14.79 666 HIS A O 1
ATOM 5230 N N . SER A 1 667 ? 30.391 -80.188 7.551 1 14.29 667 SER A N 1
ATOM 5231 C CA . SER A 1 667 ? 30.297 -80.75 8.914 1 14.29 667 SER A CA 1
ATOM 5232 C C . SER A 1 667 ? 29.625 -79.75 9.844 1 14.29 667 SER A C 1
ATOM 5234 O O . SER A 1 667 ? 28.578 -80 10.43 1 14.29 667 SER A O 1
ATOM 5236 N N . SER A 1 668 ? 30.453 -79.25 11.055 1 14.41 668 SER A N 1
ATOM 5237 C CA . SER A 1 668 ? 30.344 -79.625 12.453 1 14.41 668 SER A CA 1
ATOM 5238 C C . SER A 1 668 ? 29.562 -78.625 13.273 1 14.41 668 SER A C 1
ATOM 5240 O O . SER A 1 668 ? 28.547 -78.938 13.891 1 14.41 668 SER A O 1
ATOM 5242 N N . VAL A 1 669 ? 30.297 -78.062 14.547 1 14.55 669 VAL A N 1
ATOM 5243 C CA . VAL A 1 669 ? 30.156 -78.375 15.953 1 14.55 669 VAL A CA 1
ATOM 5244 C C . VAL A 1 669 ? 29.422 -77.25 16.703 1 14.55 669 VAL A C 1
ATOM 5246 O O . VAL A 1 669 ? 28.188 -77.25 16.719 1 14.55 669 VAL A O 1
ATOM 5249 N N . HIS A 1 670 ? 30.203 -76.562 17.797 1 14.23 670 HIS A N 1
ATOM 5250 C CA . HIS A 1 670 ? 30.016 -76.75 19.219 1 14.23 670 HIS A CA 1
ATOM 5251 C C . HIS A 1 670 ? 29.094 -75.688 19.828 1 14.23 670 HIS A C 1
ATOM 5253 O O . HIS A 1 670 ? 28.828 -74.688 19.203 1 14.23 670 HIS A O 1
ATOM 5259 N N . PRO A 1 671 ? 29.438 -75.312 21.312 1 14.95 671 PRO A N 1
ATOM 5260 C CA . PRO A 1 671 ? 28.766 -75.438 22.609 1 14.95 671 PRO A CA 1
ATOM 5261 C C . PRO A 1 671 ? 28.172 -74.125 23.125 1 14.95 671 PRO A C 1
ATOM 5263 O O . PRO A 1 671 ? 26.969 -74.062 23.438 1 14.95 671 PRO A O 1
ATOM 5266 N N . THR A 1 672 ? 29.062 -73.25 24.031 1 14.1 672 THR A N 1
ATOM 5267 C CA . THR A 1 672 ? 28.984 -73.188 25.484 1 14.1 672 THR A CA 1
ATOM 5268 C C . THR A 1 672 ? 28.172 -72 25.938 1 14.1 672 THR A C 1
ATOM 5270 O O . THR A 1 672 ? 27.875 -71.125 25.141 1 14.1 672 THR A O 1
ATOM 5273 N N . SER A 1 673 ? 28.766 -71.188 27.172 1 14.35 673 SER A N 1
ATOM 5274 C CA . SER A 1 673 ? 28.375 -71.125 28.562 1 14.35 673 SER A CA 1
ATOM 5275 C C . SER A 1 673 ? 27.672 -69.812 28.875 1 14.35 673 SER A C 1
ATOM 5277 O O . SER A 1 673 ? 27.594 -68.938 28 1 14.35 673 SER A O 1
ATOM 5279 N N . PRO A 1 674 ? 28.203 -69.062 30.125 1 15.14 674 PRO A N 1
ATOM 5280 C CA . PRO A 1 674 ? 27.656 -68.875 31.469 1 15.14 674 PRO A CA 1
ATOM 5281 C C . PRO A 1 674 ? 27.141 -67.438 31.688 1 15.14 674 PRO A C 1
ATOM 5283 O O . PRO A 1 674 ? 25.969 -67.188 31.422 1 15.14 674 PRO A O 1
ATOM 5286 N N . ASN A 1 675 ? 27.75 -66.688 32.844 1 14.55 675 ASN A N 1
ATOM 5287 C CA . ASN A 1 675 ? 27.344 -66.25 34.156 1 14.55 675 ASN A CA 1
ATOM 5288 C C . ASN A 1 675 ? 27.078 -64.75 34.25 1 14.55 675 ASN A C 1
ATOM 5290 O O . ASN A 1 675 ? 26.016 -64.375 34.719 1 14.55 675 ASN A O 1
ATOM 5294 N N . GLY A 1 676 ? 28.156 -63.781 34.625 1 14.3 676 GLY A N 1
ATOM 5295 C CA . GLY A 1 676 ? 28.391 -63.25 35.969 1 14.3 676 GLY A CA 1
ATOM 5296 C C . GLY A 1 676 ? 27.719 -61.906 36.188 1 14.3 676 GLY A C 1
ATOM 5297 O O . GLY A 1 676 ? 27.125 -61.344 35.25 1 14.3 676 GLY A O 1
ATOM 5298 N N . SER A 1 677 ? 28.5 -60.875 36.938 1 14.47 677 SER A N 1
ATOM 5299 C CA . SER A 1 677 ? 28.547 -60.25 38.281 1 14.47 677 SER A CA 1
ATOM 5300 C C . SER A 1 677 ? 28 -58.812 38.219 1 14.47 677 SER A C 1
ATOM 5302 O O . SER A 1 677 ? 27.844 -58.25 37.156 1 14.47 677 SER A O 1
ATOM 5304 N N . LEU A 1 678 ? 28.719 -57.812 39.156 1 14.86 678 LEU A N 1
ATOM 5305 C CA . LEU A 1 678 ? 28.453 -57.188 40.438 1 14.86 678 LEU A CA 1
ATOM 5306 C C . LEU A 1 678 ? 28.094 -55.719 40.281 1 14.86 678 LEU A C 1
ATOM 5308 O O . LEU A 1 678 ? 27.078 -55.25 40.812 1 14.86 678 LEU A O 1
ATOM 5312 N N . LEU A 1 679 ? 29.141 -54.625 40.188 1 14.3 679 LEU A N 1
ATOM 5313 C CA . LEU A 1 679 ? 29.609 -53.812 41.312 1 14.3 679 LEU A CA 1
ATOM 5314 C C . LEU A 1 679 ? 28.906 -52.469 41.344 1 14.3 679 LEU A C 1
ATOM 5316 O O . LEU A 1 679 ? 28.328 -52.031 40.312 1 14.3 679 LEU A O 1
ATOM 5320 N N . GLY A 1 680 ? 29.578 -51.344 42.125 1 14.55 680 GLY A N 1
ATOM 5321 C CA . GLY A 1 680 ? 29.547 -50.562 43.344 1 14.55 680 GLY A CA 1
ATOM 5322 C C . GLY A 1 680 ? 29.109 -49.125 43.094 1 14.55 680 GLY A C 1
ATOM 5323 O O . GLY A 1 680 ? 27.922 -48.812 43.062 1 14.55 680 GLY A O 1
ATOM 5324 N N . SER A 1 681 ? 30.047 -48 43.312 1 15.05 681 SER A N 1
ATOM 5325 C CA . SER A 1 681 ? 30.297 -47.094 44.438 1 15.05 681 SER A CA 1
ATOM 5326 C C . SER A 1 681 ? 29.75 -45.719 44.156 1 15.05 681 SER A C 1
ATOM 5328 O O . SER A 1 681 ? 29.438 -45.375 43.031 1 15.05 681 SER A O 1
ATOM 5330 N N . THR A 1 682 ? 30.406 -44.531 44.875 1 15.11 682 THR A N 1
ATOM 5331 C CA . THR A 1 682 ? 30.281 -43.562 45.938 1 15.11 682 THR A CA 1
ATOM 5332 C C . THR A 1 682 ? 30.266 -42.156 45.406 1 15.11 682 THR A C 1
ATOM 5334 O O . THR A 1 682 ? 30.062 -41.188 46.156 1 15.11 682 THR A O 1
ATOM 5337 N N . TRP A 1 683 ? 30.062 -41.656 44.219 1 15.38 683 TRP A N 1
ATOM 5338 C CA . TRP A 1 683 ? 30.875 -40.469 44.094 1 15.38 683 TRP A CA 1
ATOM 5339 C C . TRP A 1 683 ? 30.281 -39.312 44.938 1 15.38 683 TRP A C 1
ATOM 5341 O O . TRP A 1 683 ? 29.062 -39.156 45 1 15.38 683 TRP A O 1
ATOM 5351 N N . PRO A 1 684 ? 31.172 -38.344 45.469 1 15.18 684 PRO A N 1
ATOM 5352 C CA . PRO A 1 684 ? 31.375 -37.406 46.562 1 15.18 684 PRO A CA 1
ATOM 5353 C C . PRO A 1 684 ? 30.594 -36.125 46.406 1 15.18 684 PRO A C 1
ATOM 5355 O O . PRO A 1 684 ? 30.094 -35.844 45.312 1 15.18 684 PRO A O 1
ATOM 5358 N N . ARG A 1 685 ? 30.953 -34.969 47.375 1 15.41 685 ARG A N 1
ATOM 5359 C CA . ARG A 1 685 ? 30.484 -34 48.344 1 15.41 685 ARG A CA 1
ATOM 5360 C C . ARG A 1 685 ? 30.359 -32.625 47.75 1 15.41 685 ARG A C 1
ATOM 5362 O O . ARG A 1 685 ? 29.5 -31.844 48.156 1 15.41 685 ARG A O 1
ATOM 5369 N N . ARG A 1 686 ? 30.984 -32.031 46.656 1 15.5 686 ARG A N 1
ATOM 5370 C CA . ARG A 1 686 ? 31.703 -30.812 47.031 1 15.5 686 ARG A CA 1
ATOM 5371 C C . ARG A 1 686 ? 30.75 -29.688 47.375 1 15.5 686 ARG A C 1
ATOM 5373 O O . ARG A 1 686 ? 29.625 -29.641 46.875 1 15.5 686 ARG A O 1
ATOM 5380 N N . ASP A 1 687 ? 31.328 -28.641 48.031 1 15.37 687 ASP A N 1
ATOM 5381 C CA . ASP A 1 687 ? 31.359 -27.625 49.062 1 15.37 687 ASP A CA 1
ATOM 5382 C C . ASP A 1 687 ? 30.828 -26.297 48.562 1 15.37 687 ASP A C 1
ATOM 5384 O O . ASP A 1 687 ? 31.5 -25.609 47.781 1 15.37 687 ASP A O 1
ATOM 5388 N N . ALA A 1 688 ? 29.688 -26.203 48.062 1 15.7 688 ALA A N 1
ATOM 5389 C CA . ALA A 1 688 ? 29.312 -24.891 47.531 1 15.7 688 ALA A CA 1
ATOM 5390 C C . ALA A 1 688 ? 29.312 -23.828 48.625 1 15.7 688 ALA A C 1
ATOM 5392 O O . ALA A 1 688 ? 28.562 -23.938 49.594 1 15.7 688 ALA A O 1
ATOM 5393 N N . SER A 1 689 ? 30.172 -23.094 48.719 1 15.49 689 SER A N 1
ATOM 5394 C CA . SER A 1 689 ? 30.734 -22.125 49.656 1 15.49 689 SER A CA 1
ATOM 5395 C C . SER A 1 689 ? 29.75 -21.016 49.969 1 15.49 689 SER A C 1
ATOM 5397 O O . SER A 1 689 ? 28.75 -20.844 49.25 1 15.49 689 SER A O 1
ATOM 5399 N N . GLY A 1 690 ? 30.188 -19.734 50.406 1 15.76 690 GLY A N 1
ATOM 5400 C CA . GLY A 1 690 ? 30.297 -18.922 51.594 1 15.76 690 GLY A CA 1
ATOM 5401 C C . GLY A 1 690 ? 29.312 -17.766 51.625 1 15.76 690 GLY A C 1
ATOM 5402 O O . GLY A 1 690 ? 28.562 -17.578 52.562 1 15.76 690 GLY A O 1
ATOM 5403 N N . SER A 1 691 ? 29.406 -16.625 50.875 1 16.66 691 SER A N 1
ATOM 5404 C CA . SER A 1 691 ? 29.641 -15.43 51.688 1 16.66 691 SER A CA 1
ATOM 5405 C C . SER A 1 691 ? 28.328 -14.766 52.094 1 16.66 691 SER A C 1
ATOM 5407 O O . SER A 1 691 ? 27.344 -14.836 51.344 1 16.66 691 SER A O 1
ATOM 5409 N N . PRO A 1 692 ? 28.188 -13.945 53.281 1 17.19 692 PRO A N 1
ATOM 5410 C CA . PRO A 1 692 ? 27.344 -13.531 54.406 1 17.19 692 PRO A CA 1
ATOM 5411 C C . PRO A 1 692 ? 26.578 -12.234 54.125 1 17.19 692 PRO A C 1
ATOM 5413 O O . PRO A 1 692 ? 25.906 -11.703 55.031 1 17.19 692 PRO A O 1
ATOM 5416 N N . ALA A 1 693 ? 26.203 -11.805 53 1 17.89 693 ALA A N 1
ATOM 5417 C CA . ALA A 1 693 ? 26.203 -10.344 53.062 1 17.89 693 ALA A CA 1
ATOM 5418 C C . ALA A 1 693 ? 25.188 -9.844 54.094 1 17.89 693 ALA A C 1
ATOM 5420 O O . ALA A 1 693 ? 24.078 -10.352 54.156 1 17.89 693 ALA A O 1
ATOM 5421 N N . THR A 1 694 ? 25.547 -8.914 54.906 1 16.41 694 THR A N 1
ATOM 5422 C CA . THR A 1 694 ? 25.359 -8.281 56.188 1 16.41 694 THR A CA 1
ATOM 5423 C C . THR A 1 694 ? 24 -7.59 56.281 1 16.41 694 THR A C 1
ATOM 5425 O O . THR A 1 694 ? 23.219 -7.832 57.188 1 16.41 694 THR A O 1
ATOM 5428 N N . ASN A 1 695 ? 23.984 -6.219 56.312 1 16.7 695 ASN A N 1
ATOM 5429 C CA . ASN A 1 695 ? 23.797 -5.496 57.562 1 16.7 695 ASN A CA 1
ATOM 5430 C C . ASN A 1 695 ? 22.328 -5.195 57.844 1 16.7 695 ASN A C 1
ATOM 5432 O O . ASN A 1 695 ? 21.469 -5.484 57 1 16.7 695 ASN A O 1
ATOM 5436 N N . ASN A 1 696 ? 22.062 -3.834 58.031 1 16.7 696 ASN A N 1
ATOM 5437 C CA . ASN A 1 696 ? 21.578 -3.178 59.25 1 16.7 696 ASN A CA 1
ATOM 5438 C C . ASN A 1 696 ? 20.047 -3.098 59.25 1 16.7 696 ASN A C 1
ATOM 5440 O O . ASN A 1 696 ? 19.406 -3.666 60.125 1 16.7 696 ASN A O 1
ATOM 5444 N N . TYR A 1 697 ? 19.531 -1.808 59.25 1 17.77 697 TYR A N 1
ATOM 5445 C CA . TYR A 1 697 ? 18.797 -1.362 60.438 1 17.77 697 TYR A CA 1
ATOM 5446 C C . TYR A 1 697 ? 17.375 -1.919 60.438 1 17.77 697 TYR A C 1
ATOM 5448 O O . TYR A 1 697 ? 16.875 -2.373 59.406 1 17.77 697 TYR A O 1
ATOM 5456 N N . ALA A 1 698 ? 16.547 -1.182 61.156 1 17.64 698 ALA A N 1
ATOM 5457 C CA . ALA A 1 698 ? 15.672 -1.246 62.312 1 17.64 698 ALA A CA 1
ATOM 5458 C C . ALA A 1 698 ? 14.258 -1.658 61.906 1 17.64 698 ALA A C 1
ATOM 5460 O O . ALA A 1 698 ? 13.703 -2.609 62.469 1 17.64 698 ALA A O 1
ATOM 5461 N N . LEU A 1 699 ? 13.344 -0.642 62.312 1 18.12 699 LEU A N 1
ATOM 5462 C CA . LEU A 1 699 ? 12.086 -0.865 63 1 18.12 699 LEU A CA 1
ATOM 5463 C C . LEU A 1 699 ? 11.008 -1.358 62.031 1 18.12 699 LEU A C 1
ATOM 5465 O O . LEU A 1 699 ? 10.938 -0.897 60.906 1 18.12 699 LEU A O 1
ATOM 5469 N N . MET B 1 1 ? -20.969 33.094 -0.121 1 17.73 1 MET B N 1
ATOM 5470 C CA . MET B 1 1 ? -21.516 33.688 1.095 1 17.73 1 MET B CA 1
ATOM 5471 C C . MET B 1 1 ? -23.047 33.75 1.025 1 17.73 1 MET B C 1
ATOM 5473 O O . MET B 1 1 ? -23.672 34.375 1.874 1 17.73 1 MET B O 1
ATOM 5477 N N . SER B 1 2 ? -23.656 33.031 0.148 1 18.41 2 SER B N 1
ATOM 5478 C CA . SER B 1 2 ? -24.469 33.469 -0.971 1 18.41 2 SER B CA 1
ATOM 5479 C C . SER B 1 2 ? -25.859 33.875 -0.511 1 18.41 2 SER B C 1
ATOM 5481 O O . SER B 1 2 ? -26.484 33.188 0.304 1 18.41 2 SER B O 1
ATOM 5483 N N . GLY B 1 3 ? -26.062 35.25 -0.591 1 18.19 3 GLY B N 1
ATOM 5484 C CA . GLY B 1 3 ? -27.234 36.031 -0.216 1 18.19 3 GLY B CA 1
ATOM 5485 C C . GLY B 1 3 ? -28.547 35.438 -0.708 1 18.19 3 GLY B C 1
ATOM 5486 O O . GLY B 1 3 ? -28.578 34.781 -1.749 1 18.19 3 GLY B O 1
ATOM 5487 N N . LEU B 1 4 ? -29.438 35.156 0.117 1 27.42 4 LEU B N 1
ATOM 5488 C CA . LEU B 1 4 ? -30.688 34.406 0.253 1 27.42 4 LEU B CA 1
ATOM 5489 C C . LEU B 1 4 ? -31.766 35 -0.641 1 27.42 4 LEU B C 1
ATOM 5491 O O . LEU B 1 4 ? -31.891 36.219 -0.766 1 27.42 4 LEU B O 1
ATOM 5495 N N . PRO B 1 5 ? -32.188 34.406 -1.813 1 26.64 5 PRO B N 1
ATOM 5496 C CA . PRO B 1 5 ? -33.281 35 -2.594 1 26.64 5 PRO B CA 1
ATOM 5497 C C . PRO B 1 5 ? -34.406 35.562 -1.718 1 26.64 5 PRO B C 1
ATOM 5499 O O . PRO B 1 5 ? -34.625 35.062 -0.605 1 26.64 5 PRO B O 1
ATOM 5502 N N . PHE B 1 6 ? -34.438 36.844 -1.685 1 25.47 6 PHE B N 1
ATOM 5503 C CA . PHE B 1 6 ? -35.562 37.594 -1.111 1 25.47 6 PHE B CA 1
ATOM 5504 C C . PHE B 1 6 ? -36.875 36.938 -1.493 1 25.47 6 PHE B C 1
ATOM 5506 O O . PHE B 1 6 ? -37.156 36.719 -2.678 1 25.47 6 PHE B O 1
ATOM 5513 N N . MET B 1 7 ? -37.344 36.031 -0.773 1 28.34 7 MET B N 1
ATOM 5514 C CA . MET B 1 7 ? -38.5 35.125 -0.738 1 28.34 7 MET B CA 1
ATOM 5515 C C . MET B 1 7 ? -39.812 35.875 -0.964 1 28.34 7 MET B C 1
ATOM 5517 O O . MET B 1 7 ? -40.875 35.344 -0.726 1 28.34 7 MET B O 1
ATOM 5521 N N . SER B 1 8 ? -39.719 37.281 -1.132 1 28.8 8 SER B N 1
ATOM 5522 C CA . SER B 1 8 ? -41.062 37.75 -0.871 1 28.8 8 SER B CA 1
ATOM 5523 C C . SER B 1 8 ? -42.062 37.125 -1.846 1 28.8 8 SER B C 1
ATOM 5525 O O . SER B 1 8 ? -41.656 36.438 -2.787 1 28.8 8 SER B O 1
ATOM 5527 N N . GLU B 1 9 ? -43.188 37.844 -2.135 1 33.56 9 GLU B N 1
ATOM 5528 C CA . GLU B 1 9 ? -44.406 37.469 -2.846 1 33.56 9 GLU B CA 1
ATOM 5529 C C . GLU B 1 9 ? -44.125 37.094 -4.297 1 33.56 9 GLU B C 1
ATOM 5531 O O . GLU B 1 9 ? -43.125 37.531 -4.867 1 33.56 9 GLU B O 1
ATOM 5536 N N . THR B 1 10 ? -44.656 36.031 -4.898 1 36.19 10 THR B N 1
ATOM 5537 C CA . THR B 1 10 ? -44.625 35.312 -6.156 1 36.19 10 THR B CA 1
ATOM 5538 C C . THR B 1 10 ? -44.719 36.25 -7.344 1 36.19 10 THR B C 1
ATOM 5540 O O . THR B 1 10 ? -45.781 36.438 -7.93 1 36.19 10 THR B O 1
ATOM 5543 N N . LYS B 1 11 ? -44.25 37.562 -7.328 1 42.81 11 LYS B N 1
ATOM 5544 C CA . LYS B 1 11 ? -44.844 38.344 -8.406 1 42.81 11 LYS B CA 1
ATOM 5545 C C . LYS B 1 11 ? -44.281 37.906 -9.766 1 42.81 11 LYS B C 1
ATOM 5547 O O . LYS B 1 11 ? -43.094 37.625 -9.883 1 42.81 11 LYS B O 1
ATOM 5552 N N . LYS B 1 12 ? -45.125 37.406 -10.719 1 43.44 12 LYS B N 1
ATOM 5553 C CA . LYS B 1 12 ? -45.031 36.812 -12.039 1 43.44 12 LYS B CA 1
ATOM 5554 C C . LYS B 1 12 ? -44.375 37.75 -13.047 1 43.44 12 LYS B C 1
ATOM 5556 O O . LYS B 1 12 ? -44.844 38.875 -13.25 1 43.44 12 LYS B O 1
ATOM 5561 N N . CYS B 1 13 ? -43.125 37.75 -13.328 1 38.25 13 CYS B N 1
ATOM 5562 C CA . CYS B 1 13 ? -42.438 38.625 -14.281 1 38.25 13 CYS B CA 1
ATOM 5563 C C . CYS B 1 13 ? -42.812 38.281 -15.711 1 38.25 13 CYS B C 1
ATOM 5565 O O . CYS B 1 13 ? -42.812 37.094 -16.109 1 38.25 13 CYS B O 1
ATOM 5567 N N . ASP B 1 14 ? -43.688 38.969 -16.469 1 52.28 14 ASP B N 1
ATOM 5568 C CA . ASP B 1 14 ? -44.375 38.688 -17.734 1 52.28 14 ASP B CA 1
ATOM 5569 C C . ASP B 1 14 ? -43.438 38.875 -18.906 1 52.28 14 ASP B C 1
ATOM 5571 O O . ASP B 1 14 ? -43.844 38.875 -20.062 1 52.28 14 ASP B O 1
ATOM 5575 N N . ALA B 1 15 ? -42.188 38.938 -18.844 1 48.84 15 ALA B N 1
ATOM 5576 C CA . ALA B 1 15 ? -41.094 38.938 -19.812 1 48.84 15 ALA B CA 1
ATOM 5577 C C . ALA B 1 15 ? -41.344 40 -20.891 1 48.84 15 ALA B C 1
ATOM 5579 O O . ALA B 1 15 ? -40.875 39.875 -22.031 1 48.84 15 ALA B O 1
ATOM 5580 N N . ALA B 1 16 ? -42.156 41.094 -20.547 1 56.72 16 ALA B N 1
ATOM 5581 C CA . ALA B 1 16 ? -42.406 42.156 -21.516 1 56.72 16 ALA B CA 1
ATOM 5582 C C . ALA B 1 16 ? -41.188 43.062 -21.672 1 56.72 16 ALA B C 1
ATOM 5584 O O . ALA B 1 16 ? -40.406 43.219 -20.75 1 56.72 16 ALA B O 1
ATOM 5585 N N . ARG B 1 17 ? -40.844 43.375 -23 1 63.53 17 ARG B N 1
ATOM 5586 C CA . ARG B 1 17 ? -39.75 44.312 -23.359 1 63.53 17 ARG B CA 1
ATOM 5587 C C . ARG B 1 17 ? -40.219 45.75 -23.281 1 63.53 17 ARG B C 1
ATOM 5589 O O . ARG B 1 17 ? -41.406 46.031 -23.484 1 63.53 17 ARG B O 1
ATOM 5596 N N . PRO B 1 18 ? -39.375 46.531 -23.031 1 60.25 18 PRO B N 1
ATOM 5597 C CA . PRO B 1 18 ? -37.969 46.625 -22.609 1 60.25 18 PRO B CA 1
ATOM 5598 C C . PRO B 1 18 ? -37.781 46.312 -21.125 1 60.25 18 PRO B C 1
ATOM 5600 O O . PRO B 1 18 ? -36.656 46.094 -20.672 1 60.25 18 PRO B O 1
ATOM 5603 N N . HIS B 1 19 ? -38.875 46.375 -20.375 1 61.34 19 HIS B N 1
ATOM 5604 C CA . HIS B 1 19 ? -38.875 46.125 -18.938 1 61.34 19 HIS B CA 1
ATOM 5605 C C . HIS B 1 19 ? -39.938 45.062 -18.578 1 61.34 19 HIS B C 1
ATOM 5607 O O . HIS B 1 19 ? -41 45.031 -19.172 1 61.34 19 HIS B O 1
ATOM 5613 N N . CYS B 1 20 ? -39.594 43.969 -17.828 1 58.47 20 CYS B N 1
ATOM 5614 C CA . CYS B 1 20 ? -40.594 42.969 -17.531 1 58.47 20 CYS B CA 1
ATOM 5615 C C . CYS B 1 20 ? -41.75 43.562 -16.703 1 58.47 20 CYS B C 1
ATOM 5617 O O . CYS B 1 20 ? -41.531 44.531 -15.977 1 58.47 20 CYS B O 1
ATOM 5619 N N . GLY B 1 21 ? -42.906 43.281 -17.062 1 65.94 21 GLY B N 1
ATOM 5620 C CA . GLY B 1 21 ? -44.125 43.812 -16.484 1 65.94 21 GLY B CA 1
ATOM 5621 C C . GLY B 1 21 ? -44.125 43.812 -14.969 1 65.94 21 GLY B C 1
ATOM 5622 O O . GLY B 1 21 ? -44.656 44.75 -14.344 1 65.94 21 GLY B O 1
ATOM 5623 N N . THR B 1 22 ? -43.5 42.875 -14.477 1 62.84 22 THR B N 1
ATOM 5624 C CA . THR B 1 22 ? -43.469 42.75 -13.023 1 62.84 22 THR B CA 1
ATOM 5625 C C . THR B 1 22 ? -42.5 43.75 -12.406 1 62.84 22 THR B C 1
ATOM 5627 O O . THR B 1 22 ? -42.812 44.344 -11.375 1 62.84 22 THR B O 1
ATOM 5630 N N . CYS B 1 23 ? -41.344 43.812 -13 1 61.59 23 CYS B N 1
ATOM 5631 C CA . CYS B 1 23 ? -40.375 44.781 -12.523 1 61.59 23 CYS B CA 1
ATOM 5632 C C . CYS B 1 23 ? -40.906 46.188 -12.734 1 61.59 23 CYS B C 1
ATOM 5634 O O . CYS B 1 23 ? -40.656 47.094 -11.922 1 61.59 23 CYS B O 1
ATOM 5636 N N . VAL B 1 24 ? -41.594 46.281 -13.836 1 70.81 24 VAL B N 1
ATOM 5637 C CA . VAL B 1 24 ? -42.25 47.562 -14.094 1 70.81 24 VAL B CA 1
ATOM 5638 C C . VAL B 1 24 ? -43.25 47.844 -12.992 1 70.81 24 VAL B C 1
ATOM 5640 O O . VAL B 1 24 ? -43.312 48.969 -12.469 1 70.81 24 VAL B O 1
ATOM 5643 N N . LYS B 1 25 ? -44.031 46.781 -12.617 1 70.81 25 LYS B N 1
ATOM 5644 C CA . LYS B 1 25 ? -45.031 46.938 -11.586 1 70.81 25 LYS B CA 1
ATOM 5645 C C . LYS B 1 25 ? -44.406 47.25 -10.227 1 70.81 25 LYS B C 1
ATOM 5647 O O . LYS B 1 25 ? -44.938 48.094 -9.477 1 70.81 25 LYS B O 1
ATOM 5652 N N . GLN B 1 26 ? -43.344 46.656 -10.062 1 65.56 26 GLN B N 1
ATOM 5653 C CA . GLN B 1 26 ? -42.656 46.875 -8.805 1 65.56 26 GLN B CA 1
ATOM 5654 C C . GLN B 1 26 ? -42.031 48.281 -8.773 1 65.56 26 GLN B C 1
ATOM 5656 O O . GLN B 1 26 ? -42.062 48.938 -7.746 1 65.56 26 GLN B O 1
ATOM 5661 N N . TRP B 1 27 ? -41.344 48.594 -9.867 1 69.56 27 TRP B N 1
ATOM 5662 C CA . TRP B 1 27 ? -40.844 49.938 -10.023 1 69.56 27 TRP B CA 1
ATOM 5663 C C . TRP B 1 27 ? -41.938 50.969 -9.859 1 69.56 27 TRP B C 1
ATOM 5665 O O . TRP B 1 27 ? -41.781 51.969 -9.148 1 69.56 27 TRP B O 1
ATOM 5675 N N . GLN B 1 28 ? -43.031 50.562 -10.438 1 69.94 28 GLN B N 1
ATOM 5676 C CA . GLN B 1 28 ? -44.188 51.438 -10.312 1 69.94 28 GLN B CA 1
ATOM 5677 C C . GLN B 1 28 ? -44.656 51.531 -8.867 1 69.94 28 GLN B C 1
ATOM 5679 O O . GLN B 1 28 ? -45.062 52.594 -8.398 1 69.94 28 GLN B O 1
ATOM 5684 N N . ALA B 1 29 ? -44.688 50.406 -8.211 1 67.38 29 ALA B N 1
ATOM 5685 C CA . ALA B 1 29 ? -45.094 50.375 -6.805 1 67.38 29 ALA B CA 1
ATOM 5686 C C . ALA B 1 29 ? -44.094 51.156 -5.953 1 67.38 29 ALA B C 1
ATOM 5688 O O . ALA B 1 29 ? -44.5 51.844 -5.012 1 67.38 29 ALA B O 1
ATOM 5689 N N . LEU B 1 30 ? -42.875 51.031 -6.34 1 64.38 30 LEU B N 1
ATOM 5690 C CA . LEU B 1 30 ? -41.812 51.719 -5.617 1 64.38 30 LEU B CA 1
ATOM 5691 C C . LEU B 1 30 ? -41.906 53.219 -5.844 1 64.38 30 LEU B C 1
ATOM 5693 O O . LEU B 1 30 ? -41.75 54 -4.902 1 64.38 30 LEU B O 1
ATOM 5697 N N . VAL B 1 31 ? -42.156 53.531 -7.023 1 65.94 31 VAL B N 1
ATOM 5698 C CA . VAL B 1 31 ? -42.188 54.938 -7.352 1 65.94 31 VAL B CA 1
ATOM 5699 C C . VAL B 1 31 ? -43.531 55.562 -6.918 1 65.94 31 VAL B C 1
ATOM 5701 O O . VAL B 1 31 ? -43.688 56.781 -6.918 1 65.94 31 VAL B O 1
ATOM 5704 N N . SER B 1 32 ? -44.531 54.656 -6.602 1 62.94 32 SER B N 1
ATOM 5705 C CA . SER B 1 32 ? -45.812 55.156 -6.148 1 62.94 32 SER B CA 1
ATOM 5706 C C . SER B 1 32 ? -45.719 55.719 -4.734 1 62.94 32 SER B C 1
ATOM 5708 O O . SER B 1 32 ? -46.656 56.406 -4.281 1 62.94 32 SER B O 1
ATOM 5710 N N . VAL B 1 33 ? -44.812 55.312 -3.986 1 63.19 33 VAL B N 1
ATOM 5711 C CA . VAL B 1 33 ? -44.656 55.906 -2.652 1 63.19 33 VAL B CA 1
ATOM 5712 C C . VAL B 1 33 ? -43.625 57.031 -2.697 1 63.19 33 VAL B C 1
ATOM 5714 O O . VAL B 1 33 ? -42.688 57 -3.486 1 63.19 33 VAL B O 1
ATOM 5717 N N . PRO B 1 34 ? -43.875 58.094 -2.115 1 60.09 34 PRO B N 1
ATOM 5718 C CA . PRO B 1 34 ? -43.031 59.281 -2.182 1 60.09 34 PRO B CA 1
ATOM 5719 C C . PRO B 1 34 ? -41.594 58.969 -1.758 1 60.09 34 PRO B C 1
ATOM 5721 O O . PRO B 1 34 ? -41.375 58.219 -0.81 1 60.09 34 PRO B O 1
ATOM 5724 N N . ALA B 1 35 ? -40.594 59.188 -2.594 1 53.03 35 ALA B N 1
ATOM 5725 C CA . ALA B 1 35 ? -39.188 58.969 -2.332 1 53.03 35 ALA B CA 1
ATOM 5726 C C . ALA B 1 35 ? -38.719 59.688 -1.075 1 53.03 35 ALA B C 1
ATOM 5728 O O . ALA B 1 35 ? -39.156 60.812 -0.826 1 53.03 35 ALA B O 1
ATOM 5729 N N . PRO B 1 36 ? -38.344 59.062 -0.089 1 57.81 36 PRO B N 1
ATOM 5730 C CA . PRO B 1 36 ? -37.844 59.844 1.05 1 57.81 36 PRO B CA 1
ATOM 5731 C C . PRO B 1 36 ? -37 61.031 0.626 1 57.81 36 PRO B C 1
ATOM 5733 O O . PRO B 1 36 ? -36.438 61.031 -0.48 1 57.81 36 PRO B O 1
ATOM 5736 N N . VAL B 1 37 ? -36.75 61.969 1.403 1 56.59 37 VAL B N 1
ATOM 5737 C CA . VAL B 1 37 ? -36 63.219 1.118 1 56.59 37 VAL B CA 1
ATOM 5738 C C . VAL B 1 37 ? -34.562 62.875 0.726 1 56.59 37 VAL B C 1
ATOM 5740 O O . VAL B 1 37 ? -33.875 62.156 1.439 1 56.59 37 VAL B O 1
ATOM 5743 N N . GLY B 1 38 ? -34 63.219 -0.42 1 60.19 38 GLY B N 1
ATOM 5744 C CA . GLY B 1 38 ? -32.656 63.094 -0.994 1 60.19 38 GLY B CA 1
ATOM 5745 C C . GLY B 1 38 ? -32.562 61.906 -1.944 1 60.19 38 GLY B C 1
ATOM 5746 O O . GLY B 1 38 ? -31.484 61.688 -2.541 1 60.19 38 GLY B O 1
ATOM 5747 N N . TYR B 1 39 ? -33.406 60.938 -1.699 1 50 39 TYR B N 1
ATOM 5748 C CA . TYR B 1 39 ? -33.375 59.75 -2.533 1 50 39 TYR B CA 1
ATOM 5749 C C . TYR B 1 39 ? -34.281 59.906 -3.746 1 50 39 TYR B C 1
ATOM 5751 O O . TYR B 1 39 ? -35.406 60.344 -3.627 1 50 39 TYR B O 1
ATOM 5759 N N . ALA B 1 40 ? -33.75 59.969 -4.883 1 61.03 40 ALA B N 1
ATOM 5760 C CA . ALA B 1 40 ? -34.562 60 -6.09 1 61.03 40 ALA B CA 1
ATOM 5761 C C . ALA B 1 40 ? -34.906 58.594 -6.555 1 61.03 40 ALA B C 1
ATOM 5763 O O . ALA B 1 40 ? -34.031 57.688 -6.531 1 61.03 40 ALA B O 1
ATOM 5764 N N . HIS B 1 41 ? -36.188 58.188 -6.664 1 59.75 41 HIS B N 1
ATOM 5765 C CA . HIS B 1 41 ? -36.594 56.875 -7.184 1 59.75 41 HIS B CA 1
ATOM 5766 C C . HIS B 1 41 ? -35.938 56.594 -8.531 1 59.75 41 HIS B C 1
ATOM 5768 O O . HIS B 1 41 ? -35.656 57.5 -9.297 1 59.75 41 HIS B O 1
ATOM 5774 N N . PRO B 1 42 ? -35.375 55.5 -8.672 1 60.94 42 PRO B N 1
ATOM 5775 C CA . PRO B 1 42 ? -34.812 55.219 -9.992 1 60.94 42 PRO B CA 1
ATOM 5776 C C . PRO B 1 42 ? -35.781 55.531 -11.125 1 60.94 42 PRO B C 1
ATOM 5778 O O . PRO B 1 42 ? -37 55.375 -10.945 1 60.94 42 PRO B O 1
ATOM 5781 N N . THR B 1 43 ? -35.438 56.375 -12.07 1 68.12 43 THR B N 1
ATOM 5782 C CA . THR B 1 43 ? -36.281 56.875 -13.156 1 68.12 43 THR B CA 1
ATOM 5783 C C . THR B 1 43 ? -36.781 55.688 -14.008 1 68.12 43 THR B C 1
ATOM 5785 O O . THR B 1 43 ? -37.781 55.844 -14.719 1 68.12 43 THR B O 1
ATOM 5788 N N . GLU B 1 44 ? -36.125 54.688 -14.18 1 61.5 44 GLU B N 1
ATOM 5789 C CA . GLU B 1 44 ? -36.469 53.531 -15.023 1 61.5 44 GLU B CA 1
ATOM 5790 C C . GLU B 1 44 ? -36.312 52.219 -14.273 1 61.5 44 GLU B C 1
ATOM 5792 O O . GLU B 1 44 ? -35.562 52.156 -13.289 1 61.5 44 GLU B O 1
ATOM 5797 N N . PRO B 1 45 ? -37.312 51.219 -14.477 1 53.5 45 PRO B N 1
ATOM 5798 C CA . PRO B 1 45 ? -37.094 49.906 -13.836 1 53.5 45 PRO B CA 1
ATOM 5799 C C . PRO B 1 45 ? -35.656 49.406 -14.008 1 53.5 45 PRO B C 1
ATOM 5801 O O . PRO B 1 45 ? -35.031 49.688 -15.031 1 53.5 45 PRO B O 1
ATOM 5804 N N . GLN B 1 46 ? -34.812 49.281 -13.039 1 46.62 46 GLN B N 1
ATOM 5805 C CA . GLN B 1 46 ? -33.406 48.969 -13.102 1 46.62 46 GLN B CA 1
ATOM 5806 C C . GLN B 1 46 ? -33.156 47.562 -13.672 1 46.62 46 GLN B C 1
ATOM 5808 O O . GLN B 1 46 ? -32.156 46.938 -13.398 1 46.62 46 GLN B O 1
ATOM 5813 N N . CYS B 1 47 ? -34.125 46.906 -14.148 1 41.44 47 CYS B N 1
ATOM 5814 C CA . CYS B 1 47 ? -33.844 45.562 -14.641 1 41.44 47 CYS B CA 1
ATOM 5815 C C . CYS B 1 47 ? -33.281 45.594 -16.047 1 41.44 47 CYS B C 1
ATOM 5817 O O . CYS B 1 47 ? -33.781 46.344 -16.906 1 41.44 47 CYS B O 1
ATOM 5819 N N . SER B 1 48 ? -32.062 45.906 -16.344 1 36.66 48 SER B N 1
ATOM 5820 C CA . SER B 1 48 ? -31.547 45.812 -17.703 1 36.66 48 SER B CA 1
ATOM 5821 C C . SER B 1 48 ? -31.328 44.375 -18.125 1 36.66 48 SER B C 1
ATOM 5823 O O . SER B 1 48 ? -30.922 43.531 -17.297 1 36.66 48 SER B O 1
ATOM 5825 N N . TYR B 1 49 ? -32.094 43.938 -19.016 1 31.59 49 TYR B N 1
ATOM 5826 C CA . TYR B 1 49 ? -31.906 42.625 -19.641 1 31.59 49 TYR B CA 1
ATOM 5827 C C . TYR B 1 49 ? -30.516 42.531 -20.234 1 31.59 49 TYR B C 1
ATOM 5829 O O . TYR B 1 49 ? -30.172 43.25 -21.188 1 31.59 49 TYR B O 1
ATOM 5837 N N . ASP B 1 50 ? -29.422 42.531 -19.562 1 29.39 50 ASP B N 1
ATOM 5838 C CA . ASP B 1 50 ? -28.203 42.344 -20.344 1 29.39 50 ASP B CA 1
ATOM 5839 C C . ASP B 1 50 ? -28.203 40.969 -21.031 1 29.39 50 ASP B C 1
ATOM 5841 O O . ASP B 1 50 ? -28.484 39.938 -20.406 1 29.39 50 ASP B O 1
ATOM 5845 N N . PRO B 1 51 ? -28.406 40.906 -22.406 1 30.67 51 PRO B N 1
ATOM 5846 C CA . PRO B 1 51 ? -28.281 39.656 -23.188 1 30.67 51 PRO B CA 1
ATOM 5847 C C . PRO B 1 51 ? -26.969 38.938 -22.938 1 30.67 51 PRO B C 1
ATOM 5849 O O . PRO B 1 51 ? -25.906 39.406 -23.312 1 30.67 51 PRO B O 1
ATOM 5852 N N . VAL B 1 52 ? -26.531 38.719 -21.781 1 26.62 52 VAL B N 1
ATOM 5853 C CA . VAL B 1 52 ? -25.172 38.156 -21.766 1 26.62 52 VAL B CA 1
ATOM 5854 C C . VAL B 1 52 ? -25.109 36.906 -22.609 1 26.62 52 VAL B C 1
ATOM 5856 O O . VAL B 1 52 ? -25.891 35.969 -22.391 1 26.62 52 VAL B O 1
ATOM 5859 N N . GLU B 1 53 ? -24.719 36.938 -23.938 1 27.55 53 GLU B N 1
ATOM 5860 C CA . GLU B 1 53 ? -24.344 35.938 -24.906 1 27.55 53 GLU B CA 1
ATOM 5861 C C . GLU B 1 53 ? -23.484 34.844 -24.281 1 27.55 53 GLU B C 1
ATOM 5863 O O . GLU B 1 53 ? -22.406 35.125 -23.734 1 27.55 53 GLU B O 1
ATOM 5868 N N . GLY B 1 54 ? -23.953 33.969 -23.641 1 23.62 54 GLY B N 1
ATOM 5869 C CA . GLY B 1 54 ? -23.406 32.875 -22.859 1 23.62 54 GLY B CA 1
ATOM 5870 C C . GLY B 1 54 ? -22.234 32.188 -23.547 1 23.62 54 GLY B C 1
ATOM 5871 O O . GLY B 1 54 ? -22.062 32.312 -24.766 1 23.62 54 GLY B O 1
ATOM 5872 N N . LEU B 1 55 ? -21.188 31.75 -22.922 1 23.83 55 LEU B N 1
ATOM 5873 C CA . LEU B 1 55 ? -19.938 31.188 -23.438 1 23.83 55 LEU B CA 1
ATOM 5874 C C . LEU B 1 55 ? -20.219 29.984 -24.328 1 23.83 55 LEU B C 1
ATOM 5876 O O . LEU B 1 55 ? -20.812 29 -23.875 1 23.83 55 LEU B O 1
ATOM 5880 N N . ARG B 1 56 ? -20.609 30.031 -25.484 1 26.95 56 ARG B N 1
ATOM 5881 C CA . ARG B 1 56 ? -20.672 28.797 -26.281 1 26.95 56 ARG B CA 1
ATOM 5882 C C . ARG B 1 56 ? -19.438 27.938 -26.047 1 26.95 56 ARG B C 1
ATOM 5884 O O . ARG B 1 56 ? -18.312 28.375 -26.219 1 26.95 56 ARG B O 1
ATOM 5891 N N . LEU B 1 57 ? -19.516 27.062 -25.062 1 24.16 57 LEU B N 1
ATOM 5892 C CA . LEU B 1 57 ? -18.484 26.047 -24.812 1 24.16 57 LEU B CA 1
ATOM 5893 C C . LEU B 1 57 ? -17.969 25.484 -26.141 1 24.16 57 LEU B C 1
ATOM 5895 O O . LEU B 1 57 ? -18.734 25.172 -27.047 1 24.16 57 LEU B O 1
ATOM 5899 N N . ALA B 1 58 ? -16.781 25.641 -26.453 1 29.16 58 ALA B N 1
ATOM 5900 C CA . ALA B 1 58 ? -16.266 25.281 -27.766 1 29.16 58 ALA B CA 1
ATOM 5901 C C . ALA B 1 58 ? -16.594 23.828 -28.094 1 29.16 58 ALA B C 1
ATOM 5903 O O . ALA B 1 58 ? -16.547 22.953 -27.219 1 29.16 58 ALA B O 1
ATOM 5904 N N . PRO B 1 59 ? -17.453 23.531 -29 1 30.02 59 PRO B N 1
ATOM 5905 C CA . PRO B 1 59 ? -17.828 22.172 -29.406 1 30.02 59 PRO B CA 1
ATOM 5906 C C . PRO B 1 59 ? -16.641 21.219 -29.422 1 30.02 59 PRO B C 1
ATOM 5908 O O . PRO B 1 59 ? -15.57 21.562 -29.938 1 30.02 59 PRO B O 1
ATOM 5911 N N . ASP B 1 60 ? -16.438 20.469 -28.375 1 29.89 60 ASP B N 1
ATOM 5912 C CA . ASP B 1 60 ? -15.43 19.453 -28.109 1 29.89 60 ASP B CA 1
ATOM 5913 C C . ASP B 1 60 ? -15.156 18.609 -29.344 1 29.89 60 ASP B C 1
ATOM 5915 O O . ASP B 1 60 ? -15.812 17.594 -29.578 1 29.89 60 ASP B O 1
ATOM 5919 N N . THR B 1 61 ? -14.953 19.297 -30.438 1 35.44 61 THR B N 1
ATOM 5920 C CA . THR B 1 61 ? -14.648 18.594 -31.688 1 35.44 61 THR B CA 1
ATOM 5921 C C . THR B 1 61 ? -13.422 17.703 -31.516 1 35.44 61 THR B C 1
ATOM 5923 O O . THR B 1 61 ? -12.359 18.172 -31.109 1 35.44 61 THR B O 1
ATOM 5926 N N . ASP B 1 62 ? -13.594 16.453 -31.219 1 35.34 62 ASP B N 1
ATOM 5927 C CA . ASP B 1 62 ? -12.617 15.383 -31.016 1 35.34 62 ASP B CA 1
ATOM 5928 C C . ASP B 1 62 ? -11.391 15.586 -31.906 1 35.34 62 ASP B C 1
ATOM 5930 O O . ASP B 1 62 ? -11.516 15.625 -33.125 1 35.34 62 ASP B O 1
ATOM 5934 N N . PRO B 1 63 ? -10.359 16.047 -31.422 1 43.22 63 PRO B N 1
ATOM 5935 C CA . PRO B 1 63 ? -9.289 16.484 -32.312 1 43.22 63 PRO B CA 1
ATOM 5936 C C . PRO B 1 63 ? -8.875 15.422 -33.312 1 43.22 63 PRO B C 1
ATOM 5938 O O . PRO B 1 63 ? -8.531 15.734 -34.469 1 43.22 63 PRO B O 1
ATOM 5941 N N . VAL B 1 64 ? -8.844 14.258 -32.875 1 47.28 64 VAL B N 1
ATOM 5942 C CA . VAL B 1 64 ? -8.477 13.125 -33.719 1 47.28 64 VAL B CA 1
ATOM 5943 C C . VAL B 1 64 ? -9.57 12.875 -34.781 1 47.28 64 VAL B C 1
ATOM 5945 O O . VAL B 1 64 ? -9.281 12.68 -35.938 1 47.28 64 VAL B O 1
ATOM 5948 N N . GLU B 1 65 ? -10.695 12.906 -34.219 1 47.19 65 GLU B N 1
ATOM 5949 C CA . GLU B 1 65 ? -11.852 12.773 -35.125 1 47.19 65 GLU B CA 1
ATOM 5950 C C . GLU B 1 65 ? -12.047 14.016 -35.969 1 47.19 65 GLU B C 1
ATOM 5952 O O . GLU B 1 65 ? -12.406 13.922 -37.156 1 47.19 65 GLU B O 1
ATOM 5957 N N . LYS B 1 66 ? -11.711 15.141 -35.469 1 50.38 66 LYS B N 1
ATOM 5958 C CA . LYS B 1 66 ? -11.641 16.406 -36.188 1 50.38 66 LYS B CA 1
ATOM 5959 C C . LYS B 1 66 ? -10.469 16.406 -37.156 1 50.38 66 LYS B C 1
ATOM 5961 O O . LYS B 1 66 ? -10.594 16.875 -38.281 1 50.38 66 LYS B O 1
ATOM 5966 N N . ILE B 1 67 ? -9.414 15.867 -36.688 1 50.62 67 ILE B N 1
ATOM 5967 C CA . ILE B 1 67 ? -8.258 15.609 -37.531 1 50.62 67 ILE B CA 1
ATOM 5968 C C . ILE B 1 67 ? -8.609 14.555 -38.594 1 50.62 67 ILE B C 1
ATOM 5970 O O . ILE B 1 67 ? -8.336 14.734 -39.781 1 50.62 67 ILE B O 1
ATOM 5974 N N . LYS B 1 68 ? -9.133 13.445 -38.156 1 55.62 68 LYS B N 1
ATOM 5975 C CA . LYS B 1 68 ? -9.633 12.391 -39.031 1 55.62 68 LYS B CA 1
ATOM 5976 C C . LYS B 1 68 ? -10.75 12.914 -39.938 1 55.62 68 LYS B C 1
ATOM 5978 O O . LYS B 1 68 ? -10.773 12.625 -41.125 1 55.62 68 LYS B O 1
ATOM 5983 N N . GLU B 1 69 ? -11.641 13.695 -39.312 1 58.03 69 GLU B N 1
ATOM 5984 C CA . GLU B 1 69 ? -12.695 14.391 -40.031 1 58.03 69 GLU B CA 1
ATOM 5985 C C . GLU B 1 69 ? -12.125 15.445 -40.969 1 58.03 69 GLU B C 1
ATOM 5987 O O . GLU B 1 69 ? -12.562 15.57 -42.125 1 58.03 69 GLU B O 1
ATOM 5992 N N . LEU B 1 70 ? -11.125 16.141 -40.469 1 59.31 70 LEU B N 1
ATOM 5993 C CA . LEU B 1 70 ? -10.367 17.094 -41.281 1 59.31 70 LEU B CA 1
ATOM 5994 C C . LEU B 1 70 ? -9.5 16.359 -42.312 1 59.31 70 LEU B C 1
ATOM 5996 O O . LEU B 1 70 ? -9.414 16.781 -43.469 1 59.31 70 LEU B O 1
ATOM 6000 N N . GLU B 1 71 ? -8.953 15.289 -41.781 1 59.22 71 GLU B N 1
ATOM 6001 C CA . GLU B 1 71 ? -8.172 14.414 -42.656 1 59.22 71 GLU B CA 1
ATOM 6002 C C . GLU B 1 71 ? -9.062 13.641 -43.625 1 59.22 71 GLU B C 1
ATOM 6004 O O . GLU B 1 71 ? -8.742 13.516 -44.812 1 59.22 71 GLU B O 1
ATOM 6009 N N . ASP B 1 72 ? -10.164 13.117 -43.125 1 57.69 72 ASP B N 1
ATOM 6010 C CA . ASP B 1 72 ? -11.211 12.508 -43.969 1 57.69 72 ASP B CA 1
ATOM 6011 C C . ASP B 1 72 ? -11.859 13.531 -44.875 1 57.69 72 ASP B C 1
ATOM 6013 O O . ASP B 1 72 ? -12.156 13.234 -46.031 1 57.69 72 ASP B O 1
ATOM 6017 N N . GLN B 1 73 ? -12.039 14.711 -44.281 1 57.88 73 GLN B N 1
ATOM 6018 C CA . GLN B 1 73 ? -12.461 15.867 -45.062 1 57.88 73 GLN B CA 1
ATOM 6019 C C . GLN B 1 73 ? -11.391 16.266 -46.094 1 57.88 73 GLN B C 1
ATOM 6021 O O . GLN B 1 73 ? -11.703 16.625 -47.219 1 57.88 73 GLN B O 1
ATOM 6026 N N . ILE B 1 74 ? -10.188 16.234 -45.594 1 55.06 74 ILE B N 1
ATOM 6027 C CA . ILE B 1 74 ? -9.047 16.438 -46.5 1 55.06 74 ILE B CA 1
ATOM 6028 C C . ILE B 1 74 ? -8.945 15.273 -47.469 1 55.06 74 ILE B C 1
ATOM 6030 O O . ILE B 1 74 ? -8.734 15.484 -48.688 1 55.06 74 ILE B O 1
ATOM 6034 N N . ALA B 1 75 ? -9.023 14.023 -46.906 1 57.16 75 ALA B N 1
ATOM 6035 C CA . ALA B 1 75 ? -9.008 12.812 -47.719 1 57.16 75 ALA B CA 1
ATOM 6036 C C . ALA B 1 75 ? -10.219 12.773 -48.656 1 57.16 75 ALA B C 1
ATOM 6038 O O . ALA B 1 75 ? -10.086 12.43 -49.844 1 57.16 75 ALA B O 1
ATOM 6039 N N . GLU B 1 76 ? -11.406 13.031 -48.031 1 54.56 76 GLU B N 1
ATOM 6040 C CA . GLU B 1 76 ? -12.625 13.211 -48.812 1 54.56 76 GLU B CA 1
ATOM 6041 C C . GLU B 1 76 ? -12.477 14.359 -49.781 1 54.56 76 GLU B C 1
ATOM 6043 O O . GLU B 1 76 ? -12.875 14.242 -50.938 1 54.56 76 GLU B O 1
ATOM 6048 N N . LEU B 1 77 ? -11.906 15.383 -49.25 1 49.72 77 LEU B N 1
ATOM 6049 C CA . LEU B 1 77 ? -11.547 16.5 -50.125 1 49.72 77 LEU B CA 1
ATOM 6050 C C . LEU B 1 77 ? -10.422 16.109 -51.062 1 49.72 77 LEU B C 1
ATOM 6052 O O . LEU B 1 77 ? -10.43 16.484 -52.25 1 49.72 77 LEU B O 1
ATOM 6056 N N . LYS B 1 78 ? -9.484 15.422 -50.375 1 48.44 78 LYS B N 1
ATOM 6057 C CA . LYS B 1 78 ? -8.406 14.891 -51.188 1 48.44 78 LYS B CA 1
ATOM 6058 C C . LYS B 1 78 ? -8.914 13.789 -52.094 1 48.44 78 LYS B C 1
ATOM 6060 O O . LYS B 1 78 ? -8.531 13.719 -53.281 1 48.44 78 LYS B O 1
ATOM 6065 N N . SER B 1 79 ? -9.578 12.727 -51.438 1 43.59 79 SER B N 1
ATOM 6066 C CA . SER B 1 79 ? -10.258 11.734 -52.25 1 43.59 79 SER B CA 1
ATOM 6067 C C . SER B 1 79 ? -11.078 12.391 -53.344 1 43.59 79 SER B C 1
ATOM 6069 O O . SER B 1 79 ? -11.078 11.938 -54.5 1 43.59 79 SER B O 1
ATOM 6071 N N . LYS B 1 80 ? -11.883 13.445 -52.812 1 41.5 80 LYS B N 1
ATOM 6072 C CA . LYS B 1 80 ? -12.484 14.297 -53.812 1 41.5 80 LYS B CA 1
ATOM 6073 C C . LYS B 1 80 ? -11.414 14.891 -54.75 1 41.5 80 LYS B C 1
ATOM 6075 O O . LYS B 1 80 ? -11.656 15.078 -55.938 1 41.5 80 LYS B O 1
ATOM 6080 N N . LEU B 1 81 ? -10.266 15.164 -54 1 36.03 81 LEU B N 1
ATOM 6081 C CA . LEU B 1 81 ? -9.133 15.625 -54.812 1 36.03 81 LEU B CA 1
ATOM 6082 C C . LEU B 1 81 ? -8.516 14.469 -55.562 1 36.03 81 LEU B C 1
ATOM 6084 O O . LEU B 1 81 ? -8.109 14.633 -56.719 1 36.03 81 LEU B O 1
ATOM 6088 N N . TYR B 1 82 ? -8.172 13.375 -54.625 1 35.34 82 TYR B N 1
ATOM 6089 C CA . TYR B 1 82 ? -7.547 12.211 -55.219 1 35.34 82 TYR B CA 1
ATOM 6090 C C . TYR B 1 82 ? -8.43 11.633 -56.312 1 35.34 82 TYR B C 1
ATOM 6092 O O . TYR B 1 82 ? -7.945 10.922 -57.219 1 35.34 82 TYR B O 1
ATOM 6100 N N . ASP B 1 83 ? -9.805 11.547 -55.969 1 30.28 83 ASP B N 1
ATOM 6101 C CA . ASP B 1 83 ? -10.594 11.078 -57.094 1 30.28 83 ASP B CA 1
ATOM 6102 C C . ASP B 1 83 ? -10.086 11.68 -58.406 1 30.28 83 ASP B C 1
ATOM 6104 O O . ASP B 1 83 ? -10.609 11.383 -59.469 1 30.28 83 ASP B O 1
ATOM 6108 N N . LYS B 1 84 ? -9.305 12.766 -58.094 1 27.2 84 LYS B N 1
ATOM 6109 C CA . LYS B 1 84 ? -8.805 13.25 -59.375 1 27.2 84 LYS B CA 1
ATOM 6110 C C . LYS B 1 84 ? -7.645 12.398 -59.875 1 27.2 84 LYS B C 1
ATOM 6112 O O . LYS B 1 84 ? -7.465 12.219 -61.094 1 27.2 84 LYS B O 1
ATOM 6117 N N . GLN B 1 85 ? -6.547 12.117 -58.906 1 23.38 85 GLN B N 1
ATOM 6118 C CA . GLN B 1 85 ? -5.355 11.68 -59.625 1 23.38 85 GLN B CA 1
ATOM 6119 C C . GLN B 1 85 ? -5.316 10.156 -59.75 1 23.38 85 GLN B C 1
ATOM 6121 O O . GLN B 1 85 ? -5.109 9.453 -58.75 1 23.38 85 GLN B O 1
ATOM 6126 N N . ASN B 1 86 ? -6.051 9.406 -60.312 1 21.97 86 ASN B N 1
ATOM 6127 C CA . ASN B 1 86 ? -6.117 7.988 -60.656 1 21.97 86 ASN B CA 1
ATOM 6128 C C . ASN B 1 86 ? -4.801 7.488 -61.25 1 21.97 86 ASN B C 1
ATOM 6130 O O . ASN B 1 86 ? -4.746 6.402 -61.812 1 21.97 86 ASN B O 1
ATOM 6134 N N . ALA B 1 87 ? -3.746 8.18 -61.625 1 17.33 87 ALA B N 1
ATOM 6135 C CA . ALA B 1 87 ? -3.191 7.504 -62.781 1 17.33 87 ALA B CA 1
ATOM 6136 C C . ALA B 1 87 ? -2.367 6.289 -62.375 1 17.33 87 ALA B C 1
ATOM 6138 O O . ALA B 1 87 ? -2.566 5.191 -62.906 1 17.33 87 ALA B O 1
ATOM 6139 N N . SER B 1 88 ? -0.821 6.109 -62.406 1 16.45 88 SER B N 1
ATOM 6140 C CA . SER B 1 88 ? -0.052 5.098 -63.125 1 16.45 88 SER B CA 1
ATOM 6141 C C . SER B 1 88 ? 0.479 4.031 -62.188 1 16.45 88 SER B C 1
ATOM 6143 O O . SER B 1 88 ? 0.971 4.344 -61.094 1 16.45 88 SER B O 1
ATOM 6145 N N . ALA B 1 89 ? 0.325 2.672 -62.469 1 16.77 89 ALA B N 1
ATOM 6146 C CA . ALA B 1 89 ? 0.237 1.307 -61.938 1 16.77 89 ALA B CA 1
ATOM 6147 C C . ALA B 1 89 ? 1.626 0.715 -61.719 1 16.77 89 ALA B C 1
ATOM 6149 O O . ALA B 1 89 ? 1.765 -0.341 -61.094 1 16.77 89 ALA B O 1
ATOM 6150 N N . SER B 1 90 ? 2.916 1.124 -62.094 1 15.85 90 SER B N 1
ATOM 6151 C CA . SER B 1 90 ? 3.66 -0.036 -62.562 1 15.85 90 SER B CA 1
ATOM 6152 C C . SER B 1 90 ? 4.18 -0.876 -61.406 1 15.85 90 SER B C 1
ATOM 6154 O O . SER B 1 90 ? 4.344 -0.373 -60.281 1 15.85 90 SER B O 1
ATOM 6156 N N . PRO B 1 91 ? 4.758 -2.293 -61.656 1 15.92 91 PRO B N 1
ATOM 6157 C CA . PRO B 1 91 ? 4.77 -3.68 -61.188 1 15.92 91 PRO B CA 1
ATOM 6158 C C . PRO B 1 91 ? 5.98 -3.99 -60.312 1 15.92 91 PRO B C 1
ATOM 6160 O O . PRO B 1 91 ? 5.988 -4.996 -59.594 1 15.92 91 PRO B O 1
ATOM 6163 N N . SER B 1 92 ? 7.066 -3.17 -60.062 1 15.14 92 SER B N 1
ATOM 6164 C CA . SER B 1 92 ? 8.297 -3.945 -60.188 1 15.14 92 SER B CA 1
ATOM 6165 C C . SER B 1 92 ? 8.469 -4.902 -59 1 15.14 92 SER B C 1
ATOM 6167 O O . SER B 1 92 ? 7.895 -4.691 -57.938 1 15.14 92 SER B O 1
ATOM 6169 N N . SER B 1 93 ? 9.656 -5.824 -59.156 1 14.64 93 SER B N 1
ATOM 6170 C CA . SER B 1 93 ? 10.117 -7.211 -59.125 1 14.64 93 SER B CA 1
ATOM 6171 C C . SER B 1 93 ? 10.711 -7.559 -57.75 1 14.64 93 SER B C 1
ATOM 6173 O O . SER B 1 93 ? 10.312 -8.547 -57.125 1 14.64 93 SER B O 1
ATOM 6175 N N . THR B 1 94 ? 12.062 -7.387 -57.438 1 14.4 94 THR B N 1
ATOM 6176 C CA . THR B 1 94 ? 12.945 -8.547 -57.469 1 14.4 94 THR B CA 1
ATOM 6177 C C . THR B 1 94 ? 13.18 -9.07 -56.062 1 14.4 94 THR B C 1
ATOM 6179 O O . THR B 1 94 ? 13.031 -10.266 -55.781 1 14.4 94 THR B O 1
ATOM 6182 N N . ARG B 1 95 ? 14.398 -8.766 -55.438 1 14.5 95 ARG B N 1
ATOM 6183 C CA . ARG B 1 95 ? 15.5 -9.719 -55.281 1 14.5 95 ARG B CA 1
ATOM 6184 C C . ARG B 1 95 ? 15.438 -10.422 -53.938 1 14.5 95 ARG B C 1
ATOM 6186 O O . ARG B 1 95 ? 14.812 -9.93 -53 1 14.5 95 ARG B O 1
ATOM 6193 N N . LEU B 1 96 ? 16.641 -11.125 -53.594 1 14.38 96 LEU B N 1
ATOM 6194 C CA . LEU B 1 96 ? 17.203 -12.453 -53.375 1 14.38 96 LEU B CA 1
ATOM 6195 C C . LEU B 1 96 ? 17.469 -12.695 -51.906 1 14.38 96 LEU B C 1
ATOM 6197 O O . LEU B 1 96 ? 17.047 -13.703 -51.344 1 14.38 96 LEU B O 1
ATOM 6201 N N . THR B 1 97 ? 18.641 -12.297 -51.281 1 14.52 97 THR B N 1
ATOM 6202 C CA . THR B 1 97 ? 19.672 -13.289 -51 1 14.52 97 THR B CA 1
ATOM 6203 C C . THR B 1 97 ? 19.531 -13.781 -49.562 1 14.52 97 THR B C 1
ATOM 6205 O O . THR B 1 97 ? 19.016 -13.07 -48.688 1 14.52 97 THR B O 1
ATOM 6208 N N . PRO B 1 98 ? 20.531 -14.82 -49.188 1 15.09 98 PRO B N 1
ATOM 6209 C CA . PRO B 1 98 ? 20.609 -16.172 -48.625 1 15.09 98 PRO B CA 1
ATOM 6210 C C . PRO B 1 98 ? 20.906 -16.156 -47.125 1 15.09 98 PRO B C 1
ATOM 6212 O O . PRO B 1 98 ? 21.203 -15.102 -46.562 1 15.09 98 PRO B O 1
ATOM 6215 N N . PRO B 1 99 ? 22.047 -17.016 -46.688 1 15.22 99 PRO B N 1
ATOM 6216 C CA . PRO B 1 99 ? 22.031 -18.25 -45.875 1 15.22 99 PRO B CA 1
ATOM 6217 C C . PRO B 1 99 ? 22.641 -18.062 -44.5 1 15.22 99 PRO B C 1
ATOM 6219 O O . PRO B 1 99 ? 22.125 -18.609 -43.5 1 15.22 99 PRO B O 1
ATOM 6222 N N . VAL B 1 100 ? 23.812 -17.359 -44.188 1 15.3 100 VAL B N 1
ATOM 6223 C CA . VAL B 1 100 ? 24.875 -18.219 -43.688 1 15.3 100 VAL B CA 1
ATOM 6224 C C . VAL B 1 100 ? 24.688 -18.438 -42.188 1 15.3 100 VAL B C 1
ATOM 6226 O O . VAL B 1 100 ? 24.094 -17.594 -41.5 1 15.3 100 VAL B O 1
ATOM 6229 N N . PRO B 1 101 ? 25.641 -19.5 -41.531 1 15.21 101 PRO B N 1
ATOM 6230 C CA . PRO B 1 101 ? 25.594 -20.641 -40.625 1 15.21 101 PRO B CA 1
ATOM 6231 C C . PRO B 1 101 ? 26.156 -20.328 -39.25 1 15.21 101 PRO B C 1
ATOM 6233 O O . PRO B 1 101 ? 26.078 -21.156 -38.344 1 15.21 101 PRO B O 1
ATOM 6236 N N . ALA B 1 102 ? 26.672 -19.281 -38.938 1 15.09 102 ALA B N 1
ATOM 6237 C CA . ALA B 1 102 ? 27.891 -19.422 -38.156 1 15.09 102 ALA B CA 1
ATOM 6238 C C . ALA B 1 102 ? 27.578 -19.969 -36.75 1 15.09 102 ALA B C 1
ATOM 6240 O O . ALA B 1 102 ? 26.609 -19.547 -36.125 1 15.09 102 ALA B O 1
ATOM 6241 N N . GLY B 1 103 ? 28.453 -21 -36.188 1 14.2 103 GLY B N 1
ATOM 6242 C CA . GLY B 1 103 ? 28.453 -22.109 -35.25 1 14.2 103 GLY B CA 1
ATOM 6243 C C . GLY B 1 103 ? 28.75 -21.703 -33.812 1 14.2 103 GLY B C 1
ATOM 6244 O O . GLY B 1 103 ? 27.984 -21.984 -32.906 1 14.2 103 GLY B O 1
ATOM 6245 N N . ASP B 1 104 ? 30.094 -21.547 -33.344 1 14.62 104 ASP B N 1
ATOM 6246 C CA . ASP B 1 104 ? 30.641 -22.562 -32.469 1 14.62 104 ASP B CA 1
ATOM 6247 C C . ASP B 1 104 ? 30.328 -22.234 -31 1 14.62 104 ASP B C 1
ATOM 6249 O O . ASP B 1 104 ? 29.922 -21.109 -30.688 1 14.62 104 ASP B O 1
ATOM 6253 N N . PRO B 1 105 ? 31.484 -22.391 -30 1 15.55 105 PRO B N 1
ATOM 6254 C CA . PRO B 1 105 ? 31.719 -23.406 -28.984 1 15.55 105 PRO B CA 1
ATOM 6255 C C . PRO B 1 105 ? 31.391 -22.938 -27.562 1 15.55 105 PRO B C 1
ATOM 6257 O O . PRO B 1 105 ? 30.594 -23.562 -26.875 1 15.55 105 PRO B O 1
ATOM 6260 N N . ASN B 1 106 ? 32.5 -22.688 -26.656 1 16.11 106 ASN B N 1
ATOM 6261 C CA . ASN B 1 106 ? 32.906 -23.469 -25.5 1 16.11 106 ASN B CA 1
ATOM 6262 C C . ASN B 1 106 ? 32.281 -22.922 -24.203 1 16.11 106 ASN B C 1
ATOM 6264 O O . ASN B 1 106 ? 31.812 -21.781 -24.172 1 16.11 106 ASN B O 1
ATOM 6268 N N . GLY B 1 107 ? 32.875 -23.469 -22.922 1 15.91 107 GLY B N 1
ATOM 6269 C CA . GLY B 1 107 ? 32.438 -24.219 -21.75 1 15.91 107 GLY B CA 1
ATOM 6270 C C . GLY B 1 107 ? 32.344 -23.359 -20.5 1 15.91 107 GLY B C 1
ATOM 6271 O O . GLY B 1 107 ? 31.922 -23.844 -19.453 1 15.91 107 GLY B O 1
ATOM 6272 N N . PHE B 1 108 ? 32.844 -22.141 -20.438 1 17.67 108 PHE B N 1
ATOM 6273 C CA . PHE B 1 108 ? 33.375 -21.906 -19.094 1 17.67 108 PHE B CA 1
ATOM 6274 C C . PHE B 1 108 ? 32.281 -22.031 -18.047 1 17.67 108 PHE B C 1
ATOM 6276 O O . PHE B 1 108 ? 31.156 -21.578 -18.266 1 17.67 108 PHE B O 1
ATOM 6283 N N . THR B 1 109 ? 32.594 -22.906 -17.047 1 16.53 109 THR B N 1
ATOM 6284 C CA . THR B 1 109 ? 31.797 -23.609 -16.062 1 16.53 109 THR B CA 1
ATOM 6285 C C . THR B 1 109 ? 31.391 -22.688 -14.922 1 16.53 109 THR B C 1
ATOM 6287 O O . THR B 1 109 ? 30.406 -22.953 -14.219 1 16.53 109 THR B O 1
ATOM 6290 N N . GLU B 1 110 ? 32.125 -21.703 -14.625 1 17.52 110 GLU B N 1
ATOM 6291 C CA . GLU B 1 110 ? 32.344 -21.594 -13.18 1 17.52 110 GLU B CA 1
ATOM 6292 C C . GLU B 1 110 ? 31 -21.453 -12.453 1 17.52 110 GLU B C 1
ATOM 6294 O O . GLU B 1 110 ? 29.984 -21.094 -13.062 1 17.52 110 GLU B O 1
ATOM 6299 N N . SER B 1 111 ? 31.141 -21.469 -11.047 1 18.23 111 SER B N 1
ATOM 6300 C CA . SER B 1 111 ? 30.531 -22 -9.828 1 18.23 111 SER B CA 1
ATOM 6301 C C . SER B 1 111 ? 29.406 -21.094 -9.32 1 18.23 111 SER B C 1
ATOM 6303 O O . SER B 1 111 ? 28.859 -21.328 -8.25 1 18.23 111 SER B O 1
ATOM 6305 N N . ASP B 1 112 ? 28.656 -20.625 -10.188 1 16.92 112 ASP B N 1
ATOM 6306 C CA . ASP B 1 112 ? 27.859 -19.5 -9.703 1 16.92 112 ASP B CA 1
ATOM 6307 C C . ASP B 1 112 ? 26.812 -19.953 -8.695 1 16.92 112 ASP B C 1
ATOM 6309 O O . ASP B 1 112 ? 26.078 -20.922 -8.945 1 16.92 112 ASP B O 1
ATOM 6313 N N . GLY B 1 113 ? 27.203 -19.844 -7.41 1 19.5 113 GLY B N 1
ATOM 6314 C CA . GLY B 1 113 ? 26.375 -20.141 -6.25 1 19.5 113 GLY B CA 1
ATOM 6315 C C . GLY B 1 113 ? 24.969 -19.578 -6.363 1 19.5 113 GLY B C 1
ATOM 6316 O O . GLY B 1 113 ? 24.781 -18.375 -6.5 1 19.5 113 GLY B O 1
ATOM 6317 N N . GLY B 1 114 ? 24.234 -20.391 -6.938 1 21.06 114 GLY B N 1
ATOM 6318 C CA . GLY B 1 114 ? 22.953 -20.031 -7.523 1 21.06 114 GLY B CA 1
ATOM 6319 C C . GLY B 1 114 ? 21.859 -19.812 -6.484 1 21.06 114 GLY B C 1
ATOM 6320 O O . GLY B 1 114 ? 21.328 -20.766 -5.922 1 21.06 114 GLY B O 1
ATOM 6321 N N . GLY B 1 115 ? 22.156 -19.109 -5.395 1 23.56 115 GLY B N 1
ATOM 6322 C CA . GLY B 1 115 ? 20.922 -19.062 -4.629 1 23.56 115 GLY B CA 1
ATOM 6323 C C . GLY B 1 115 ? 19.719 -18.672 -5.465 1 23.56 115 GLY B C 1
ATOM 6324 O O . GLY B 1 115 ? 19.859 -18.125 -6.562 1 23.56 115 GLY B O 1
ATOM 6325 N N . ILE B 1 116 ? 18.75 -19.406 -5.289 1 26.09 116 ILE B N 1
ATOM 6326 C CA . ILE B 1 116 ? 17.531 -19.297 -6.082 1 26.09 116 ILE B CA 1
ATOM 6327 C C . ILE B 1 116 ? 17.016 -17.875 -6.051 1 26.09 116 ILE B C 1
ATOM 6329 O O . ILE B 1 116 ? 16.656 -17.359 -4.988 1 26.09 116 ILE B O 1
ATOM 6333 N N . ALA B 1 117 ? 17.797 -16.953 -6.684 1 28.12 117 ALA B N 1
ATOM 6334 C CA . ALA B 1 117 ? 17.125 -15.664 -6.664 1 28.12 117 ALA B CA 1
ATOM 6335 C C . ALA B 1 117 ? 15.844 -15.695 -7.492 1 28.12 117 ALA B C 1
ATOM 6337 O O . ALA B 1 117 ? 15.852 -16.156 -8.641 1 28.12 117 ALA B O 1
ATOM 6338 N N . LEU B 1 118 ? 14.867 -15.883 -6.914 1 27.58 118 LEU B N 1
ATOM 6339 C CA . LEU B 1 118 ? 13.633 -15.727 -7.668 1 27.58 118 LEU B CA 1
ATOM 6340 C C . LEU B 1 118 ? 13.703 -14.508 -8.586 1 27.58 118 LEU B C 1
ATOM 6342 O O . LEU B 1 118 ? 14.414 -13.547 -8.297 1 27.58 118 LEU B O 1
ATOM 6346 N N . PRO B 1 119 ? 13.484 -14.719 -9.852 1 27.94 119 PRO B N 1
ATOM 6347 C CA . PRO B 1 119 ? 13.68 -13.766 -10.945 1 27.94 119 PRO B CA 1
ATOM 6348 C C . PRO B 1 119 ? 13.133 -12.383 -10.625 1 27.94 119 PRO B C 1
ATOM 6350 O O . PRO B 1 119 ? 11.961 -12.25 -10.258 1 27.94 119 PRO B O 1
ATOM 6353 N N . GLN B 1 120 ? 13.742 -11.711 -9.727 1 30.62 120 GLN B N 1
ATOM 6354 C CA . GLN B 1 120 ? 13.234 -10.344 -9.797 1 30.62 120 GLN B CA 1
ATOM 6355 C C . GLN B 1 120 ? 13.578 -9.695 -11.133 1 30.62 120 GLN B C 1
ATOM 6357 O O . GLN B 1 120 ? 14.672 -9.914 -11.664 1 30.62 120 GLN B O 1
ATOM 6362 N N . ALA B 1 121 ? 12.688 -9.406 -12.008 1 27.27 121 ALA B N 1
ATOM 6363 C CA . ALA B 1 121 ? 12.852 -8.859 -13.352 1 27.27 121 ALA B CA 1
ATOM 6364 C C . ALA B 1 121 ? 13.945 -7.793 -13.383 1 27.27 121 ALA B C 1
ATOM 6366 O O . ALA B 1 121 ? 13.898 -6.828 -12.617 1 27.27 121 ALA B O 1
ATOM 6367 N N . PRO B 1 122 ? 15.234 -8.203 -13.672 1 26.31 122 PRO B N 1
ATOM 6368 C CA . PRO B 1 122 ? 16.234 -7.152 -13.883 1 26.31 122 PRO B CA 1
ATOM 6369 C C . PRO B 1 122 ? 15.773 -6.102 -14.891 1 26.31 122 PRO B C 1
ATOM 6371 O O . PRO B 1 122 ? 15.281 -6.445 -15.969 1 26.31 122 PRO B O 1
ATOM 6374 N N . LEU B 1 123 ? 15.203 -5.023 -14.523 1 26.05 123 LEU B N 1
ATOM 6375 C CA . LEU B 1 123 ? 15.031 -3.965 -15.508 1 26.05 123 LEU B CA 1
ATOM 6376 C C . LEU B 1 123 ? 16.344 -3.656 -16.219 1 26.05 123 LEU B C 1
ATOM 6378 O O . LEU B 1 123 ? 17.281 -3.152 -15.594 1 26.05 123 LEU B O 1
ATOM 6382 N N . ASN B 1 124 ? 16.875 -4.523 -16.984 1 24.06 124 ASN B N 1
ATOM 6383 C CA . ASN B 1 124 ? 18.078 -4.324 -17.781 1 24.06 124 ASN B CA 1
ATOM 6384 C C . ASN B 1 124 ? 18.047 -2.99 -18.516 1 24.06 124 ASN B C 1
ATOM 6386 O O . ASN B 1 124 ? 17.594 -2.918 -19.656 1 24.06 124 ASN B O 1
ATOM 6390 N N . ILE B 1 125 ? 17.578 -1.954 -17.906 1 23.78 125 ILE B N 1
ATOM 6391 C CA . ILE B 1 125 ? 17.562 -0.75 -18.719 1 23.78 125 ILE B CA 1
ATOM 6392 C C . ILE B 1 125 ? 18.984 -0.278 -18.984 1 23.78 125 ILE B C 1
ATOM 6394 O O . ILE B 1 125 ? 19.203 0.829 -19.5 1 23.78 125 ILE B O 1
ATOM 6398 N N . ILE B 1 126 ? 20.047 -0.931 -18.438 1 22.33 126 ILE B N 1
ATOM 6399 C CA . ILE B 1 126 ? 21.234 -0.086 -18.297 1 22.33 126 ILE B CA 1
ATOM 6400 C C . ILE B 1 126 ? 21.688 0.389 -19.688 1 22.33 126 ILE B C 1
ATOM 6402 O O . ILE B 1 126 ? 22.188 1.505 -19.828 1 22.33 126 ILE B O 1
ATOM 6406 N N . ASP B 1 127 ? 21.797 -0.522 -20.656 1 22.72 127 ASP B N 1
ATOM 6407 C CA . ASP B 1 127 ? 23.031 -0.366 -21.438 1 22.72 127 ASP B CA 1
ATOM 6408 C C . ASP B 1 127 ? 22.922 0.817 -22.391 1 22.72 127 ASP B C 1
ATOM 6410 O O . ASP B 1 127 ? 23.781 1 -23.25 1 22.72 127 ASP B O 1
ATOM 6414 N N . LEU B 1 128 ? 21.672 1.182 -22.688 1 20.5 128 LEU B N 1
ATOM 6415 C CA . LEU B 1 128 ? 21.672 1.715 -24.047 1 20.5 128 LEU B CA 1
ATOM 6416 C C . LEU B 1 128 ? 22.391 3.057 -24.094 1 20.5 128 LEU B C 1
ATOM 6418 O O . LEU B 1 128 ? 22.781 3.51 -25.172 1 20.5 128 LEU B O 1
ATOM 6422 N N . ILE B 1 129 ? 22.375 3.861 -23 1 19.11 129 ILE B N 1
ATOM 6423 C CA . ILE B 1 129 ? 22.297 5.246 -23.453 1 19.11 129 ILE B CA 1
ATOM 6424 C C . ILE B 1 129 ? 23.703 5.805 -23.641 1 19.11 129 ILE B C 1
ATOM 6426 O O . ILE B 1 129 ? 24.281 6.359 -22.719 1 19.11 129 ILE B O 1
ATOM 6430 N N . ALA B 1 130 ? 24.734 5.008 -23.875 1 20 130 ALA B N 1
ATOM 6431 C CA . ALA B 1 130 ? 25.922 5.848 -23.797 1 20 130 ALA B CA 1
ATOM 6432 C C . ALA B 1 130 ? 25.906 6.93 -24.875 1 20 130 ALA B C 1
ATOM 6434 O O . ALA B 1 130 ? 25.781 6.629 -26.062 1 20 130 ALA B O 1
ATOM 6435 N N . PRO B 1 131 ? 25.469 8.125 -24.609 1 21.14 131 PRO B N 1
ATOM 6436 C CA . PRO B 1 131 ? 25.375 9.258 -25.531 1 21.14 131 PRO B CA 1
ATOM 6437 C C . PRO B 1 131 ? 26.719 9.586 -26.188 1 21.14 131 PRO B C 1
ATOM 6439 O O . PRO B 1 131 ? 27.344 10.602 -25.859 1 21.14 131 PRO B O 1
ATOM 6442 N N . ASP B 1 132 ? 27.531 8.578 -26.578 1 21.45 132 ASP B N 1
ATOM 6443 C CA . ASP B 1 132 ? 28.797 9.125 -27.078 1 21.45 132 ASP B CA 1
ATOM 6444 C C . ASP B 1 132 ? 28.562 10.008 -28.297 1 21.45 132 ASP B C 1
ATOM 6446 O O . ASP B 1 132 ? 28.266 9.508 -29.375 1 21.45 132 ASP B O 1
ATOM 6450 N N . SER B 1 133 ? 27.875 11.078 -28.141 1 20.33 133 SER B N 1
ATOM 6451 C CA . SER B 1 133 ? 27.719 12.016 -29.234 1 20.33 133 SER B CA 1
ATOM 6452 C C . SER B 1 133 ? 29.062 12.422 -29.828 1 20.33 133 SER B C 1
ATOM 6454 O O . SER B 1 133 ? 29.891 13.031 -29.141 1 20.33 133 SER B O 1
ATOM 6456 N N . PRO B 1 134 ? 29.625 11.539 -30.547 1 22.78 134 PRO B N 1
ATOM 6457 C CA . PRO B 1 134 ? 30.859 11.977 -31.203 1 22.78 134 PRO B CA 1
ATOM 6458 C C . PRO B 1 134 ? 30.688 13.297 -31.953 1 22.78 134 PRO B C 1
ATOM 6460 O O . PRO B 1 134 ? 29.625 13.547 -32.531 1 22.78 134 PRO B O 1
ATOM 6463 N N . GLN B 1 135 ? 31.328 14.352 -31.516 1 20.39 135 GLN B N 1
ATOM 6464 C CA . GLN B 1 135 ? 31.453 15.711 -32.031 1 20.39 135 GLN B CA 1
ATOM 6465 C C . GLN B 1 135 ? 31.969 15.695 -33.469 1 20.39 135 GLN B C 1
ATOM 6467 O O . GLN B 1 135 ? 33.094 15.242 -33.719 1 20.39 135 GLN B O 1
ATOM 6472 N N . THR B 1 136 ? 31.203 15.25 -34.406 1 19.66 136 THR B N 1
ATOM 6473 C CA . THR B 1 136 ? 31.578 15.336 -35.812 1 19.66 136 THR B CA 1
ATOM 6474 C C . THR B 1 136 ? 32.094 16.734 -36.156 1 19.66 136 THR B C 1
ATOM 6476 O O . THR B 1 136 ? 31.422 17.734 -35.875 1 19.66 136 THR B O 1
ATOM 6479 N N . ARG B 1 137 ? 33.344 16.906 -36.562 1 20.28 137 ARG B N 1
ATOM 6480 C CA . ARG B 1 137 ? 34.312 17.984 -36.906 1 20.28 137 ARG B CA 1
ATOM 6481 C C . ARG B 1 137 ? 33.844 18.75 -38.125 1 20.28 137 ARG B C 1
ATOM 6483 O O . ARG B 1 137 ? 34.531 19.672 -38.594 1 20.28 137 ARG B O 1
ATOM 6490 N N . PHE B 1 138 ? 32.875 18.25 -38.875 1 19.05 138 PHE B N 1
ATOM 6491 C CA . PHE B 1 138 ? 33.156 18.656 -40.25 1 19.05 138 PHE B CA 1
ATOM 6492 C C . PHE B 1 138 ? 32.875 20.156 -40.438 1 19.05 138 PHE B C 1
ATOM 6494 O O . PHE B 1 138 ? 31.859 20.547 -41 1 19.05 138 PHE B O 1
ATOM 6501 N N . ARG B 1 139 ? 32.75 21.047 -39.594 1 20.2 139 ARG B N 1
ATOM 6502 C CA . ARG B 1 139 ? 32.312 22.328 -40.094 1 20.2 139 ARG B CA 1
ATOM 6503 C C . ARG B 1 139 ? 33.344 22.891 -41.094 1 20.2 139 ARG B C 1
ATOM 6505 O O . ARG B 1 139 ? 34.5 23.094 -40.75 1 20.2 139 ARG B O 1
ATOM 6512 N N . SER B 1 140 ? 33.188 22.594 -42.312 1 20.34 140 SER B N 1
ATOM 6513 C CA . SER B 1 140 ? 33.812 23.328 -43.406 1 20.34 140 SER B CA 1
ATOM 6514 C C . SER B 1 140 ? 33.625 24.828 -43.25 1 20.34 140 SER B C 1
ATOM 6516 O O . SER B 1 140 ? 32.625 25.281 -42.688 1 20.34 140 SER B O 1
ATOM 6518 N N . SER B 1 141 ? 34.656 25.719 -43.438 1 22.03 141 SER B N 1
ATOM 6519 C CA . SER B 1 141 ? 34.969 27.125 -43.25 1 22.03 141 SER B CA 1
ATOM 6520 C C . SER B 1 141 ? 34.125 28 -44.188 1 22.03 141 SER B C 1
ATOM 6522 O O . SER B 1 141 ? 34.375 29.203 -44.312 1 22.03 141 SER B O 1
ATOM 6524 N N . SER B 1 142 ? 33.219 27.516 -45.031 1 23.75 142 SER B N 1
ATOM 6525 C CA . SER B 1 142 ? 32.938 28.516 -46.062 1 23.75 142 SER B CA 1
ATOM 6526 C C . SER B 1 142 ? 32.469 29.828 -45.438 1 23.75 142 SER B C 1
ATOM 6528 O O . SER B 1 142 ? 31.859 29.828 -44.375 1 23.75 142 SER B O 1
ATOM 6530 N N . GLY B 1 143 ? 33.031 31.031 -45.906 1 24.16 143 GLY B N 1
ATOM 6531 C CA . GLY B 1 143 ? 33 32.438 -45.594 1 24.16 143 GLY B CA 1
ATOM 6532 C C . GLY B 1 143 ? 31.609 33.031 -45.562 1 24.16 143 GLY B C 1
ATOM 6533 O O . GLY B 1 143 ? 31.391 34.094 -46.125 1 24.16 143 GLY B O 1
ATOM 6534 N N . SER B 1 144 ? 30.578 32.312 -45.312 1 26.39 144 SER B N 1
ATOM 6535 C CA . SER B 1 144 ? 29.344 33.031 -45.656 1 26.39 144 SER B CA 1
ATOM 6536 C C . SER B 1 144 ? 29.312 34.438 -45.094 1 26.39 144 SER B C 1
ATOM 6538 O O . SER B 1 144 ? 29.906 34.688 -44.031 1 26.39 144 SER B O 1
ATOM 6540 N N . PRO B 1 145 ? 28.797 35.531 -45.875 1 28.52 145 PRO B N 1
ATOM 6541 C CA . PRO B 1 145 ? 28.734 36.938 -45.531 1 28.52 145 PRO B CA 1
ATOM 6542 C C . PRO B 1 145 ? 28.203 37.188 -44.125 1 28.52 145 PRO B C 1
ATOM 6544 O O . PRO B 1 145 ? 27.531 36.312 -43.562 1 28.52 145 PRO B O 1
ATOM 6547 N N . GLN B 1 146 ? 28.656 38.25 -43.469 1 25.44 146 GLN B N 1
ATOM 6548 C CA . GLN B 1 146 ? 28.438 38.781 -42.156 1 25.44 146 GLN B CA 1
ATOM 6549 C C . GLN B 1 146 ? 26.938 38.938 -41.875 1 25.44 146 GLN B C 1
ATOM 6551 O O . GLN B 1 146 ? 26.328 39.906 -42.281 1 25.44 146 GLN B O 1
ATOM 6556 N N . LEU B 1 147 ? 26.047 37.969 -42.25 1 28.61 147 LEU B N 1
ATOM 6557 C CA . LEU B 1 147 ? 24.688 38.375 -41.969 1 28.61 147 LEU B CA 1
ATOM 6558 C C . LEU B 1 147 ? 24.609 39 -40.562 1 28.61 147 LEU B C 1
ATOM 6560 O O . LEU B 1 147 ? 25.172 38.469 -39.625 1 28.61 147 LEU B O 1
ATOM 6564 N N . GLN B 1 148 ? 24.297 40.281 -40.406 1 27.8 148 GLN B N 1
ATOM 6565 C CA . GLN B 1 148 ? 24.031 41.031 -39.188 1 27.8 148 GLN B CA 1
ATOM 6566 C C . GLN B 1 148 ? 23.172 40.25 -38.219 1 27.8 148 GLN B C 1
ATOM 6568 O O . GLN B 1 148 ? 22.094 39.781 -38.562 1 27.8 148 GLN B O 1
ATOM 6573 N N . LYS B 1 149 ? 23.688 39.562 -37.312 1 32.62 149 LYS B N 1
ATOM 6574 C CA . LYS B 1 149 ? 22.953 38.656 -36.438 1 32.62 149 LYS B CA 1
ATOM 6575 C C . LYS B 1 149 ? 21.719 39.344 -35.844 1 32.62 149 LYS B C 1
ATOM 6577 O O . LYS B 1 149 ? 21.844 40.344 -35.125 1 32.62 149 LYS B O 1
ATOM 6582 N N . PRO B 1 150 ? 20.547 39.312 -36.469 1 35.53 150 PRO B N 1
ATOM 6583 C CA . PRO B 1 150 ? 19.406 39.844 -35.719 1 35.53 150 PRO B CA 1
ATOM 6584 C C . PRO B 1 150 ? 19.359 39.344 -34.281 1 35.53 150 PRO B C 1
ATOM 6586 O O . PRO B 1 150 ? 19.984 38.344 -33.938 1 35.53 150 PRO B O 1
ATOM 6589 N N . GLY B 1 151 ? 18.766 40.094 -33.281 1 36.66 151 GLY B N 1
ATOM 6590 C CA . GLY B 1 151 ? 18.641 39.844 -31.844 1 36.66 151 GLY B CA 1
ATOM 6591 C C . GLY B 1 151 ? 18.25 38.406 -31.531 1 36.66 151 GLY B C 1
ATOM 6592 O O . GLY B 1 151 ? 17.266 37.875 -32.062 1 36.66 151 GLY B O 1
ATOM 6593 N N . THR B 1 152 ? 19.094 37.438 -31.375 1 41.75 152 THR B N 1
ATOM 6594 C CA . THR B 1 152 ? 18.922 36.031 -31.078 1 41.75 152 THR B CA 1
ATOM 6595 C C . THR B 1 152 ? 17.828 35.812 -30.047 1 41.75 152 THR B C 1
ATOM 6597 O O . THR B 1 152 ? 17.828 36.438 -28.984 1 41.75 152 THR B O 1
ATOM 6600 N N . ASP B 1 153 ? 16.625 35.438 -30.406 1 43.84 153 ASP B N 1
ATOM 6601 C CA . ASP B 1 153 ? 15.484 35.156 -29.547 1 43.84 153 ASP B CA 1
ATOM 6602 C C . ASP B 1 153 ? 15.898 34.312 -28.344 1 43.84 153 ASP B C 1
ATOM 6604 O O . ASP B 1 153 ? 16.484 33.219 -28.5 1 43.84 153 ASP B O 1
ATOM 6608 N N . PRO B 1 154 ? 16.125 34.812 -27.203 1 53.06 154 PRO B N 1
ATOM 6609 C CA . PRO B 1 154 ? 16.5 34.156 -25.953 1 53.06 154 PRO B CA 1
ATOM 6610 C C . PRO B 1 154 ? 15.859 32.75 -25.828 1 53.06 154 PRO B C 1
ATOM 6612 O O . PRO B 1 154 ? 16.453 31.859 -25.234 1 53.06 154 PRO B O 1
ATOM 6615 N N . PHE B 1 155 ? 14.742 32.594 -26.422 1 51.66 155 PHE B N 1
ATOM 6616 C CA . PHE B 1 155 ? 14.062 31.328 -26.344 1 51.66 155 PHE B CA 1
ATOM 6617 C C . PHE B 1 155 ? 14.805 30.266 -27.156 1 51.66 155 PHE B C 1
ATOM 6619 O O . PHE B 1 155 ? 14.938 29.125 -26.719 1 51.66 155 PHE B O 1
ATOM 6626 N N . MET B 1 156 ? 15.266 30.547 -28.328 1 55.34 156 MET B N 1
ATOM 6627 C CA . MET B 1 156 ? 15.984 29.609 -29.188 1 55.34 156 MET B CA 1
ATOM 6628 C C . MET B 1 156 ? 17.297 29.188 -28.531 1 55.34 156 MET B C 1
ATOM 6630 O O . MET B 1 156 ? 17.703 28.016 -28.641 1 55.34 156 MET B O 1
ATOM 6634 N N . ASP B 1 157 ? 17.891 30.094 -27.891 1 56.66 157 ASP B N 1
ATOM 6635 C CA . ASP B 1 157 ? 19.141 29.781 -27.188 1 56.66 157 ASP B CA 1
ATOM 6636 C C . ASP B 1 157 ? 18.906 28.766 -26.078 1 56.66 157 ASP B C 1
ATOM 6638 O O . ASP B 1 157 ? 19.719 27.875 -25.875 1 56.66 157 ASP B O 1
ATOM 6642 N N . LEU B 1 158 ? 17.828 28.906 -25.469 1 58.59 158 LEU B N 1
ATOM 6643 C CA . LEU B 1 158 ? 17.469 27.984 -24.406 1 58.59 158 LEU B CA 1
ATOM 6644 C C . LEU B 1 158 ? 17.203 26.578 -24.953 1 58.59 158 LEU B C 1
ATOM 6646 O O . LEU B 1 158 ? 17.625 25.594 -24.359 1 58.59 158 LEU B O 1
ATOM 6650 N N . LEU B 1 159 ? 16.641 26.578 -26.062 1 57.41 159 LEU B N 1
ATOM 6651 C CA . LEU B 1 159 ? 16.344 25.297 -26.688 1 57.41 159 LEU B CA 1
ATOM 6652 C C . LEU B 1 159 ? 17.625 24.594 -27.141 1 57.41 159 LEU B C 1
ATOM 6654 O O . LEU B 1 159 ? 17.766 23.391 -26.953 1 57.41 159 LEU B O 1
ATOM 6658 N N . PHE B 1 160 ? 18.469 25.453 -27.688 1 60 160 PHE B N 1
ATOM 6659 C CA . PHE B 1 160 ? 19.719 24.875 -28.172 1 60 160 PHE B CA 1
ATOM 6660 C C . PHE B 1 160 ? 20.609 24.453 -27.016 1 60 160 PHE B C 1
ATOM 6662 O O . PHE B 1 160 ? 21.469 23.578 -27.156 1 60 160 PHE B O 1
ATOM 6669 N N . SER B 1 161 ? 20.359 25.062 -25.922 1 69.19 161 SER B N 1
ATOM 6670 C CA . SER B 1 161 ? 21.141 24.734 -24.719 1 69.19 161 SER B CA 1
ATOM 6671 C C . SER B 1 161 ? 20.672 23.422 -24.109 1 69.19 161 SER B C 1
ATOM 6673 O O . SER B 1 161 ? 21.375 22.828 -23.281 1 69.19 161 SER B O 1
ATOM 6675 N N . GLY B 1 162 ? 19.562 22.828 -24.5 1 80.94 162 GLY B N 1
ATOM 6676 C CA . GLY B 1 162 ? 19.016 21.609 -23.938 1 80.94 162 GLY B CA 1
ATOM 6677 C C . GLY B 1 162 ? 18 21.859 -22.844 1 80.94 162 GLY B C 1
ATOM 6678 O O . GLY B 1 162 ? 17.594 20.922 -22.141 1 80.94 162 GLY B O 1
ATOM 6679 N N . TRP B 1 163 ? 17.688 23.203 -22.734 1 87.88 163 TRP B N 1
ATOM 6680 C CA . TRP B 1 163 ? 16.719 23.594 -21.719 1 87.88 163 TRP B CA 1
ATOM 6681 C C . TRP B 1 163 ? 15.352 23 -22.016 1 87.88 163 TRP B C 1
ATOM 6683 O O . TRP B 1 163 ? 14.898 23.016 -23.156 1 87.88 163 TRP B O 1
ATOM 6693 N N . ASN B 1 164 ? 14.727 22.391 -21.016 1 91.56 164 ASN B N 1
ATOM 6694 C CA . ASN B 1 164 ? 13.367 21.875 -21.172 1 91.56 164 ASN B CA 1
ATOM 6695 C C . ASN B 1 164 ? 12.375 23 -21.422 1 91.56 164 ASN B C 1
ATOM 6697 O O . ASN B 1 164 ? 12.133 23.828 -20.531 1 91.56 164 ASN B O 1
ATOM 6701 N N . PRO B 1 165 ? 11.75 23.062 -22.469 1 91.56 165 PRO B N 1
ATOM 6702 C CA . PRO B 1 165 ? 10.867 24.172 -22.828 1 91.56 165 PRO B CA 1
ATOM 6703 C C . PRO B 1 165 ? 9.625 24.25 -21.938 1 91.56 165 PRO B C 1
ATOM 6705 O O . PRO B 1 165 ? 8.961 25.297 -21.906 1 91.56 165 PRO B O 1
ATOM 6708 N N . ASP B 1 166 ? 9.281 23.203 -21.344 1 94.12 166 ASP B N 1
ATOM 6709 C CA . ASP B 1 166 ? 8.102 23.203 -20.469 1 94.12 166 ASP B CA 1
ATOM 6710 C C . ASP B 1 166 ? 8.406 23.875 -19.141 1 94.12 166 ASP B C 1
ATOM 6712 O O . ASP B 1 166 ? 7.488 24.219 -18.391 1 94.12 166 ASP B O 1
ATOM 6716 N N . LEU B 1 167 ? 9.68 24.109 -18.859 1 96.38 167 LEU B N 1
ATOM 6717 C CA . LEU B 1 167 ? 10.078 24.781 -17.641 1 96.38 167 LEU B CA 1
ATOM 6718 C C . LEU B 1 167 ? 10.078 26.297 -17.844 1 96.38 167 LEU B C 1
ATOM 6720 O O . LEU B 1 167 ? 10.211 26.781 -18.969 1 96.38 167 LEU B O 1
ATOM 6724 N N . PRO B 1 168 ? 9.938 27 -16.781 1 94.31 168 PRO B N 1
ATOM 6725 C CA . PRO B 1 168 ? 10.086 28.453 -16.922 1 94.31 168 PRO B CA 1
ATOM 6726 C C . PRO B 1 168 ? 11.508 28.875 -17.281 1 94.31 168 PRO B C 1
ATOM 6728 O O . PRO B 1 168 ? 12.422 28.047 -17.25 1 94.31 168 PRO B O 1
ATOM 6731 N N . ASP B 1 169 ? 11.633 30.172 -17.656 1 93.12 169 ASP B N 1
ATOM 6732 C CA . ASP B 1 169 ? 12.969 30.672 -17.938 1 93.12 169 ASP B CA 1
ATOM 6733 C C . ASP B 1 169 ? 13.867 30.531 -16.703 1 93.12 169 ASP B C 1
ATOM 6735 O O . ASP B 1 169 ? 13.383 30.484 -15.57 1 93.12 169 ASP B O 1
ATOM 6739 N N . PRO B 1 170 ? 15.141 30.453 -16.797 1 93 170 PRO B N 1
ATOM 6740 C CA . PRO B 1 170 ? 16.078 30.156 -15.719 1 93 170 PRO B CA 1
ATOM 6741 C C . PRO B 1 170 ? 15.93 31.094 -14.531 1 93 170 PRO B C 1
ATOM 6743 O O . PRO B 1 170 ? 16.016 30.672 -13.375 1 93 170 PRO B O 1
ATOM 6746 N N . THR B 1 171 ? 15.719 32.344 -14.781 1 93.88 171 THR B N 1
ATOM 6747 C CA . THR B 1 171 ? 15.586 33.312 -13.695 1 93.88 171 THR B CA 1
ATOM 6748 C C . THR B 1 171 ? 14.352 33 -12.852 1 93.88 171 THR B C 1
ATOM 6750 O O . THR B 1 171 ? 14.414 33.031 -11.617 1 93.88 171 THR B O 1
ATOM 6753 N N . THR B 1 172 ? 13.297 32.812 -13.602 1 95 172 THR B N 1
ATOM 6754 C CA . THR B 1 172 ? 12.055 32.469 -12.922 1 95 172 THR B CA 1
ATOM 6755 C C . THR B 1 172 ? 12.18 31.141 -12.18 1 95 172 THR B C 1
ATOM 6757 O O . THR B 1 172 ? 11.711 31.016 -11.047 1 95 172 THR B O 1
ATOM 6760 N N . LEU B 1 173 ? 12.727 30.156 -12.82 1 96.75 173 LEU B N 1
ATOM 6761 C CA . LEU B 1 173 ? 12.922 28.859 -12.195 1 96.75 173 LEU B CA 1
ATOM 6762 C C . LEU B 1 173 ? 13.766 28.984 -10.938 1 96.75 173 LEU B C 1
ATOM 6764 O O . LEU B 1 173 ? 13.445 28.391 -9.898 1 96.75 173 LEU B O 1
ATOM 6768 N N . ASN B 1 174 ? 14.812 29.766 -11 1 96.31 174 ASN B N 1
ATOM 6769 C CA . ASN B 1 174 ? 15.688 29.953 -9.844 1 96.31 174 ASN B CA 1
ATOM 6770 C C . ASN B 1 174 ? 14.945 30.625 -8.688 1 96.31 174 ASN B C 1
ATOM 6772 O O . ASN B 1 174 ? 15.195 30.312 -7.52 1 96.31 174 ASN B O 1
ATOM 6776 N N . HIS B 1 175 ? 14.117 31.5 -9.055 1 96.25 175 HIS B N 1
ATOM 6777 C CA . HIS B 1 175 ? 13.289 32.125 -8.031 1 96.25 175 HIS B CA 1
ATOM 6778 C C . HIS B 1 175 ? 12.43 31.094 -7.309 1 96.25 175 HIS B C 1
ATOM 6780 O O . HIS B 1 175 ? 12.367 31.078 -6.078 1 96.25 175 HIS B O 1
ATOM 6786 N N . TYR B 1 176 ? 11.797 30.25 -8.078 1 97.12 176 TYR B N 1
ATOM 6787 C CA . TYR B 1 176 ? 10.938 29.234 -7.484 1 97.12 176 TYR B CA 1
ATOM 6788 C C . TYR B 1 176 ? 11.75 28.234 -6.66 1 97.12 176 TYR B C 1
ATOM 6790 O O . TYR B 1 176 ? 11.281 27.75 -5.633 1 97.12 176 TYR B O 1
ATOM 6798 N N . ILE B 1 177 ? 12.898 27.906 -7.098 1 97.94 177 ILE B N 1
ATOM 6799 C CA . ILE B 1 177 ? 13.781 27.016 -6.348 1 97.94 177 ILE B CA 1
ATOM 6800 C C . ILE B 1 177 ? 14.148 27.672 -5.012 1 97.94 177 ILE B C 1
ATOM 6802 O O . ILE B 1 177 ? 14.125 27.016 -3.971 1 97.94 177 ILE B O 1
ATOM 6806 N N . ASP B 1 178 ? 14.391 28.922 -5.027 1 97.06 178 ASP B N 1
ATOM 6807 C CA . ASP B 1 178 ? 14.727 29.656 -3.807 1 97.06 178 ASP B CA 1
ATOM 6808 C C . ASP B 1 178 ? 13.547 29.672 -2.836 1 97.06 178 ASP B C 1
ATOM 6810 O O . ASP B 1 178 ? 13.719 29.422 -1.641 1 97.06 178 ASP B O 1
ATOM 6814 N N . VAL B 1 179 ? 12.43 29.984 -3.387 1 96 179 VAL B N 1
ATOM 6815 C CA . VAL B 1 179 ? 11.211 30.016 -2.582 1 96 179 VAL B CA 1
ATOM 6816 C C . VAL B 1 179 ? 10.945 28.641 -1.995 1 96 179 VAL B C 1
ATOM 6818 O O . VAL B 1 179 ? 10.547 28.516 -0.835 1 96 179 VAL B O 1
ATOM 6821 N N . PHE B 1 180 ? 11.172 27.625 -2.779 1 96.88 180 PHE B N 1
ATOM 6822 C CA . PHE B 1 180 ? 10.938 26.25 -2.367 1 96.88 180 PHE B CA 1
ATOM 6823 C C . PHE B 1 180 ? 11.773 25.906 -1.135 1 96.88 180 PHE B C 1
ATOM 6825 O O . PHE B 1 180 ? 11.234 25.438 -0.128 1 96.88 180 PHE B O 1
ATOM 6832 N N . PHE B 1 181 ? 13.055 26.109 -1.186 1 95.75 181 PHE B N 1
ATOM 6833 C CA . PHE B 1 181 ? 13.938 25.719 -0.097 1 95.75 181 PHE B CA 1
ATOM 6834 C C . PHE B 1 181 ? 13.727 26.609 1.121 1 95.75 181 PHE B C 1
ATOM 6836 O O . PHE B 1 181 ? 13.93 26.172 2.258 1 95.75 181 PHE B O 1
ATOM 6843 N N . ARG B 1 182 ? 13.164 27.766 0.937 1 92.56 182 ARG B N 1
ATOM 6844 C CA . ARG B 1 182 ? 12.969 28.719 2.037 1 92.56 182 ARG B CA 1
ATOM 6845 C C . ARG B 1 182 ? 11.641 28.453 2.742 1 92.56 182 ARG B C 1
ATOM 6847 O O . ARG B 1 182 ? 11.539 28.625 3.959 1 92.56 182 ARG B O 1
ATOM 6854 N N . CYS B 1 183 ? 10.672 28.031 1.94 1 93.12 183 CYS B N 1
ATOM 6855 C CA . CYS B 1 183 ? 9.32 28.125 2.492 1 93.12 183 CYS B CA 1
ATOM 6856 C C . CYS B 1 183 ? 8.703 26.734 2.646 1 93.12 183 CYS B C 1
ATOM 6858 O O . CYS B 1 183 ? 7.777 26.562 3.443 1 93.12 183 CYS B O 1
ATOM 6860 N N . ASP B 1 184 ? 9.125 25.766 1.833 1 92.81 184 ASP B N 1
ATOM 6861 C CA . ASP B 1 184 ? 8.477 24.469 1.863 1 92.81 184 ASP B CA 1
ATOM 6862 C C . ASP B 1 184 ? 8.766 23.734 3.174 1 92.81 184 ASP B C 1
ATOM 6864 O O . ASP B 1 184 ? 9.93 23.516 3.525 1 92.81 184 ASP B O 1
ATOM 6868 N N . PRO B 1 185 ? 7.781 23.281 3.826 1 90.62 185 PRO B N 1
ATOM 6869 C CA . PRO B 1 185 ? 8.008 22.641 5.129 1 90.62 185 PRO B CA 1
ATOM 6870 C C . PRO B 1 185 ? 8.188 21.125 5.027 1 90.62 185 PRO B C 1
ATOM 6872 O O . PRO B 1 185 ? 8.523 20.484 6.02 1 90.62 185 PRO B O 1
ATOM 6875 N N . CYS B 1 186 ? 7.98 20.469 3.9 1 93 186 CYS B N 1
ATOM 6876 C CA . CYS B 1 186 ? 7.91 19.016 3.85 1 93 186 CYS B CA 1
ATOM 6877 C C . CYS B 1 186 ? 8.797 18.469 2.742 1 93 186 CYS B C 1
ATOM 6879 O O . CYS B 1 186 ? 9.891 17.953 3.01 1 93 186 CYS B O 1
ATOM 6881 N N . GLY B 1 187 ? 8.523 18.75 1.538 1 92.44 187 GLY B N 1
ATOM 6882 C CA . GLY B 1 187 ? 9.148 18.125 0.386 1 92.44 187 GLY B CA 1
ATOM 6883 C C . GLY B 1 187 ? 10.633 18.438 0.268 1 92.44 187 GLY B C 1
ATOM 6884 O O . GLY B 1 187 ? 11.398 17.641 -0.27 1 92.44 187 GLY B O 1
ATOM 6885 N N . SER B 1 188 ? 11.086 19.531 0.783 1 93.62 188 SER B N 1
ATOM 6886 C CA . SER B 1 188 ? 12.461 19.984 0.625 1 93.62 188 SER B CA 1
ATOM 6887 C C . SER B 1 188 ? 13.438 19.109 1.397 1 93.62 188 SER B C 1
ATOM 6889 O O . SER B 1 188 ? 14.641 19.109 1.132 1 93.62 188 SER B O 1
ATOM 6891 N N . ARG B 1 189 ? 12.891 18.297 2.275 1 92.94 189 ARG B N 1
ATOM 6892 C CA . ARG B 1 189 ? 13.719 17.484 3.156 1 92.94 189 ARG B CA 1
ATOM 6893 C C . ARG B 1 189 ? 14.398 16.359 2.381 1 92.94 189 ARG B C 1
ATOM 6895 O O . ARG B 1 189 ? 15.383 15.773 2.854 1 92.94 189 ARG B O 1
ATOM 6902 N N . VAL B 1 190 ? 13.898 16.016 1.23 1 96.25 190 VAL B N 1
ATOM 6903 C CA . VAL B 1 190 ? 14.406 14.867 0.507 1 96.25 190 VAL B CA 1
ATOM 6904 C C . VAL B 1 190 ? 15.57 15.289 -0.395 1 96.25 190 VAL B C 1
ATOM 6906 O O . VAL B 1 190 ? 16.328 14.445 -0.873 1 96.25 190 VAL B O 1
ATOM 6909 N N . LEU B 1 191 ? 15.742 16.609 -0.64 1 97.38 191 LEU B N 1
ATOM 6910 C CA . LEU B 1 191 ? 16.781 17.094 -1.542 1 97.38 191 LEU B CA 1
ATOM 6911 C C . LEU B 1 191 ? 17.938 17.703 -0.758 1 97.38 191 LEU B C 1
ATOM 6913 O O . LEU B 1 191 ? 17.719 18.391 0.245 1 97.38 191 LEU B O 1
ATOM 6917 N N . HIS B 1 192 ? 19.109 17.422 -1.111 1 97.44 192 HIS B N 1
ATOM 6918 C CA . HIS B 1 192 ? 20.297 18.078 -0.573 1 97.44 192 HIS B CA 1
ATOM 6919 C C . HIS B 1 192 ? 20.5 19.453 -1.202 1 97.44 192 HIS B C 1
ATOM 6921 O O . HIS B 1 192 ? 21.078 19.562 -2.291 1 97.44 192 HIS B O 1
ATOM 6927 N N . LYS B 1 193 ? 20.25 20.484 -0.497 1 96.88 193 LYS B N 1
ATOM 6928 C CA . LYS B 1 193 ? 20.141 21.828 -1.036 1 96.88 193 LYS B CA 1
ATOM 6929 C C . LYS B 1 193 ? 21.469 22.281 -1.646 1 96.88 193 LYS B C 1
ATOM 6931 O O . LYS B 1 193 ? 21.516 22.703 -2.807 1 96.88 193 LYS B O 1
ATOM 6936 N N . PRO B 1 194 ? 22.609 22.125 -0.971 1 96.38 194 PRO B N 1
ATOM 6937 C CA . PRO B 1 194 ? 23.859 22.625 -1.552 1 96.38 194 PRO B CA 1
ATOM 6938 C C . PRO B 1 194 ? 24.203 21.953 -2.877 1 96.38 194 PRO B C 1
ATOM 6940 O O . PRO B 1 194 ? 24.547 22.641 -3.85 1 96.38 194 PRO B O 1
ATOM 6943 N N . SER B 1 195 ? 24.078 20.656 -2.9 1 96.25 195 SER B N 1
ATOM 6944 C CA . SER B 1 195 ? 24.422 19.969 -4.137 1 96.25 195 SER B CA 1
ATOM 6945 C C . SER B 1 195 ? 23.406 20.25 -5.234 1 96.25 195 SER B C 1
ATOM 6947 O O . SER B 1 195 ? 23.75 20.297 -6.414 1 96.25 195 SER B O 1
ATOM 6949 N N . PHE B 1 196 ? 22.188 20.406 -4.852 1 97.12 196 PHE B N 1
ATOM 6950 C CA . PHE B 1 196 ? 21.125 20.734 -5.809 1 97.12 196 PHE B CA 1
ATOM 6951 C C . PHE B 1 196 ? 21.391 22.078 -6.469 1 97.12 196 PHE B C 1
ATOM 6953 O O . PHE B 1 196 ? 21.328 22.188 -7.695 1 97.12 196 PHE B O 1
ATOM 6960 N N . LEU B 1 197 ? 21.719 23.047 -5.68 1 96.88 197 LEU B N 1
ATOM 6961 C CA . LEU B 1 197 ? 22 24.391 -6.199 1 96.88 197 LEU B CA 1
ATOM 6962 C C . LEU B 1 197 ? 23.25 24.391 -7.059 1 96.88 197 LEU B C 1
ATOM 6964 O O . LEU B 1 197 ? 23.312 25.109 -8.062 1 96.88 197 LEU B O 1
ATOM 6968 N N . ALA B 1 198 ? 24.219 23.609 -6.668 1 96.5 198 ALA B N 1
ATOM 6969 C CA . ALA B 1 198 ? 25.422 23.469 -7.48 1 96.5 198 ALA B CA 1
ATOM 6970 C C . ALA B 1 198 ? 25.109 22.828 -8.828 1 96.5 198 ALA B C 1
ATOM 6972 O O . ALA B 1 198 ? 25.656 23.234 -9.859 1 96.5 198 ALA B O 1
ATOM 6973 N N . SER B 1 199 ? 24.203 21.828 -8.781 1 96.12 199 SER B N 1
ATOM 6974 C CA . SER B 1 199 ? 23.828 21.141 -10.008 1 96.12 199 SER B CA 1
ATOM 6975 C C . SER B 1 199 ? 23.078 22.062 -10.961 1 96.12 199 SER B C 1
ATOM 6977 O O . SER B 1 199 ? 23.109 21.875 -12.18 1 96.12 199 SER B O 1
ATOM 6979 N N . MET B 1 200 ? 22.453 23.094 -10.469 1 95.88 200 MET B N 1
ATOM 6980 C CA . MET B 1 200 ? 21.688 24.047 -11.273 1 95.88 200 MET B CA 1
ATOM 6981 C C . MET B 1 200 ? 22.625 24.906 -12.109 1 95.88 200 MET B C 1
ATOM 6983 O O . MET B 1 200 ? 22.188 25.547 -13.07 1 95.88 200 MET B O 1
ATOM 6987 N N . GLN B 1 201 ? 23.891 24.906 -11.734 1 94.56 201 GLN B N 1
ATOM 6988 C CA . GLN B 1 201 ? 24.875 25.719 -12.445 1 94.56 201 GLN B CA 1
ATOM 6989 C C . GLN B 1 201 ? 25.453 24.953 -13.641 1 94.56 201 GLN B C 1
ATOM 6991 O O . GLN B 1 201 ? 26.125 25.547 -14.484 1 94.56 201 GLN B O 1
ATOM 6996 N N . LEU B 1 202 ? 25.094 23.75 -13.703 1 94.19 202 LEU B N 1
ATOM 6997 C CA . LEU B 1 202 ? 25.562 22.938 -14.82 1 94.19 202 LEU B CA 1
ATOM 6998 C C . LEU B 1 202 ? 24.703 23.188 -16.062 1 94.19 202 LEU B C 1
ATOM 7000 O O . LEU B 1 202 ? 23.625 23.75 -15.977 1 94.19 202 LEU B O 1
ATOM 7004 N N . SER B 1 203 ? 25.328 22.75 -17.172 1 92.19 203 SER B N 1
ATOM 7005 C CA . SER B 1 203 ? 24.562 22.812 -18.422 1 92.19 203 SER B CA 1
ATOM 7006 C C . SER B 1 203 ? 23.359 21.875 -18.375 1 92.19 203 SER B C 1
ATOM 7008 O O . SER B 1 203 ? 23.469 20.766 -17.844 1 92.19 203 SER B O 1
ATOM 7010 N N . PRO B 1 204 ? 22.234 22.281 -18.922 1 90.75 204 PRO B N 1
ATOM 7011 C CA . PRO B 1 204 ? 21.047 21.422 -18.922 1 90.75 204 PRO B CA 1
ATOM 7012 C C . PRO B 1 204 ? 21.297 20.078 -19.625 1 90.75 204 PRO B C 1
ATOM 7014 O O . PRO B 1 204 ? 20.516 19.141 -19.469 1 90.75 204 PRO B O 1
ATOM 7017 N N . ARG B 1 205 ? 22.312 19.953 -20.328 1 89.88 205 ARG B N 1
ATOM 7018 C CA . ARG B 1 205 ? 22.641 18.703 -21.031 1 89.88 205 ARG B CA 1
ATOM 7019 C C . ARG B 1 205 ? 23.5 17.797 -20.172 1 89.88 205 ARG B C 1
ATOM 7021 O O . ARG B 1 205 ? 23.656 16.609 -20.469 1 89.88 205 ARG B O 1
ATOM 7028 N N . ASP B 1 206 ? 24.016 18.422 -19.156 1 91.88 206 ASP B N 1
ATOM 7029 C CA . ASP B 1 206 ? 24.844 17.656 -18.25 1 91.88 206 ASP B CA 1
ATOM 7030 C C . ASP B 1 206 ? 24.016 16.625 -17.484 1 91.88 206 ASP B C 1
ATOM 7032 O O . ASP B 1 206 ? 22.906 16.938 -17.031 1 91.88 206 ASP B O 1
ATOM 7036 N N . PRO B 1 207 ? 24.547 15.461 -17.375 1 89.31 207 PRO B N 1
ATOM 7037 C CA . PRO B 1 207 ? 23.812 14.43 -16.625 1 89.31 207 PRO B CA 1
ATOM 7038 C C . PRO B 1 207 ? 23.625 14.781 -15.156 1 89.31 207 PRO B C 1
ATOM 7040 O O . PRO B 1 207 ? 22.75 14.234 -14.484 1 89.31 207 PRO B O 1
ATOM 7043 N N . GLY B 1 208 ? 24.422 15.688 -14.75 1 92 208 GLY B N 1
ATOM 7044 C CA . GLY B 1 208 ? 24.328 16.109 -13.359 1 92 208 GLY B CA 1
ATOM 7045 C C . GLY B 1 208 ? 23.281 17.188 -13.133 1 92 208 GLY B C 1
ATOM 7046 O O . GLY B 1 208 ? 23 17.562 -11.992 1 92 208 GLY B O 1
ATOM 7047 N N . PHE B 1 209 ? 22.781 17.75 -14.195 1 95.44 209 PHE B N 1
ATOM 7048 C CA . PHE B 1 209 ? 21.703 18.719 -14.078 1 95.44 209 PHE B CA 1
ATOM 7049 C C . PHE B 1 209 ? 20.469 18.094 -13.461 1 95.44 209 PHE B C 1
ATOM 7051 O O . PHE B 1 209 ? 20.141 16.938 -13.75 1 95.44 209 PHE B O 1
ATOM 7058 N N . PRO B 1 210 ? 19.766 18.797 -12.586 1 96.5 210 PRO B N 1
ATOM 7059 C CA . PRO B 1 210 ? 18.609 18.203 -11.898 1 96.5 210 PRO B CA 1
ATOM 7060 C C . PRO B 1 210 ? 17.562 17.672 -12.875 1 96.5 210 PRO B C 1
ATOM 7062 O O . PRO B 1 210 ? 17.312 18.297 -13.914 1 96.5 210 PRO B O 1
ATOM 7065 N N . HIS B 1 211 ? 17.031 16.578 -12.539 1 96.12 211 HIS B N 1
ATOM 7066 C CA . HIS B 1 211 ? 16 15.953 -13.375 1 96.12 211 HIS B CA 1
ATOM 7067 C C . HIS B 1 211 ? 14.797 16.875 -13.531 1 96.12 211 HIS B C 1
ATOM 7069 O O . HIS B 1 211 ? 14.352 17.484 -12.562 1 96.12 211 HIS B O 1
ATOM 7075 N N . SER B 1 212 ? 14.203 16.922 -14.68 1 96.56 212 SER B N 1
ATOM 7076 C CA . SER B 1 212 ? 13.102 17.828 -14.984 1 96.56 212 SER B CA 1
ATOM 7077 C C . SER B 1 212 ? 11.883 17.547 -14.109 1 96.56 212 SER B C 1
ATOM 7079 O O . SER B 1 212 ? 11.133 18.453 -13.758 1 96.56 212 SER B O 1
ATOM 7081 N N . ALA B 1 213 ? 11.609 16.281 -13.789 1 97.56 213 ALA B N 1
ATOM 7082 C CA . ALA B 1 213 ? 10.477 15.922 -12.938 1 97.56 213 ALA B CA 1
ATOM 7083 C C . ALA B 1 213 ? 10.539 16.656 -11.602 1 97.56 213 ALA B C 1
ATOM 7085 O O . ALA B 1 213 ? 9.523 17.125 -11.094 1 97.56 213 ALA B O 1
ATOM 7086 N N . ILE B 1 214 ? 11.727 16.766 -11.047 1 98.38 214 ILE B N 1
ATOM 7087 C CA . ILE B 1 214 ? 11.922 17.438 -9.766 1 98.38 214 ILE B CA 1
ATOM 7088 C C . ILE B 1 214 ? 11.68 18.938 -9.93 1 98.38 214 ILE B C 1
ATOM 7090 O O . ILE B 1 214 ? 11.039 19.562 -9.086 1 98.38 214 ILE B O 1
ATOM 7094 N N . LEU B 1 215 ? 12.211 19.469 -11.031 1 98.56 215 LEU B N 1
ATOM 7095 C CA . LEU B 1 215 ? 12.062 20.891 -11.281 1 98.56 215 LEU B CA 1
ATOM 7096 C C . LEU B 1 215 ? 10.602 21.266 -11.469 1 98.56 215 LEU B C 1
ATOM 7098 O O . LEU B 1 215 ? 10.133 22.281 -10.93 1 98.56 215 LEU B O 1
ATOM 7102 N N . HIS B 1 216 ? 9.852 20.438 -12.211 1 98.38 216 HIS B N 1
ATOM 7103 C CA . HIS B 1 216 ? 8.422 20.656 -12.359 1 98.38 216 HIS B CA 1
ATOM 7104 C C . HIS B 1 216 ? 7.703 20.547 -11.016 1 98.38 216 HIS B C 1
ATOM 7106 O O . HIS B 1 216 ? 6.82 21.359 -10.719 1 98.38 216 HIS B O 1
ATOM 7112 N N . ALA B 1 217 ? 8.016 19.594 -10.219 1 98.62 217 ALA B N 1
ATOM 7113 C CA . ALA B 1 217 ? 7.387 19.406 -8.914 1 98.62 217 ALA B CA 1
ATOM 7114 C C . ALA B 1 217 ? 7.664 20.609 -8 1 98.62 217 ALA B C 1
ATOM 7116 O O . ALA B 1 217 ? 6.793 21.031 -7.242 1 98.62 217 ALA B O 1
ATOM 7117 N N . ILE B 1 218 ? 8.922 21.109 -8.062 1 98.56 218 ILE B N 1
ATOM 7118 C CA . ILE B 1 218 ? 9.297 22.281 -7.277 1 98.56 218 ILE B CA 1
ATOM 7119 C C . ILE B 1 218 ? 8.453 23.484 -7.711 1 98.56 218 ILE B C 1
ATOM 7121 O O . ILE B 1 218 ? 7.938 24.219 -6.867 1 98.56 218 ILE B O 1
ATOM 7125 N N . CYS B 1 219 ? 8.289 23.641 -9 1 97.94 219 CYS B N 1
ATOM 7126 C CA . CYS B 1 219 ? 7.465 24.734 -9.516 1 97.94 219 CYS B CA 1
ATOM 7127 C C . CYS B 1 219 ? 6.031 24.625 -9.016 1 97.94 219 CYS B C 1
ATOM 7129 O O . CYS B 1 219 ? 5.441 25.625 -8.586 1 97.94 219 CYS B O 1
ATOM 7131 N N . ALA B 1 220 ? 5.469 23.453 -9.016 1 97 220 ALA B N 1
ATOM 7132 C CA . ALA B 1 220 ? 4.105 23.25 -8.531 1 97 220 ALA B CA 1
ATOM 7133 C C . ALA B 1 220 ? 3.996 23.562 -7.043 1 97 220 ALA B C 1
ATOM 7135 O O . ALA B 1 220 ? 3.107 24.297 -6.621 1 97 220 ALA B O 1
ATOM 7136 N N . ALA B 1 221 ? 4.891 23.109 -6.254 1 96.31 221 ALA B N 1
ATOM 7137 C CA . ALA B 1 221 ? 4.844 23.25 -4.797 1 96.31 221 ALA B CA 1
ATOM 7138 C C . ALA B 1 221 ? 5.102 24.688 -4.371 1 96.31 221 ALA B C 1
ATOM 7140 O O . ALA B 1 221 ? 4.52 25.156 -3.393 1 96.31 221 ALA B O 1
ATOM 7141 N N . SER B 1 222 ? 5.953 25.391 -5.09 1 95.75 222 SER B N 1
ATOM 7142 C CA . SER B 1 222 ? 6.383 26.719 -4.68 1 95.75 222 SER B CA 1
ATOM 7143 C C . SER B 1 222 ? 5.406 27.781 -5.156 1 95.75 222 SER B C 1
ATOM 7145 O O . SER B 1 222 ? 5.43 28.922 -4.668 1 95.75 222 SER B O 1
ATOM 7147 N N . SER B 1 223 ? 4.559 27.453 -6.082 1 94.25 223 SER B N 1
ATOM 7148 C CA . SER B 1 223 ? 3.631 28.422 -6.652 1 94.25 223 SER B CA 1
ATOM 7149 C C . SER B 1 223 ? 2.725 29.016 -5.578 1 94.25 223 SER B C 1
ATOM 7151 O O . SER B 1 223 ? 2.303 30.172 -5.684 1 94.25 223 SER B O 1
ATOM 7153 N N . ARG B 1 224 ? 2.451 28.344 -4.508 1 91.06 224 ARG B N 1
ATOM 7154 C CA . ARG B 1 224 ? 1.57 28.812 -3.443 1 91.06 224 ARG B CA 1
ATOM 7155 C C . ARG B 1 224 ? 2.172 30.031 -2.729 1 91.06 224 ARG B C 1
ATOM 7157 O O . ARG B 1 224 ? 1.441 30.875 -2.217 1 91.06 224 ARG B O 1
ATOM 7164 N N . TRP B 1 225 ? 3.455 30.094 -2.713 1 92.06 225 TRP B N 1
ATOM 7165 C CA . TRP B 1 225 ? 4.164 31.156 -2.027 1 92.06 225 TRP B CA 1
ATOM 7166 C C . TRP B 1 225 ? 4.402 32.344 -2.965 1 92.06 225 TRP B C 1
ATOM 7168 O O . TRP B 1 225 ? 4.602 33.469 -2.514 1 92.06 225 TRP B O 1
ATOM 7178 N N . SER B 1 226 ? 4.469 32 -4.211 1 90.44 226 SER B N 1
ATOM 7179 C CA . SER B 1 226 ? 4.621 33 -5.258 1 90.44 226 SER B CA 1
ATOM 7180 C C . SER B 1 226 ? 3.666 32.75 -6.418 1 90.44 226 SER B C 1
ATOM 7182 O O . SER B 1 226 ? 4.09 32.344 -7.5 1 90.44 226 SER B O 1
ATOM 7184 N N . PRO B 1 227 ? 2.424 33.031 -6.137 1 84.06 227 PRO B N 1
ATOM 7185 C CA . PRO B 1 227 ? 1.408 32.656 -7.121 1 84.06 227 PRO B CA 1
ATOM 7186 C C . PRO B 1 227 ? 1.47 33.531 -8.383 1 84.06 227 PRO B C 1
ATOM 7188 O O . PRO B 1 227 ? 1.78 34.719 -8.312 1 84.06 227 PRO B O 1
ATOM 7191 N N . GLN B 1 228 ? 1.387 32.719 -9.406 1 77.12 228 GLN B N 1
ATOM 7192 C CA . GLN B 1 228 ? 1.254 33.375 -10.703 1 77.12 228 GLN B CA 1
ATOM 7193 C C . GLN B 1 228 ? -0.1 33.062 -11.336 1 77.12 228 GLN B C 1
ATOM 7195 O O . GLN B 1 228 ? -0.592 31.938 -11.242 1 77.12 228 GLN B O 1
ATOM 7200 N N . ASN B 1 229 ? -0.792 33.906 -11.828 1 72.5 229 ASN B N 1
ATOM 7201 C CA . ASN B 1 229 ? -1.991 33.75 -12.641 1 72.5 229 ASN B CA 1
ATOM 7202 C C . ASN B 1 229 ? -3.055 32.938 -11.906 1 72.5 229 ASN B C 1
ATOM 7204 O O . ASN B 1 229 ? -3.465 31.859 -12.375 1 72.5 229 ASN B O 1
ATOM 7208 N N . ILE B 1 230 ? -3.42 33.25 -10.664 1 71.44 230 ILE B N 1
ATOM 7209 C CA . ILE B 1 230 ? -4.461 32.562 -9.891 1 71.44 230 ILE B CA 1
ATOM 7210 C C . ILE B 1 230 ? -5.832 32.906 -10.469 1 71.44 230 ILE B C 1
ATOM 7212 O O . ILE B 1 230 ? -6.148 34.094 -10.68 1 71.44 230 ILE B O 1
ATOM 7216 N N . VAL B 1 231 ? -6.508 31.812 -11.008 1 67.81 231 VAL B N 1
ATOM 7217 C CA . VAL B 1 231 ? -7.863 31.984 -11.516 1 67.81 231 VAL B CA 1
ATOM 7218 C C . VAL B 1 231 ? -8.875 31.516 -10.477 1 67.81 231 VAL B C 1
ATOM 7220 O O . VAL B 1 231 ? -8.711 30.453 -9.883 1 67.81 231 VAL B O 1
ATOM 7223 N N . THR B 1 232 ? -9.672 32.281 -10 1 63.31 232 THR B N 1
ATOM 7224 C CA . THR B 1 232 ? -10.734 31.891 -9.086 1 63.31 232 THR B CA 1
ATOM 7225 C C . THR B 1 232 ? -11.93 31.344 -9.852 1 63.31 232 THR B C 1
ATOM 7227 O O . THR B 1 232 ? -12.484 32 -10.719 1 63.31 232 THR B O 1
ATOM 7230 N N . LEU B 1 233 ? -12.195 30.016 -9.609 1 58.91 233 LEU B N 1
ATOM 7231 C CA . LEU B 1 233 ? -13.344 29.375 -10.242 1 58.91 233 LEU B CA 1
ATOM 7232 C C . LEU B 1 233 ? -14.648 29.922 -9.68 1 58.91 233 LEU B C 1
ATOM 7234 O O . LEU B 1 233 ? -14.664 30.531 -8.609 1 58.91 233 LEU B O 1
ATOM 7238 N N . PRO B 1 234 ? -15.633 29.797 -10.484 1 51.41 234 PRO B N 1
ATOM 7239 C CA . PRO B 1 234 ? -16.906 30.344 -10.047 1 51.41 234 PRO B CA 1
ATOM 7240 C C . PRO B 1 234 ? -17.328 29.844 -8.664 1 51.41 234 PRO B C 1
ATOM 7242 O O . PRO B 1 234 ? -18.016 30.547 -7.93 1 51.41 234 PRO B O 1
ATOM 7245 N N . ASP B 1 235 ? -16.828 28.688 -8.375 1 49.88 235 ASP B N 1
ATOM 7246 C CA . ASP B 1 235 ? -17.203 28.125 -7.082 1 49.88 235 ASP B CA 1
ATOM 7247 C C . ASP B 1 235 ? -16.328 28.672 -5.965 1 49.88 235 ASP B C 1
ATOM 7249 O O . ASP B 1 235 ? -16.453 28.281 -4.805 1 49.88 235 ASP B O 1
ATOM 7253 N N . GLY B 1 236 ? -15.531 29.5 -6.316 1 54.44 236 GLY B N 1
ATOM 7254 C CA . GLY B 1 236 ? -14.68 30.156 -5.332 1 54.44 236 GLY B CA 1
ATOM 7255 C C . GLY B 1 236 ? -13.375 29.422 -5.098 1 54.44 236 GLY B C 1
ATOM 7256 O O . GLY B 1 236 ? -12.508 29.906 -4.367 1 54.44 236 GLY B O 1
ATOM 7257 N N . THR B 1 237 ? -13.352 28.422 -5.848 1 60.66 237 THR B N 1
ATOM 7258 C CA . THR B 1 237 ? -12.133 27.656 -5.645 1 60.66 237 THR B CA 1
ATOM 7259 C C . THR B 1 237 ? -10.977 28.266 -6.441 1 60.66 237 THR B C 1
ATOM 7261 O O . THR B 1 237 ? -11.172 28.719 -7.57 1 60.66 237 THR B O 1
ATOM 7264 N N . ARG B 1 238 ? -9.969 28.719 -5.852 1 64.88 238 ARG B N 1
ATOM 7265 C CA . ARG B 1 238 ? -8.75 29.219 -6.48 1 64.88 238 ARG B CA 1
ATOM 7266 C C . ARG B 1 238 ? -8 28.094 -7.191 1 64.88 238 ARG B C 1
ATOM 7268 O O . ARG B 1 238 ? -7.828 27.016 -6.633 1 64.88 238 ARG B O 1
ATOM 7275 N N . ARG B 1 239 ? -7.902 28.422 -8.57 1 73.06 239 ARG B N 1
ATOM 7276 C CA . ARG B 1 239 ? -7.105 27.469 -9.336 1 73.06 239 ARG B CA 1
ATOM 7277 C C . ARG B 1 239 ? -5.812 28.109 -9.828 1 73.06 239 ARG B C 1
ATOM 7279 O O . ARG B 1 239 ? -5.84 29.141 -10.508 1 73.06 239 ARG B O 1
ATOM 7286 N N . ASP B 1 240 ? -4.703 27.656 -9.352 1 87.75 240 ASP B N 1
ATOM 7287 C CA . ASP B 1 240 ? -3.367 28.062 -9.781 1 87.75 240 ASP B CA 1
ATOM 7288 C C . ASP B 1 240 ? -2.943 27.328 -11.039 1 87.75 240 ASP B C 1
ATOM 7290 O O . ASP B 1 240 ? -2.443 26.203 -10.969 1 87.75 240 ASP B O 1
ATOM 7294 N N . GLN B 1 241 ? -3.074 27.984 -12.211 1 88.69 241 GLN B N 1
ATOM 7295 C CA . GLN B 1 241 ? -2.822 27.328 -13.492 1 88.69 241 GLN B CA 1
ATOM 7296 C C . GLN B 1 241 ? -1.355 26.922 -13.625 1 88.69 241 GLN B C 1
ATOM 7298 O O . GLN B 1 241 ? -1.042 25.891 -14.219 1 88.69 241 GLN B O 1
ATOM 7303 N N . PHE B 1 242 ? -0.523 27.828 -13.164 1 93.88 242 PHE B N 1
ATOM 7304 C CA . PHE B 1 242 ? 0.903 27.531 -13.188 1 93.88 242 PHE B CA 1
ATOM 7305 C C . PHE B 1 242 ? 1.197 26.25 -12.422 1 93.88 242 PHE B C 1
ATOM 7307 O O . PHE B 1 242 ? 1.868 25.344 -12.93 1 93.88 242 PHE B O 1
ATOM 7314 N N . ALA B 1 243 ? 0.695 26.141 -11.266 1 94.88 243 ALA B N 1
ATOM 7315 C CA . ALA B 1 243 ? 0.912 24.953 -10.422 1 94.88 243 ALA B CA 1
ATOM 7316 C C . ALA B 1 243 ? 0.307 23.703 -11.062 1 94.88 243 ALA B C 1
ATOM 7318 O O . ALA B 1 243 ? 0.932 22.641 -11.078 1 94.88 243 ALA B O 1
ATOM 7319 N N . GLU B 1 244 ? -0.863 23.828 -11.633 1 93.12 244 GLU B N 1
ATOM 7320 C CA . GLU B 1 244 ? -1.547 22.703 -12.25 1 93.12 244 GLU B CA 1
ATOM 7321 C C . GLU B 1 244 ? -0.774 22.188 -13.461 1 93.12 244 GLU B C 1
ATOM 7323 O O . GLU B 1 244 ? -0.696 20.984 -13.688 1 93.12 244 GLU B O 1
ATOM 7328 N N . PHE B 1 245 ? -0.296 23.156 -14.172 1 95.19 245 PHE B N 1
ATOM 7329 C CA . PHE B 1 245 ? 0.493 22.781 -15.336 1 95.19 245 PHE B CA 1
ATOM 7330 C C . PHE B 1 245 ? 1.712 21.953 -14.922 1 95.19 245 PHE B C 1
ATOM 7332 O O . PHE B 1 245 ? 1.963 20.891 -15.477 1 95.19 245 PHE B O 1
ATOM 7339 N N . HIS B 1 246 ? 2.469 22.406 -14.047 1 97.25 246 HIS B N 1
ATOM 7340 C CA . HIS B 1 246 ? 3.699 21.75 -13.633 1 97.25 246 HIS B CA 1
ATOM 7341 C C . HIS B 1 246 ? 3.4 20.469 -12.875 1 97.25 246 HIS B C 1
ATOM 7343 O O . HIS B 1 246 ? 4.164 19.5 -12.953 1 97.25 246 HIS B O 1
ATOM 7349 N N . ALA B 1 247 ? 2.283 20.438 -12.109 1 97.19 247 ALA B N 1
ATOM 7350 C CA . ALA B 1 247 ? 1.847 19.188 -11.492 1 97.19 247 ALA B CA 1
ATOM 7351 C C . ALA B 1 247 ? 1.548 18.125 -12.555 1 97.19 247 ALA B C 1
ATOM 7353 O O . ALA B 1 247 ? 1.939 16.969 -12.406 1 97.19 247 ALA B O 1
ATOM 7354 N N . SER B 1 248 ? 0.894 18.547 -13.586 1 96.19 248 SER B N 1
ATOM 7355 C CA . SER B 1 248 ? 0.567 17.641 -14.68 1 96.19 248 SER B CA 1
ATOM 7356 C C . SER B 1 248 ? 1.827 17.141 -15.367 1 96.19 248 SER B C 1
ATOM 7358 O O . SER B 1 248 ? 1.919 15.953 -15.719 1 96.19 248 SER B O 1
ATOM 7360 N N . LYS B 1 249 ? 2.764 17.984 -15.578 1 97.25 249 LYS B N 1
ATOM 7361 C CA . LYS B 1 249 ? 4.027 17.578 -16.188 1 97.25 249 LYS B CA 1
ATOM 7362 C C . LYS B 1 249 ? 4.766 16.562 -15.305 1 97.25 249 LYS B C 1
ATOM 7364 O O . LYS B 1 249 ? 5.332 15.602 -15.805 1 97.25 249 LYS B O 1
ATOM 7369 N N . THR B 1 250 ? 4.773 16.828 -14.023 1 97.88 250 THR B N 1
ATOM 7370 C CA . THR B 1 250 ? 5.391 15.891 -13.094 1 97.88 250 THR B CA 1
ATOM 7371 C C . THR B 1 250 ? 4.742 14.516 -13.203 1 97.88 250 THR B C 1
ATOM 7373 O O . THR B 1 250 ? 5.438 13.5 -13.258 1 97.88 250 THR B O 1
ATOM 7376 N N . ARG B 1 251 ? 3.436 14.453 -13.281 1 95.69 251 ARG B N 1
ATOM 7377 C CA . ARG B 1 251 ? 2.705 13.203 -13.422 1 95.69 251 ARG B CA 1
ATOM 7378 C C . ARG B 1 251 ? 3.104 12.477 -14.703 1 95.69 251 ARG B C 1
ATOM 7380 O O . ARG B 1 251 ? 3.232 11.25 -14.719 1 95.69 251 ARG B O 1
ATOM 7387 N N . GLN B 1 252 ? 3.266 13.227 -15.711 1 94.12 252 GLN B N 1
ATOM 7388 C CA . GLN B 1 252 ? 3.672 12.633 -16.984 1 94.12 252 GLN B CA 1
ATOM 7389 C C . GLN B 1 252 ? 5.035 11.961 -16.859 1 94.12 252 GLN B C 1
ATOM 7391 O O . GLN B 1 252 ? 5.246 10.875 -17.406 1 94.12 252 GLN B O 1
ATOM 7396 N N . TYR B 1 253 ? 5.996 12.617 -16.203 1 94.38 253 TYR B N 1
ATOM 7397 C CA . TYR B 1 253 ? 7.305 12.016 -16 1 94.38 253 TYR B CA 1
ATOM 7398 C C . TYR B 1 253 ? 7.195 10.75 -15.156 1 94.38 253 TYR B C 1
ATOM 7400 O O . TYR B 1 253 ? 7.906 9.773 -15.398 1 94.38 253 TYR B O 1
ATOM 7408 N N . ILE B 1 254 ? 6.305 10.758 -14.172 1 93.12 254 ILE B N 1
ATOM 7409 C CA . ILE B 1 254 ? 6.098 9.594 -13.328 1 93.12 254 ILE B CA 1
ATOM 7410 C C . ILE B 1 254 ? 5.574 8.43 -14.172 1 93.12 254 ILE B C 1
ATOM 7412 O O . ILE B 1 254 ? 6.109 7.32 -14.109 1 93.12 254 ILE B O 1
ATOM 7416 N N . ASP B 1 255 ? 4.641 8.711 -14.992 1 86.25 255 ASP B N 1
ATOM 7417 C CA . ASP B 1 255 ? 4.055 7.68 -15.844 1 86.25 255 ASP B CA 1
ATOM 7418 C C . ASP B 1 255 ? 5.09 7.117 -16.812 1 86.25 255 ASP B C 1
ATOM 7420 O O . ASP B 1 255 ? 5.188 5.902 -16.984 1 86.25 255 ASP B O 1
ATOM 7424 N N . LYS B 1 256 ? 5.836 7.953 -17.391 1 87.06 256 LYS B N 1
ATOM 7425 C CA . LYS B 1 256 ? 6.863 7.535 -18.328 1 87.06 256 LYS B CA 1
ATOM 7426 C C . LYS B 1 256 ? 7.922 6.676 -17.656 1 87.06 256 LYS B C 1
ATOM 7428 O O . LYS B 1 256 ? 8.344 5.652 -18.203 1 87.06 256 LYS B O 1
ATOM 7433 N N . THR B 1 257 ? 8.344 7.117 -16.531 1 87.06 257 THR B N 1
ATOM 7434 C CA . THR B 1 257 ? 9.383 6.406 -15.789 1 87.06 257 THR B CA 1
ATOM 7435 C C . THR B 1 257 ? 8.883 5.039 -15.336 1 87.06 257 THR B C 1
ATOM 7437 O O . THR B 1 257 ? 9.648 4.066 -15.32 1 87.06 257 THR B O 1
ATOM 7440 N N . MET B 1 258 ? 7.652 4.91 -15.016 1 82 258 MET B N 1
ATOM 7441 C CA . MET B 1 258 ? 7.102 3.627 -14.594 1 82 258 MET B CA 1
ATOM 7442 C C . MET B 1 258 ? 7.082 2.635 -15.758 1 82 258 MET B C 1
ATOM 7444 O O . MET B 1 258 ? 7.203 1.428 -15.547 1 82 258 MET B O 1
ATOM 7448 N N . ALA B 1 259 ? 7.027 3.195 -16.906 1 73.25 259 ALA B N 1
ATOM 7449 C CA . ALA B 1 259 ? 7.035 2.357 -18.109 1 73.25 259 ALA B CA 1
ATOM 7450 C C . ALA B 1 259 ? 8.461 1.98 -18.516 1 73.25 259 ALA B C 1
ATOM 7452 O O . ALA B 1 259 ? 8.727 0.833 -18.875 1 73.25 259 ALA B O 1
ATOM 7453 N N . SER B 1 260 ? 9.383 2.889 -18.281 1 76.25 260 SER B N 1
ATOM 7454 C CA . SER B 1 260 ? 10.734 2.693 -18.781 1 76.25 260 SER B CA 1
ATOM 7455 C C . SER B 1 260 ? 11.688 2.252 -17.688 1 76.25 260 SER B C 1
ATOM 7457 O O . SER B 1 260 ? 12.688 1.585 -17.938 1 76.25 260 SER B O 1
ATOM 7459 N N . GLY B 1 261 ? 11.422 2.67 -16.422 1 77.56 261 GLY B N 1
ATOM 7460 C CA . GLY B 1 261 ? 12.312 2.406 -15.305 1 77.56 261 GLY B CA 1
ATOM 7461 C C . GLY B 1 261 ? 13.477 3.375 -15.227 1 77.56 261 GLY B C 1
ATOM 7462 O O . GLY B 1 261 ? 14.266 3.324 -14.281 1 77.56 261 GLY B O 1
ATOM 7463 N N . GLU B 1 262 ? 13.516 4.297 -16.156 1 81.75 262 GLU B N 1
ATOM 7464 C CA . GLU B 1 262 ? 14.633 5.242 -16.203 1 81.75 262 GLU B CA 1
ATOM 7465 C C . GLU B 1 262 ? 14.5 6.305 -15.117 1 81.75 262 GLU B C 1
ATOM 7467 O O . GLU B 1 262 ? 13.406 6.793 -14.844 1 81.75 262 GLU B O 1
ATOM 7472 N N . ASP B 1 263 ? 15.594 6.633 -14.453 1 88.94 263 ASP B N 1
ATOM 7473 C CA . ASP B 1 263 ? 15.695 7.703 -13.469 1 88.94 263 ASP B CA 1
ATOM 7474 C C . ASP B 1 263 ? 14.656 7.539 -12.367 1 88.94 263 ASP B C 1
ATOM 7476 O O . ASP B 1 263 ? 14.047 8.516 -11.93 1 88.94 263 ASP B O 1
ATOM 7480 N N . ILE B 1 264 ? 14.469 6.344 -11.984 1 90.5 264 ILE B N 1
ATOM 7481 C CA . ILE B 1 264 ? 13.367 6.004 -11.102 1 90.5 264 ILE B CA 1
ATOM 7482 C C . ILE B 1 264 ? 13.547 6.699 -9.758 1 90.5 264 ILE B C 1
ATOM 7484 O O . ILE B 1 264 ? 12.578 7.145 -9.141 1 90.5 264 ILE B O 1
ATOM 7488 N N . PHE B 1 265 ? 14.773 6.852 -9.25 1 94.31 265 PHE B N 1
ATOM 7489 C CA . PHE B 1 265 ? 14.961 7.445 -7.93 1 94.31 265 PHE B CA 1
ATOM 7490 C C . PHE B 1 265 ? 14.617 8.93 -7.949 1 94.31 265 PHE B C 1
ATOM 7492 O O . PHE B 1 265 ? 13.906 9.414 -7.07 1 94.31 265 PHE B O 1
ATOM 7499 N N . SER B 1 266 ? 15.117 9.711 -8.961 1 95.12 266 SER B N 1
ATOM 7500 C CA . SER B 1 266 ? 14.805 11.133 -9.086 1 95.12 266 SER B CA 1
ATOM 7501 C C . SER B 1 266 ? 13.305 11.352 -9.242 1 95.12 266 SER B C 1
ATOM 7503 O O . SER B 1 266 ? 12.75 12.289 -8.656 1 95.12 266 SER B O 1
ATOM 7505 N N . VAL B 1 267 ? 12.719 10.539 -10.023 1 94.62 267 VAL B N 1
ATOM 7506 C CA . VAL B 1 267 ? 11.281 10.672 -10.266 1 94.62 267 VAL B CA 1
ATOM 7507 C C . VAL B 1 267 ? 10.508 10.336 -9 1 94.62 267 VAL B C 1
ATOM 7509 O O . VAL B 1 267 ? 9.469 10.938 -8.711 1 94.62 267 VAL B O 1
ATOM 7512 N N . MET B 1 268 ? 10.977 9.406 -8.227 1 95.38 268 MET B N 1
ATOM 7513 C CA . MET B 1 268 ? 10.352 9.109 -6.941 1 95.38 268 MET B CA 1
ATOM 7514 C C . MET B 1 268 ? 10.398 10.328 -6.023 1 95.38 268 MET B C 1
ATOM 7516 O O . MET B 1 268 ? 9.422 10.633 -5.34 1 95.38 268 MET B O 1
ATOM 7520 N N . GLN B 1 269 ? 11.516 10.992 -5.98 1 97.62 269 GLN B N 1
ATOM 7521 C CA . GLN B 1 269 ? 11.625 12.219 -5.191 1 97.62 269 GLN B CA 1
ATOM 7522 C C . GLN B 1 269 ? 10.633 13.273 -5.672 1 97.62 269 GLN B C 1
ATOM 7524 O O . GLN B 1 269 ? 9.992 13.945 -4.859 1 97.62 269 GLN B O 1
ATOM 7529 N N . ALA B 1 270 ? 10.523 13.391 -7.004 1 98 270 ALA B N 1
ATOM 7530 C CA . ALA B 1 270 ? 9.539 14.305 -7.566 1 98 270 ALA B CA 1
ATOM 7531 C C . ALA B 1 270 ? 8.125 13.93 -7.133 1 98 270 ALA B C 1
ATOM 7533 O O . ALA B 1 270 ? 7.289 14.805 -6.879 1 98 270 ALA B O 1
ATOM 7534 N N . CYS B 1 271 ? 7.883 12.664 -7.074 1 97.19 271 CYS B N 1
ATOM 7535 C CA . CYS B 1 271 ? 6.582 12.156 -6.648 1 97.19 271 CYS B CA 1
ATOM 7536 C C . CYS B 1 271 ? 6.273 12.578 -5.219 1 97.19 271 CYS B C 1
ATOM 7538 O O . CYS B 1 271 ? 5.137 12.938 -4.902 1 97.19 271 CYS B O 1
ATOM 7540 N N . ILE B 1 272 ? 7.211 12.57 -4.363 1 98.19 272 ILE B N 1
ATOM 7541 C CA . ILE B 1 272 ? 7.031 12.984 -2.977 1 98.19 272 ILE B CA 1
ATOM 7542 C C . ILE B 1 272 ? 6.676 14.469 -2.918 1 98.19 272 ILE B C 1
ATOM 7544 O O . ILE B 1 272 ? 5.754 14.867 -2.197 1 98.19 272 ILE B O 1
ATOM 7548 N N . LEU B 1 273 ? 7.414 15.281 -3.699 1 98.38 273 LEU B N 1
ATOM 7549 C CA . LEU B 1 273 ? 7.113 16.703 -3.752 1 98.38 273 LEU B CA 1
ATOM 7550 C C . LEU B 1 273 ? 5.688 16.938 -4.238 1 98.38 273 LEU B C 1
ATOM 7552 O O . LEU B 1 273 ? 4.961 17.75 -3.66 1 98.38 273 LEU B O 1
ATOM 7556 N N . LEU B 1 274 ? 5.32 16.234 -5.242 1 98 274 LEU B N 1
ATOM 7557 C CA . LEU B 1 274 ? 3.982 16.359 -5.809 1 98 274 LEU B CA 1
ATOM 7558 C C . LEU B 1 274 ? 2.922 15.938 -4.801 1 98 274 LEU B C 1
ATOM 7560 O O . LEU B 1 274 ? 1.858 16.547 -4.715 1 98 274 LEU B O 1
ATOM 7564 N N . SER B 1 275 ? 3.176 14.898 -4.074 1 97.81 275 SER B N 1
ATOM 7565 C CA . SER B 1 275 ? 2.234 14.406 -3.076 1 97.81 275 SER B CA 1
ATOM 7566 C C . SER B 1 275 ? 1.954 15.461 -2.012 1 97.81 275 SER B C 1
ATOM 7568 O O . SER B 1 275 ? 0.805 15.648 -1.606 1 97.81 275 SER B O 1
ATOM 7570 N N . TRP B 1 276 ? 2.953 16.094 -1.576 1 97.75 276 TRP B N 1
ATOM 7571 C CA . TRP B 1 276 ? 2.768 17.141 -0.569 1 97.75 276 TRP B CA 1
ATOM 7572 C C . TRP B 1 276 ? 2.035 18.344 -1.155 1 97.75 276 TRP B C 1
ATOM 7574 O O . TRP B 1 276 ? 1.263 19 -0.46 1 97.75 276 TRP B O 1
ATOM 7584 N N . TYR B 1 277 ? 2.318 18.625 -2.436 1 96.81 277 TYR B N 1
ATOM 7585 C CA . TYR B 1 277 ? 1.51 19.625 -3.119 1 96.81 277 TYR B CA 1
ATOM 7586 C C . TYR B 1 277 ? 0.032 19.25 -3.082 1 96.81 277 TYR B C 1
ATOM 7588 O O . TYR B 1 277 ? -0.813 20.078 -2.73 1 96.81 277 TYR B O 1
ATOM 7596 N N . PHE B 1 278 ? -0.303 18.016 -3.416 1 95.75 278 PHE B N 1
ATOM 7597 C CA . PHE B 1 278 ? -1.688 17.562 -3.383 1 95.75 278 PHE B CA 1
ATOM 7598 C C . PHE B 1 278 ? -2.266 17.688 -1.978 1 95.75 278 PHE B C 1
ATOM 7600 O O . PHE B 1 278 ? -3.416 18.109 -1.809 1 95.75 278 PHE B O 1
ATOM 7607 N N . TYR B 1 279 ? -1.505 17.359 -0.984 1 96.94 279 TYR B N 1
ATOM 7608 C CA . TYR B 1 279 ? -1.977 17.406 0.395 1 96.94 279 TYR B CA 1
ATOM 7609 C C . TYR B 1 279 ? -2.361 18.828 0.786 1 96.94 279 TYR B C 1
ATOM 7611 O O . TYR B 1 279 ? -3.453 19.062 1.31 1 96.94 279 TYR B O 1
ATOM 7619 N N . GLN B 1 280 ? -1.479 19.703 0.513 1 96 280 GLN B N 1
ATOM 7620 C CA . GLN B 1 280 ? -1.707 21.094 0.896 1 96 280 GLN B CA 1
ATOM 7621 C C . GLN B 1 280 ? -2.867 21.703 0.109 1 96 280 GLN B C 1
ATOM 7623 O O . GLN B 1 280 ? -3.561 22.594 0.602 1 96 280 GLN B O 1
ATOM 7628 N N . GLU B 1 281 ? -3.072 21.172 -1.095 1 92.75 281 GLU B N 1
ATOM 7629 C CA . GLU B 1 281 ? -4.176 21.641 -1.93 1 92.75 281 GLU B CA 1
ATOM 7630 C C . GLU B 1 281 ? -5.488 20.969 -1.529 1 92.75 281 GLU B C 1
ATOM 7632 O O . GLU B 1 281 ? -6.547 21.297 -2.068 1 92.75 281 GLU B O 1
ATOM 7637 N N . GLY B 1 282 ? -5.449 20.062 -0.634 1 92.19 282 GLY B N 1
ATOM 7638 C CA . GLY B 1 282 ? -6.656 19.391 -0.16 1 92.19 282 GLY B CA 1
ATOM 7639 C C . GLY B 1 282 ? -7.215 18.391 -1.151 1 92.19 282 GLY B C 1
ATOM 7640 O O . GLY B 1 282 ? -8.422 18.141 -1.169 1 92.19 282 GLY B O 1
ATOM 7641 N N . ARG B 1 283 ? -6.391 17.828 -2.041 1 90.56 283 ARG B N 1
ATOM 7642 C CA . ARG B 1 283 ? -6.793 16.844 -3.031 1 90.56 283 ARG B CA 1
ATOM 7643 C C . ARG B 1 283 ? -6.641 15.43 -2.484 1 90.56 283 ARG B C 1
ATOM 7645 O O . ARG B 1 283 ? -5.695 14.719 -2.834 1 90.56 283 ARG B O 1
ATOM 7652 N N . TRP B 1 284 ? -7.613 14.945 -1.831 1 88.12 284 TRP B N 1
ATOM 7653 C CA . TRP B 1 284 ? -7.504 13.797 -0.931 1 88.12 284 TRP B CA 1
ATOM 7654 C C . TRP B 1 284 ? -7.371 12.5 -1.717 1 88.12 284 TRP B C 1
ATOM 7656 O O . TRP B 1 284 ? -6.684 11.57 -1.283 1 88.12 284 TRP B O 1
ATOM 7666 N N . VAL B 1 285 ? -8.117 12.359 -2.814 1 87.38 285 VAL B N 1
ATOM 7667 C CA . VAL B 1 285 ? -8.039 11.117 -3.584 1 87.38 285 VAL B CA 1
ATOM 7668 C C . VAL B 1 285 ? -6.613 10.906 -4.082 1 87.38 285 VAL B C 1
ATOM 7670 O O . VAL B 1 285 ? -6.055 9.82 -3.939 1 87.38 285 VAL B O 1
ATOM 7673 N N . GLU B 1 286 ? -6.035 11.977 -4.617 1 90.94 286 GLU B N 1
ATOM 7674 C CA . GLU B 1 286 ? -4.652 11.898 -5.078 1 90.94 286 GLU B CA 1
ATOM 7675 C C . GLU B 1 286 ? -3.701 11.617 -3.918 1 90.94 286 GLU B C 1
ATOM 7677 O O . GLU B 1 286 ? -2.76 10.836 -4.051 1 90.94 286 GLU B O 1
ATOM 7682 N N . VAL B 1 287 ? -3.965 12.289 -2.775 1 94.5 287 VAL B N 1
ATOM 7683 C CA . VAL B 1 287 ? -3.123 12.102 -1.598 1 94.5 287 VAL B CA 1
ATOM 7684 C C . VAL B 1 287 ? -3.125 10.625 -1.193 1 94.5 287 VAL B C 1
ATOM 7686 O O . VAL B 1 287 ? -2.064 10.031 -0.998 1 94.5 287 VAL B O 1
ATOM 7689 N N . TRP B 1 288 ? -4.301 10 -1.158 1 94.62 288 TRP B N 1
ATOM 7690 C CA . TRP B 1 288 ? -4.465 8.617 -0.711 1 94.62 288 TRP B CA 1
ATOM 7691 C C . TRP B 1 288 ? -3.789 7.648 -1.673 1 94.62 288 TRP B C 1
ATOM 7693 O O . TRP B 1 288 ? -3.045 6.762 -1.248 1 94.62 288 TRP B O 1
ATOM 7703 N N . ILE B 1 289 ? -3.947 7.84 -2.92 1 91.81 289 ILE B N 1
ATOM 7704 C CA . ILE B 1 289 ? -3.434 6.93 -3.939 1 91.81 289 ILE B CA 1
ATOM 7705 C C . ILE B 1 289 ? -1.919 7.094 -4.059 1 91.81 289 ILE B C 1
ATOM 7707 O O . ILE B 1 289 ? -1.188 6.102 -4.145 1 91.81 289 ILE B O 1
ATOM 7711 N N . PHE B 1 290 ? -1.406 8.352 -4.004 1 93.88 290 PHE B N 1
ATOM 7712 C CA . PHE B 1 290 ? 0.02 8.594 -4.184 1 93.88 290 PHE B CA 1
ATOM 7713 C C . PHE B 1 290 ? 0.807 8.141 -2.961 1 93.88 290 PHE B C 1
ATOM 7715 O O . PHE B 1 290 ? 1.97 7.754 -3.074 1 93.88 290 PHE B O 1
ATOM 7722 N N . ALA B 1 291 ? 0.15 8.203 -1.797 1 96.31 291 ALA B N 1
ATOM 7723 C CA . ALA B 1 291 ? 0.814 7.668 -0.61 1 96.31 291 ALA B CA 1
ATOM 7724 C C . ALA B 1 291 ? 1.15 6.191 -0.788 1 96.31 291 ALA B C 1
ATOM 7726 O O . ALA B 1 291 ? 2.271 5.762 -0.505 1 96.31 291 ALA B O 1
ATOM 7727 N N . ALA B 1 292 ? 0.191 5.465 -1.295 1 94.88 292 ALA B N 1
ATOM 7728 C CA . ALA B 1 292 ? 0.415 4.039 -1.523 1 94.88 292 ALA B CA 1
ATOM 7729 C C . ALA B 1 292 ? 1.374 3.816 -2.689 1 94.88 292 ALA B C 1
ATOM 7731 O O . ALA B 1 292 ? 2.225 2.924 -2.637 1 94.88 292 ALA B O 1
ATOM 7732 N N . PHE B 1 293 ? 1.223 4.574 -3.686 1 93.75 293 PHE B N 1
ATOM 7733 C CA . PHE B 1 293 ? 2.039 4.453 -4.887 1 93.75 293 PHE B CA 1
ATOM 7734 C C . PHE B 1 293 ? 3.518 4.617 -4.555 1 93.75 293 PHE B C 1
ATOM 7736 O O . PHE B 1 293 ? 4.348 3.811 -4.977 1 93.75 293 PHE B O 1
ATOM 7743 N N . GLN B 1 294 ? 3.869 5.641 -3.857 1 95.31 294 GLN B N 1
ATOM 7744 C CA . GLN B 1 294 ? 5.27 5.914 -3.551 1 95.31 294 GLN B CA 1
ATOM 7745 C C . GLN B 1 294 ? 5.871 4.805 -2.693 1 95.31 294 GLN B C 1
ATOM 7747 O O . GLN B 1 294 ? 7.031 4.43 -2.881 1 95.31 294 GLN B O 1
ATOM 7752 N N . THR B 1 295 ? 5.117 4.305 -1.727 1 95.69 295 THR B N 1
ATOM 7753 C CA . THR B 1 295 ? 5.613 3.207 -0.903 1 95.69 295 THR B CA 1
ATOM 7754 C C . THR B 1 295 ? 5.871 1.965 -1.752 1 95.69 295 THR B C 1
ATOM 7756 O O . THR B 1 295 ? 6.879 1.278 -1.569 1 95.69 295 THR B O 1
ATOM 7759 N N . ARG B 1 296 ? 4.953 1.742 -2.662 1 94.81 296 ARG B N 1
ATOM 7760 C CA . ARG B 1 296 ? 5.055 0.547 -3.494 1 94.81 296 ARG B CA 1
ATOM 7761 C C . ARG B 1 296 ? 6.246 0.638 -4.441 1 94.81 296 ARG B C 1
ATOM 7763 O O . ARG B 1 296 ? 6.906 -0.367 -4.715 1 94.81 296 ARG B O 1
ATOM 7770 N N . VAL B 1 297 ? 6.555 1.8 -4.941 1 93.31 297 VAL B N 1
ATOM 7771 C CA . VAL B 1 297 ? 7.68 2.006 -5.848 1 93.31 297 VAL B CA 1
ATOM 7772 C C . VAL B 1 297 ? 8.992 1.9 -5.074 1 93.31 297 VAL B C 1
ATOM 7774 O O . VAL B 1 297 ? 10.008 1.453 -5.617 1 93.31 297 VAL B O 1
ATOM 7777 N N . ALA B 1 298 ? 8.984 2.191 -3.809 1 94.88 298 ALA B N 1
ATOM 7778 C CA . ALA B 1 298 ? 10.195 2.229 -2.988 1 94.88 298 ALA B CA 1
ATOM 7779 C C . ALA B 1 298 ? 10.695 0.818 -2.68 1 94.88 298 ALA B C 1
ATOM 7781 O O . ALA B 1 298 ? 11.891 0.603 -2.498 1 94.88 298 ALA B O 1
ATOM 7782 N N . VAL B 1 299 ? 9.852 -0.183 -2.678 1 93.38 299 VAL B N 1
ATOM 7783 C CA . VAL B 1 299 ? 10.148 -1.529 -2.201 1 93.38 299 VAL B CA 1
ATOM 7784 C C . VAL B 1 299 ? 11.125 -2.211 -3.16 1 93.38 299 VAL B C 1
ATOM 7786 O O . VAL B 1 299 ? 12.172 -2.699 -2.742 1 93.38 299 VAL B O 1
ATOM 7789 N N . PRO B 1 300 ? 10.828 -2.178 -4.488 1 90.38 300 PRO B N 1
ATOM 7790 C CA . PRO B 1 300 ? 11.797 -2.795 -5.402 1 90.38 300 PRO B CA 1
ATOM 7791 C C . PRO B 1 300 ? 13.141 -2.068 -5.418 1 90.38 300 PRO B C 1
ATOM 7793 O O . PRO B 1 300 ? 14.148 -2.641 -5.84 1 90.38 300 PRO B O 1
ATOM 7796 N N . LEU B 1 301 ? 13.164 -0.794 -4.984 1 91.56 301 LEU B N 1
ATOM 7797 C CA . LEU B 1 301 ? 14.398 -0.031 -4.91 1 91.56 301 LEU B CA 1
ATOM 7798 C C . LEU B 1 301 ? 15.18 -0.369 -3.643 1 91.56 301 LEU B C 1
ATOM 7800 O O . LEU B 1 301 ? 16.281 0.132 -3.432 1 91.56 301 LEU B O 1
ATOM 7804 N N . ARG B 1 302 ? 14.586 -1.175 -2.754 1 92.75 302 ARG B N 1
ATOM 7805 C CA . ARG B 1 302 ? 15.164 -1.676 -1.51 1 92.75 302 ARG B CA 1
ATOM 7806 C C . ARG B 1 302 ? 15.422 -0.538 -0.529 1 92.75 302 ARG B C 1
ATOM 7808 O O . ARG B 1 302 ? 16.375 -0.584 0.245 1 92.75 302 ARG B O 1
ATOM 7815 N N . LEU B 1 303 ? 14.609 0.507 -0.657 1 95.69 303 LEU B N 1
ATOM 7816 C CA . LEU B 1 303 ? 14.758 1.633 0.258 1 95.69 303 LEU B CA 1
ATOM 7817 C C . LEU B 1 303 ? 14.344 1.245 1.672 1 95.69 303 LEU B C 1
ATOM 7819 O O . LEU B 1 303 ? 14.695 1.927 2.639 1 95.69 303 LEU B O 1
ATOM 7823 N N . ASN B 1 304 ? 13.578 0.161 1.841 1 95.19 304 ASN B N 1
ATOM 7824 C CA . ASN B 1 304 ? 13.109 -0.284 3.148 1 95.19 304 ASN B CA 1
ATOM 7825 C C . ASN B 1 304 ? 14.133 -1.193 3.83 1 95.19 304 ASN B C 1
ATOM 7827 O O . ASN B 1 304 ? 13.891 -1.683 4.934 1 95.19 304 ASN B O 1
ATOM 7831 N N . TYR B 1 305 ? 15.281 -1.431 3.23 1 93.5 305 TYR B N 1
ATOM 7832 C CA . TYR B 1 305 ? 16.344 -2.25 3.805 1 93.5 305 TYR B CA 1
ATOM 7833 C C . TYR B 1 305 ? 17.391 -1.382 4.496 1 93.5 305 TYR B C 1
ATOM 7835 O O . TYR B 1 305 ? 17.609 -0.239 4.098 1 93.5 305 TYR B O 1
ATOM 7843 N N . PRO B 1 306 ? 18.031 -1.951 5.512 1 92.81 306 PRO B N 1
ATOM 7844 C CA . PRO B 1 306 ? 19.141 -1.218 6.109 1 92.81 306 PRO B CA 1
ATOM 7845 C C . PRO B 1 306 ? 20.188 -0.798 5.078 1 92.81 306 PRO B C 1
ATOM 7847 O O . PRO B 1 306 ? 20.562 -1.593 4.211 1 92.81 306 PRO B O 1
ATOM 7850 N N . GLY B 1 307 ? 20.609 0.495 5.195 1 91.75 307 GLY B N 1
ATOM 7851 C CA . GLY B 1 307 ? 21.578 1.012 4.238 1 91.75 307 GLY B CA 1
ATOM 7852 C C . GLY B 1 307 ? 20.984 1.26 2.865 1 91.75 307 GLY B C 1
ATOM 7853 O O . GLY B 1 307 ? 21.703 1.605 1.926 1 91.75 307 GLY B O 1
ATOM 7854 N N . THR B 1 308 ? 19.625 0.974 2.699 1 91.75 308 THR B N 1
ATOM 7855 C CA . THR B 1 308 ? 18.859 1.209 1.48 1 91.75 308 THR B CA 1
ATOM 7856 C C . THR B 1 308 ? 19.391 0.354 0.334 1 91.75 308 THR B C 1
ATOM 7858 O O . THR B 1 308 ? 19.484 0.818 -0.804 1 91.75 308 THR B O 1
ATOM 7861 N N . PHE B 1 309 ? 19.891 -0.774 0.734 1 83.06 309 PHE B N 1
ATOM 7862 C CA . PHE B 1 309 ? 20.438 -1.733 -0.216 1 83.06 309 PHE B CA 1
ATOM 7863 C C . PHE B 1 309 ? 20.406 -3.145 0.36 1 83.06 309 PHE B C 1
ATOM 7865 O O . PHE B 1 309 ? 20.375 -3.322 1.579 1 83.06 309 PHE B O 1
ATOM 7872 N N . SER B 1 310 ? 20.25 -4.105 -0.476 1 78.5 310 SER B N 1
ATOM 7873 C CA . SER B 1 310 ? 20.297 -5.484 -0.002 1 78.5 310 SER B CA 1
ATOM 7874 C C . SER B 1 310 ? 21.172 -6.348 -0.912 1 78.5 310 SER B C 1
ATOM 7876 O O . SER B 1 310 ? 21.141 -6.191 -2.135 1 78.5 310 SER B O 1
ATOM 7878 N N . THR B 1 311 ? 22.031 -6.992 -0.157 1 64.38 311 THR B N 1
ATOM 7879 C CA . THR B 1 311 ? 22.828 -7.969 -0.891 1 64.38 311 THR B CA 1
ATOM 7880 C C . THR B 1 311 ? 22.078 -9.297 -0.997 1 64.38 311 THR B C 1
ATOM 7882 O O . THR B 1 311 ? 22.531 -10.211 -1.702 1 64.38 311 THR B O 1
ATOM 7885 N N . HIS B 1 312 ? 21.047 -9.344 -0.113 1 58.56 312 HIS B N 1
ATOM 7886 C CA . HIS B 1 312 ? 20.266 -10.57 -0.129 1 58.56 312 HIS B CA 1
ATOM 7887 C C . HIS B 1 312 ? 19.562 -10.75 -1.469 1 58.56 312 HIS B C 1
ATOM 7889 O O . HIS B 1 312 ? 18.938 -9.82 -1.983 1 58.56 312 HIS B O 1
ATOM 7895 N N . GLY B 1 313 ? 19.906 -11.742 -2.213 1 52.94 313 GLY B N 1
ATOM 7896 C CA . GLY B 1 313 ? 19.141 -12.047 -3.408 1 52.94 313 GLY B CA 1
ATOM 7897 C C . GLY B 1 313 ? 19.688 -11.383 -4.656 1 52.94 313 GLY B C 1
ATOM 7898 O O . GLY B 1 313 ? 19.062 -11.422 -5.715 1 52.94 313 GLY B O 1
ATOM 7899 N N . ASN B 1 314 ? 20.766 -10.508 -4.363 1 44 314 ASN B N 1
ATOM 7900 C CA . ASN B 1 314 ? 21.359 -9.688 -5.414 1 44 314 ASN B CA 1
ATOM 7901 C C . ASN B 1 314 ? 21.734 -10.516 -6.633 1 44 314 ASN B C 1
ATOM 7903 O O . ASN B 1 314 ? 22.297 -9.992 -7.602 1 44 314 ASN B O 1
ATOM 7907 N N . SER B 1 315 ? 21.906 -11.797 -6.395 1 39.62 315 SER B N 1
ATOM 7908 C CA . SER B 1 315 ? 22.109 -12.359 -7.723 1 39.62 315 SER B CA 1
ATOM 7909 C C . SER B 1 315 ? 20.953 -12.039 -8.648 1 39.62 315 SER B C 1
ATOM 7911 O O . SER B 1 315 ? 20.875 -12.555 -9.773 1 39.62 315 SER B O 1
ATOM 7913 N N . SER B 1 316 ? 19.953 -11.57 -7.969 1 39.62 316 SER B N 1
ATOM 7914 C CA . SER B 1 316 ? 18.922 -11.195 -8.922 1 39.62 316 SER B CA 1
ATOM 7915 C C . SER B 1 316 ? 19.219 -9.852 -9.57 1 39.62 316 SER B C 1
ATOM 7917 O O . SER B 1 316 ? 19.562 -8.891 -8.883 1 39.62 316 SER B O 1
ATOM 7919 N N . PRO B 1 317 ? 19.641 -9.852 -10.656 1 40.62 317 PRO B N 1
ATOM 7920 C CA . PRO B 1 317 ? 19.875 -8.625 -11.422 1 40.62 317 PRO B CA 1
ATOM 7921 C C . PRO B 1 317 ? 19.047 -7.445 -10.922 1 40.62 317 PRO B C 1
ATOM 7923 O O . PRO B 1 317 ? 19.125 -6.348 -11.484 1 40.62 317 PRO B O 1
ATOM 7926 N N . GLY B 1 318 ? 17.984 -7.605 -10.133 1 42.38 318 GLY B N 1
ATOM 7927 C CA . GLY B 1 318 ? 16.875 -6.668 -10.055 1 42.38 318 GLY B CA 1
ATOM 7928 C C . GLY B 1 318 ? 17.156 -5.488 -9.141 1 42.38 318 GLY B C 1
ATOM 7929 O O . GLY B 1 318 ? 16.219 -4.824 -8.68 1 42.38 318 GLY B O 1
ATOM 7930 N N . ALA B 1 319 ? 18.375 -5.504 -8.5 1 51.75 319 ALA B N 1
ATOM 7931 C CA . ALA B 1 319 ? 18.359 -4.277 -7.707 1 51.75 319 ALA B CA 1
ATOM 7932 C C . ALA B 1 319 ? 18.25 -3.047 -8.609 1 51.75 319 ALA B C 1
ATOM 7934 O O . ALA B 1 319 ? 19.109 -2.82 -9.461 1 51.75 319 ALA B O 1
ATOM 7935 N N . TYR B 1 320 ? 16.984 -2.479 -8.578 1 70.62 320 TYR B N 1
ATOM 7936 C CA . TYR B 1 320 ? 16.672 -1.314 -9.398 1 70.62 320 TYR B CA 1
ATOM 7937 C C . TYR B 1 320 ? 17.609 -0.156 -9.086 1 70.62 320 TYR B C 1
ATOM 7939 O O . TYR B 1 320 ? 17.938 0.646 -9.969 1 70.62 320 TYR B O 1
ATOM 7947 N N . LEU B 1 321 ? 18.281 -0.247 -7.785 1 82.94 321 LEU B N 1
ATOM 7948 C CA . LEU B 1 321 ? 19.266 0.772 -7.465 1 82.94 321 LEU B CA 1
ATOM 7949 C C . LEU B 1 321 ? 20.609 0.133 -7.098 1 82.94 321 LEU B C 1
ATOM 7951 O O . LEU B 1 321 ? 20.641 -0.841 -6.344 1 82.94 321 LEU B O 1
ATOM 7955 N N . ALA B 1 322 ? 21.703 0.549 -7.656 1 86.81 322 ALA B N 1
ATOM 7956 C CA . ALA B 1 322 ? 23.047 0.182 -7.223 1 86.81 322 ALA B CA 1
ATOM 7957 C C . ALA B 1 322 ? 23.297 0.621 -5.785 1 86.81 322 ALA B C 1
ATOM 7959 O O . ALA B 1 322 ? 22.547 1.432 -5.234 1 86.81 322 ALA B O 1
ATOM 7960 N N . PRO B 1 323 ? 24.219 -0.029 -5.145 1 89.56 323 PRO B N 1
ATOM 7961 C CA . PRO B 1 323 ? 24.562 0.476 -3.816 1 89.56 323 PRO B CA 1
ATOM 7962 C C . PRO B 1 323 ? 24.844 1.979 -3.809 1 89.56 323 PRO B C 1
ATOM 7964 O O . PRO B 1 323 ? 25.219 2.547 -4.832 1 89.56 323 PRO B O 1
ATOM 7967 N N . PRO B 1 324 ? 24.562 2.564 -2.691 1 92.88 324 PRO B N 1
ATOM 7968 C CA . PRO B 1 324 ? 24.797 4.008 -2.648 1 92.88 324 PRO B CA 1
ATOM 7969 C C . PRO B 1 324 ? 26.219 4.395 -3.053 1 92.88 324 PRO B C 1
ATOM 7971 O O . PRO B 1 324 ? 27.172 3.738 -2.639 1 92.88 324 PRO B O 1
ATOM 7974 N N . LYS B 1 325 ? 26.344 5.457 -3.803 1 92.31 325 LYS B N 1
ATOM 7975 C CA . LYS B 1 325 ? 27.625 5.914 -4.332 1 92.31 325 LYS B CA 1
ATOM 7976 C C . LYS B 1 325 ? 28.484 6.523 -3.23 1 92.31 325 LYS B C 1
ATOM 7978 O O . LYS B 1 325 ? 29.703 6.34 -3.219 1 92.31 325 LYS B O 1
ATOM 7983 N N . ASP B 1 326 ? 27.922 7.332 -2.436 1 93.31 326 ASP B N 1
ATOM 7984 C CA . ASP B 1 326 ? 28.578 8.023 -1.331 1 93.31 326 ASP B CA 1
ATOM 7985 C C . ASP B 1 326 ? 27.609 8.25 -0.171 1 93.31 326 ASP B C 1
ATOM 7987 O O . ASP B 1 326 ? 26.469 7.773 -0.198 1 93.31 326 ASP B O 1
ATOM 7991 N N . LEU B 1 327 ? 28.047 8.914 0.835 1 94.12 327 LEU B N 1
ATOM 7992 C CA . LEU B 1 327 ? 27.25 9.141 2.039 1 94.12 327 LEU B CA 1
ATOM 7993 C C . LEU B 1 327 ? 26.078 10.055 1.745 1 94.12 327 LEU B C 1
ATOM 7995 O O . LEU B 1 327 ? 25 9.914 2.346 1 94.12 327 LEU B O 1
ATOM 7999 N N . ARG B 1 328 ? 26.234 11.008 0.879 1 95.44 328 ARG B N 1
ATOM 8000 C CA . ARG B 1 328 ? 25.156 11.906 0.503 1 95.44 328 ARG B CA 1
ATOM 8001 C C . ARG B 1 328 ? 24.016 11.133 -0.172 1 95.44 328 ARG B C 1
ATOM 8003 O O . ARG B 1 328 ? 22.844 11.352 0.137 1 95.44 328 ARG B O 1
ATOM 8010 N N . ASP B 1 329 ? 24.453 10.281 -1.099 1 95.19 329 ASP B N 1
ATOM 8011 C CA . ASP B 1 329 ? 23.469 9.453 -1.791 1 95.19 329 ASP B CA 1
ATOM 8012 C C . ASP B 1 329 ? 22.719 8.555 -0.81 1 95.19 329 ASP B C 1
ATOM 8014 O O . ASP B 1 329 ? 21.5 8.438 -0.886 1 95.19 329 ASP B O 1
ATOM 8018 N N . LEU B 1 330 ? 23.422 7.949 0.076 1 96.5 330 LEU B N 1
ATOM 8019 C CA . LEU B 1 330 ? 22.812 7.102 1.097 1 96.5 330 LEU B CA 1
ATOM 8020 C C . LEU B 1 330 ? 21.812 7.895 1.927 1 96.5 330 LEU B C 1
ATOM 8022 O O . LEU B 1 330 ? 20.688 7.441 2.141 1 96.5 330 LEU B O 1
ATOM 8026 N N . GLU B 1 331 ? 22.234 9.07 2.385 1 97.44 331 GLU B N 1
ATOM 8027 C CA . GLU B 1 331 ? 21.359 9.891 3.221 1 97.44 331 GLU B CA 1
ATOM 8028 C C . GLU B 1 331 ? 20.156 10.391 2.434 1 97.44 331 GLU B C 1
ATOM 8030 O O . GLU B 1 331 ? 19.047 10.469 2.973 1 97.44 331 GLU B O 1
ATOM 8035 N N . SER B 1 332 ? 20.344 10.734 1.178 1 97.12 332 SER B N 1
ATOM 8036 C CA . SER B 1 332 ? 19.25 11.141 0.32 1 97.12 332 SER B CA 1
ATOM 8037 C C . SER B 1 332 ? 18.203 10.031 0.188 1 97.12 332 SER B C 1
ATOM 8039 O O . SER B 1 332 ? 17 10.289 0.203 1 97.12 332 SER B O 1
ATOM 8041 N N . ARG B 1 333 ? 18.672 8.812 0.046 1 97.06 333 ARG B N 1
ATOM 8042 C CA . ARG B 1 333 ? 17.781 7.66 -0.052 1 97.06 333 ARG B CA 1
ATOM 8043 C C . ARG B 1 333 ? 17.031 7.43 1.259 1 97.06 333 ARG B C 1
ATOM 8045 O O . ARG B 1 333 ? 15.828 7.168 1.256 1 97.06 333 ARG B O 1
ATOM 8052 N N . ARG B 1 334 ? 17.781 7.512 2.359 1 97.81 334 ARG B N 1
ATOM 8053 C CA . ARG B 1 334 ? 17.172 7.359 3.678 1 97.81 334 ARG B CA 1
ATOM 8054 C C . ARG B 1 334 ? 16.062 8.375 3.887 1 97.81 334 ARG B C 1
ATOM 8056 O O . ARG B 1 334 ? 14.961 8.023 4.328 1 97.81 334 ARG B O 1
ATOM 8063 N N . ARG B 1 335 ? 16.328 9.594 3.576 1 98.12 335 ARG B N 1
ATOM 8064 C CA . ARG B 1 335 ? 15.359 10.672 3.756 1 98.12 335 ARG B CA 1
ATOM 8065 C C . ARG B 1 335 ? 14.164 10.492 2.828 1 98.12 335 ARG B C 1
ATOM 8067 O O . ARG B 1 335 ? 13.023 10.758 3.217 1 98.12 335 ARG B O 1
ATOM 8074 N N . THR B 1 336 ? 14.445 10.078 1.6 1 98.06 336 THR B N 1
ATOM 8075 C CA . THR B 1 336 ? 13.367 9.805 0.66 1 98.06 336 THR B CA 1
ATOM 8076 C C . THR B 1 336 ? 12.438 8.719 1.205 1 98.06 336 THR B C 1
ATOM 8078 O O . THR B 1 336 ? 11.219 8.867 1.165 1 98.06 336 THR B O 1
ATOM 8081 N N . TRP B 1 337 ? 13 7.629 1.755 1 98 337 TRP B N 1
ATOM 8082 C CA . TRP B 1 337 ? 12.227 6.543 2.352 1 98 337 TRP B CA 1
ATOM 8083 C C . TRP B 1 337 ? 11.375 7.051 3.512 1 98 337 TRP B C 1
ATOM 8085 O O . TRP B 1 337 ? 10.172 6.816 3.555 1 98 337 TRP B O 1
ATOM 8095 N N . TRP B 1 338 ? 11.945 7.777 4.391 1 98.5 338 TRP B N 1
ATOM 8096 C CA . TRP B 1 338 ? 11.25 8.195 5.605 1 98.5 338 TRP B CA 1
ATOM 8097 C C . TRP B 1 338 ? 10.18 9.234 5.289 1 98.5 338 TRP B C 1
ATOM 8099 O O . TRP B 1 338 ? 9.125 9.266 5.926 1 98.5 338 TRP B O 1
ATOM 8109 N N . MET B 1 339 ? 10.477 10.086 4.309 1 98.25 339 MET B N 1
ATOM 8110 C CA . MET B 1 339 ? 9.453 11.055 3.92 1 98.25 339 MET B CA 1
ATOM 8111 C C . MET B 1 339 ? 8.266 10.359 3.264 1 98.25 339 MET B C 1
ATOM 8113 O O . MET B 1 339 ? 7.129 10.82 3.381 1 98.25 339 MET B O 1
ATOM 8117 N N . THR B 1 340 ? 8.5 9.227 2.598 1 98.19 340 THR B N 1
ATOM 8118 C CA . THR B 1 340 ? 7.434 8.391 2.055 1 98.19 340 THR B CA 1
ATOM 8119 C C . THR B 1 340 ? 6.602 7.781 3.178 1 98.19 340 THR B C 1
ATOM 8121 O O . THR B 1 340 ? 5.371 7.809 3.129 1 98.19 340 THR B O 1
ATOM 8124 N N . ILE B 1 341 ? 7.211 7.328 4.215 1 98.25 341 ILE B N 1
ATOM 8125 C CA . ILE B 1 341 ? 6.539 6.648 5.32 1 98.25 341 ILE B CA 1
ATOM 8126 C C . ILE B 1 341 ? 5.738 7.66 6.137 1 98.25 341 ILE B C 1
ATOM 8128 O O . ILE B 1 341 ? 4.59 7.398 6.504 1 98.25 341 ILE B O 1
ATOM 8132 N N . ILE B 1 342 ? 6.34 8.836 6.41 1 97.94 342 ILE B N 1
ATOM 8133 C CA . ILE B 1 342 ? 5.652 9.852 7.191 1 97.94 342 ILE B CA 1
ATOM 8134 C C . ILE B 1 342 ? 4.406 10.328 6.445 1 97.94 342 ILE B C 1
ATOM 8136 O O . ILE B 1 342 ? 3.359 10.562 7.051 1 97.94 342 ILE B O 1
ATOM 8140 N N . PHE B 1 343 ? 4.586 10.531 5.129 1 98.12 343 PHE B N 1
ATOM 8141 C CA . PHE B 1 343 ? 3.443 10.938 4.316 1 98.12 343 PHE B CA 1
ATOM 8142 C C . PHE B 1 343 ? 2.316 9.922 4.418 1 98.12 343 PHE B C 1
ATOM 8144 O O . PHE B 1 343 ? 1.147 10.289 4.559 1 98.12 343 PHE B O 1
ATOM 8151 N N . ASP B 1 344 ? 2.598 8.625 4.41 1 97.88 344 ASP B N 1
ATOM 8152 C CA . ASP B 1 344 ? 1.609 7.559 4.52 1 97.88 344 ASP B CA 1
ATOM 8153 C C . ASP B 1 344 ? 0.934 7.57 5.887 1 97.88 344 ASP B C 1
ATOM 8155 O O . ASP B 1 344 ? -0.278 7.367 5.988 1 97.88 344 ASP B O 1
ATOM 8159 N N . ARG B 1 345 ? 1.685 7.766 6.941 1 98.25 345 ARG B N 1
ATOM 8160 C CA . ARG B 1 345 ? 1.116 7.824 8.281 1 98.25 345 ARG B CA 1
ATOM 8161 C C . ARG B 1 345 ? 0.116 8.969 8.406 1 98.25 345 ARG B C 1
ATOM 8163 O O . ARG B 1 345 ? -0.971 8.789 8.961 1 98.25 345 ARG B O 1
ATOM 8170 N N . ILE B 1 346 ? 0.5 10.07 7.867 1 97.94 346 ILE B N 1
ATOM 8171 C CA . ILE B 1 346 ? -0.335 11.258 7.984 1 97.94 346 ILE B CA 1
ATOM 8172 C C . ILE B 1 346 ? -1.593 11.094 7.133 1 97.94 346 ILE B C 1
ATOM 8174 O O . ILE B 1 346 ? -2.695 11.43 7.57 1 97.94 346 ILE B O 1
ATOM 8178 N N . ALA B 1 347 ? -1.434 10.523 5.953 1 96.44 347 ALA B N 1
ATOM 8179 C CA . ALA B 1 347 ? -2.566 10.328 5.055 1 96.44 347 ALA B CA 1
ATOM 8180 C C . ALA B 1 347 ? -3.574 9.344 5.648 1 96.44 347 ALA B C 1
ATOM 8182 O O . ALA B 1 347 ? -4.762 9.391 5.316 1 96.44 347 ALA B O 1
ATOM 8183 N N . SER B 1 348 ? -3.16 8.5 6.551 1 96 348 SER B N 1
ATOM 8184 C CA . SER B 1 348 ? -3.994 7.406 7.039 1 96 348 SER B CA 1
ATOM 8185 C C . SER B 1 348 ? -4.617 7.746 8.391 1 96 348 SER B C 1
ATOM 8187 O O . SER B 1 348 ? -5.32 6.922 8.984 1 96 348 SER B O 1
ATOM 8189 N N . VAL B 1 349 ? -4.457 8.875 8.938 1 93.06 349 VAL B N 1
ATOM 8190 C CA . VAL B 1 349 ? -4.852 9.25 10.297 1 93.06 349 VAL B CA 1
ATOM 8191 C C . VAL B 1 349 ? -6.371 9.195 10.422 1 93.06 349 VAL B C 1
ATOM 8193 O O . VAL B 1 349 ? -6.902 9.07 11.531 1 93.06 349 VAL B O 1
ATOM 8196 N N . GLY B 1 350 ? -7.102 9.164 9.352 1 84.25 350 GLY B N 1
ATOM 8197 C CA . GLY B 1 350 ? -8.555 9.117 9.375 1 84.25 350 GLY B CA 1
ATOM 8198 C C . GLY B 1 350 ? -9.102 7.75 9.75 1 84.25 350 GLY B C 1
ATOM 8199 O O . GLY B 1 350 ? -10.312 7.52 9.688 1 84.25 350 GLY B O 1
ATOM 8200 N N . GLY B 1 351 ? -8.266 6.887 10.133 1 87.94 351 GLY B N 1
ATOM 8201 C CA . GLY B 1 351 ? -8.703 5.559 10.539 1 87.94 351 GLY B CA 1
ATOM 8202 C C . GLY B 1 351 ? -8.547 4.523 9.445 1 87.94 351 GLY B C 1
ATOM 8203 O O . GLY B 1 351 ? -9.367 3.605 9.336 1 87.94 351 GLY B O 1
ATOM 8204 N N . TRP B 1 352 ? -7.684 4.691 8.641 1 92.69 352 TRP B N 1
ATOM 8205 C CA . TRP B 1 352 ? -7.41 3.736 7.574 1 92.69 352 TRP B CA 1
ATOM 8206 C C . TRP B 1 352 ? -6.07 3.043 7.793 1 92.69 352 TRP B C 1
ATOM 8208 O O . TRP B 1 352 ? -5.266 3.482 8.617 1 92.69 352 TRP B O 1
ATOM 8218 N N . ILE B 1 353 ? -5.863 2.002 7.098 1 95.69 353 ILE B N 1
ATOM 8219 C CA . ILE B 1 353 ? -4.664 1.195 7.289 1 95.69 353 ILE B CA 1
ATOM 8220 C C . ILE B 1 353 ? -3.484 1.849 6.57 1 95.69 353 ILE B C 1
ATOM 8222 O O . ILE B 1 353 ? -3.666 2.537 5.562 1 95.69 353 ILE B O 1
ATOM 8226 N N . HIS B 1 354 ? -2.336 1.655 7.109 1 97.06 354 HIS B N 1
ATOM 8227 C CA . HIS B 1 354 ? -1.108 2.146 6.492 1 97.06 354 HIS B CA 1
ATOM 8228 C C . HIS B 1 354 ? -0.701 1.28 5.305 1 97.06 354 HIS B C 1
ATOM 8230 O O . HIS B 1 354 ? -1.083 0.111 5.227 1 97.06 354 HIS B O 1
ATOM 8236 N N . ALA B 1 355 ? 0.054 1.862 4.395 1 96.44 355 ALA B N 1
ATOM 8237 C CA . ALA B 1 355 ? 0.528 1.145 3.213 1 96.44 355 ALA B CA 1
ATOM 8238 C C . ALA B 1 355 ? 1.645 0.168 3.576 1 96.44 355 ALA B C 1
ATOM 8240 O O . ALA B 1 355 ? 1.858 -0.827 2.879 1 96.44 355 ALA B O 1
ATOM 8241 N N . VAL B 1 356 ? 2.387 0.458 4.625 1 96.81 356 VAL B N 1
ATOM 8242 C CA . VAL B 1 356 ? 3.473 -0.42 5.051 1 96.81 356 VAL B CA 1
ATOM 8243 C C . VAL B 1 356 ? 3.393 -0.647 6.559 1 96.81 356 VAL B C 1
ATOM 8245 O O . VAL B 1 356 ? 3.26 0.305 7.332 1 96.81 356 VAL B O 1
ATOM 8248 N N . ASP B 1 357 ? 3.438 -1.865 6.938 1 96.62 357 ASP B N 1
ATOM 8249 C CA . ASP B 1 357 ? 3.482 -2.205 8.359 1 96.62 357 ASP B CA 1
ATOM 8250 C C . ASP B 1 357 ? 4.828 -1.83 8.969 1 96.62 357 ASP B C 1
ATOM 8252 O O . ASP B 1 357 ? 5.863 -1.919 8.312 1 96.62 357 ASP B O 1
ATOM 8256 N N . GLU B 1 358 ? 4.816 -1.451 10.242 1 95.38 358 GLU B N 1
ATOM 8257 C CA . GLU B 1 358 ? 6.035 -1.021 10.922 1 95.38 358 GLU B CA 1
ATOM 8258 C C . GLU B 1 358 ? 7.09 -2.123 10.914 1 95.38 358 GLU B C 1
ATOM 8260 O O . GLU B 1 358 ? 8.289 -1.841 10.891 1 95.38 358 GLU B O 1
ATOM 8265 N N . ARG B 1 359 ? 6.746 -3.41 10.922 1 95 359 ARG B N 1
ATOM 8266 C CA . ARG B 1 359 ? 7.66 -4.547 10.953 1 95 359 ARG B CA 1
ATOM 8267 C C . ARG B 1 359 ? 8.438 -4.664 9.641 1 95 359 ARG B C 1
ATOM 8269 O O . ARG B 1 359 ? 9.438 -5.375 9.57 1 95 359 ARG B O 1
ATOM 8276 N N . ASP B 1 360 ? 7.949 -3.988 8.609 1 96.25 360 ASP B N 1
ATOM 8277 C CA . ASP B 1 360 ? 8.578 -4.09 7.293 1 96.25 360 ASP B CA 1
ATOM 8278 C C . ASP B 1 360 ? 9.461 -2.879 7.012 1 96.25 360 ASP B C 1
ATOM 8280 O O . ASP B 1 360 ? 9.906 -2.672 5.879 1 96.25 360 ASP B O 1
ATOM 8284 N N . LEU B 1 361 ? 9.664 -2.014 8 1 96.44 361 LEU B N 1
ATOM 8285 C CA . LEU B 1 361 ? 10.57 -0.874 7.918 1 96.44 361 LEU B CA 1
ATOM 8286 C C . LEU B 1 361 ? 11.938 -1.228 8.484 1 96.44 361 LEU B C 1
ATOM 8288 O O . LEU B 1 361 ? 12.109 -1.318 9.703 1 96.44 361 LEU B O 1
ATOM 8292 N N . GLY B 1 362 ? 12.922 -1.44 7.617 1 94.56 362 GLY B N 1
ATOM 8293 C CA . GLY B 1 362 ? 14.242 -1.851 8.07 1 94.56 362 GLY B CA 1
ATOM 8294 C C . GLY B 1 362 ? 15.258 -0.73 8.031 1 94.56 362 GLY B C 1
ATOM 8295 O O . GLY B 1 362 ? 16.328 -0.827 8.648 1 94.56 362 GLY B O 1
ATOM 8296 N N . THR B 1 363 ? 14.969 0.378 7.383 1 96.25 363 THR B N 1
ATOM 8297 C CA . THR B 1 363 ? 15.906 1.471 7.16 1 96.25 363 THR B CA 1
ATOM 8298 C C . THR B 1 363 ? 16.125 2.27 8.445 1 96.25 363 THR B C 1
ATOM 8300 O O . THR B 1 363 ? 15.172 2.547 9.172 1 96.25 363 THR B O 1
ATOM 8303 N N . GLU B 1 364 ? 17.312 2.596 8.75 1 96.94 364 GLU B N 1
ATOM 8304 C CA . GLU B 1 364 ? 17.641 3.402 9.922 1 96.94 364 GLU B CA 1
ATOM 8305 C C . GLU B 1 364 ? 17.094 4.82 9.789 1 96.94 364 GLU B C 1
ATOM 8307 O O . GLU B 1 364 ? 16.766 5.266 8.688 1 96.94 364 GLU B O 1
ATOM 8312 N N . LEU B 1 365 ? 16.969 5.508 10.938 1 98.38 365 LEU B N 1
ATOM 8313 C CA . LEU B 1 365 ? 16.578 6.91 10.922 1 98.38 365 LEU B CA 1
ATOM 8314 C C . LEU B 1 365 ? 17.625 7.773 10.219 1 98.38 365 LEU B C 1
ATOM 8316 O O . LEU B 1 365 ? 18.797 7.406 10.164 1 98.38 365 LEU B O 1
ATOM 8320 N N . PRO B 1 366 ? 17.25 8.883 9.633 1 97.88 366 PRO B N 1
ATOM 8321 C CA . PRO B 1 366 ? 18.188 9.773 8.961 1 97.88 366 PRO B CA 1
ATOM 8322 C C . PRO B 1 366 ? 19.156 10.445 9.938 1 97.88 366 PRO B C 1
ATOM 8324 O O . PRO B 1 366 ? 19.031 10.289 11.156 1 97.88 366 PRO B O 1
ATOM 8327 N N . LEU B 1 367 ? 20.141 11.125 9.367 1 97.94 367 LEU B N 1
ATOM 8328 C CA . LEU B 1 367 ? 21.016 12 10.133 1 97.94 367 LEU B CA 1
ATOM 8329 C C . LEU B 1 367 ? 20.375 13.352 10.383 1 97.94 367 LEU B C 1
ATOM 8331 O O . LEU B 1 367 ? 19.312 13.648 9.828 1 97.94 367 LEU B O 1
ATOM 8335 N N . ARG B 1 368 ? 20.938 14.156 11.328 1 97.06 368 ARG B N 1
ATOM 8336 C CA . ARG B 1 368 ? 20.438 15.516 11.531 1 97.06 368 ARG B CA 1
ATOM 8337 C C . ARG B 1 368 ? 20.516 16.328 10.242 1 97.06 368 ARG B C 1
ATOM 8339 O O . ARG B 1 368 ? 21.406 16.125 9.422 1 97.06 368 ARG B O 1
ATOM 8346 N N . THR B 1 369 ? 19.578 17.188 10.078 1 96.38 369 THR B N 1
ATOM 8347 C CA . THR B 1 369 ? 19.516 17.984 8.867 1 96.38 369 THR B CA 1
ATOM 8348 C C . THR B 1 369 ? 20.812 18.75 8.656 1 96.38 369 THR B C 1
ATOM 8350 O O . THR B 1 369 ? 21.312 18.844 7.531 1 96.38 369 THR B O 1
ATOM 8353 N N . ALA B 1 370 ? 21.422 19.266 9.734 1 95.44 370 ALA B N 1
ATOM 8354 C CA . ALA B 1 370 ? 22.672 20.016 9.656 1 95.44 370 ALA B CA 1
ATOM 8355 C C . ALA B 1 370 ? 23.812 19.141 9.141 1 95.44 370 ALA B C 1
ATOM 8357 O O . ALA B 1 370 ? 24.641 19.609 8.359 1 95.44 370 ALA B O 1
ATOM 8358 N N . ASP B 1 371 ? 23.797 17.922 9.547 1 96.5 371 ASP B N 1
ATOM 8359 C CA . ASP B 1 371 ? 24.844 17 9.125 1 96.5 371 ASP B CA 1
ATOM 8360 C C . ASP B 1 371 ? 24.672 16.609 7.66 1 96.5 371 ASP B C 1
ATOM 8362 O O . ASP B 1 371 ? 25.641 16.438 6.93 1 96.5 371 ASP B O 1
ATOM 8366 N N . PHE B 1 372 ? 23.5 16.453 7.164 1 96.38 372 PHE B N 1
ATOM 8367 C CA . PHE B 1 372 ? 23.188 16.156 5.773 1 96.38 372 PHE B CA 1
ATOM 8368 C C . PHE B 1 372 ? 23.609 17.312 4.867 1 96.38 372 PHE B C 1
ATOM 8370 O O . PHE B 1 372 ? 24.266 17.094 3.844 1 96.38 372 PHE B O 1
ATOM 8377 N N . GLU B 1 373 ? 23.266 18.484 5.301 1 94.88 373 GLU B N 1
ATOM 8378 C CA . GLU B 1 373 ? 23.547 19.656 4.473 1 94.88 373 GLU B CA 1
ATOM 8379 C C . GLU B 1 373 ? 25.031 19.938 4.398 1 94.88 373 GLU B C 1
ATOM 8381 O O . GLU B 1 373 ? 25.547 20.375 3.363 1 94.88 373 GLU B O 1
ATOM 8386 N N . SER B 1 374 ? 25.75 19.656 5.508 1 95.06 374 SER B N 1
ATOM 8387 C CA . SER B 1 374 ? 27.188 19.922 5.543 1 95.06 374 SER B CA 1
ATOM 8388 C C . SER B 1 374 ? 27.984 18.719 5.031 1 95.06 374 SER B C 1
ATOM 8390 O O . SER B 1 374 ? 29.203 18.797 4.91 1 95.06 374 SER B O 1
ATOM 8392 N N . GLU B 1 375 ? 27.281 17.594 4.73 1 92.5 375 GLU B N 1
ATOM 8393 C CA . GLU B 1 375 ? 27.938 16.359 4.305 1 92.5 375 GLU B CA 1
ATOM 8394 C C . GLU B 1 375 ? 29 15.922 5.297 1 92.5 375 GLU B C 1
ATOM 8396 O O . GLU B 1 375 ? 30.109 15.539 4.898 1 92.5 375 GLU B O 1
ATOM 8401 N N . SER B 1 376 ? 28.656 16.094 6.496 1 89.62 376 SER B N 1
ATOM 8402 C CA . SER B 1 376 ? 29.562 15.648 7.555 1 89.62 376 SER B CA 1
ATOM 8403 C C . SER B 1 376 ? 29.719 14.133 7.535 1 89.62 376 SER B C 1
ATOM 8405 O O . SER B 1 376 ? 28.75 13.398 7.332 1 89.62 376 SER B O 1
ATOM 8407 N N . PRO B 1 377 ? 30.953 13.695 7.664 1 90.56 377 PRO B N 1
ATOM 8408 C CA . PRO B 1 377 ? 31.172 12.25 7.648 1 90.56 377 PRO B CA 1
ATOM 8409 C C . PRO B 1 377 ? 30.719 11.57 8.938 1 90.56 377 PRO B C 1
ATOM 8411 O O . PRO B 1 377 ? 31.547 11.016 9.672 1 90.56 377 PRO B O 1
ATOM 8414 N N . ILE B 1 378 ? 29.5 11.57 9.211 1 93.12 378 ILE B N 1
ATOM 8415 C CA . ILE B 1 378 ? 28.891 10.977 10.391 1 93.12 378 ILE B CA 1
ATOM 8416 C C . ILE B 1 378 ? 28.406 9.555 10.07 1 93.12 378 ILE B C 1
ATOM 8418 O O . ILE B 1 378 ? 27.844 9.312 9.008 1 93.12 378 ILE B O 1
ATOM 8422 N N . PRO B 1 379 ? 28.75 8.633 10.961 1 93.62 379 PRO B N 1
ATOM 8423 C CA . PRO B 1 379 ? 28.25 7.277 10.742 1 93.62 379 PRO B CA 1
ATOM 8424 C C . PRO B 1 379 ? 26.719 7.219 10.695 1 93.62 379 PRO B C 1
ATOM 8426 O O . PRO B 1 379 ? 26.047 8.148 11.148 1 93.62 379 PRO B O 1
ATOM 8429 N N . SER B 1 380 ? 26.266 6.141 10.188 1 95.06 380 SER B N 1
ATOM 8430 C CA . SER B 1 380 ? 24.828 5.949 10.07 1 95.06 380 SER B CA 1
ATOM 8431 C C . SER B 1 380 ? 24.156 5.984 11.438 1 95.06 380 SER B C 1
ATOM 8433 O O . SER B 1 380 ? 24.734 5.562 12.438 1 95.06 380 SER B O 1
ATOM 8435 N N . ASN B 1 381 ? 22.938 6.527 11.477 1 97.19 381 ASN B N 1
ATOM 8436 C CA . ASN B 1 381 ? 22.125 6.523 12.688 1 97.19 381 ASN B CA 1
ATOM 8437 C C . ASN B 1 381 ? 21.906 5.105 13.219 1 97.19 381 ASN B C 1
ATOM 8439 O O . ASN B 1 381 ? 21.469 4.227 12.484 1 97.19 381 ASN B O 1
ATOM 8443 N N . PRO B 1 382 ? 22.266 4.871 14.406 1 95.56 382 PRO B N 1
ATOM 8444 C CA . PRO B 1 382 ? 22.141 3.514 14.938 1 95.56 382 PRO B CA 1
ATOM 8445 C C . PRO B 1 382 ? 20.703 3.131 15.242 1 95.56 382 PRO B C 1
ATOM 8447 O O . PRO B 1 382 ? 20.406 1.963 15.523 1 95.56 382 PRO B O 1
ATOM 8450 N N . GLN B 1 383 ? 19.766 4.059 15.172 1 97.06 383 GLN B N 1
ATOM 8451 C CA . GLN B 1 383 ? 18.375 3.771 15.547 1 97.06 383 GLN B CA 1
ATOM 8452 C C . GLN B 1 383 ? 17.531 3.441 14.32 1 97.06 383 GLN B C 1
ATOM 8454 O O . GLN B 1 383 ? 17.703 4.055 13.266 1 97.06 383 GLN B O 1
ATOM 8459 N N . ASP B 1 384 ? 16.75 2.494 14.445 1 95.12 384 ASP B N 1
ATOM 8460 C CA . ASP B 1 384 ? 15.672 2.127 13.539 1 95.12 384 ASP B CA 1
ATOM 8461 C C . ASP B 1 384 ? 14.414 1.732 14.32 1 95.12 384 ASP B C 1
ATOM 8463 O O . ASP B 1 384 ? 14.367 1.878 15.539 1 95.12 384 ASP B O 1
ATOM 8467 N N . LEU B 1 385 ? 13.391 1.305 13.711 1 94.62 385 LEU B N 1
ATOM 8468 C CA . LEU B 1 385 ? 12.102 1.089 14.367 1 94.62 385 LEU B CA 1
ATOM 8469 C C . LEU B 1 385 ? 12.164 -0.121 15.289 1 94.62 385 LEU B C 1
ATOM 8471 O O . LEU B 1 385 ? 11.289 -0.299 16.141 1 94.62 385 LEU B O 1
ATOM 8475 N N . THR B 1 386 ? 13.172 -0.981 15.133 1 92.19 386 THR B N 1
ATOM 8476 C CA . THR B 1 386 ? 13.297 -2.152 15.992 1 92.19 386 THR B CA 1
ATOM 8477 C C . THR B 1 386 ? 14.125 -1.828 17.234 1 92.19 386 THR B C 1
ATOM 8479 O O . THR B 1 386 ? 14.211 -2.639 18.156 1 92.19 386 THR B O 1
ATOM 8482 N N . THR B 1 387 ? 14.703 -0.646 17.219 1 95.12 387 THR B N 1
ATOM 8483 C CA . THR B 1 387 ? 15.484 -0.236 18.375 1 95.12 387 THR B CA 1
ATOM 8484 C C . THR B 1 387 ? 14.594 -0.126 19.625 1 95.12 387 THR B C 1
ATOM 8486 O O . THR B 1 387 ? 13.555 0.53 19.578 1 95.12 387 THR B O 1
ATOM 8489 N N . PRO B 1 388 ? 15 -0.777 20.625 1 94.06 388 PRO B N 1
ATOM 8490 C CA . PRO B 1 388 ? 14.211 -0.647 21.859 1 94.06 388 PRO B CA 1
ATOM 8491 C C . PRO B 1 388 ? 14.141 0.791 22.359 1 94.06 388 PRO B C 1
ATOM 8493 O O . PRO B 1 388 ? 15.117 1.536 22.25 1 94.06 388 PRO B O 1
ATOM 8496 N N . ASN B 1 389 ? 13.07 1.241 22.938 1 95.44 389 ASN B N 1
ATOM 8497 C CA . ASN B 1 389 ? 12.859 2.557 23.531 1 95.44 389 ASN B CA 1
ATOM 8498 C C . ASN B 1 389 ? 13.094 3.674 22.516 1 95.44 389 ASN B C 1
ATOM 8500 O O . ASN B 1 389 ? 13.633 4.727 22.875 1 95.44 389 ASN B O 1
ATOM 8504 N N . LEU B 1 390 ? 12.828 3.365 21.297 1 97.12 390 LEU B N 1
ATOM 8505 C CA . LEU B 1 390 ? 13.023 4.312 20.203 1 97.12 390 LEU B CA 1
ATOM 8506 C C . LEU B 1 390 ? 12.359 5.648 20.516 1 97.12 390 LEU B C 1
ATOM 8508 O O . LEU B 1 390 ? 12.914 6.707 20.203 1 97.12 390 LEU B O 1
ATOM 8512 N N . PHE B 1 391 ? 11.219 5.668 21.188 1 98.06 391 PHE B N 1
ATOM 8513 C CA . PHE B 1 391 ? 10.398 6.863 21.359 1 98.06 391 PHE B CA 1
ATOM 8514 C C . PHE B 1 391 ? 10.797 7.621 22.609 1 98.06 391 PHE B C 1
ATOM 8516 O O . PHE B 1 391 ? 10.344 8.75 22.844 1 98.06 391 PHE B O 1
ATOM 8523 N N . THR B 1 392 ? 11.656 7.027 23.453 1 97.88 392 THR B N 1
ATOM 8524 C CA . THR B 1 392 ? 12.008 7.68 24.719 1 97.88 392 THR B CA 1
ATOM 8525 C C . THR B 1 392 ? 13.516 7.867 24.828 1 97.88 392 THR B C 1
ATOM 8527 O O . THR B 1 392 ? 14.008 8.461 25.781 1 97.88 392 THR B O 1
ATOM 8530 N N . GLU B 1 393 ? 14.242 7.371 23.875 1 97.56 393 GLU B N 1
ATOM 8531 C CA . GLU B 1 393 ? 15.688 7.551 23.844 1 97.56 393 GLU B CA 1
ATOM 8532 C C . GLU B 1 393 ? 16.109 8.359 22.609 1 97.56 393 GLU B C 1
ATOM 8534 O O . GLU B 1 393 ? 15.82 7.977 21.484 1 97.56 393 GLU B O 1
ATOM 8539 N N . HIS B 1 394 ? 16.844 9.43 22.891 1 97.88 394 HIS B N 1
ATOM 8540 C CA . HIS B 1 394 ? 17.25 10.359 21.844 1 97.88 394 HIS B CA 1
ATOM 8541 C C . HIS B 1 394 ? 18.734 10.672 21.938 1 97.88 394 HIS B C 1
ATOM 8543 O O . HIS B 1 394 ? 19.141 11.641 22.578 1 97.88 394 HIS B O 1
ATOM 8549 N N . PRO B 1 395 ? 19.562 9.891 21.203 1 96.62 395 PRO B N 1
ATOM 8550 C CA . PRO B 1 395 ? 21 10.195 21.219 1 96.62 395 PRO B CA 1
ATOM 8551 C C . PRO B 1 395 ? 21.312 11.594 20.703 1 96.62 395 PRO B C 1
ATOM 8553 O O . PRO B 1 395 ? 20.875 11.961 19.609 1 96.62 395 PRO B O 1
ATOM 8556 N N . PRO B 1 396 ? 22.062 12.375 21.375 1 94.25 396 PRO B N 1
ATOM 8557 C CA . PRO B 1 396 ? 22.266 13.789 21.047 1 94.25 396 PRO B CA 1
ATOM 8558 C C . PRO B 1 396 ? 22.891 13.977 19.656 1 94.25 396 PRO B C 1
ATOM 8560 O O . PRO B 1 396 ? 22.547 14.922 18.953 1 94.25 396 PRO B O 1
ATOM 8563 N N . HIS B 1 397 ? 23.75 13.07 19.219 1 94.25 397 HIS B N 1
ATOM 8564 C CA . HIS B 1 397 ? 24.438 13.211 17.938 1 94.25 397 HIS B CA 1
ATOM 8565 C C . HIS B 1 397 ? 23.5 12.883 16.781 1 94.25 397 HIS B C 1
ATOM 8567 O O . HIS B 1 397 ? 23.812 13.203 15.633 1 94.25 397 HIS B O 1
ATOM 8573 N N . TYR B 1 398 ? 22.375 12.281 17.156 1 97.25 398 TYR B N 1
ATOM 8574 C CA . TYR B 1 398 ? 21.453 11.844 16.125 1 97.25 398 TYR B CA 1
ATOM 8575 C C . TYR B 1 398 ? 20.047 12.367 16.391 1 97.25 398 TYR B C 1
ATOM 8577 O O . TYR B 1 398 ? 19.047 11.672 16.141 1 97.25 398 TYR B O 1
ATOM 8585 N N . THR B 1 399 ? 19.953 13.562 17 1 97.62 399 THR B N 1
ATOM 8586 C CA . THR B 1 399 ? 18.641 14.094 17.344 1 97.62 399 THR B CA 1
ATOM 8587 C C . THR B 1 399 ? 18.516 15.555 16.922 1 97.62 399 THR B C 1
ATOM 8589 O O . THR B 1 399 ? 19.391 16.375 17.234 1 97.62 399 THR B O 1
ATOM 8592 N N . ASP B 1 400 ? 17.625 15.891 16.188 1 97 400 ASP B N 1
ATOM 8593 C CA . ASP B 1 400 ? 17.188 17.25 15.891 1 97 400 ASP B CA 1
ATOM 8594 C C . ASP B 1 400 ? 15.672 17.312 15.734 1 97 400 ASP B C 1
ATOM 8596 O O . ASP B 1 400 ? 14.969 16.328 16.016 1 97 400 ASP B O 1
ATOM 8600 N N . SER B 1 401 ? 15.094 18.406 15.422 1 96.75 401 SER B N 1
ATOM 8601 C CA . SER B 1 401 ? 13.648 18.578 15.352 1 96.75 401 SER B CA 1
ATOM 8602 C C . SER B 1 401 ? 13.031 17.672 14.297 1 96.75 401 SER B C 1
ATOM 8604 O O . SER B 1 401 ? 11.93 17.156 14.484 1 96.75 401 SER B O 1
ATOM 8606 N N . PHE B 1 402 ? 13.719 17.469 13.156 1 97.31 402 PHE B N 1
ATOM 8607 C CA . PHE B 1 402 ? 13.203 16.641 12.078 1 97.31 402 PHE B CA 1
ATOM 8608 C C . PHE B 1 402 ? 13.062 15.188 12.523 1 97.31 402 PHE B C 1
ATOM 8610 O O . PHE B 1 402 ? 12.039 14.547 12.273 1 97.31 402 PHE B O 1
ATOM 8617 N N . LEU B 1 403 ? 14.07 14.633 13.164 1 98.19 403 LEU B N 1
ATOM 8618 C CA . LEU B 1 403 ? 14.039 13.258 13.648 1 98.19 403 LEU B CA 1
ATOM 8619 C C . LEU B 1 403 ? 12.961 13.078 14.711 1 98.19 403 LEU B C 1
ATOM 8621 O O . LEU B 1 403 ? 12.281 12.047 14.742 1 98.19 403 LEU B O 1
ATOM 8625 N N . LEU B 1 404 ? 12.867 14.055 15.57 1 98.44 404 LEU B N 1
ATOM 8626 C CA . LEU B 1 404 ? 11.828 13.992 16.594 1 98.44 404 LEU B CA 1
ATOM 8627 C C . LEU B 1 404 ? 10.438 14.016 15.961 1 98.44 404 LEU B C 1
ATOM 8629 O O . LEU B 1 404 ? 9.516 13.383 16.469 1 98.44 404 LEU B O 1
ATOM 8633 N N . LEU B 1 405 ? 10.297 14.797 14.891 1 98.38 405 LEU B N 1
ATOM 8634 C CA . LEU B 1 405 ? 9.039 14.805 14.156 1 98.38 405 LEU B CA 1
ATOM 8635 C C . LEU B 1 405 ? 8.719 13.414 13.617 1 98.38 405 LEU B C 1
ATOM 8637 O O . LEU B 1 405 ? 7.574 12.961 13.711 1 98.38 405 LEU B O 1
ATOM 8641 N N . ILE B 1 406 ? 9.703 12.75 13 1 98.5 406 ILE B N 1
ATOM 8642 C CA . ILE B 1 406 ? 9.523 11.398 12.492 1 98.5 406 ILE B CA 1
ATOM 8643 C C . ILE B 1 406 ? 9.023 10.492 13.609 1 98.5 406 ILE B C 1
ATOM 8645 O O . ILE B 1 406 ? 8.047 9.75 13.438 1 98.5 406 ILE B O 1
ATOM 8649 N N . LYS B 1 407 ? 9.648 10.57 14.766 1 98.62 407 LYS B N 1
ATOM 8650 C CA . LYS B 1 407 ? 9.266 9.742 15.898 1 98.62 407 LYS B CA 1
ATOM 8651 C C . LYS B 1 407 ? 7.84 10.039 16.344 1 98.62 407 LYS B C 1
ATOM 8653 O O . LYS B 1 407 ? 7.07 9.125 16.641 1 98.62 407 LYS B O 1
ATOM 8658 N N . ALA B 1 408 ? 7.5 11.312 16.406 1 98.69 408 ALA B N 1
ATOM 8659 C CA . ALA B 1 408 ? 6.16 11.703 16.844 1 98.69 408 ALA B CA 1
ATOM 8660 C C . ALA B 1 408 ? 5.102 11.172 15.883 1 98.69 408 ALA B C 1
ATOM 8662 O O . ALA B 1 408 ? 4.07 10.648 16.312 1 98.69 408 ALA B O 1
ATOM 8663 N N . VAL B 1 409 ? 5.348 11.336 14.57 1 98.62 409 VAL B N 1
ATOM 8664 C CA . VAL B 1 409 ? 4.395 10.883 13.562 1 98.62 409 VAL B CA 1
ATOM 8665 C C . VAL B 1 409 ? 4.277 9.359 13.617 1 98.62 409 VAL B C 1
ATOM 8667 O O . VAL B 1 409 ? 3.176 8.812 13.5 1 98.62 409 VAL B O 1
ATOM 8670 N N . MET B 1 410 ? 5.398 8.656 13.781 1 98.56 410 MET B N 1
ATOM 8671 C CA . MET B 1 410 ? 5.359 7.203 13.883 1 98.56 410 MET B CA 1
ATOM 8672 C C . MET B 1 410 ? 4.598 6.762 15.125 1 98.56 410 MET B C 1
ATOM 8674 O O . MET B 1 410 ? 3.896 5.75 15.102 1 98.56 410 MET B O 1
ATOM 8678 N N . LEU B 1 411 ? 4.762 7.516 16.203 1 98.25 411 LEU B N 1
ATOM 8679 C CA . LEU B 1 411 ? 4 7.242 17.422 1 98.25 411 LEU B CA 1
ATOM 8680 C C . LEU B 1 411 ? 2.504 7.375 17.172 1 98.25 411 LEU B C 1
ATOM 8682 O O . LEU B 1 411 ? 1.718 6.531 17.594 1 98.25 411 LEU B O 1
ATOM 8686 N N . PHE B 1 412 ? 2.139 8.461 16.5 1 98.44 412 PHE B N 1
ATOM 8687 C CA . PHE B 1 412 ? 0.742 8.633 16.109 1 98.44 412 PHE B CA 1
ATOM 8688 C C . PHE B 1 412 ? 0.281 7.469 15.242 1 98.44 412 PHE B C 1
ATOM 8690 O O . PHE B 1 412 ? -0.856 7.008 15.359 1 98.44 412 PHE B O 1
ATOM 8697 N N . GLY B 1 413 ? 1.138 6.988 14.367 1 97.94 413 GLY B N 1
ATOM 8698 C CA . GLY B 1 413 ? 0.832 5.832 13.539 1 97.94 413 GLY B CA 1
ATOM 8699 C C . GLY B 1 413 ? 0.494 4.594 14.352 1 97.94 413 GLY B C 1
ATOM 8700 O O . GLY B 1 413 ? -0.403 3.83 13.984 1 97.94 413 GLY B O 1
ATOM 8701 N N . ARG B 1 414 ? 1.155 4.371 15.43 1 97.88 414 ARG B N 1
ATOM 8702 C CA . ARG B 1 414 ? 0.87 3.225 16.281 1 97.88 414 ARG B CA 1
ATOM 8703 C C . ARG B 1 414 ? -0.519 3.338 16.906 1 97.88 414 ARG B C 1
ATOM 8705 O O . ARG B 1 414 ? -1.208 2.332 17.094 1 97.88 414 ARG B O 1
ATOM 8712 N N . VAL B 1 415 ? -0.864 4.562 17.234 1 98.06 415 VAL B N 1
ATOM 8713 C CA . VAL B 1 415 ? -2.203 4.801 17.766 1 98.06 415 VAL B CA 1
ATOM 8714 C C . VAL B 1 415 ? -3.246 4.473 16.703 1 98.06 415 VAL B C 1
ATOM 8716 O O . VAL B 1 415 ? -4.254 3.824 16.984 1 98.06 415 VAL B O 1
ATOM 8719 N N . THR B 1 416 ? -2.992 4.965 15.477 1 97.31 416 THR B N 1
ATOM 8720 C CA . THR B 1 416 ? -3.896 4.676 14.367 1 97.31 416 THR B CA 1
ATOM 8721 C C . THR B 1 416 ? -4.043 3.172 14.164 1 97.31 416 THR B C 1
ATOM 8723 O O . THR B 1 416 ? -5.156 2.666 14.016 1 97.31 416 THR B O 1
ATOM 8726 N N . ASP B 1 417 ? -2.947 2.453 14.18 1 96.75 417 ASP B N 1
ATOM 8727 C CA . ASP B 1 417 ? -2.973 1.001 14.023 1 96.75 417 ASP B CA 1
ATOM 8728 C C . ASP B 1 417 ? -3.801 0.344 15.125 1 96.75 417 ASP B C 1
ATOM 8730 O O . ASP B 1 417 ? -4.602 -0.552 14.859 1 96.75 417 ASP B O 1
ATOM 8734 N N . PHE B 1 418 ? -3.557 0.775 16.359 1 96.44 418 PHE B N 1
ATOM 8735 C CA . PHE B 1 418 ? -4.258 0.2 17.5 1 96.44 418 PHE B CA 1
ATOM 8736 C C . PHE B 1 418 ? -5.766 0.354 17.328 1 96.44 418 PHE B C 1
ATOM 8738 O O . PHE B 1 418 ? -6.516 -0.61 17.5 1 96.44 418 PHE B O 1
ATOM 8745 N N . ASN B 1 419 ? -6.199 1.541 17.016 1 94.19 419 ASN B N 1
ATOM 8746 C CA . ASN B 1 419 ? -7.625 1.816 16.891 1 94.19 419 ASN B CA 1
ATOM 8747 C C . ASN B 1 419 ? -8.242 1.084 15.703 1 94.19 419 ASN B C 1
ATOM 8749 O O . ASN B 1 419 ? -9.312 0.494 15.812 1 94.19 419 ASN B O 1
ATOM 8753 N N . VAL B 1 420 ? -7.59 1.116 14.57 1 93.25 420 VAL B N 1
ATOM 8754 C CA . VAL B 1 420 ? -8.109 0.483 13.359 1 93.25 420 VAL B CA 1
ATOM 8755 C C . VAL B 1 420 ? -8.234 -1.023 13.578 1 93.25 420 VAL B C 1
ATOM 8757 O O . VAL B 1 420 ? -9.266 -1.618 13.273 1 93.25 420 VAL B O 1
ATOM 8760 N N . ARG B 1 421 ? -7.18 -1.624 14.102 1 93.62 421 ARG B N 1
ATOM 8761 C CA . ARG B 1 421 ? -7.188 -3.068 14.312 1 93.62 421 ARG B CA 1
ATOM 8762 C C . ARG B 1 421 ? -8.203 -3.461 15.383 1 93.62 421 ARG B C 1
ATOM 8764 O O . ARG B 1 421 ? -8.812 -4.531 15.305 1 93.62 421 ARG B O 1
ATOM 8771 N N . GLY B 1 422 ? -8.383 -2.598 16.375 1 90.56 422 GLY B N 1
ATOM 8772 C CA . GLY B 1 422 ? -9.453 -2.811 17.344 1 90.56 422 GLY B CA 1
ATOM 8773 C C . GLY B 1 422 ? -10.836 -2.781 16.719 1 90.56 422 GLY B C 1
ATOM 8774 O O . GLY B 1 422 ? -11.68 -3.621 17.031 1 90.56 422 GLY B O 1
ATOM 8775 N N . ASN B 1 423 ? -11.07 -1.853 15.836 1 89.25 423 ASN B N 1
ATOM 8776 C CA . ASN B 1 423 ? -12.352 -1.708 15.164 1 89.25 423 ASN B CA 1
ATOM 8777 C C . ASN B 1 423 ? -12.633 -2.883 14.227 1 89.25 423 ASN B C 1
ATOM 8779 O O . ASN B 1 423 ? -13.789 -3.27 14.039 1 89.25 423 ASN B O 1
ATOM 8783 N N . LEU B 1 424 ? -11.602 -3.41 13.633 1 89.88 424 LEU B N 1
ATOM 8784 C CA . LEU B 1 424 ? -11.75 -4.527 12.703 1 89.88 424 LEU B CA 1
ATOM 8785 C C . LEU B 1 424 ? -12.234 -5.777 13.43 1 89.88 424 LEU B C 1
ATOM 8787 O O . LEU B 1 424 ? -12.82 -6.668 12.812 1 89.88 424 LEU B O 1
ATOM 8791 N N . ARG B 1 425 ? -11.977 -5.906 14.703 1 87.19 425 ARG B N 1
ATOM 8792 C CA . ARG B 1 425 ? -12.297 -7.109 15.461 1 87.19 425 ARG B CA 1
ATOM 8793 C C . ARG B 1 425 ? -13.531 -6.902 16.328 1 87.19 425 ARG B C 1
ATOM 8795 O O . ARG B 1 425 ? -13.977 -7.82 17.016 1 87.19 425 ARG B O 1
ATOM 8802 N N . ALA B 1 426 ? -14.008 -5.73 16.266 1 78.38 426 ALA B N 1
ATOM 8803 C CA . ALA B 1 426 ? -15.18 -5.438 17.078 1 78.38 426 ALA B CA 1
ATOM 8804 C C . ALA B 1 426 ? -16.406 -5.211 16.203 1 78.38 426 ALA B C 1
ATOM 8806 O O . ALA B 1 426 ? -16.391 -4.367 15.312 1 78.38 426 ALA B O 1
ATOM 8807 N N . PRO B 1 427 ? -17.375 -6.023 16.453 1 66.56 427 PRO B N 1
ATOM 8808 C CA . PRO B 1 427 ? -18.578 -5.863 15.648 1 66.56 427 PRO B CA 1
ATOM 8809 C C . PRO B 1 427 ? -19.281 -4.527 15.898 1 66.56 427 PRO B C 1
ATOM 8811 O O . PRO B 1 427 ? -20 -4.031 15.031 1 66.56 427 PRO B O 1
ATOM 8814 N N . THR B 1 428 ? -19.125 -4.008 17.109 1 68.62 428 THR B N 1
ATOM 8815 C CA . THR B 1 428 ? -19.797 -2.768 17.453 1 68.62 428 THR B CA 1
ATOM 8816 C C . THR B 1 428 ? -18.812 -1.745 18.016 1 68.62 428 THR B C 1
ATOM 8818 O O . THR B 1 428 ? -17.688 -2.098 18.391 1 68.62 428 THR B O 1
ATOM 8821 N N . ALA B 1 429 ? -19.25 -0.553 17.891 1 68.38 429 ALA B N 1
ATOM 8822 C CA . ALA B 1 429 ? -18.469 0.519 18.5 1 68.38 429 ALA B CA 1
ATOM 8823 C C . ALA B 1 429 ? -18.281 0.29 20 1 68.38 429 ALA B C 1
ATOM 8825 O O . ALA B 1 429 ? -19.109 -0.331 20.641 1 68.38 429 ALA B O 1
ATOM 8826 N N . PRO B 1 430 ? -17.141 0.65 20.469 1 70.75 430 PRO B N 1
ATOM 8827 C CA . PRO B 1 430 ? -16.891 0.469 21.906 1 70.75 430 PRO B CA 1
ATOM 8828 C C . PRO B 1 430 ? -17.969 1.103 22.766 1 70.75 430 PRO B C 1
ATOM 8830 O O . PRO B 1 430 ? -18.547 2.133 22.406 1 70.75 430 PRO B O 1
ATOM 8833 N N . SER B 1 431 ? -18.328 0.367 23.719 1 70.44 431 SER B N 1
ATOM 8834 C CA . SER B 1 431 ? -19.328 0.849 24.656 1 70.44 431 SER B CA 1
ATOM 8835 C C . SER B 1 431 ? -18.75 1.92 25.578 1 70.44 431 SER B C 1
ATOM 8837 O O . SER B 1 431 ? -17.562 1.901 25.906 1 70.44 431 SER B O 1
ATOM 8839 N N . LYS B 1 432 ? -19.547 2.852 25.875 1 67.88 432 LYS B N 1
ATOM 8840 C CA . LYS B 1 432 ? -19.188 3.893 26.828 1 67.88 432 LYS B CA 1
ATOM 8841 C C . LYS B 1 432 ? -18.75 3.289 28.172 1 67.88 432 LYS B C 1
ATOM 8843 O O . LYS B 1 432 ? -17.984 3.898 28.906 1 67.88 432 LYS B O 1
ATOM 8848 N N . ASN B 1 433 ? -19.125 2.082 28.266 1 74.56 433 ASN B N 1
ATOM 8849 C CA . ASN B 1 433 ? -18.859 1.46 29.547 1 74.56 433 ASN B CA 1
ATOM 8850 C C . ASN B 1 433 ? -17.594 0.595 29.5 1 74.56 433 ASN B C 1
ATOM 8852 O O . ASN B 1 433 ? -17.203 0.018 30.516 1 74.56 433 ASN B O 1
ATOM 8856 N N . GLN B 1 434 ? -16.984 0.716 28.453 1 83.5 434 GLN B N 1
ATOM 8857 C CA . GLN B 1 434 ? -15.781 -0.104 28.328 1 83.5 434 GLN B CA 1
ATOM 8858 C C . GLN B 1 434 ? -14.547 0.658 28.797 1 83.5 434 GLN B C 1
ATOM 8860 O O . GLN B 1 434 ? -14.328 1.809 28.406 1 83.5 434 GLN B O 1
ATOM 8865 N N . ASN B 1 435 ? -13.836 0.099 29.797 1 89.31 435 ASN B N 1
ATOM 8866 C CA . ASN B 1 435 ? -12.555 0.659 30.203 1 89.31 435 ASN B CA 1
ATOM 8867 C C . ASN B 1 435 ? -11.43 0.226 29.281 1 89.31 435 ASN B C 1
ATOM 8869 O O . ASN B 1 435 ? -11.023 -0.94 29.281 1 89.31 435 ASN B O 1
ATOM 8873 N N . PRO B 1 436 ? -10.914 1.133 28.516 1 93.5 436 PRO B N 1
ATOM 8874 C CA . PRO B 1 436 ? -9.93 0.771 27.484 1 93.5 436 PRO B CA 1
ATOM 8875 C C . PRO B 1 436 ? -8.609 0.284 28.094 1 93.5 436 PRO B C 1
ATOM 8877 O O . PRO B 1 436 ? -7.809 -0.352 27.391 1 93.5 436 PRO B O 1
ATOM 8880 N N . PHE B 1 437 ? -8.328 0.534 29.328 1 94.56 437 PHE B N 1
ATOM 8881 C CA . PHE B 1 437 ? -7.074 0.149 29.969 1 94.56 437 PHE B CA 1
ATOM 8882 C C . PHE B 1 437 ? -6.992 -1.364 30.125 1 94.56 437 PHE B C 1
ATOM 8884 O O . PHE B 1 437 ? -5.922 -1.907 30.391 1 94.56 437 PHE B O 1
ATOM 8891 N N . PHE B 1 438 ? -8.133 -2.064 29.859 1 92.5 438 PHE B N 1
ATOM 8892 C CA . PHE B 1 438 ? -8.133 -3.521 29.922 1 92.5 438 PHE B CA 1
ATOM 8893 C C . PHE B 1 438 ? -7.766 -4.121 28.578 1 92.5 438 PHE B C 1
ATOM 8895 O O . PHE B 1 438 ? -7.516 -5.324 28.469 1 92.5 438 PHE B O 1
ATOM 8902 N N . LEU B 1 439 ? -7.762 -3.328 27.609 1 93.19 439 LEU B N 1
ATOM 8903 C CA . LEU B 1 439 ? -7.348 -3.803 26.281 1 93.19 439 LEU B CA 1
ATOM 8904 C C . LEU B 1 439 ? -5.832 -3.975 26.219 1 93.19 439 LEU B C 1
ATOM 8906 O O . LEU B 1 439 ? -5.086 -3.129 26.719 1 93.19 439 LEU B O 1
ATOM 8910 N N . PRO B 1 440 ? -5.422 -5.09 25.609 1 93.75 440 PRO B N 1
ATOM 8911 C CA . PRO B 1 440 ? -3.979 -5.332 25.531 1 93.75 440 PRO B CA 1
ATOM 8912 C C . PRO B 1 440 ? -3.232 -4.238 24.766 1 93.75 440 PRO B C 1
ATOM 8914 O O . PRO B 1 440 ? -3.611 -3.893 23.656 1 93.75 440 PRO B O 1
ATOM 8917 N N . GLY B 1 441 ? -2.209 -3.656 25.438 1 95.94 441 GLY B N 1
ATOM 8918 C CA . GLY B 1 441 ? -1.343 -2.68 24.797 1 95.94 441 GLY B CA 1
ATOM 8919 C C . GLY B 1 441 ? -1.81 -1.25 24.984 1 95.94 441 GLY B C 1
ATOM 8920 O O . GLY B 1 441 ? -1.075 -0.305 24.688 1 95.94 441 GLY B O 1
ATOM 8921 N N . PHE B 1 442 ? -3.037 -1.032 25.484 1 97.25 442 PHE B N 1
ATOM 8922 C CA . PHE B 1 442 ? -3.615 0.301 25.594 1 97.25 442 PHE B CA 1
ATOM 8923 C C . PHE B 1 442 ? -2.844 1.135 26.609 1 97.25 442 PHE B C 1
ATOM 8925 O O . PHE B 1 442 ? -2.516 2.295 26.359 1 97.25 442 PHE B O 1
ATOM 8932 N N . GLU B 1 443 ? -2.551 0.558 27.75 1 97.56 443 GLU B N 1
ATOM 8933 C CA . GLU B 1 443 ? -1.894 1.284 28.828 1 97.56 443 GLU B CA 1
ATOM 8934 C C . GLU B 1 443 ? -0.503 1.757 28.406 1 97.56 443 GLU B C 1
ATOM 8936 O O . GLU B 1 443 ? -0.118 2.893 28.703 1 97.56 443 GLU B O 1
ATOM 8941 N N . GLU B 1 444 ? 0.253 0.839 27.766 1 96.88 444 GLU B N 1
ATOM 8942 C CA . GLU B 1 444 ? 1.592 1.197 27.312 1 96.88 444 GLU B CA 1
ATOM 8943 C C . GLU B 1 444 ? 1.54 2.332 26.281 1 96.88 444 GLU B C 1
ATOM 8945 O O . GLU B 1 444 ? 2.355 3.256 26.344 1 96.88 444 GLU B O 1
ATOM 8950 N N . LEU B 1 445 ? 0.614 2.238 25.391 1 98 445 LEU B N 1
ATOM 8951 C CA . LEU B 1 445 ? 0.455 3.26 24.375 1 98 445 LEU B CA 1
ATOM 8952 C C . LEU B 1 445 ? -0 4.582 24.984 1 98 445 LEU B C 1
ATOM 8954 O O . LEU B 1 445 ? 0.467 5.648 24.578 1 98 445 LEU B O 1
ATOM 8958 N N . ASP B 1 446 ? -0.921 4.512 25.922 1 98.31 446 ASP B N 1
ATOM 8959 C CA . ASP B 1 446 ? -1.386 5.691 26.656 1 98.31 446 ASP B CA 1
ATOM 8960 C C . ASP B 1 446 ? -0.224 6.41 27.328 1 98.31 446 ASP B C 1
ATOM 8962 O O . ASP B 1 446 ? -0.081 7.629 27.203 1 98.31 446 ASP B O 1
ATOM 8966 N N . LYS B 1 447 ? 0.565 5.688 28 1 97.75 447 LYS B N 1
ATOM 8967 C CA . LYS B 1 447 ? 1.698 6.273 28.703 1 97.75 447 LYS B CA 1
ATOM 8968 C C . LYS B 1 447 ? 2.668 6.941 27.734 1 97.75 447 LYS B C 1
ATOM 8970 O O . LYS B 1 447 ? 3.205 8.008 28.016 1 97.75 447 LYS B O 1
ATOM 8975 N N . LEU B 1 448 ? 2.875 6.301 26.641 1 97.88 448 LEU B N 1
ATOM 8976 C CA . LEU B 1 448 ? 3.811 6.812 25.656 1 97.88 448 LEU B CA 1
ATOM 8977 C C . LEU B 1 448 ? 3.311 8.125 25.047 1 97.88 448 LEU B C 1
ATOM 8979 O O . LEU B 1 448 ? 4.07 9.086 24.938 1 97.88 448 LEU B O 1
ATOM 8983 N N . VAL B 1 449 ? 2.057 8.242 24.688 1 98 449 VAL B N 1
ATOM 8984 C CA . VAL B 1 449 ? 1.545 9.398 23.953 1 98 449 VAL B CA 1
ATOM 8985 C C . VAL B 1 449 ? 1.229 10.531 24.922 1 98 449 VAL B C 1
ATOM 8987 O O . VAL B 1 449 ? 1.371 11.711 24.578 1 98 449 VAL B O 1
ATOM 8990 N N . CYS B 1 450 ? 0.844 10.227 26.172 1 96.38 450 CYS B N 1
ATOM 8991 C CA . CYS B 1 450 ? 0.38 11.25 27.094 1 96.38 450 CYS B CA 1
ATOM 8992 C C . CYS B 1 450 ? 1.549 11.867 27.844 1 96.38 450 CYS B C 1
ATOM 8994 O O . CYS B 1 450 ? 1.488 13.031 28.25 1 96.38 450 CYS B O 1
ATOM 8996 N N . SER B 1 451 ? 2.588 11.062 28.031 1 96.12 451 SER B N 1
ATOM 8997 C CA . SER B 1 451 ? 3.588 11.602 28.938 1 96.12 451 SER B CA 1
ATOM 8998 C C . SER B 1 451 ? 5 11.242 28.5 1 96.12 451 SER B C 1
ATOM 9000 O O . SER B 1 451 ? 5.832 12.125 28.266 1 96.12 451 SER B O 1
ATOM 9002 N N . ASP B 1 452 ? 5.324 9.984 28.234 1 98.06 452 ASP B N 1
ATOM 9003 C CA . ASP B 1 452 ? 6.695 9.492 28.125 1 98.06 452 ASP B CA 1
ATOM 9004 C C . ASP B 1 452 ? 7.434 10.164 26.969 1 98.06 452 ASP B C 1
ATOM 9006 O O . ASP B 1 452 ? 8.609 10.5 27.094 1 98.06 452 ASP B O 1
ATOM 9010 N N . PHE B 1 453 ? 6.836 10.336 25.828 1 98.44 453 PHE B N 1
ATOM 9011 C CA . PHE B 1 453 ? 7.512 10.891 24.656 1 98.44 453 PHE B CA 1
ATOM 9012 C C . PHE B 1 453 ? 7.957 12.328 24.922 1 98.44 453 PHE B C 1
ATOM 9014 O O . PHE B 1 453 ? 9.133 12.656 24.766 1 98.44 453 PHE B O 1
ATOM 9021 N N . LEU B 1 454 ? 7.027 13.195 25.375 1 97.75 454 LEU B N 1
ATOM 9022 C CA . LEU B 1 454 ? 7.336 14.602 25.594 1 97.75 454 LEU B CA 1
ATOM 9023 C C . LEU B 1 454 ? 8.305 14.773 26.766 1 97.75 454 LEU B C 1
ATOM 9025 O O . LEU B 1 454 ? 9.188 15.633 26.719 1 97.75 454 LEU B O 1
ATOM 9029 N N . GLU B 1 455 ? 8.18 13.906 27.781 1 97.31 455 GLU B N 1
ATOM 9030 C CA . GLU B 1 455 ? 9.031 14.008 28.969 1 97.31 455 GLU B CA 1
ATOM 9031 C C . GLU B 1 455 ? 10.453 13.555 28.656 1 97.31 455 GLU B C 1
ATOM 9033 O O . GLU B 1 455 ? 11.398 13.961 29.344 1 97.31 455 GLU B O 1
ATOM 9038 N N . SER B 1 456 ? 10.625 12.719 27.641 1 97.75 456 SER B N 1
ATOM 9039 C CA . SER B 1 456 ? 11.938 12.156 27.328 1 97.75 456 SER B CA 1
ATOM 9040 C C . SER B 1 456 ? 12.711 13.047 26.375 1 97.75 456 SER B C 1
ATOM 9042 O O . SER B 1 456 ? 13.875 12.781 26.078 1 97.75 456 SER B 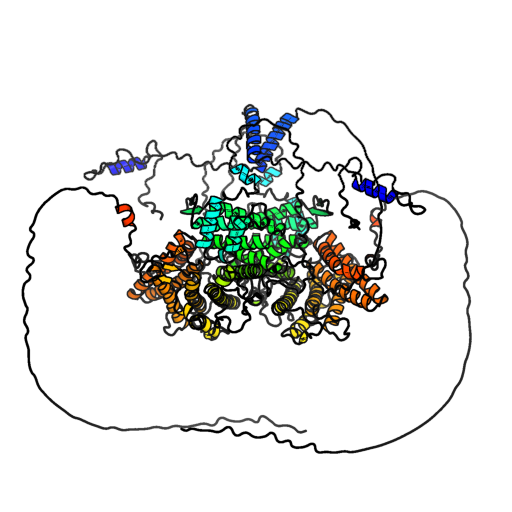O 1
ATOM 9044 N N . LEU B 1 457 ? 12.086 14.141 25.875 1 97.69 457 LEU B N 1
ATOM 9045 C CA . LEU B 1 457 ? 12.781 15.039 24.969 1 97.69 457 LEU B CA 1
ATOM 9046 C C . LEU B 1 457 ? 13.992 15.68 25.641 1 97.69 457 LEU B C 1
ATOM 9048 O O . LEU B 1 457 ? 13.93 16.031 26.828 1 97.69 457 LEU B O 1
ATOM 9052 N N . PRO B 1 458 ? 15.109 15.742 24.891 1 96.19 458 PRO B N 1
ATOM 9053 C CA . PRO B 1 458 ? 16.234 16.5 25.453 1 96.19 458 PRO B CA 1
ATOM 9054 C C . PRO B 1 458 ? 15.836 17.906 25.859 1 96.19 458 PRO B C 1
ATOM 9056 O O . PRO B 1 458 ? 14.953 18.516 25.25 1 96.19 458 PRO B O 1
ATOM 9059 N N . HIS B 1 459 ? 16.516 18.469 26.766 1 94.19 459 HIS B N 1
ATOM 9060 C CA . HIS B 1 459 ? 16.172 19.734 27.406 1 94.19 459 HIS B CA 1
ATOM 9061 C C . HIS B 1 459 ? 16.016 20.844 26.375 1 94.19 459 HIS B C 1
ATOM 9063 O O . HIS B 1 459 ? 15.102 21.656 26.469 1 94.19 459 HIS B O 1
ATOM 9069 N N . ILE B 1 460 ? 16.844 20.906 25.422 1 91.81 460 ILE B N 1
ATOM 9070 C CA . ILE B 1 460 ? 16.844 21.984 24.422 1 91.81 460 ILE B CA 1
ATOM 9071 C C . ILE B 1 460 ? 15.562 21.922 23.594 1 91.81 460 ILE B C 1
ATOM 9073 O O . ILE B 1 460 ? 15.086 22.953 23.109 1 91.81 460 ILE B O 1
ATOM 9077 N N . TYR B 1 461 ? 14.953 20.75 23.5 1 95.19 461 TYR B N 1
ATOM 9078 C CA . TYR B 1 461 ? 13.766 20.578 22.672 1 95.19 461 TYR B CA 1
ATOM 9079 C C . TYR B 1 461 ? 12.5 20.562 23.531 1 95.19 461 TYR B C 1
ATOM 9081 O O . TYR B 1 461 ? 11.414 20.891 23.062 1 95.19 461 TYR B O 1
ATOM 9089 N N . ARG B 1 462 ? 12.617 20.203 24.766 1 94.12 462 ARG B N 1
ATOM 9090 C CA . ARG B 1 462 ? 11.469 20.125 25.656 1 94.12 462 ARG B CA 1
ATOM 9091 C C . ARG B 1 462 ? 10.969 21.5 26.047 1 94.12 462 ARG B C 1
ATOM 9093 O O . ARG B 1 462 ? 9.758 21.734 26.141 1 94.12 462 ARG B O 1
ATOM 9100 N N . ASN B 1 463 ? 11.867 22.438 26.219 1 88.38 463 ASN B N 1
ATOM 9101 C CA . ASN B 1 463 ? 11.531 23.766 26.719 1 88.38 463 ASN B CA 1
ATOM 9102 C C . ASN B 1 463 ? 11.383 24.766 25.578 1 88.38 463 ASN B C 1
ATOM 9104 O O . ASN B 1 463 ? 11.188 25.969 25.812 1 88.38 463 ASN B O 1
ATOM 9108 N N . ASN B 1 464 ? 11.523 24.328 24.406 1 85.38 464 ASN B N 1
ATOM 9109 C CA . ASN B 1 464 ? 11.352 25.141 23.203 1 85.38 464 ASN B CA 1
ATOM 9110 C C . ASN B 1 464 ? 10.164 24.656 22.375 1 85.38 464 ASN B C 1
ATOM 9112 O O . ASN B 1 464 ? 10.188 23.547 21.844 1 85.38 464 ASN B O 1
ATOM 9116 N N . THR B 1 465 ? 9.234 25.516 22.188 1 85.5 465 THR B N 1
ATOM 9117 C CA . THR B 1 465 ? 8.016 25.094 21.5 1 85.5 465 THR B CA 1
ATOM 9118 C C . THR B 1 465 ? 8.148 25.266 20 1 85.5 465 THR B C 1
ATOM 9120 O O . THR B 1 465 ? 7.199 25.016 19.25 1 85.5 465 THR B O 1
ATOM 9123 N N . GLY B 1 466 ? 9.367 25.656 19.609 1 87.94 466 GLY B N 1
ATOM 9124 C CA . GLY B 1 466 ? 9.57 25.875 18.188 1 87.94 466 GLY B CA 1
ATOM 9125 C C . GLY B 1 466 ? 9.266 27.297 17.75 1 87.94 466 GLY B C 1
ATOM 9126 O O . GLY B 1 466 ? 9.492 27.672 16.594 1 87.94 466 GLY B O 1
ATOM 9127 N N . VAL B 1 467 ? 8.711 28.094 18.656 1 87.81 467 VAL B N 1
ATOM 9128 C CA . VAL B 1 467 ? 8.406 29.5 18.406 1 87.81 467 VAL B CA 1
ATOM 9129 C C . VAL B 1 467 ? 9.352 30.375 19.219 1 87.81 467 VAL B C 1
ATOM 9131 O O . VAL B 1 467 ? 9.367 30.328 20.453 1 87.81 467 VAL B O 1
ATOM 9134 N N . THR B 1 468 ? 10.359 30.969 18.562 1 79.62 468 THR B N 1
ATOM 9135 C CA . THR B 1 468 ? 11.305 31.812 19.281 1 79.62 468 THR B CA 1
ATOM 9136 C C . THR B 1 468 ? 11.156 33.281 18.859 1 79.62 468 THR B C 1
ATOM 9138 O O . THR B 1 468 ? 11.039 33.562 17.672 1 79.62 468 THR B O 1
ATOM 9141 N N . GLU B 1 469 ? 10.812 34.062 19.828 1 72.5 469 GLU B N 1
ATOM 9142 C CA . GLU B 1 469 ? 10.812 35.5 19.609 1 72.5 469 GLU B CA 1
ATOM 9143 C C . GLU B 1 469 ? 11.977 36.156 20.328 1 72.5 469 GLU B C 1
ATOM 9145 O O . GLU B 1 469 ? 12.219 35.875 21.516 1 72.5 469 GLU B O 1
ATOM 9150 N N . GLN B 1 470 ? 12.898 36.75 19.578 1 62.03 470 GLN B N 1
ATOM 9151 C CA . GLN B 1 470 ? 13.938 37.5 20.266 1 62.03 470 GLN B CA 1
ATOM 9152 C C . GLN B 1 470 ? 13.344 38.656 21.031 1 62.03 470 GLN B C 1
ATOM 9154 O O . GLN B 1 470 ? 12.367 39.281 20.609 1 62.03 470 GLN B O 1
ATOM 9159 N N . PRO B 1 471 ? 13.711 38.812 22.328 1 59.84 471 PRO B N 1
ATOM 9160 C CA . PRO B 1 471 ? 13.164 39.875 23.188 1 59.84 471 PRO B CA 1
ATOM 9161 C C . PRO B 1 471 ? 13.141 41.219 22.516 1 59.84 471 PRO B C 1
ATOM 9163 O O . PRO B 1 471 ? 12.289 42.062 22.812 1 59.84 471 PRO B O 1
ATOM 9166 N N . ASP B 1 472 ? 14.125 41.5 21.656 1 54.12 472 ASP B N 1
ATOM 9167 C CA . ASP B 1 472 ? 14.188 42.812 21.047 1 54.12 472 ASP B CA 1
ATOM 9168 C C . ASP B 1 472 ? 13.211 42.938 19.875 1 54.12 472 ASP B C 1
ATOM 9170 O O . ASP B 1 472 ? 13.133 43.969 19.234 1 54.12 472 ASP B O 1
ATOM 9174 N N . GLY B 1 473 ? 12.25 42 19.75 1 54.41 473 GLY B N 1
ATOM 9175 C CA . GLY B 1 473 ? 11.211 42.031 18.734 1 54.41 473 GLY B CA 1
ATOM 9176 C C . GLY B 1 473 ? 11.758 41.938 17.312 1 54.41 473 GLY B C 1
ATOM 9177 O O . GLY B 1 473 ? 11.008 42.031 16.344 1 54.41 473 GLY B O 1
ATOM 9178 N N . THR B 1 474 ? 13.031 41.844 17.141 1 54.12 474 THR B N 1
ATOM 9179 C CA . THR B 1 474 ? 13.656 42.062 15.836 1 54.12 474 THR B CA 1
ATOM 9180 C C . THR B 1 474 ? 13.656 40.781 15.023 1 54.12 474 THR B C 1
ATOM 9182 O O . THR B 1 474 ? 13.609 40.812 13.789 1 54.12 474 THR B O 1
ATOM 9185 N N . SER B 1 475 ? 13.781 39.531 15.695 1 64.62 475 SER B N 1
ATOM 9186 C CA . SER B 1 475 ? 13.836 38.375 14.805 1 64.62 475 SER B CA 1
ATOM 9187 C C . SER B 1 475 ? 12.984 37.219 15.344 1 64.62 475 SER B C 1
ATOM 9189 O O . SER B 1 475 ? 13.062 36.875 16.531 1 64.62 475 SER B O 1
ATOM 9191 N N . SER B 1 476 ? 11.859 36.875 14.688 1 73.81 476 SER B N 1
ATOM 9192 C CA . SER B 1 476 ? 11.047 35.719 15.016 1 73.81 476 SER B CA 1
ATOM 9193 C C . SER B 1 476 ? 11.359 34.562 14.094 1 73.81 476 SER B C 1
ATOM 9195 O O . SER B 1 476 ? 11.688 34.75 12.922 1 73.81 476 SER B O 1
ATOM 9197 N N . SER B 1 477 ? 11.719 33.406 14.797 1 84.44 477 SER B N 1
ATOM 9198 C CA . SER B 1 477 ? 12 32.219 14 1 84.44 477 SER B CA 1
ATOM 9199 C C . SER B 1 477 ? 11.031 31.094 14.328 1 84.44 477 SER B C 1
ATOM 9201 O O . SER B 1 477 ? 10.57 30.969 15.469 1 84.44 477 SER B O 1
ATOM 9203 N N . LEU B 1 478 ? 10.617 30.406 13.273 1 89.06 478 LEU B N 1
ATOM 9204 C CA . LEU B 1 478 ? 9.664 29.312 13.414 1 89.06 478 LEU B CA 1
ATOM 9205 C C . LEU B 1 478 ? 10.305 27.984 13.008 1 89.06 478 LEU B C 1
ATOM 9207 O O . LEU B 1 478 ? 10.734 27.828 11.859 1 89.06 478 LEU B O 1
ATOM 9211 N N . ASP B 1 479 ? 10.453 27.109 14.008 1 93.62 479 ASP B N 1
ATOM 9212 C CA . ASP B 1 479 ? 10.773 25.703 13.742 1 93.62 479 ASP B CA 1
ATOM 9213 C C . ASP B 1 479 ? 9.508 24.859 13.688 1 93.62 479 ASP B C 1
ATOM 9215 O O . ASP B 1 479 ? 9.047 24.359 14.711 1 93.62 479 ASP B O 1
ATOM 9219 N N . THR B 1 480 ? 9 24.688 12.5 1 95.12 480 THR B N 1
ATOM 9220 C CA . THR B 1 480 ? 7.719 24.031 12.305 1 95.12 480 THR B CA 1
ATOM 9221 C C . THR B 1 480 ? 7.773 22.594 12.781 1 95.12 480 THR B C 1
ATOM 9223 O O . THR B 1 480 ? 6.793 22.062 13.312 1 95.12 480 THR B O 1
ATOM 9226 N N . ASP B 1 481 ? 8.875 21.875 12.602 1 96.62 481 ASP B N 1
ATOM 9227 C CA . ASP B 1 481 ? 9.008 20.484 13.031 1 96.62 481 ASP B CA 1
ATOM 9228 C C . ASP B 1 481 ? 8.883 20.375 14.555 1 96.62 481 ASP B C 1
ATOM 9230 O O . ASP B 1 481 ? 8.133 19.531 15.055 1 96.62 481 ASP B O 1
ATOM 9234 N N . LEU B 1 482 ? 9.633 21.219 15.195 1 97 482 LEU B N 1
ATOM 9235 C CA . LEU B 1 482 ? 9.602 21.172 16.656 1 97 482 LEU B CA 1
ATOM 9236 C C . LEU B 1 482 ? 8.227 21.562 17.188 1 97 482 LEU B C 1
ATOM 9238 O O . LEU B 1 482 ? 7.758 20.984 18.172 1 97 482 LEU B O 1
ATOM 9242 N N . TYR B 1 483 ? 7.605 22.562 16.562 1 97 483 TYR B N 1
ATOM 9243 C CA . TYR B 1 483 ? 6.242 22.938 16.922 1 97 483 TYR B CA 1
ATOM 9244 C C . TYR B 1 483 ? 5.324 21.719 16.875 1 97 483 TYR B C 1
ATOM 9246 O O . TYR B 1 483 ? 4.539 21.484 17.797 1 97 483 TYR B O 1
ATOM 9254 N N . MET B 1 484 ? 5.445 20.938 15.836 1 98.06 484 MET B N 1
ATOM 9255 C CA . MET B 1 484 ? 4.605 19.75 15.648 1 98.06 484 MET B CA 1
ATOM 9256 C C . MET B 1 484 ? 4.949 18.672 16.672 1 98.06 484 MET B C 1
ATOM 9258 O O . MET B 1 484 ? 4.07 17.938 17.125 1 98.06 484 MET B O 1
ATOM 9262 N N . VAL B 1 485 ? 6.246 18.531 17.016 1 98.25 485 VAL B N 1
ATOM 9263 C CA . VAL B 1 485 ? 6.695 17.547 18 1 98.25 485 VAL B CA 1
ATOM 9264 C C . VAL B 1 485 ? 5.93 17.734 19.312 1 98.25 485 VAL B C 1
ATOM 9266 O O . VAL B 1 485 ? 5.605 16.75 19.984 1 98.25 485 VAL B O 1
ATOM 9269 N N . HIS B 1 486 ? 5.566 18.938 19.609 1 97.62 486 HIS B N 1
ATOM 9270 C CA . HIS B 1 486 ? 4.895 19.25 20.859 1 97.62 486 HIS B CA 1
ATOM 9271 C C . HIS B 1 486 ? 3.383 19.094 20.734 1 97.62 486 HIS B C 1
ATOM 9273 O O . HIS B 1 486 ? 2.678 19.016 21.75 1 97.62 486 HIS B O 1
ATOM 9279 N N . ILE B 1 487 ? 2.865 19.016 19.547 1 97.69 487 ILE B N 1
ATOM 9280 C CA . ILE B 1 487 ? 1.426 19.031 19.312 1 97.69 487 ILE B CA 1
ATOM 9281 C C . ILE B 1 487 ? 0.951 17.609 18.984 1 97.69 487 ILE B C 1
ATOM 9283 O O . ILE B 1 487 ? -0.116 17.188 19.422 1 97.69 487 ILE B O 1
ATOM 9287 N N . ILE B 1 488 ? 1.696 16.828 18.25 1 98.5 488 ILE B N 1
ATOM 9288 C CA . ILE B 1 488 ? 1.293 15.562 17.656 1 98.5 488 ILE B CA 1
ATOM 9289 C C . ILE B 1 488 ? 0.953 14.562 18.766 1 98.5 488 ILE B C 1
ATOM 9291 O O . ILE B 1 488 ? -0.062 13.867 18.703 1 98.5 488 ILE B O 1
ATOM 9295 N N . PRO B 1 489 ? 1.735 14.461 19.875 1 98.62 489 PRO B N 1
ATOM 9296 C CA . PRO B 1 489 ? 1.373 13.5 20.906 1 98.62 489 PRO B CA 1
ATOM 9297 C C . PRO B 1 489 ? -0.003 13.773 21.516 1 98.62 489 PRO B C 1
ATOM 9299 O O . PRO B 1 489 ? -0.721 12.836 21.875 1 98.62 489 PRO B O 1
ATOM 9302 N N . HIS B 1 490 ? -0.349 15.031 21.656 1 98.62 490 HIS B N 1
ATOM 9303 C CA . HIS B 1 490 ? -1.673 15.375 22.156 1 98.62 490 HIS B CA 1
ATOM 9304 C C . HIS B 1 490 ? -2.764 14.945 21.172 1 98.62 490 HIS B C 1
ATOM 9306 O O . HIS B 1 490 ? -3.797 14.414 21.594 1 98.62 490 HIS B O 1
ATOM 9312 N N . ALA B 1 491 ? -2.529 15.25 19.891 1 98.69 491 ALA B N 1
ATOM 9313 C CA . ALA B 1 491 ? -3.477 14.797 18.875 1 98.69 491 ALA B CA 1
ATOM 9314 C C . ALA B 1 491 ? -3.607 13.273 18.906 1 98.69 491 ALA B C 1
ATOM 9316 O O . ALA B 1 491 ? -4.707 12.734 18.75 1 98.69 491 ALA B O 1
ATOM 9317 N N . ALA B 1 492 ? -2.488 12.578 19.062 1 98.62 492 ALA B N 1
ATOM 9318 C CA . ALA B 1 492 ? -2.492 11.125 19.156 1 98.62 492 ALA B CA 1
ATOM 9319 C C . ALA B 1 492 ? -3.277 10.656 20.375 1 98.62 492 ALA B C 1
ATOM 9321 O O . ALA B 1 492 ? -4.027 9.68 20.312 1 98.62 492 ALA B O 1
ATOM 9322 N N . THR B 1 493 ? -3.1 11.336 21.5 1 98.75 493 THR B N 1
ATOM 9323 C CA . THR B 1 493 ? -3.828 11.016 22.734 1 98.75 493 THR B CA 1
ATOM 9324 C C . THR B 1 493 ? -5.332 11.148 22.516 1 98.75 493 THR B C 1
ATOM 9326 O O . THR B 1 493 ? -6.102 10.281 22.922 1 98.75 493 THR B O 1
ATOM 9329 N N . ILE B 1 494 ? -5.727 12.203 21.859 1 98.44 494 ILE B N 1
ATOM 9330 C CA . ILE B 1 494 ? -7.137 12.414 21.562 1 98.44 494 ILE B CA 1
ATOM 9331 C C . ILE B 1 494 ? -7.652 11.25 20.719 1 98.44 494 ILE B C 1
ATOM 9333 O O . ILE B 1 494 ? -8.719 10.688 21 1 98.44 494 ILE B O 1
ATOM 9337 N N . THR B 1 495 ? -6.934 10.867 19.703 1 97.81 495 THR B N 1
ATOM 9338 C CA . THR B 1 495 ? -7.34 9.812 18.797 1 97.81 495 THR B CA 1
ATOM 9339 C C . THR B 1 495 ? -7.441 8.477 19.531 1 97.81 495 THR B C 1
ATOM 9341 O O . THR B 1 495 ? -8.352 7.684 19.266 1 97.81 495 THR B O 1
ATOM 9344 N N . LEU B 1 496 ? -6.547 8.211 20.453 1 97.56 496 LEU B N 1
ATOM 9345 C CA . LEU B 1 496 ? -6.531 6.965 21.203 1 97.56 496 LEU B CA 1
ATOM 9346 C C . LEU B 1 496 ? -7.738 6.875 22.125 1 97.56 496 LEU B C 1
ATOM 9348 O O . LEU B 1 496 ? -8.359 5.816 22.234 1 97.56 496 LEU B O 1
ATOM 9352 N N . HIS B 1 497 ? -8.141 7.949 22.734 1 96.44 497 HIS B N 1
ATOM 9353 C CA . HIS B 1 497 ? -9.078 7.934 23.844 1 96.44 497 HIS B CA 1
ATOM 9354 C C . HIS B 1 497 ? -10.477 8.367 23.406 1 96.44 497 HIS B C 1
ATOM 9356 O O . HIS B 1 497 ? -11.453 8.156 24.125 1 96.44 497 HIS B O 1
ATOM 9362 N N . ASN B 1 498 ? -10.633 8.938 22.25 1 94.06 498 ASN B N 1
ATOM 9363 C CA . ASN B 1 498 ? -11.883 9.555 21.812 1 94.06 498 ASN B CA 1
ATOM 9364 C C . ASN B 1 498 ? -13.047 8.562 21.859 1 94.06 498 ASN B C 1
ATOM 9366 O O . ASN B 1 498 ? -14.156 8.922 22.25 1 94.06 498 ASN B O 1
ATOM 9370 N N . PRO B 1 499 ? -12.875 7.309 21.438 1 90.69 499 PRO B N 1
ATOM 9371 C CA . PRO B 1 499 ? -13.992 6.363 21.438 1 90.69 499 PRO B CA 1
ATOM 9372 C C . PRO B 1 499 ? -14.516 6.066 22.828 1 90.69 499 PRO B C 1
ATOM 9374 O O . PRO B 1 499 ? -15.602 5.504 22.984 1 90.69 499 PRO B O 1
ATOM 9377 N N . TYR B 1 500 ? -13.805 6.488 23.859 1 93.56 500 TYR B N 1
ATOM 9378 C CA . TYR B 1 500 ? -14.141 6.066 25.219 1 93.56 500 TYR B CA 1
ATOM 9379 C C . TYR B 1 500 ? -14.539 7.258 26.078 1 93.56 500 TYR B C 1
ATOM 9381 O O . TYR B 1 500 ? -14.641 7.145 27.297 1 93.56 500 TYR B O 1
ATOM 9389 N N . ILE B 1 501 ? -14.766 8.367 25.469 1 94.12 501 ILE B N 1
ATOM 9390 C CA . ILE B 1 501 ? -15.141 9.586 26.188 1 94.12 501 ILE B CA 1
ATOM 9391 C C . ILE B 1 501 ? -16.516 9.414 26.812 1 94.12 501 ILE B C 1
ATOM 9393 O O . ILE B 1 501 ? -17.422 8.867 26.188 1 94.12 501 ILE B O 1
ATOM 9397 N N . ASP B 1 502 ? -16.641 9.742 28 1 94.06 502 ASP B N 1
ATOM 9398 C CA . ASP B 1 502 ? -17.906 9.844 28.734 1 94.06 502 ASP B CA 1
ATOM 9399 C C . ASP B 1 502 ? -17.922 11.078 29.641 1 94.06 502 ASP B C 1
ATOM 9401 O O . ASP B 1 502 ? -17.438 11.039 30.766 1 94.06 502 ASP B O 1
ATOM 9405 N N . PHE B 1 503 ? -18.609 12.141 29.234 1 93.62 503 PHE B N 1
ATOM 9406 C CA . PHE B 1 503 ? -18.609 13.422 29.938 1 93.62 503 PHE B CA 1
ATOM 9407 C C . PHE B 1 503 ? -19.469 13.344 31.203 1 93.62 503 PHE B C 1
ATOM 9409 O O . PHE B 1 503 ? -19.359 14.203 32.062 1 93.62 503 PHE B O 1
ATOM 9416 N N . THR B 1 504 ? -20.328 12.336 31.25 1 92.12 504 THR B N 1
ATOM 9417 C CA . THR B 1 504 ? -21.219 12.203 32.406 1 92.12 504 THR B CA 1
ATOM 9418 C C . THR B 1 504 ? -20.469 11.648 33.594 1 92.12 504 THR B C 1
ATOM 9420 O O . THR B 1 504 ? -20.922 11.773 34.75 1 92.12 504 THR B O 1
ATOM 9423 N N . ASP B 1 505 ? -19.281 11.07 33.344 1 92.44 505 ASP B N 1
ATOM 9424 C CA . ASP B 1 505 ? -18.438 10.531 34.406 1 92.44 505 ASP B CA 1
ATOM 9425 C C . ASP B 1 505 ? -17.203 11.391 34.594 1 92.44 505 ASP B C 1
ATOM 9427 O O . ASP B 1 505 ? -16.234 11.305 33.844 1 92.44 505 ASP B O 1
ATOM 9431 N N . PRO B 1 506 ? -17.156 12.164 35.625 1 89.69 506 PRO B N 1
ATOM 9432 C CA . PRO B 1 506 ? -16.016 13.062 35.844 1 89.69 506 PRO B CA 1
ATOM 9433 C C . PRO B 1 506 ? -14.719 12.305 36.125 1 89.69 506 PRO B C 1
ATOM 9435 O O . PRO B 1 506 ? -13.633 12.883 36.031 1 89.69 506 PRO B O 1
ATOM 9438 N N . GLN B 1 507 ? -14.781 11.016 36.438 1 91.31 507 GLN B N 1
ATOM 9439 C CA . GLN B 1 507 ? -13.586 10.234 36.75 1 91.31 507 GLN B CA 1
ATOM 9440 C C . GLN B 1 507 ? -13.094 9.484 35.5 1 91.31 507 GLN B C 1
ATOM 9442 O O . GLN B 1 507 ? -12.102 8.758 35.562 1 91.31 507 GLN B O 1
ATOM 9447 N N . ASN B 1 508 ? -13.789 9.727 34.469 1 94.31 508 ASN B N 1
ATOM 9448 C CA . ASN B 1 508 ? -13.391 9.039 33.25 1 94.31 508 ASN B CA 1
ATOM 9449 C C . ASN B 1 508 ? -12.039 9.547 32.75 1 94.31 508 ASN B C 1
ATOM 9451 O O . ASN B 1 508 ? -11.93 10.703 32.312 1 94.31 508 ASN B O 1
ATOM 9455 N N . VAL B 1 509 ? -11.023 8.664 32.75 1 95.62 509 VAL B N 1
ATOM 9456 C CA . VAL B 1 509 ? -9.648 9.031 32.406 1 95.62 509 VAL B CA 1
ATOM 9457 C C . VAL B 1 509 ? -9.57 9.461 30.953 1 95.62 509 VAL B C 1
ATOM 9459 O O . VAL B 1 509 ? -8.844 10.398 30.609 1 95.62 509 VAL B O 1
ATOM 9462 N N . SER B 1 510 ? -10.25 8.805 30.062 1 96.19 510 SER B N 1
ATOM 9463 C CA . SER B 1 510 ? -10.227 9.117 28.641 1 96.19 510 SER B CA 1
ATOM 9464 C C . SER B 1 510 ? -10.773 10.516 28.375 1 96.19 510 SER B C 1
ATOM 9466 O O . SER B 1 510 ? -10.242 11.242 27.516 1 96.19 510 SER B O 1
ATOM 9468 N N . THR B 1 511 ? -11.852 10.883 29.062 1 96.56 511 THR B N 1
ATOM 9469 C CA . THR B 1 511 ? -12.406 12.219 28.922 1 96.56 511 THR B CA 1
ATOM 9470 C C . THR B 1 511 ? -11.383 13.273 29.344 1 96.56 511 THR B C 1
ATOM 9472 O O . THR B 1 511 ? -11.172 14.258 28.641 1 96.56 511 THR B O 1
ATOM 9475 N N . ALA B 1 512 ? -10.766 13.008 30.469 1 97.38 512 ALA B N 1
ATOM 9476 C CA . ALA B 1 512 ? -9.773 13.945 30.984 1 97.38 512 ALA B CA 1
ATOM 9477 C C . ALA B 1 512 ? -8.594 14.078 30.031 1 97.38 512 ALA B C 1
ATOM 9479 O O . ALA B 1 512 ? -8.086 15.188 29.812 1 97.38 512 ALA B O 1
ATOM 9480 N N . ARG B 1 513 ? -8.117 12.93 29.531 1 97.62 513 ARG B N 1
ATOM 9481 C CA . ARG B 1 513 ? -7.012 12.93 28.578 1 97.62 513 ARG B CA 1
ATOM 9482 C C . ARG B 1 513 ? -7.348 13.766 27.344 1 97.62 513 ARG B C 1
ATOM 9484 O O . ARG B 1 513 ? -6.543 14.586 26.906 1 97.62 513 ARG B O 1
ATOM 9491 N N . CYS B 1 514 ? -8.484 13.586 26.766 1 98.12 514 CYS B N 1
ATOM 9492 C CA . CYS B 1 514 ? -8.898 14.258 25.547 1 98.12 514 CYS B CA 1
ATOM 9493 C C . CYS B 1 514 ? -9.055 15.758 25.766 1 98.12 514 CYS B C 1
ATOM 9495 O O . CYS B 1 514 ? -8.57 16.562 24.969 1 98.12 514 CYS B O 1
ATOM 9497 N N . VAL B 1 515 ? -9.727 16.156 26.828 1 98 515 VAL B N 1
ATOM 9498 C CA . VAL B 1 515 ? -9.969 17.578 27.109 1 98 515 VAL B CA 1
ATOM 9499 C C . VAL B 1 515 ? -8.641 18.281 27.359 1 98 515 VAL B C 1
ATOM 9501 O O . VAL B 1 515 ? -8.398 19.375 26.828 1 98 515 VAL B O 1
ATOM 9504 N N . ASN B 1 516 ? -7.828 17.656 28.188 1 98.06 516 ASN B N 1
ATOM 9505 C CA . ASN B 1 516 ? -6.523 18.234 28.453 1 98.06 516 ASN B CA 1
ATOM 9506 C C . ASN B 1 516 ? -5.699 18.391 27.172 1 98.06 516 ASN B C 1
ATOM 9508 O O . ASN B 1 516 ? -5.047 19.422 26.969 1 98.06 516 ASN B O 1
ATOM 9512 N N . SER B 1 517 ? -5.652 17.375 26.391 1 98.69 517 SER B N 1
ATOM 9513 C CA . SER B 1 517 ? -4.891 17.406 25.141 1 98.69 517 SER B CA 1
ATOM 9514 C C . SER B 1 517 ? -5.438 18.469 24.188 1 98.69 517 SER B C 1
ATOM 9516 O O . SER B 1 517 ? -4.672 19.156 23.5 1 98.69 517 SER B O 1
ATOM 9518 N N . ALA B 1 518 ? -6.75 18.594 24.078 1 98.62 518 ALA B N 1
ATOM 9519 C CA . ALA B 1 518 ? -7.352 19.625 23.25 1 98.62 518 ALA B CA 1
ATOM 9520 C C . ALA B 1 518 ? -6.926 21.016 23.719 1 98.62 518 ALA B C 1
ATOM 9522 O O . ALA B 1 518 ? -6.629 21.891 22.891 1 98.62 518 ALA B O 1
ATOM 9523 N N . ARG B 1 519 ? -6.867 21.188 25 1 97.56 519 ARG B N 1
ATOM 9524 C CA . ARG B 1 519 ? -6.457 22.469 25.562 1 97.56 519 ARG B CA 1
ATOM 9525 C C . ARG B 1 519 ? -4.984 22.75 25.281 1 97.56 519 ARG B C 1
ATOM 9527 O O . ARG B 1 519 ? -4.598 23.906 25.047 1 97.56 519 ARG B O 1
ATOM 9534 N N . CYS B 1 520 ? -4.195 21.719 25.344 1 97.69 520 CYS B N 1
ATOM 9535 C CA . CYS B 1 520 ? -2.775 21.891 25.047 1 97.69 520 CYS B CA 1
ATOM 9536 C C . CYS B 1 520 ? -2.572 22.312 23.594 1 97.69 520 CYS B C 1
ATOM 9538 O O . CYS B 1 520 ? -1.746 23.188 23.312 1 97.69 520 CYS B O 1
ATOM 9540 N N . ILE B 1 521 ? -3.264 21.719 22.672 1 98.38 521 ILE B N 1
ATOM 9541 C CA . ILE B 1 521 ? -3.178 22.094 21.266 1 98.38 521 ILE B CA 1
ATOM 9542 C C . ILE B 1 521 ? -3.643 23.531 21.078 1 98.38 521 ILE B C 1
ATOM 9544 O O . ILE B 1 521 ? -3.008 24.312 20.359 1 98.38 521 ILE B O 1
ATOM 9548 N N . LEU B 1 522 ? -4.75 23.906 21.75 1 97.62 522 LEU B N 1
ATOM 9549 C CA . LEU B 1 522 ? -5.254 25.266 21.719 1 97.62 522 LEU B CA 1
ATOM 9550 C C . LEU B 1 522 ? -4.234 26.234 22.312 1 97.62 522 LEU B C 1
ATOM 9552 O O . LEU B 1 522 ? -4.012 27.312 21.75 1 97.62 522 LEU B O 1
ATOM 9556 N N . GLY B 1 523 ? -3.668 25.859 23.422 1 96.38 523 GLY B N 1
ATOM 9557 C CA . GLY B 1 523 ? -2.639 26.672 24.031 1 96.38 523 GLY B CA 1
ATOM 9558 C C . GLY B 1 523 ? -1.449 26.922 23.125 1 96.38 523 GLY B C 1
ATOM 9559 O O . GLY B 1 523 ? -0.893 28.016 23.109 1 96.38 523 GLY B O 1
ATOM 9560 N N . ALA B 1 524 ? -1.06 25.906 22.438 1 95.81 524 ALA B N 1
ATOM 9561 C CA . ALA B 1 524 ? 0.043 26.062 21.5 1 95.81 524 ALA B CA 1
ATOM 9562 C C . ALA B 1 524 ? -0.305 27.078 20.406 1 95.81 524 ALA B C 1
ATOM 9564 O O . ALA B 1 524 ? 0.55 27.859 19.984 1 95.81 524 ALA B O 1
ATOM 9565 N N . TYR B 1 525 ? -1.493 27.047 19.922 1 96.19 525 TYR B N 1
ATOM 9566 C CA . TYR B 1 525 ? -1.904 28.016 18.922 1 96.19 525 TYR B CA 1
ATOM 9567 C C . TYR B 1 525 ? -1.893 29.438 19.484 1 96.19 525 TYR B C 1
ATOM 9569 O O . TYR B 1 525 ? -1.513 30.391 18.781 1 96.19 525 TYR B O 1
ATOM 9577 N N . TYR B 1 526 ? -2.396 29.625 20.75 1 94.25 526 TYR B N 1
ATOM 9578 C CA . TYR B 1 526 ? -2.391 30.938 21.375 1 94.25 526 TYR B CA 1
ATOM 9579 C C . TYR B 1 526 ? -0.981 31.516 21.422 1 94.25 526 TYR B C 1
ATOM 9581 O O . TYR B 1 526 ? -0.783 32.688 21.172 1 94.25 526 TYR B O 1
ATOM 9589 N N . VAL B 1 527 ? -0.051 30.688 21.703 1 90.75 527 VAL B N 1
ATOM 9590 C CA . VAL B 1 527 ? 1.342 31.109 21.75 1 90.75 527 VAL B CA 1
ATOM 9591 C C . VAL B 1 527 ? 1.795 31.562 20.359 1 90.75 527 VAL B C 1
ATOM 9593 O O . VAL B 1 527 ? 2.48 32.562 20.219 1 90.75 527 VAL B O 1
ATOM 9596 N N . LEU B 1 528 ? 1.439 30.828 19.422 1 91 528 LEU B N 1
ATOM 9597 C CA . LEU B 1 528 ? 1.81 31.141 18.047 1 91 528 LEU B CA 1
ATOM 9598 C C . LEU B 1 528 ? 1.128 32.438 17.578 1 91 528 LEU B C 1
ATOM 9600 O O . LEU B 1 528 ? 1.756 33.25 16.922 1 91 528 LEU B O 1
ATOM 9604 N N . SER B 1 529 ? -0.117 32.594 17.891 1 88.88 529 SER B N 1
ATOM 9605 C CA . SER B 1 529 ? -0.918 33.719 17.422 1 88.88 529 SER B CA 1
ATOM 9606 C C . SER B 1 529 ? -0.474 35 18.078 1 88.88 529 SER B C 1
ATOM 9608 O O . SER B 1 529 ? -0.757 36.094 17.562 1 88.88 529 SER B O 1
ATOM 9610 N N . ALA B 1 530 ? 0.18 34.875 19.125 1 86.75 530 ALA B N 1
ATOM 9611 C CA . ALA B 1 530 ? 0.685 36.062 19.844 1 86.75 530 ALA B CA 1
ATOM 9612 C C . ALA B 1 530 ? 1.929 36.625 19.156 1 86.75 530 ALA B C 1
ATOM 9614 O O . ALA B 1 530 ? 2.395 37.719 19.484 1 86.75 530 ALA B O 1
ATOM 9615 N N . THR B 1 531 ? 2.408 35.875 18.219 1 86.75 531 THR B N 1
ATOM 9616 C CA . THR B 1 531 ? 3.578 36.344 17.484 1 86.75 531 THR B CA 1
ATOM 9617 C C . THR B 1 531 ? 3.178 36.844 16.094 1 86.75 531 THR B C 1
ATOM 9619 O O . THR B 1 531 ? 2.014 36.719 15.703 1 86.75 531 THR B O 1
ATOM 9622 N N . SER B 1 532 ? 4.164 37.469 15.398 1 85.06 532 SER B N 1
ATOM 9623 C CA . SER B 1 532 ? 3.926 37.969 14.039 1 85.06 532 SER B CA 1
ATOM 9624 C C . SER B 1 532 ? 4.297 36.906 13.008 1 85.06 532 SER B C 1
ATOM 9626 O O . SER B 1 532 ? 4.391 37.188 11.812 1 85.06 532 SER B O 1
ATOM 9628 N N . LEU B 1 533 ? 4.477 35.719 13.531 1 88 533 LEU B N 1
ATOM 9629 C CA . LEU B 1 533 ? 4.934 34.656 12.641 1 88 533 LEU B CA 1
ATOM 9630 C C . LEU B 1 533 ? 3.814 34.219 11.703 1 88 533 LEU B C 1
ATOM 9632 O O . LEU B 1 533 ? 2.639 34.25 12.07 1 88 533 LEU B O 1
ATOM 9636 N N . ASP B 1 534 ? 4.191 33.844 10.508 1 89.56 534 ASP B N 1
ATOM 9637 C CA . ASP B 1 534 ? 3.26 33.375 9.484 1 89.56 534 ASP B CA 1
ATOM 9638 C C . ASP B 1 534 ? 2.811 31.938 9.766 1 89.56 534 ASP B C 1
ATOM 9640 O O . ASP B 1 534 ? 3.562 30.984 9.531 1 89.56 534 ASP B O 1
ATOM 9644 N N . ILE B 1 535 ? 1.611 31.719 10.109 1 91.44 535 ILE B N 1
ATOM 9645 C CA . ILE B 1 535 ? 1.074 30.438 10.539 1 91.44 535 ILE B CA 1
ATOM 9646 C C . ILE B 1 535 ? 0.975 29.5 9.344 1 91.44 535 ILE B C 1
ATOM 9648 O O . ILE B 1 535 ? 0.949 28.266 9.5 1 91.44 535 ILE B O 1
ATOM 9652 N N . THR B 1 536 ? 0.897 29.984 8.133 1 92 536 THR B N 1
ATOM 9653 C CA . THR B 1 536 ? 0.735 29.172 6.93 1 92 536 THR B CA 1
ATOM 9654 C C . THR B 1 536 ? 2.029 28.438 6.602 1 92 536 THR B C 1
ATOM 9656 O O . THR B 1 536 ? 2.041 27.531 5.754 1 92 536 THR B O 1
ATOM 9659 N N . ARG B 1 537 ? 3.086 28.719 7.305 1 91.69 537 ARG B N 1
ATOM 9660 C CA . ARG B 1 537 ? 4.375 28.078 7.09 1 91.69 537 ARG B CA 1
ATOM 9661 C C . ARG B 1 537 ? 4.504 26.812 7.945 1 91.69 537 ARG B C 1
ATOM 9663 O O . ARG B 1 537 ? 5.461 26.047 7.797 1 91.69 537 ARG B O 1
ATOM 9670 N N . LEU B 1 538 ? 3.557 26.625 8.758 1 95.69 538 LEU B N 1
ATOM 9671 C CA . LEU B 1 538 ? 3.566 25.422 9.602 1 95.69 538 LEU B CA 1
ATOM 9672 C C . LEU B 1 538 ? 3.404 24.172 8.758 1 95.69 538 LEU B C 1
ATOM 9674 O O . LEU B 1 538 ? 2.885 24.219 7.641 1 95.69 538 LEU B O 1
ATOM 9678 N N . HIS B 1 539 ? 3.92 23.062 9.281 1 97.12 539 HIS B N 1
ATOM 9679 C CA . HIS B 1 539 ? 3.672 21.75 8.672 1 97.12 539 HIS B CA 1
ATOM 9680 C C . HIS B 1 539 ? 2.18 21.516 8.477 1 97.12 539 HIS B C 1
ATOM 9682 O O . HIS B 1 539 ? 1.381 21.766 9.383 1 97.12 539 HIS B O 1
ATOM 9688 N N . PRO B 1 540 ? 1.785 21.016 7.332 1 96.75 540 PRO B N 1
ATOM 9689 C CA . PRO B 1 540 ? 0.355 20.922 7.031 1 96.75 540 PRO B CA 1
ATOM 9690 C C . PRO B 1 540 ? -0.371 19.938 7.957 1 96.75 540 PRO B C 1
ATOM 9692 O O . PRO B 1 540 ? -1.589 20.047 8.133 1 96.75 540 PRO B O 1
ATOM 9695 N N . PHE B 1 541 ? 0.263 19.031 8.609 1 97.75 541 PHE B N 1
ATOM 9696 C CA . PHE B 1 541 ? -0.339 18.078 9.531 1 97.75 541 PHE B CA 1
ATOM 9697 C C . PHE B 1 541 ? -1.016 18.797 10.695 1 97.75 541 PHE B C 1
ATOM 9699 O O . PHE B 1 541 ? -1.867 18.234 11.375 1 97.75 541 PHE B O 1
ATOM 9706 N N . VAL B 1 542 ? -0.719 20.047 10.938 1 98.12 542 VAL B N 1
ATOM 9707 C CA . VAL B 1 542 ? -1.237 20.812 12.062 1 98.12 542 VAL B CA 1
ATOM 9708 C C . VAL B 1 542 ? -2.748 20.984 11.922 1 98.12 542 VAL B C 1
ATOM 9710 O O . VAL B 1 542 ? -3.469 21.047 12.922 1 98.12 542 VAL B O 1
ATOM 9713 N N . THR B 1 543 ? -3.191 21.047 10.695 1 97.88 543 THR B N 1
ATOM 9714 C CA . THR B 1 543 ? -4.617 21.266 10.469 1 97.88 543 THR B CA 1
ATOM 9715 C C . THR B 1 543 ? -5.434 20.094 11.016 1 97.88 543 THR B C 1
ATOM 9717 O O . THR B 1 543 ? -6.531 20.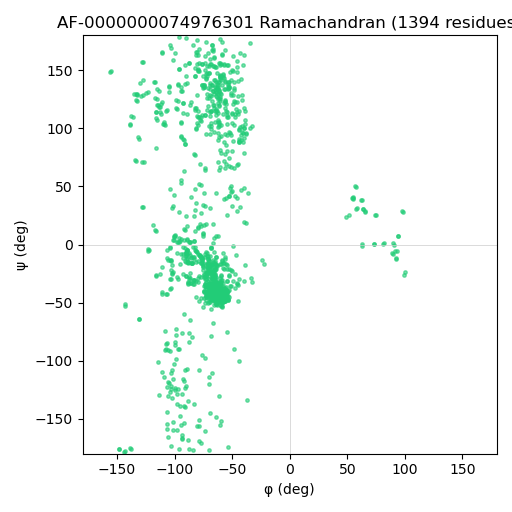297 11.547 1 97.88 543 THR B O 1
ATOM 9720 N N . ILE B 1 544 ? -4.902 18.922 10.875 1 97.5 544 ILE B N 1
ATOM 9721 C CA . ILE B 1 544 ? -5.574 17.75 11.43 1 97.5 544 ILE B CA 1
ATOM 9722 C C . ILE B 1 544 ? -5.547 17.812 12.953 1 97.5 544 ILE B C 1
ATOM 9724 O O . ILE B 1 544 ? -6.523 17.453 13.617 1 97.5 544 ILE B O 1
ATOM 9728 N N . CYS B 1 545 ? -4.465 18.266 13.477 1 98.44 545 CYS B N 1
ATOM 9729 C CA . CYS B 1 545 ? -4.355 18.375 14.93 1 98.44 545 CYS B CA 1
ATOM 9730 C C . CYS B 1 545 ? -5.363 19.375 15.477 1 98.44 545 CYS B C 1
ATOM 9732 O O . CYS B 1 545 ? -6.023 19.125 16.484 1 98.44 545 CYS B O 1
ATOM 9734 N N . TRP B 1 546 ? -5.457 20.531 14.812 1 98.56 546 TRP B N 1
ATOM 9735 C CA . TRP B 1 546 ? -6.457 21.516 15.195 1 98.56 546 TRP B CA 1
ATOM 9736 C C . TRP B 1 546 ? -7.863 20.953 15.086 1 98.56 546 TRP B C 1
ATOM 9738 O O . TRP B 1 546 ? -8.703 21.172 15.961 1 98.56 546 TRP B O 1
ATOM 9748 N N . TYR B 1 547 ? -8.117 20.266 14.039 1 98 547 TYR B N 1
ATOM 9749 C CA . TYR B 1 547 ? -9.414 19.641 13.812 1 98 547 TYR B CA 1
ATOM 9750 C C . TYR B 1 547 ? -9.758 18.672 14.945 1 98 547 TYR B C 1
ATOM 9752 O O . TYR B 1 547 ? -10.867 18.719 15.484 1 98 547 TYR B O 1
ATOM 9760 N N . LEU B 1 548 ? -8.836 17.828 15.312 1 97.94 548 LEU B N 1
ATOM 9761 C CA . LEU B 1 548 ? -9.07 16.844 16.359 1 97.94 548 LEU B CA 1
ATOM 9762 C C . LEU B 1 548 ? -9.367 17.516 17.703 1 97.94 548 LEU B C 1
ATOM 9764 O O . LEU B 1 548 ? -10.242 17.078 18.438 1 97.94 548 LEU B O 1
ATOM 9768 N N . ALA B 1 549 ? -8.617 18.531 17.969 1 98.62 549 ALA B N 1
ATOM 9769 C CA . ALA B 1 549 ? -8.883 19.297 19.188 1 98.62 549 ALA B CA 1
ATOM 9770 C C . ALA B 1 549 ? -10.273 19.922 19.156 1 98.62 549 ALA B C 1
ATOM 9772 O O . ALA B 1 549 ? -10.992 19.891 20.156 1 98.62 549 ALA B O 1
ATOM 9773 N N . ALA B 1 550 ? -10.656 20.438 18.031 1 98.25 550 ALA B N 1
ATOM 9774 C CA . ALA B 1 550 ? -11.969 21.062 17.875 1 98.25 550 ALA B CA 1
ATOM 9775 C C . ALA B 1 550 ? -13.086 20.031 18.047 1 98.25 550 ALA B C 1
ATOM 9777 O O . ALA B 1 550 ? -14.148 20.344 18.594 1 98.25 550 ALA B O 1
ATOM 9778 N N . VAL B 1 551 ? -12.891 18.891 17.531 1 97.12 551 VAL B N 1
ATOM 9779 C CA . VAL B 1 551 ? -13.883 17.828 17.641 1 97.12 551 VAL B CA 1
ATOM 9780 C C . VAL B 1 551 ? -14.172 17.547 19.125 1 97.12 551 VAL B C 1
ATOM 9782 O O . VAL B 1 551 ? -15.328 17.391 19.516 1 97.12 551 VAL B O 1
ATOM 9785 N N . VAL B 1 552 ? -13.133 17.453 19.938 1 97.88 552 VAL B N 1
ATOM 9786 C CA . VAL B 1 552 ? -13.305 17.234 21.375 1 97.88 552 VAL B CA 1
ATOM 9787 C C . VAL B 1 552 ? -14.109 18.375 21.984 1 97.88 552 VAL B C 1
ATOM 9789 O O . VAL B 1 552 ? -15 18.156 22.797 1 97.88 552 VAL B O 1
ATOM 9792 N N . GLN B 1 553 ? -13.812 19.578 21.578 1 97.62 553 GLN B N 1
ATOM 9793 C CA . GLN B 1 553 ? -14.508 20.75 22.094 1 97.62 553 GLN B CA 1
ATOM 9794 C C . GLN B 1 553 ? -15.977 20.75 21.672 1 97.62 553 GLN B C 1
ATOM 9796 O O . GLN B 1 553 ? -16.844 21.188 22.422 1 97.62 553 GLN B O 1
ATOM 9801 N N . VAL B 1 554 ? -16.25 20.312 20.484 1 96.81 554 VAL B N 1
ATOM 9802 C CA . VAL B 1 554 ? -17.625 20.203 20.016 1 96.81 554 VAL B CA 1
ATOM 9803 C C . VAL B 1 554 ? -18.391 19.219 20.875 1 96.81 554 VAL B C 1
ATOM 9805 O O . VAL B 1 554 ? -19.547 19.469 21.25 1 96.81 554 VAL B O 1
ATOM 9808 N N . GLN B 1 555 ? -17.781 18.078 21.172 1 96.31 555 GLN B N 1
ATOM 9809 C CA . GLN B 1 555 ? -18.422 17.094 22.047 1 96.31 555 GLN B CA 1
ATOM 9810 C C . GLN B 1 555 ? -18.641 17.656 23.438 1 96.31 555 GLN B C 1
ATOM 9812 O O . GLN B 1 555 ? -19.688 17.422 24.047 1 96.31 555 GLN B O 1
ATOM 9817 N N . LEU B 1 556 ? -17.703 18.359 23.938 1 96.69 556 LEU B N 1
ATOM 9818 C CA . LEU B 1 556 ? -17.812 19 25.234 1 96.69 556 LEU B CA 1
ATOM 9819 C C . LEU B 1 556 ? -18.922 20.047 25.234 1 96.69 556 LEU B C 1
ATOM 9821 O O . LEU B 1 556 ? -19.703 20.156 26.188 1 96.69 556 LEU B O 1
ATOM 9825 N N . CYS B 1 557 ? -18.969 20.797 24.156 1 96.19 557 CYS B N 1
ATOM 9826 C CA . CYS B 1 557 ? -20.016 21.797 23.984 1 96.19 557 CYS B CA 1
ATOM 9827 C C . CYS B 1 557 ? -21.406 21.172 24 1 96.19 557 CYS B C 1
ATOM 9829 O O . CYS B 1 557 ? -22.312 21.688 24.641 1 96.19 557 CYS B O 1
ATOM 9831 N N . LYS B 1 558 ? -21.547 20.109 23.297 1 95.5 558 LYS B N 1
ATOM 9832 C CA . LYS B 1 558 ? -22.812 19.375 23.281 1 95.5 558 LYS B CA 1
ATOM 9833 C C . LYS B 1 558 ? -23.234 18.984 24.688 1 95.5 558 LYS B C 1
ATOM 9835 O O . LYS B 1 558 ? -24.406 19.125 25.047 1 95.5 558 LYS B O 1
ATOM 9840 N N . TYR B 1 559 ? -22.312 18.484 25.438 1 95.88 559 TYR B N 1
ATOM 9841 C CA . TYR B 1 559 ? -22.578 18.094 26.812 1 95.88 559 TYR B CA 1
ATOM 9842 C C . TYR B 1 559 ? -23.047 19.281 27.641 1 95.88 559 TYR B C 1
ATOM 9844 O O . TYR B 1 559 ? -24.016 19.172 28.406 1 95.88 559 TYR B O 1
ATOM 9852 N N . PHE B 1 560 ? -22.469 20.438 27.516 1 96 560 PHE B N 1
ATOM 9853 C CA . PHE B 1 560 ? -22.844 21.625 28.281 1 96 560 PHE B CA 1
ATOM 9854 C C . PHE B 1 560 ? -24.234 22.125 27.875 1 96 560 PHE B C 1
ATOM 9856 O O . PHE B 1 560 ? -24.984 22.641 28.703 1 96 560 PHE B O 1
ATOM 9863 N N . ILE B 1 561 ? -24.5 21.969 26.594 1 94.81 561 ILE B N 1
ATOM 9864 C CA . ILE B 1 561 ? -25.844 22.312 26.141 1 94.81 561 ILE B CA 1
ATOM 9865 C C . ILE B 1 561 ? -26.875 21.406 26.781 1 94.81 561 ILE B C 1
ATOM 9867 O O . ILE B 1 561 ? -27.906 21.859 27.281 1 94.81 561 ILE B O 1
ATOM 9871 N N . GLU B 1 562 ? -26.547 20.109 26.844 1 94.62 562 GLU B N 1
ATOM 9872 C CA . GLU B 1 562 ? -27.469 19.109 27.391 1 94.62 562 GLU B CA 1
ATOM 9873 C C . GLU B 1 562 ? -27.719 19.344 28.875 1 94.62 562 GLU B C 1
ATOM 9875 O O . GLU B 1 562 ? -28.828 19.125 29.375 1 94.62 562 GLU B O 1
ATOM 9880 N N . ILE B 1 563 ? -26.703 19.766 29.578 1 95 563 ILE B N 1
ATOM 9881 C CA . ILE B 1 563 ? -26.875 19.953 31.016 1 95 563 ILE B CA 1
ATOM 9882 C C . ILE B 1 563 ? -27.234 21.406 31.312 1 95 563 ILE B C 1
ATOM 9884 O O . ILE B 1 563 ? -27.219 21.844 32.469 1 95 563 ILE B O 1
ATOM 9888 N N . ASN B 1 564 ? -27.438 22.281 30.344 1 93.81 564 ASN B N 1
ATOM 9889 C CA . ASN B 1 564 ? -27.875 23.672 30.406 1 93.81 564 ASN B CA 1
ATOM 9890 C C . ASN B 1 564 ? -26.875 24.547 31.172 1 93.81 564 ASN B C 1
ATOM 9892 O O . ASN B 1 564 ? -27.266 25.328 32.031 1 93.81 564 ASN B O 1
ATOM 9896 N N . ASP B 1 565 ? -25.641 24.297 30.984 1 94.25 565 ASP B N 1
ATOM 9897 C CA . ASP B 1 565 ? -24.578 25.141 31.484 1 94.25 565 ASP B CA 1
ATOM 9898 C C . ASP B 1 565 ? -24.156 26.188 30.453 1 94.25 565 ASP B C 1
ATOM 9900 O O . ASP B 1 565 ? -23.172 26 29.734 1 94.25 565 ASP B O 1
ATOM 9904 N N . SER B 1 566 ? -24.688 27.344 30.375 1 90.62 566 SER B N 1
ATOM 9905 C CA . SER B 1 566 ? -24.547 28.344 29.328 1 90.62 566 SER B CA 1
ATOM 9906 C C . SER B 1 566 ? -23.188 29.031 29.406 1 90.62 566 SER B C 1
ATOM 9908 O O . SER B 1 566 ? -22.641 29.469 28.391 1 90.62 566 SER B O 1
ATOM 9910 N N . GLU B 1 567 ? -22.719 29.219 30.703 1 92.06 567 GLU B N 1
ATOM 9911 C CA . GLU B 1 567 ? -21.438 29.906 30.875 1 92.06 567 GLU B CA 1
ATOM 9912 C C . GLU B 1 567 ? -20.297 29.094 30.266 1 92.06 567 GLU B C 1
ATOM 9914 O O . GLU B 1 567 ? -19.5 29.625 29.484 1 92.06 567 GLU B O 1
ATOM 9919 N N . ARG B 1 568 ? -20.25 27.844 30.641 1 94.19 568 ARG B N 1
ATOM 9920 C CA . ARG B 1 568 ? -19.172 27.016 30.109 1 94.19 568 ARG B CA 1
ATOM 9921 C C . ARG B 1 568 ? -19.391 26.734 28.625 1 94.19 568 ARG B C 1
ATOM 9923 O O . ARG B 1 568 ? -18.422 26.594 27.859 1 94.19 568 ARG B O 1
ATOM 9930 N N . GLU B 1 569 ? -20.562 26.594 28.188 1 94.62 569 GLU B N 1
ATOM 9931 C CA . GLU B 1 569 ? -20.875 26.469 26.766 1 94.62 569 GLU B CA 1
ATOM 9932 C C . GLU B 1 569 ? -20.281 27.609 25.953 1 94.62 569 GLU B C 1
ATOM 9934 O O . GLU B 1 569 ? -19.672 27.391 24.906 1 94.62 569 GLU B O 1
ATOM 9939 N N . SER B 1 570 ? -20.484 28.859 26.438 1 91.88 570 SER B N 1
ATOM 9940 C CA . SER B 1 570 ? -19.984 30.047 25.734 1 91.88 570 SER B CA 1
ATOM 9941 C C . SER B 1 570 ? -18.469 30.016 25.609 1 91.88 570 SER B C 1
ATOM 9943 O O . SER B 1 570 ? -17.906 30.375 24.578 1 91.88 570 SER B O 1
ATOM 9945 N N . THR B 1 571 ? -17.844 29.625 26.719 1 93.19 571 THR B N 1
ATOM 9946 C CA . THR B 1 571 ? -16.375 29.547 26.719 1 93.19 571 THR B CA 1
ATOM 9947 C C . THR B 1 571 ? -15.898 28.547 25.672 1 93.19 571 THR B C 1
ATOM 9949 O O . THR B 1 571 ? -14.969 28.828 24.922 1 93.19 571 THR B O 1
ATOM 9952 N N . VAL B 1 572 ? -16.547 27.391 25.609 1 95.69 572 VAL B N 1
ATOM 9953 C CA . VAL B 1 572 ? -16.141 26.328 24.688 1 95.69 572 VAL B CA 1
ATOM 9954 C C . VAL B 1 572 ? -16.422 26.75 23.25 1 95.69 572 VAL B C 1
ATOM 9956 O O . VAL B 1 572 ? -15.672 26.422 22.344 1 95.69 572 VAL B O 1
ATOM 9959 N N . TRP B 1 573 ? -17.5 27.453 23.016 1 94.25 573 TRP B N 1
ATOM 9960 C CA . TRP B 1 573 ? -17.781 28 21.688 1 94.25 573 TRP B CA 1
ATOM 9961 C C . TRP B 1 573 ? -16.656 28.922 21.219 1 94.25 573 TRP B C 1
ATOM 9963 O O . TRP B 1 573 ? -16.281 28.906 20.047 1 94.25 573 TRP B O 1
ATOM 9973 N N . GLY B 1 574 ? -16.172 29.766 22.203 1 93.81 574 GLY B N 1
ATOM 9974 C CA . GLY B 1 574 ? -15.031 30.594 21.891 1 93.81 574 GLY B CA 1
ATOM 9975 C C . GLY B 1 574 ? -13.812 29.797 21.453 1 93.81 574 GLY B C 1
ATOM 9976 O O . GLY B 1 574 ? -13.125 30.172 20.5 1 93.81 574 GLY B O 1
ATOM 9977 N N . GLU B 1 575 ? -13.547 28.766 22.141 1 95.56 575 GLU B N 1
ATOM 9978 C CA . GLU B 1 575 ? -12.406 27.906 21.844 1 95.56 575 GLU B CA 1
ATOM 9979 C C . GLU B 1 575 ? -12.57 27.234 20.484 1 95.56 575 GLU B C 1
ATOM 9981 O O . GLU B 1 575 ? -11.609 27.109 19.719 1 95.56 575 GLU B O 1
ATOM 9986 N N . ILE B 1 576 ? -13.766 26.719 20.141 1 96.88 576 ILE B N 1
ATOM 9987 C CA . ILE B 1 576 ? -14.062 26.109 18.859 1 96.88 576 ILE B CA 1
ATOM 9988 C C . ILE B 1 576 ? -13.789 27.109 17.734 1 96.88 576 ILE B C 1
ATOM 9990 O O . ILE B 1 576 ? -13.133 26.781 16.75 1 96.88 576 ILE B O 1
ATOM 9994 N N . ASN B 1 577 ? -14.227 28.328 17.953 1 95.44 577 ASN B N 1
ATOM 9995 C CA . ASN B 1 577 ? -14.094 29.344 16.922 1 95.44 577 ASN B CA 1
ATOM 9996 C C . ASN B 1 577 ? -12.633 29.734 16.688 1 95.44 577 ASN B C 1
ATOM 9998 O O . ASN B 1 577 ? -12.234 30.062 15.57 1 95.44 577 ASN B O 1
ATOM 10002 N N . VAL B 1 578 ? -11.875 29.75 17.781 1 96.19 578 VAL B N 1
ATOM 10003 C CA . VAL B 1 578 ? -10.445 30.031 17.625 1 96.19 578 VAL B CA 1
ATOM 10004 C C . VAL B 1 578 ? -9.812 28.969 16.734 1 96.19 578 VAL B C 1
ATOM 10006 O O . VAL B 1 578 ? -9.016 29.297 15.852 1 96.19 578 VAL B O 1
ATOM 10009 N N . LEU B 1 579 ? -10.109 27.75 16.953 1 97.44 579 LEU B N 1
ATOM 10010 C CA . LEU B 1 579 ? -9.555 26.672 16.141 1 97.44 579 LEU B CA 1
ATOM 10011 C C . LEU B 1 579 ? -10.062 26.734 14.711 1 97.44 579 LEU B C 1
ATOM 10013 O O . LEU B 1 579 ? -9.32 26.469 13.766 1 97.44 579 LEU B O 1
ATOM 10017 N N . ARG B 1 580 ? -11.312 27.062 14.5 1 96.62 580 ARG B N 1
ATOM 10018 C CA . ARG B 1 580 ? -11.844 27.281 13.156 1 96.62 580 ARG B CA 1
ATOM 10019 C C . ARG B 1 580 ? -11.086 28.391 12.43 1 96.62 580 ARG B C 1
ATOM 10021 O O . ARG B 1 580 ? -10.742 28.234 11.258 1 96.62 580 ARG B O 1
ATOM 10028 N N . PHE B 1 581 ? -10.852 29.406 13.156 1 95.19 581 PHE B N 1
ATOM 10029 C CA . PHE B 1 581 ? -10.117 30.531 12.586 1 95.19 581 PHE B CA 1
ATOM 10030 C C . PHE B 1 581 ? -8.711 30.094 12.18 1 95.19 581 PHE B C 1
ATOM 10032 O O . PHE B 1 581 ? -8.219 30.484 11.117 1 95.19 581 PHE B O 1
ATOM 10039 N N . ALA B 1 582 ? -8.102 29.391 13.094 1 96.81 582 ALA B N 1
ATOM 10040 C CA . ALA B 1 582 ? -6.762 28.906 12.789 1 96.81 582 ALA B CA 1
ATOM 10041 C C . ALA B 1 582 ? -6.75 28.109 11.484 1 96.81 582 ALA B C 1
ATOM 10043 O O . ALA B 1 582 ? -5.879 28.312 10.633 1 96.81 582 ALA B O 1
ATOM 10044 N N . MET B 1 583 ? -7.656 27.219 11.281 1 97.62 583 MET B N 1
ATOM 10045 C CA . MET B 1 583 ? -7.75 26.391 10.078 1 97.62 583 MET B CA 1
ATOM 10046 C C . MET B 1 583 ? -8.039 27.25 8.852 1 97.62 583 MET B C 1
ATOM 10048 O O . MET B 1 583 ? -7.414 27.062 7.805 1 97.62 583 MET B O 1
ATOM 10052 N N . MET B 1 584 ? -8.914 28.203 8.992 1 95.75 584 MET B N 1
ATOM 10053 C CA . MET B 1 584 ? -9.273 29.078 7.875 1 95.75 584 MET B CA 1
ATOM 10054 C C . MET B 1 584 ? -8.094 29.969 7.484 1 95.75 584 MET B C 1
ATOM 10056 O O . MET B 1 584 ? -7.859 30.203 6.297 1 95.75 584 MET B O 1
ATOM 10060 N N . GLU B 1 585 ? -7.418 30.453 8.516 1 95.25 585 GLU B N 1
ATOM 10061 C CA . GLU B 1 585 ? -6.234 31.266 8.242 1 95.25 585 GLU B CA 1
ATOM 10062 C C . GLU B 1 585 ? -5.184 30.453 7.484 1 95.25 585 GLU B C 1
ATOM 10064 O O . GLU B 1 585 ? -4.594 30.953 6.52 1 95.25 585 GLU B O 1
ATOM 10069 N N . TYR B 1 586 ? -4.941 29.281 7.953 1 96.12 586 TYR B N 1
ATOM 10070 C CA . TYR B 1 586 ? -4.027 28.391 7.246 1 96.12 586 TYR B CA 1
ATOM 10071 C C . TYR B 1 586 ? -4.508 28.141 5.82 1 96.12 586 TYR B C 1
ATOM 10073 O O . TYR B 1 586 ? -3.699 28.047 4.895 1 96.12 586 TYR B O 1
ATOM 10081 N N . GLY B 1 587 ? -5.812 28.047 5.602 1 94.44 587 GLY B N 1
ATOM 10082 C CA . GLY B 1 587 ? -6.445 27.734 4.332 1 94.44 587 GLY B CA 1
ATOM 10083 C C . GLY B 1 587 ? -6.336 28.859 3.312 1 94.44 587 GLY B C 1
ATOM 10084 O O . GLY B 1 587 ? -6.578 28.641 2.123 1 94.44 587 GLY B O 1
ATOM 10085 N N . GLN B 1 588 ? -5.934 30.031 3.748 1 90.38 588 GLN B N 1
ATOM 10086 C CA . GLN B 1 588 ? -5.77 31.141 2.816 1 90.38 588 GLN B CA 1
ATOM 10087 C C . GLN B 1 588 ? -4.676 30.844 1.794 1 90.38 588 GLN B C 1
ATOM 10089 O O . GLN B 1 588 ? -4.773 31.25 0.637 1 90.38 588 GLN B O 1
ATOM 10094 N N . ARG B 1 589 ? -3.723 30.109 2.242 1 91.62 589 ARG B N 1
ATOM 10095 C CA . ARG B 1 589 ? -2.627 29.75 1.352 1 91.62 589 ARG B CA 1
ATOM 10096 C C . ARG B 1 589 ? -2.719 28.281 0.95 1 91.62 589 ARG B C 1
ATOM 10098 O O . ARG B 1 589 ? -2.467 27.922 -0.205 1 91.62 589 ARG B O 1
ATOM 10105 N N . SER B 1 590 ? -3.023 27.469 1.92 1 93.62 590 SER B N 1
ATOM 10106 C CA . SER B 1 590 ? -3.137 26.031 1.703 1 93.62 590 SER B CA 1
ATOM 10107 C C . SER B 1 590 ? -4.562 25.547 1.946 1 93.62 590 SER B C 1
ATOM 10109 O O . SER B 1 590 ? -4.973 25.359 3.094 1 93.62 590 SER B O 1
ATOM 10111 N N . PRO B 1 591 ? -5.258 25.188 0.948 1 92.94 591 PRO B N 1
ATOM 10112 C CA . PRO B 1 591 ? -6.68 24.844 1.003 1 92.94 591 PRO B CA 1
ATOM 10113 C C . PRO B 1 591 ? -6.973 23.703 1.965 1 92.94 591 PRO B C 1
ATOM 10115 O O . PRO B 1 591 ? -8.125 23.484 2.355 1 92.94 591 PRO B O 1
ATOM 10118 N N . ILE B 1 592 ? -6.027 22.938 2.402 1 95.12 592 ILE B N 1
ATOM 10119 C CA . ILE B 1 592 ? -6.254 21.844 3.342 1 95.12 592 ILE B CA 1
ATOM 10120 C C . ILE B 1 592 ? -6.828 22.406 4.645 1 95.12 592 ILE B C 1
ATOM 10122 O O . ILE B 1 592 ? -7.625 21.734 5.309 1 95.12 592 ILE B O 1
ATOM 10126 N N . GLY B 1 593 ? -6.441 23.625 5.02 1 95.94 593 GLY B N 1
ATOM 10127 C CA . GLY B 1 593 ? -7.016 24.25 6.199 1 95.94 593 GLY B CA 1
ATOM 10128 C C . GLY B 1 593 ? -8.516 24.469 6.094 1 95.94 593 GLY B C 1
ATOM 10129 O O . GLY B 1 593 ? -9.266 24.109 7.004 1 95.94 593 GLY B O 1
ATOM 10130 N N . THR B 1 594 ? -8.945 24.969 4.98 1 93.69 594 THR B N 1
ATOM 10131 C CA . THR B 1 594 ? -10.359 25.219 4.746 1 93.69 594 THR B CA 1
ATOM 10132 C C . THR B 1 594 ? -11.133 23.906 4.66 1 93.69 594 THR B C 1
ATOM 10134 O O . THR B 1 594 ? -12.281 23.828 5.109 1 93.69 594 THR B O 1
ATOM 10137 N N . ARG B 1 595 ? -10.5 23 4.113 1 91.94 595 ARG B N 1
ATOM 10138 C CA . ARG B 1 595 ? -11.156 21.703 4.008 1 91.94 595 ARG B CA 1
ATOM 10139 C C . ARG B 1 595 ? -11.414 21.109 5.387 1 91.94 595 ARG B C 1
ATOM 10141 O O . ARG B 1 595 ? -12.484 20.547 5.637 1 91.94 595 ARG B O 1
ATOM 10148 N N . GLN B 1 596 ? -10.422 21.172 6.234 1 94.62 596 GLN B N 1
ATOM 10149 C CA . GLN B 1 596 ? -10.586 20.641 7.586 1 94.62 596 GLN B CA 1
ATOM 10150 C C . GLN B 1 596 ? -11.68 21.391 8.336 1 94.62 596 GLN B C 1
ATOM 10152 O O . GLN B 1 596 ? -12.445 20.781 9.094 1 94.62 596 GLN B O 1
ATOM 10157 N N . GLU B 1 597 ? -11.742 22.672 8.156 1 95.56 597 GLU B N 1
ATOM 10158 C CA . GLU B 1 597 ? -12.789 23.453 8.789 1 95.56 597 GLU B CA 1
ATOM 10159 C C . GLU B 1 597 ? -14.164 23.062 8.266 1 95.56 597 GLU B C 1
ATOM 10161 O O . GLU B 1 597 ? -15.133 23.016 9.031 1 95.56 597 GLU B O 1
ATOM 10166 N N . ARG B 1 598 ? -14.281 22.781 6.992 1 92.06 598 ARG B N 1
ATOM 10167 C CA . ARG B 1 598 ? -15.547 22.344 6.41 1 92.06 598 ARG B CA 1
ATOM 10168 C C . ARG B 1 598 ? -16.016 21.031 7.012 1 92.06 598 ARG B C 1
ATOM 10170 O O . ARG B 1 598 ? -17.203 20.828 7.254 1 92.06 598 ARG B O 1
ATOM 10177 N N . LEU B 1 599 ? -15.078 20.219 7.188 1 90.88 599 LEU B N 1
ATOM 10178 C CA . LEU B 1 599 ? -15.398 18.953 7.84 1 90.88 599 LEU B CA 1
ATOM 10179 C C . LEU B 1 599 ? -15.945 19.188 9.242 1 90.88 599 LEU B C 1
ATOM 10181 O O . LEU B 1 599 ? -16.875 18.5 9.672 1 90.88 599 LEU B O 1
ATOM 10185 N N . LEU B 1 600 ? -15.344 20.109 9.922 1 94.56 600 LEU B N 1
ATOM 10186 C CA . LEU B 1 600 ? -15.773 20.438 11.281 1 94.56 600 LEU B CA 1
ATOM 10187 C C . LEU B 1 600 ? -17.188 20.984 11.281 1 94.56 600 LEU B C 1
ATOM 10189 O O . LEU B 1 600 ? -17.969 20.719 12.188 1 94.56 600 LEU B O 1
ATOM 10193 N N . GLN B 1 601 ? -17.562 21.734 10.25 1 91.44 601 GLN B N 1
ATOM 10194 C CA . GLN B 1 601 ? -18.906 22.297 10.141 1 91.44 601 GLN B CA 1
ATOM 10195 C C . GLN B 1 601 ? -19.969 21.203 10.094 1 91.44 601 GLN B C 1
ATOM 10197 O O . GLN B 1 601 ? -21.047 21.344 10.672 1 91.44 601 GLN B O 1
ATOM 10202 N N . GLY B 1 602 ? -19.625 20.141 9.422 1 87.62 602 GLY B N 1
ATOM 10203 C CA . GLY B 1 602 ? -20.547 19.016 9.398 1 87.62 602 GLY B CA 1
ATOM 10204 C C . GLY B 1 602 ? -20.828 18.453 10.773 1 87.62 602 GLY B C 1
ATOM 10205 O O . GLY B 1 602 ? -21.969 18.109 11.086 1 87.62 602 GLY B O 1
ATOM 10206 N N . LEU B 1 603 ? -19.891 18.469 11.609 1 88.94 603 LEU B N 1
ATOM 10207 C CA . LEU B 1 603 ? -20.016 17.938 12.961 1 88.94 603 LEU B CA 1
ATOM 10208 C C . LEU B 1 603 ? -20.734 18.922 13.875 1 88.94 603 LEU B C 1
ATOM 10210 O O . LEU B 1 603 ? -21.391 18.531 14.836 1 88.94 603 LEU B O 1
ATOM 10214 N N . MET B 1 604 ? -20.547 20.188 13.609 1 93.31 604 MET B N 1
ATOM 10215 C CA . MET B 1 604 ? -21.078 21.25 14.461 1 93.31 604 MET B CA 1
ATOM 10216 C C . MET B 1 604 ? -22.562 21.469 14.195 1 93.31 604 MET B C 1
ATOM 10218 O O . MET B 1 604 ? -23.234 22.156 14.961 1 93.31 604 MET B O 1
ATOM 10222 N N . ARG B 1 605 ? -23.094 20.859 13.172 1 90.44 605 ARG B N 1
ATOM 10223 C CA . ARG B 1 605 ? -24.5 21.062 12.828 1 90.44 605 ARG B CA 1
ATOM 10224 C C . ARG B 1 605 ? -25.406 20.734 14.008 1 90.44 605 ARG B C 1
ATOM 10226 O O . ARG B 1 605 ? -26.391 21.453 14.258 1 90.44 605 ARG B O 1
ATOM 10233 N N . GLU B 1 606 ? -25.094 19.75 14.656 1 90 606 GLU B N 1
ATOM 10234 C CA . GLU B 1 606 ? -25.922 19.312 15.781 1 90 606 GLU B CA 1
ATOM 10235 C C . GLU B 1 606 ? -25.906 20.344 16.906 1 90 606 GLU B C 1
ATOM 10237 O O . GLU B 1 606 ? -26.969 20.688 17.438 1 90 606 GLU B O 1
ATOM 10242 N N . ILE B 1 607 ? -24.781 20.906 17.234 1 91.69 607 ILE B N 1
ATOM 10243 C CA . ILE B 1 607 ? -24.719 21.828 18.344 1 91.69 607 ILE B CA 1
ATOM 10244 C C . ILE B 1 607 ? -25.25 23.203 17.922 1 91.69 607 ILE B C 1
ATOM 10246 O O . ILE B 1 607 ? -25.766 23.953 18.75 1 91.69 607 ILE B O 1
ATOM 10250 N N . VAL B 1 608 ? -25.141 23.5 16.703 1 90.56 608 VAL B N 1
ATOM 10251 C CA . VAL B 1 608 ? -25.688 24.75 16.203 1 90.56 608 VAL B CA 1
ATO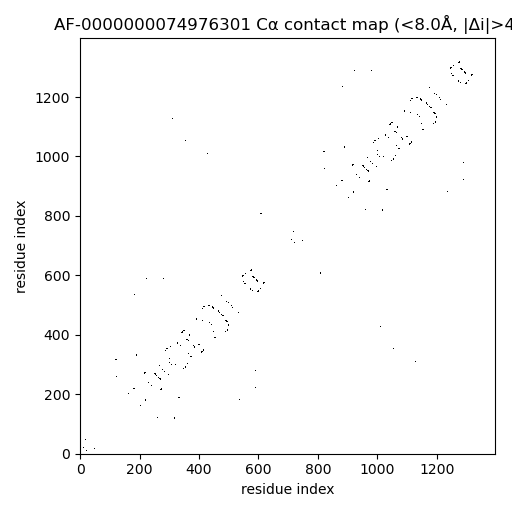M 10252 C C . VAL B 1 608 ? -27.219 24.719 16.281 1 90.56 608 VAL B C 1
ATOM 10254 O O . VAL B 1 608 ? -27.859 25.719 16.609 1 90.56 608 VAL B O 1
ATOM 10257 N N . ARG B 1 609 ? -27.719 23.562 16.062 1 89.88 609 ARG B N 1
ATOM 10258 C CA . ARG B 1 609 ? -29.172 23.391 16.156 1 89.88 609 ARG B CA 1
ATOM 10259 C C . ARG B 1 609 ? -29.625 23.422 17.609 1 89.88 609 ARG B C 1
ATOM 10261 O O . ARG B 1 609 ? -30.688 23.969 17.922 1 89.88 609 ARG B O 1
ATOM 10268 N N . MET B 1 610 ? -28.828 22.938 18.469 1 91.5 610 MET B N 1
ATOM 10269 C CA . MET B 1 610 ? -29.203 22.75 19.875 1 91.5 610 MET B CA 1
ATOM 10270 C C . MET B 1 610 ? -28.953 24.016 20.672 1 91.5 610 MET B C 1
ATOM 10272 O O . MET B 1 610 ? -29.609 24.25 21.688 1 91.5 610 MET B O 1
ATOM 10276 N N . THR B 1 611 ? -28.047 24.75 20.266 1 89.38 611 THR B N 1
ATOM 10277 C CA . THR B 1 611 ? -27.562 25.844 21.109 1 89.38 611 THR B CA 1
ATOM 10278 C C . THR B 1 611 ? -28.578 26.969 21.188 1 89.38 611 THR B C 1
ATOM 10280 O O . THR B 1 611 ? -29.344 27.188 20.234 1 89.38 611 THR B O 1
ATOM 10283 N N . ALA B 1 612 ? -28.625 27.578 22.344 1 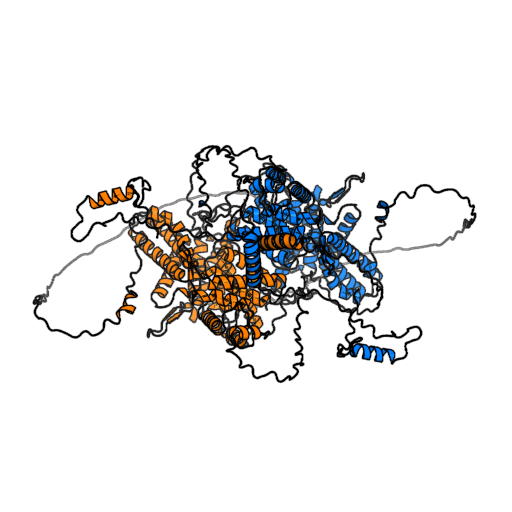81.25 612 ALA B N 1
ATOM 10284 C CA . ALA B 1 612 ? -29.469 28.734 22.547 1 81.25 612 ALA B CA 1
ATOM 10285 C C . ALA B 1 612 ? -28.703 30.031 22.25 1 81.25 612 ALA B C 1
ATOM 10287 O O . ALA B 1 612 ? -29.297 31.109 22.234 1 81.25 612 ALA B O 1
ATOM 10288 N N . GLN B 1 613 ? -27.484 29.875 21.953 1 80.06 613 GLN B N 1
ATOM 10289 C CA . GLN B 1 613 ? -26.656 31.047 21.656 1 80.06 613 GLN B CA 1
ATOM 10290 C C . GLN B 1 613 ? -27.047 31.672 20.328 1 80.06 613 GLN B C 1
ATOM 10292 O O . GLN B 1 613 ? -27.219 30.969 19.328 1 80.06 613 GLN B O 1
ATOM 10297 N N . LYS B 1 614 ? -27.344 32.938 20.297 1 70.06 614 LYS B N 1
ATOM 10298 C CA . LYS B 1 614 ? -27.875 33.625 19.125 1 70.06 614 LYS B CA 1
ATOM 10299 C C . LYS B 1 614 ? -26.844 33.656 18 1 70.06 614 LYS B C 1
ATOM 10301 O O . LYS B 1 614 ? -27.203 33.438 16.828 1 70.06 614 LYS B O 1
ATOM 10306 N N . GLN B 1 615 ? -25.5 33.969 18.281 1 74.12 615 GLN B N 1
ATOM 10307 C CA . GLN B 1 615 ? -24.453 34 17.266 1 74.12 615 GLN B CA 1
ATOM 10308 C C . GLN B 1 615 ? -23.266 33.156 17.672 1 74.12 615 GLN B C 1
ATOM 10310 O O . GLN B 1 615 ? -22.172 33.688 17.922 1 74.12 615 GLN B O 1
ATOM 10315 N N . PRO B 1 616 ? -23.5 31.891 17.641 1 76.19 616 PRO B N 1
ATOM 10316 C CA . PRO B 1 616 ? -22.484 31 18.188 1 76.19 616 PRO B CA 1
ATOM 10317 C C . PRO B 1 616 ? -21.188 31.047 17.375 1 76.19 616 PRO B C 1
ATOM 10319 O O . PRO B 1 616 ? -20.109 30.812 17.922 1 76.19 616 PRO B O 1
ATOM 10322 N N . LEU B 1 617 ? -21.297 31.344 16.125 1 74.75 617 LEU B N 1
ATOM 10323 C CA . LEU B 1 617 ? -20.125 31.312 15.258 1 74.75 617 LEU B CA 1
ATOM 10324 C C . LEU B 1 617 ? -19.328 32.594 15.367 1 74.75 617 LEU B C 1
ATOM 10326 O O . LEU B 1 617 ? -18.188 32.688 14.875 1 74.75 617 LEU B O 1
ATOM 10330 N N . GLU B 1 618 ? -19.812 33.719 16.031 1 66.69 618 GLU B N 1
ATOM 10331 C CA . GLU B 1 618 ? -19.156 35.031 16.188 1 66.69 618 GLU B CA 1
ATOM 10332 C C . GLU B 1 618 ? -18.578 35.156 17.594 1 66.69 618 GLU B C 1
ATOM 10334 O O . GLU B 1 618 ? -17.781 36.062 17.859 1 66.69 618 GLU B O 1
ATOM 10339 N N . VAL B 1 619 ? -18.969 34.531 18.422 1 55.34 619 VAL B N 1
ATOM 10340 C CA . VAL B 1 619 ? -18.609 34.781 19.812 1 55.34 619 VAL B CA 1
ATOM 10341 C C . VAL B 1 619 ? -17.109 35.062 19.922 1 55.34 619 VAL B C 1
ATOM 10343 O O . VAL B 1 619 ? -16.688 36.094 20.453 1 55.34 619 VAL B O 1
ATOM 10346 N N . GLY B 1 620 ? -16.109 34.312 20.281 1 50.28 620 GLY B N 1
ATOM 10347 C CA . GLY B 1 620 ? -14.734 34.469 20.75 1 50.28 620 GLY B CA 1
ATOM 10348 C C . GLY B 1 620 ? -13.758 34.812 19.641 1 50.28 620 GLY B C 1
ATOM 10349 O O . GLY B 1 620 ? -12.578 34.469 19.719 1 50.28 620 GLY B O 1
ATOM 10350 N N . VAL B 1 621 ? -14.133 35.406 18.625 1 47.84 621 VAL B N 1
ATOM 10351 C CA . VAL B 1 621 ? -13.078 35.75 17.672 1 47.84 621 VAL B CA 1
ATOM 10352 C C . VAL B 1 621 ? -12.164 36.812 18.266 1 47.84 621 VAL B C 1
ATOM 10354 O O . VAL B 1 621 ? -12.633 37.844 18.719 1 47.84 621 VAL B O 1
ATOM 10357 N N . PRO B 1 622 ? -11.039 36.594 18.75 1 42.44 622 PRO B N 1
ATOM 10358 C CA . PRO B 1 622 ? -10.172 37.656 19.234 1 42.44 622 PRO B CA 1
ATOM 10359 C C . PRO B 1 622 ? -10.172 38.875 18.328 1 42.44 622 PRO B C 1
ATOM 10361 O O . PRO B 1 622 ? -10.008 38.75 17.109 1 42.44 622 PRO B O 1
ATOM 10364 N N . LEU B 1 623 ? -10.875 39.938 18.656 1 34.91 623 LEU B N 1
ATOM 10365 C CA . LEU B 1 623 ? -10.672 41.25 18.031 1 34.91 623 LEU B CA 1
ATOM 10366 C C . LEU B 1 623 ? -9.195 41.625 18.078 1 34.91 623 LEU B C 1
ATOM 10368 O O . LEU B 1 623 ? -8.719 42.156 19.062 1 34.91 623 LEU B O 1
ATOM 10372 N N . PHE B 1 624 ? -8.227 40.875 17.797 1 34.66 624 PHE B N 1
ATOM 10373 C CA . PHE B 1 624 ? -6.938 41.562 17.703 1 34.66 624 PHE B CA 1
ATOM 10374 C C . PHE B 1 624 ? -7.008 42.75 16.734 1 34.66 624 PHE B C 1
ATOM 10376 O O . PHE B 1 624 ? -7.523 42.594 15.633 1 34.66 624 PHE B O 1
ATOM 10383 N N . PRO B 1 625 ? -6.949 44.094 17.219 1 32.88 625 PRO B N 1
ATOM 10384 C CA . PRO B 1 625 ? -6.945 45.406 16.531 1 32.88 625 PRO B CA 1
ATOM 10385 C C . PRO B 1 625 ? -5.953 45.438 15.375 1 32.88 625 PRO B C 1
ATOM 10387 O O . PRO B 1 625 ? -5.703 46.531 14.82 1 32.88 625 PRO B O 1
ATOM 10390 N N . PHE B 1 626 ? -4.855 44.656 15.281 1 31.48 626 PHE B N 1
ATOM 10391 C CA . PHE B 1 626 ? -3.961 45.125 14.227 1 31.48 626 PHE B CA 1
ATOM 10392 C C . PHE B 1 626 ? -4.66 45.094 12.875 1 31.48 626 PHE B C 1
ATOM 10394 O O . PHE B 1 626 ? -4.824 44.031 12.273 1 31.48 626 PHE B O 1
ATOM 10401 N N . SER B 1 627 ? -5.68 45.969 12.734 1 28.02 627 SER B N 1
ATOM 10402 C CA . SER B 1 627 ? -6.32 46.375 11.484 1 28.02 627 SER B CA 1
ATOM 10403 C C . SER B 1 627 ? -5.281 46.75 10.43 1 28.02 627 SER B C 1
ATOM 10405 O O . SER B 1 627 ? -4.328 47.469 10.719 1 28.02 627 SER B O 1
ATOM 10407 N N . HIS B 1 628 ? -4.941 46.031 9.461 1 27.77 628 HIS B N 1
ATOM 10408 C CA . HIS B 1 628 ? -4.211 46.469 8.281 1 27.77 628 HIS B CA 1
ATOM 10409 C C . HIS B 1 628 ? -4.656 47.844 7.848 1 27.77 628 HIS B C 1
ATOM 10411 O O . HIS B 1 628 ? -4.449 48.25 6.695 1 27.77 628 HIS B O 1
ATOM 10417 N N . THR B 1 629 ? -5.328 48.688 8.688 1 28.03 629 THR B N 1
ATOM 10418 C CA . THR B 1 629 ? -5.602 50.031 8.234 1 28.03 629 THR B CA 1
ATOM 10419 C C . THR B 1 629 ? -4.301 50.812 8.016 1 28.03 629 THR B C 1
ATOM 10421 O O . THR B 1 629 ? -4.305 51.906 7.441 1 28.03 629 THR B O 1
ATOM 10424 N N . THR B 1 630 ? -3.24 50.531 8.773 1 28.36 630 THR B N 1
ATOM 10425 C CA . THR B 1 630 ? -2.211 51.562 8.773 1 28.36 630 THR B CA 1
ATOM 10426 C C . THR B 1 630 ? -1.518 51.656 7.422 1 28.36 630 THR B C 1
ATOM 10428 O O . THR B 1 630 ? -0.678 52.531 7.199 1 28.36 630 THR B O 1
ATOM 10431 N N . LEU B 1 631 ? -1.539 50.562 6.594 1 26.23 631 LEU B N 1
ATOM 10432 C CA . LEU B 1 631 ? -0.569 50.844 5.547 1 26.23 631 LEU B CA 1
ATOM 10433 C C . LEU B 1 631 ? -1.054 52 4.672 1 26.23 631 LEU B C 1
ATOM 10435 O O . LEU B 1 631 ? -0.269 52.594 3.928 1 26.23 631 LEU B O 1
ATOM 10439 N N . PHE B 1 632 ? -2.416 52.094 4.453 1 26 632 PHE B N 1
ATOM 10440 C CA . PHE B 1 632 ? -2.664 53.125 3.441 1 26 632 PHE B CA 1
ATOM 10441 C C . PHE B 1 632 ? -2.783 54.5 4.082 1 26 632 PHE B C 1
ATOM 10443 O O . PHE B 1 632 ? -3.426 55.406 3.527 1 26 632 PHE B O 1
ATOM 10450 N N . GLN B 1 633 ? -2.609 54.625 5.414 1 24.64 633 GLN B N 1
ATOM 10451 C CA . GLN B 1 633 ? -2.83 55.969 5.887 1 24.64 633 GLN B CA 1
ATOM 10452 C C . GLN B 1 633 ? -1.738 56.906 5.383 1 24.64 633 GLN B C 1
ATOM 10454 O O . GLN B 1 633 ? -1.574 58.031 5.902 1 24.64 633 GLN B O 1
ATOM 10459 N N . LYS B 1 634 ? -0.773 56.375 4.676 1 24.77 634 LYS B N 1
ATOM 10460 C CA . LYS B 1 634 ? 0.25 57.406 4.738 1 24.77 634 LYS B CA 1
ATOM 10461 C C . LYS B 1 634 ? -0.301 58.75 4.27 1 24.77 634 LYS B C 1
ATOM 10463 O O . LYS B 1 634 ? -0.034 59.781 4.883 1 24.77 634 LYS B O 1
ATOM 10468 N N . ASP B 1 635 ? -0.497 58.969 2.932 1 22.48 635 ASP B N 1
ATOM 10469 C CA . ASP B 1 635 ? 0.124 60.188 2.389 1 22.48 635 ASP B CA 1
ATOM 10470 C C . ASP B 1 635 ? -0.743 61.406 2.65 1 22.48 635 ASP B C 1
ATOM 10472 O O . ASP B 1 635 ? -1.288 62 1.716 1 22.48 635 ASP B O 1
ATOM 10476 N N . VAL B 1 636 ? -1.809 61.25 3.539 1 23.11 636 VAL B N 1
ATOM 10477 C CA . VAL B 1 636 ? -2.398 62.594 3.631 1 23.11 636 VAL B CA 1
ATOM 10478 C C . VAL B 1 636 ? -1.361 63.562 4.16 1 23.11 636 VAL B C 1
ATOM 10480 O O . VAL B 1 636 ? -0.896 63.438 5.293 1 23.11 636 VAL B O 1
ATOM 10483 N N . GLY B 1 637 ? -0.472 64.062 3.35 1 19.41 637 GLY B N 1
ATOM 10484 C CA . GLY B 1 637 ? 0.433 65.188 3.543 1 19.41 637 GLY B CA 1
ATOM 10485 C C . GLY B 1 637 ? -0.166 66.312 4.383 1 19.41 637 GLY B C 1
ATOM 10486 O O . GLY B 1 637 ? -1.377 66.312 4.613 1 19.41 637 GLY B O 1
ATOM 10487 N N . SER B 1 638 ? 0.68 67.312 4.695 1 20.34 638 SER B N 1
ATOM 10488 C CA . SER B 1 638 ? 1.041 68.438 5.551 1 20.34 638 SER B CA 1
ATOM 10489 C C . SER B 1 638 ? 0.082 69.625 5.359 1 20.34 638 SER B C 1
ATOM 10491 O O . SER B 1 638 ? 0.468 70.812 5.523 1 20.34 638 SER B O 1
ATOM 10493 N N . GLY B 1 639 ? -1.235 69.438 5.039 1 18.48 639 GLY B N 1
ATOM 10494 C CA . GLY B 1 639 ? -1.721 70.812 4.949 1 18.48 639 GLY B CA 1
ATOM 10495 C C . GLY B 1 639 ? -1.568 71.562 6.242 1 18.48 639 GLY B C 1
ATOM 10496 O O . GLY B 1 639 ? -1.489 71 7.32 1 18.48 639 GLY B O 1
ATOM 10497 N N . SER B 1 640 ? -1.237 73 6.348 1 18.06 640 SER B N 1
ATOM 10498 C CA . SER B 1 640 ? -0.8 74.062 7.23 1 18.06 640 SER B CA 1
ATOM 10499 C C . SER B 1 640 ? -1.855 74.375 8.289 1 18.06 640 SER B C 1
ATOM 10501 O O . SER B 1 640 ? -1.524 74.625 9.453 1 18.06 640 SER B O 1
ATOM 10503 N N . GLN B 1 641 ? -3.08 74.938 8.016 1 16.78 641 GLN B N 1
ATOM 10504 C CA . GLN B 1 641 ? -3.256 76.25 8.688 1 16.78 641 GLN B CA 1
ATOM 10505 C C . GLN B 1 641 ? -3.402 76.062 10.195 1 16.78 641 GLN B C 1
ATOM 10507 O O . GLN B 1 641 ? -2.631 76.625 10.977 1 16.78 641 GLN B O 1
ATOM 10512 N N . SER B 1 642 ? -4.656 76.562 10.734 1 17.39 642 SER B N 1
ATOM 10513 C CA . SER B 1 642 ? -5.07 77.688 11.555 1 17.39 642 SER B CA 1
ATOM 10514 C C . SER B 1 642 ? -5.352 77.25 12.992 1 17.39 642 SER B C 1
ATOM 10516 O O . SER B 1 642 ? -5.57 76.125 13.258 1 17.39 642 SER B O 1
ATOM 10518 N N . GLU B 1 643 ? -5.93 78.25 13.906 1 16.27 643 GLU B N 1
ATOM 10519 C CA . GLU B 1 643 ? -5.812 78.938 15.195 1 16.27 643 GLU B CA 1
ATOM 10520 C C . GLU B 1 643 ? -6.609 78.188 16.281 1 16.27 643 GLU B C 1
ATOM 10522 O O . GLU B 1 643 ? -6.137 78 17.406 1 16.27 643 GLU B O 1
ATOM 10527 N N . GLU B 1 644 ? -8.031 78 16.109 1 16.55 644 GLU B N 1
ATOM 10528 C CA . GLU B 1 644 ? -8.812 78.688 17.125 1 16.55 644 GLU B CA 1
ATOM 10529 C C . GLU B 1 644 ? -8.734 78 18.484 1 16.55 644 GLU B C 1
ATOM 10531 O O . GLU B 1 644 ? -8.391 76.812 18.547 1 16.55 644 GLU B O 1
ATOM 10536 N N . GLY B 1 645 ? -9.789 78.312 19.453 1 17.05 645 GLY B N 1
ATOM 10537 C CA . GLY B 1 645 ? -10.008 78.812 20.781 1 17.05 645 GLY B CA 1
ATOM 10538 C C . GLY B 1 645 ? -10.023 77.75 21.859 1 17.05 645 GLY B C 1
ATOM 10539 O O . GLY B 1 645 ? -10.094 76.562 21.547 1 17.05 645 GLY B O 1
ATOM 10540 N N . SER B 1 646 ? -10.195 78.188 23.219 1 16.34 646 SER B N 1
ATOM 10541 C CA . SER B 1 646 ? -9.727 78.188 24.594 1 16.34 646 SER B CA 1
ATOM 10542 C C . SER B 1 646 ? -10.383 77.125 25.422 1 16.34 646 SER B C 1
ATOM 10544 O O . SER B 1 646 ? -9.695 76.312 26.078 1 16.34 646 SER B O 1
ATOM 10546 N N . THR B 1 647 ? -11.734 77.25 25.906 1 16.31 647 THR B N 1
ATOM 10547 C CA . THR B 1 647 ? -11.922 77.5 27.328 1 16.31 647 THR B CA 1
ATOM 10548 C C . THR B 1 647 ? -12.203 76.188 28.094 1 16.31 647 THR B C 1
ATOM 10550 O O . THR B 1 647 ? -12.109 76.188 29.328 1 16.31 647 THR B O 1
ATOM 10553 N N . ALA B 1 648 ? -12.828 75.125 27.531 1 18.33 648 ALA B N 1
ATOM 10554 C CA . ALA B 1 648 ? -13.945 74.75 28.375 1 18.33 648 ALA B CA 1
ATOM 10555 C C . ALA B 1 648 ? -13.453 74.188 29.719 1 18.33 648 ALA B C 1
ATOM 10557 O O . ALA B 1 648 ? -12.32 73.75 29.828 1 18.33 648 ALA B O 1
ATOM 10558 N N . ALA B 1 649 ? -14.477 74.062 30.703 1 17.61 649 ALA B N 1
ATOM 10559 C CA . ALA B 1 649 ? -14.75 74.312 32.125 1 17.61 649 ALA B CA 1
ATOM 10560 C C . ALA B 1 649 ? -14.172 73.188 33 1 17.61 649 ALA B C 1
ATOM 10562 O O . ALA B 1 649 ? -14.031 72.062 32.562 1 17.61 649 ALA B O 1
ATOM 10563 N N . LEU B 1 650 ? -13.93 73.625 34.219 1 16.56 650 LEU B N 1
ATOM 10564 C CA . LEU B 1 650 ? -13.141 73.5 35.438 1 16.56 650 LEU B CA 1
ATOM 10565 C C . LEU B 1 650 ? -13.617 72.312 36.281 1 16.56 650 LEU B C 1
ATOM 10567 O O . LEU B 1 650 ? -14.703 72.375 36.844 1 16.56 650 LEU B O 1
ATOM 10571 N N . LEU B 1 651 ? -13.734 71.125 35.656 1 16.39 651 LEU B N 1
ATOM 10572 C CA . LEU B 1 651 ? -14.398 70.125 36.5 1 16.39 651 LEU B CA 1
ATOM 10573 C C . LEU B 1 651 ? -13.789 70.125 37.875 1 16.39 651 LEU B C 1
ATOM 10575 O O . LEU B 1 651 ? -12.562 70 38.031 1 16.39 651 LEU B O 1
ATOM 10579 N N . PRO B 1 652 ? -14.57 70.562 38.906 1 15.84 652 PRO B N 1
ATOM 10580 C CA . PRO B 1 652 ? -14.062 70.875 40.25 1 15.84 652 PRO B CA 1
ATOM 10581 C C . PRO B 1 652 ? -13.43 69.688 40.938 1 15.84 652 PRO B C 1
ATOM 10583 O O . PRO B 1 652 ? -13.781 68.562 40.656 1 15.84 652 PRO B O 1
ATOM 10586 N N . VAL B 1 653 ? -12.25 69.75 41.531 1 16.89 653 VAL B N 1
ATOM 10587 C CA . VAL B 1 653 ? -11.164 69.062 42.188 1 16.89 653 VAL B CA 1
ATOM 10588 C C . VAL B 1 653 ? -11.633 68.5 43.531 1 16.89 653 VAL B C 1
ATOM 10590 O O . VAL B 1 653 ? -10.992 67.625 44.125 1 16.89 653 VAL B O 1
ATOM 10593 N N . SER B 1 654 ? -12.914 68.938 44.125 1 15.16 654 SER B N 1
ATOM 10594 C CA . SER B 1 654 ? -12.562 69.25 45.5 1 15.16 654 SER B CA 1
ATOM 10595 C C . SER B 1 654 ? -12.031 68.062 46.25 1 15.16 654 SER B C 1
ATOM 10597 O O . SER B 1 654 ? -12.125 66.938 45.719 1 15.16 654 SER B O 1
ATOM 10599 N N . PRO B 1 655 ? -12.602 67.75 47.594 1 16.67 655 PRO B N 1
ATOM 10600 C CA . PRO B 1 655 ? -11.984 67.938 48.906 1 16.67 655 PRO B CA 1
ATOM 10601 C C . PRO B 1 655 ? -11.391 66.688 49.5 1 16.67 655 PRO B C 1
ATOM 10603 O O . PRO B 1 655 ? -11.734 65.562 49.062 1 16.67 655 PRO B O 1
ATOM 10606 N N . PRO B 1 656 ? -10.508 66.75 50.562 1 17.25 656 PRO B N 1
ATOM 10607 C CA . PRO B 1 656 ? -9.469 66.062 51.344 1 17.25 656 PRO B CA 1
ATOM 10608 C C . PRO B 1 656 ? -10.031 65 52.281 1 17.25 656 PRO B C 1
ATOM 10610 O O . PRO B 1 656 ? -9.297 64.5 53.094 1 17.25 656 PRO B O 1
ATOM 10613 N N . TYR B 1 657 ? -11.125 64.312 51.875 1 16.06 657 TYR B N 1
ATOM 10614 C CA . TYR B 1 657 ? -11.797 63.75 53.062 1 16.06 657 TYR B CA 1
ATOM 10615 C C . TYR B 1 657 ? -10.805 63.031 53.969 1 16.06 657 TYR B C 1
ATOM 10617 O O . TYR B 1 657 ? -9.953 62.281 53.5 1 16.06 657 TYR B O 1
ATOM 10625 N N . GLU B 1 658 ? -10.836 63.406 55.281 1 15.87 658 GLU B N 1
ATOM 10626 C CA . GLU B 1 658 ? -10.227 63.375 56.625 1 15.87 658 GLU B CA 1
ATOM 10627 C C . GLU B 1 658 ? -10.055 61.938 57.094 1 15.87 658 GLU B C 1
ATOM 10629 O O . GLU B 1 658 ? -10.734 61.031 56.625 1 15.87 658 GLU B O 1
ATOM 10634 N N . GLN B 1 659 ? -9.211 61.719 58.281 1 16 659 GLN B N 1
ATOM 10635 C CA . GLN B 1 659 ? -8.258 60.906 59 1 16 659 GLN B CA 1
ATOM 10636 C C . GLN B 1 659 ? -8.969 59.812 59.781 1 16 659 GLN B C 1
ATOM 10638 O O . GLN B 1 659 ? -8.414 58.719 59.969 1 16 659 GLN B O 1
ATOM 10643 N N . GLN B 1 660 ? -10.258 59.938 60.312 1 15.05 660 GLN B N 1
ATOM 10644 C CA . GLN B 1 660 ? -10.32 59.75 61.75 1 15.05 660 GLN B CA 1
ATOM 10645 C C . GLN B 1 660 ? -10.047 58.312 62.125 1 15.05 660 GLN B C 1
ATOM 10647 O O . GLN B 1 660 ? -10.281 57.375 61.344 1 15.05 660 GLN B O 1
ATOM 10652 N N . SER B 1 661 ? -9.594 58.094 63.594 1 15.41 661 SER B N 1
ATOM 10653 C CA . SER B 1 661 ? -8.891 57.344 64.625 1 15.41 661 SER B CA 1
ATOM 10654 C C . SER B 1 661 ? -9.719 56.156 65.125 1 15.41 661 SER B C 1
ATOM 10656 O O . SER B 1 661 ? -9.195 55.281 65.812 1 15.41 661 SER B O 1
ATOM 10658 N N . LEU B 1 662 ? -11 55.938 64.938 1 15.23 662 LEU B N 1
ATOM 10659 C CA . LEU B 1 662 ? -11.656 55.625 66.188 1 15.23 662 LEU B CA 1
ATOM 10660 C C . LEU B 1 662 ? -11.078 54.375 66.812 1 15.23 662 LEU B C 1
ATOM 10662 O O . LEU B 1 662 ? -10.664 53.438 66.062 1 15.23 662 LEU B O 1
ATOM 10666 N N . PRO B 1 663 ? -11.219 54.281 68.25 1 15.87 663 PRO B N 1
ATOM 10667 C CA . PRO B 1 663 ? -10.648 53.719 69.5 1 15.87 663 PRO B CA 1
ATOM 10668 C C . PRO B 1 663 ? -10.836 52.188 69.562 1 15.87 663 PRO B C 1
ATOM 10670 O O . PRO B 1 663 ? -9.852 51.438 69.625 1 15.87 663 PRO B O 1
ATOM 10673 N N . GLY B 1 664 ? -11.734 51.781 70.625 1 14.73 664 GLY B N 1
ATOM 10674 C CA . GLY B 1 664 ? -11.453 51.156 71.938 1 14.73 664 GLY B CA 1
ATOM 10675 C C . GLY B 1 664 ? -11.656 49.656 71.938 1 14.73 664 GLY B C 1
ATOM 10676 O O . GLY B 1 664 ? -10.797 48.906 72.375 1 14.73 664 GLY B O 1
ATOM 10677 N N . ARG B 1 665 ? -12.945 49 72 1 15.09 665 ARG B N 1
ATOM 10678 C CA . ARG B 1 665 ? -13.391 48.406 73.25 1 15.09 665 ARG B CA 1
ATOM 10679 C C . ARG B 1 665 ? -12.883 46.969 73.375 1 15.09 665 ARG B C 1
ATOM 10681 O O . ARG B 1 665 ? -12.547 46.344 72.375 1 15.09 665 ARG B O 1
ATOM 10688 N N . HIS B 1 666 ? -13.375 46.219 74.625 1 14.75 666 HIS B N 1
ATOM 10689 C CA . HIS B 1 666 ? -12.938 45.438 75.75 1 14.75 666 HIS B CA 1
ATOM 10690 C C . HIS B 1 666 ? -12.938 43.938 75.438 1 14.75 666 HIS B C 1
ATOM 10692 O O . HIS B 1 666 ? -11.914 43.25 75.562 1 14.75 666 HIS B O 1
ATOM 10698 N N . SER B 1 667 ? -13.977 43.062 76.062 1 14.29 667 SER B N 1
ATOM 10699 C CA . SER B 1 667 ? -13.828 42.188 77.188 1 14.29 667 SER B CA 1
ATOM 10700 C C . SER B 1 667 ? -13.633 40.719 76.75 1 14.29 667 SER B C 1
ATOM 10702 O O . SER B 1 667 ? -12.602 40.125 77.062 1 14.29 667 SER B O 1
ATOM 10704 N N . SER B 1 668 ? -14.648 39.719 77.312 1 14.35 668 SER B N 1
ATOM 10705 C CA . SER B 1 668 ? -14.484 38.719 78.375 1 14.35 668 SER B CA 1
ATOM 10706 C C . SER B 1 668 ? -14.188 37.344 77.812 1 14.35 668 SER B C 1
ATOM 10708 O O . SER B 1 668 ? -13.188 36.719 78.188 1 14.35 668 SER B O 1
ATOM 10710 N N . VAL B 1 669 ? -15.156 36.188 78.25 1 14.69 669 VAL B N 1
ATOM 10711 C CA . VAL B 1 669 ? -15.039 35.156 79.25 1 14.69 669 VAL B CA 1
ATOM 10712 C C . VAL B 1 669 ? -14.719 33.812 78.625 1 14.69 669 VAL B C 1
ATOM 10714 O O . VAL B 1 669 ? -14.812 33.656 77.438 1 14.69 669 VAL B O 1
ATOM 10717 N N . HIS B 1 670 ? -15.656 32.656 79 1 14.37 670 HIS B N 1
ATOM 10718 C CA . HIS B 1 670 ? -15.414 31.516 79.875 1 14.37 670 HIS B CA 1
ATOM 10719 C C . HIS B 1 670 ? -14.953 30.297 79.062 1 14.37 670 HIS B C 1
ATOM 10721 O O . HIS B 1 670 ? -15.102 30.25 77.875 1 14.37 670 HIS B O 1
ATOM 10727 N N . PRO B 1 671 ? -15.266 28.938 79.812 1 14.91 671 PRO B N 1
ATOM 10728 C CA . PRO B 1 671 ? -14.539 27.797 80.375 1 14.91 671 PRO B CA 1
ATOM 10729 C C . PRO B 1 671 ? -14.547 26.578 79.438 1 14.91 671 PRO B C 1
ATOM 10731 O O . PRO B 1 671 ? -13.492 26.016 79.125 1 14.91 671 PRO B O 1
ATOM 10734 N N . THR B 1 672 ? -15.75 25.672 79.5 1 14.1 672 THR B N 1
ATOM 10735 C CA . THR B 1 672 ? -15.789 24.406 80.188 1 14.1 672 THR B CA 1
ATOM 10736 C C . THR B 1 672 ? -15.398 23.25 79.312 1 14.1 672 THR B C 1
ATOM 10738 O O . THR B 1 672 ? -15.359 23.422 78.062 1 14.1 672 THR B O 1
ATOM 10741 N N . SER B 1 673 ? -16.219 21.984 79.5 1 14.17 673 SER B N 1
ATOM 10742 C CA . SER B 1 673 ? -15.945 20.688 80.125 1 14.17 673 SER B CA 1
ATOM 10743 C C . SER B 1 673 ? -15.656 19.609 79.062 1 14.17 673 SER B C 1
ATOM 10745 O O . SER B 1 673 ? -15.617 19.906 77.875 1 14.17 673 SER B O 1
ATOM 10747 N N . PRO B 1 674 ? -16.406 18.297 79.25 1 14.73 674 PRO B N 1
ATOM 10748 C CA . PRO B 1 674 ? -16.016 16.984 79.75 1 14.73 674 PRO B CA 1
ATOM 10749 C C . PRO B 1 674 ? -15.805 15.969 78.625 1 14.73 674 PRO B C 1
ATOM 10751 O O . PRO B 1 674 ? -14.664 15.68 78.25 1 14.73 674 PRO B O 1
ATOM 10754 N N . ASN B 1 675 ? -16.625 14.703 78.75 1 14.16 675 ASN B N 1
ATOM 10755 C CA . ASN B 1 675 ? -16.375 13.32 79.188 1 14.16 675 ASN B CA 1
ATOM 10756 C C . ASN B 1 675 ? -16.375 12.375 77.938 1 14.16 675 ASN B C 1
ATOM 10758 O O . ASN B 1 675 ? -15.445 11.578 77.812 1 14.16 675 ASN B O 1
ATOM 10762 N N . GLY B 1 676 ? -17.578 11.766 77.5 1 14.12 676 GLY B N 1
ATOM 10763 C CA . GLY B 1 676 ? -18 10.406 77.812 1 14.12 676 GLY B CA 1
ATOM 10764 C C . GLY B 1 676 ? -17.484 9.391 76.812 1 14.12 676 GLY B C 1
ATOM 10765 O O . GLY B 1 676 ? -17 9.75 75.688 1 14.12 676 GLY B O 1
ATOM 10766 N N . SER B 1 677 ? -18.078 8.008 76.875 1 14.27 677 SER B N 1
ATOM 10767 C CA . SER B 1 677 ? -17.922 6.582 77.125 1 14.27 677 SER B CA 1
ATOM 10768 C C . SER B 1 677 ? -17.859 5.766 75.812 1 14.27 677 SER B C 1
ATOM 10770 O O . SER B 1 677 ? -16.922 4.984 75.625 1 14.27 677 SER B O 1
ATOM 10772 N N . LEU B 1 678 ? -18.984 4.906 75.5 1 14.2 678 LEU B N 1
ATOM 10773 C CA . LEU B 1 678 ? -19.109 3.479 75.812 1 14.2 678 LEU B CA 1
ATOM 10774 C C . LEU B 1 678 ? -18.625 2.658 74.625 1 14.2 678 LEU B C 1
ATOM 10776 O O . LEU B 1 678 ? -17.719 1.838 74.75 1 14.2 678 LEU B O 1
ATOM 10780 N N . LEU B 1 679 ? -19.531 1.549 74.062 1 14.04 679 LEU B N 1
ATOM 10781 C CA . LEU B 1 679 ? -19.672 0.115 74.312 1 14.04 679 LEU B CA 1
ATOM 10782 C C . LEU B 1 679 ? -19.25 -0.677 73.062 1 14.04 679 LEU B C 1
ATOM 10784 O O . LEU B 1 679 ? -18.406 -1.566 73.188 1 14.04 679 LEU B O 1
ATOM 10788 N N . GLY B 1 680 ? -20.156 -1.699 72.562 1 13.77 680 GLY B N 1
ATOM 10789 C CA . GLY B 1 680 ? -20.281 -3.137 72.688 1 13.77 680 GLY B CA 1
ATOM 10790 C C . GLY B 1 680 ? -19.766 -3.932 71.5 1 13.77 680 GLY B C 1
ATOM 10791 O O . GLY B 1 680 ? -18.672 -4.504 71.562 1 13.77 680 GLY B O 1
ATOM 10792 N N . SER B 1 681 ? -20.641 -4.742 70.688 1 14.32 681 SER B N 1
ATOM 10793 C CA . SER B 1 681 ? -20.938 -6.168 70.75 1 14.32 681 SER B CA 1
ATOM 10794 C C . SER B 1 681 ? -20.172 -6.957 69.688 1 14.32 681 SER B C 1
ATOM 10796 O O . SER B 1 681 ? -19.703 -6.383 68.688 1 14.32 681 SER B O 1
ATOM 10798 N N . THR B 1 682 ? -20.672 -8.359 69.25 1 14.41 682 THR B N 1
ATOM 10799 C CA . THR B 1 682 ? -20.438 -9.789 69.438 1 14.41 682 THR B CA 1
ATOM 10800 C C . THR B 1 682 ? -19.953 -10.398 68.125 1 14.41 682 THR B C 1
ATOM 10802 O O . THR B 1 682 ? -18.938 -11.086 68.062 1 14.41 682 THR B O 1
ATOM 10805 N N . TRP B 1 683 ? -20.781 -11.195 67.125 1 14.32 683 TRP B N 1
ATOM 10806 C CA . TRP B 1 683 ? -20.844 -12.656 67.188 1 14.32 683 TRP B CA 1
ATOM 10807 C C . TRP B 1 683 ? -19.922 -13.258 66.125 1 14.32 683 TRP B C 1
ATOM 10809 O O . TRP B 1 683 ? -19.531 -12.578 65.125 1 14.32 683 TRP B O 1
ATOM 10819 N N . PRO B 1 684 ? -20.25 -14.719 65.5 1 14.72 684 PRO B N 1
ATOM 10820 C CA . PRO B 1 684 ? -19.75 -16.094 65.625 1 14.72 684 PRO B CA 1
ATOM 10821 C C . PRO B 1 684 ? -19.031 -16.578 64.375 1 14.72 684 PRO B C 1
ATOM 10823 O O . PRO B 1 684 ? -17.891 -17.016 64.438 1 14.72 684 PRO B O 1
ATOM 10826 N N . ARG B 1 685 ? -19.688 -17.703 63.438 1 14.52 685 ARG B N 1
ATOM 10827 C CA . ARG B 1 685 ? -19.484 -19.141 63.406 1 14.52 685 ARG B CA 1
ATOM 10828 C C . ARG B 1 685 ? -18.594 -19.547 62.219 1 14.52 685 ARG B C 1
ATOM 10830 O O . ARG B 1 685 ? -17.578 -20.234 62.406 1 14.52 685 ARG B O 1
ATOM 10837 N N . ARG B 1 686 ? -19.125 -20.562 61.125 1 14.66 686 ARG B N 1
ATOM 10838 C CA . ARG B 1 686 ? -18.969 -22.016 61.062 1 14.66 686 ARG B CA 1
ATOM 10839 C C . ARG B 1 686 ? -17.953 -22.406 60 1 14.66 686 ARG B C 1
ATOM 10841 O O . ARG B 1 686 ? -17.656 -21.625 59.094 1 14.66 686 ARG B O 1
ATOM 10848 N N . ASP B 1 687 ? -17.906 -23.875 59.562 1 15.02 687 ASP B N 1
ATOM 10849 C CA . ASP B 1 687 ? -17.188 -25.141 59.594 1 15.02 687 ASP B CA 1
ATOM 10850 C C . ASP B 1 687 ? -16.875 -25.609 58.156 1 15.02 687 ASP B C 1
ATOM 10852 O O . ASP B 1 687 ? -16.203 -26.641 57.969 1 15.02 687 ASP B O 1
ATOM 10856 N N . ALA B 1 688 ? -17.156 -25.188 57.031 1 15.91 688 ALA B N 1
ATOM 10857 C CA . ALA B 1 688 ? -17.594 -26.25 56.125 1 15.91 688 ALA B CA 1
ATOM 10858 C C . ALA B 1 688 ? -16.406 -27.125 55.688 1 15.91 688 ALA B C 1
ATOM 10860 O O . ALA B 1 688 ? -15.281 -26.641 55.562 1 15.91 688 ALA B O 1
ATOM 10861 N N . SER B 1 689 ? -16.641 -28.344 55.156 1 15.43 689 SER B N 1
ATOM 10862 C CA . SER B 1 689 ? -16.359 -29.766 55.188 1 15.43 689 SER B CA 1
ATOM 10863 C C . SER B 1 689 ? -15.203 -30.125 54.25 1 15.43 689 SER B C 1
ATOM 10865 O O . SER B 1 689 ? -14.789 -29.297 53.406 1 15.43 689 SER B O 1
ATOM 10867 N N . GLY B 1 690 ? -15.289 -31.344 53.438 1 15.73 690 GLY B N 1
ATOM 10868 C CA . GLY B 1 690 ? -14.773 -32.688 53.594 1 15.73 690 GLY B CA 1
ATOM 10869 C C . GLY B 1 690 ? -13.641 -33 52.625 1 15.73 690 GLY B C 1
ATOM 10870 O O . GLY B 1 690 ? -12.531 -33.344 53.031 1 15.73 690 GLY B O 1
ATOM 10871 N N . SER B 1 691 ? -13.852 -33.562 51.375 1 16.53 691 SER B N 1
ATOM 10872 C CA . SER B 1 691 ? -13.516 -34.969 51.125 1 16.53 691 SER B CA 1
ATOM 10873 C C . SER B 1 691 ? -12.133 -35.094 50.5 1 16.53 691 SER B C 1
ATOM 10875 O O . SER B 1 691 ? -11.625 -34.156 49.906 1 16.53 691 SER B O 1
ATOM 10877 N N . PRO B 1 692 ? -11.664 -36.438 50.094 1 16.67 692 PRO B N 1
ATOM 10878 C CA . PRO B 1 692 ? -10.5 -37.312 50.344 1 16.67 692 PRO B CA 1
ATOM 10879 C C . PRO B 1 692 ? -9.531 -37.344 49.156 1 16.67 692 PRO B C 1
ATOM 10881 O O . PRO B 1 692 ? -8.633 -38.188 49.125 1 16.67 692 PRO B O 1
ATOM 10884 N N . ALA B 1 693 ? -9.133 -36.406 48.594 1 16.67 693 ALA B N 1
ATOM 10885 C CA . ALA B 1 693 ? -8.445 -36.719 47.344 1 16.67 693 ALA B CA 1
ATOM 10886 C C . ALA B 1 693 ? -7.277 -37.656 47.594 1 16.67 693 ALA B C 1
ATOM 10888 O O . ALA B 1 693 ? -6.398 -37.375 48.406 1 16.67 693 ALA B O 1
ATOM 10889 N N . THR B 1 694 ? -7.43 -38.781 47.125 1 16.83 694 THR B N 1
ATOM 10890 C CA . THR B 1 694 ? -6.789 -40.062 47.188 1 16.83 694 THR B CA 1
ATOM 10891 C C . THR B 1 694 ? -5.312 -39.969 46.844 1 16.83 694 THR B C 1
ATOM 10893 O O . THR B 1 694 ? -4.887 -39.031 46.188 1 16.83 694 THR B O 1
ATOM 10896 N N . ASN B 1 695 ? -4.586 -41.188 46.75 1 16.31 695 ASN B N 1
ATOM 10897 C CA . ASN B 1 695 ? -3.504 -42 47.312 1 16.31 695 ASN B CA 1
ATOM 10898 C C . ASN B 1 695 ? -2.232 -41.875 46.5 1 16.31 695 ASN B C 1
ATOM 10900 O O . ASN B 1 695 ? -1.156 -41.594 47.031 1 16.31 695 ASN B O 1
ATOM 10904 N N . ASN B 1 696 ? -2.111 -42.75 45.406 1 16.84 696 ASN B N 1
ATOM 10905 C CA . ASN B 1 696 ? -1.227 -43.906 45.5 1 16.84 696 ASN B CA 1
ATOM 10906 C C . ASN B 1 696 ? 0.221 -43.562 45.188 1 16.84 696 ASN B C 1
ATOM 10908 O O . ASN B 1 696 ? 0.49 -42.469 44.688 1 16.84 696 ASN B O 1
ATOM 10912 N N . TYR B 1 697 ? 0.898 -44.531 44.344 1 17.28 697 TYR B N 1
ATOM 10913 C CA . TYR B 1 697 ? 1.868 -45.562 44.688 1 17.28 697 TYR B CA 1
ATOM 10914 C C . TYR B 1 697 ? 3.293 -45.031 44.562 1 17.28 697 TYR B C 1
ATOM 10916 O O . TYR B 1 697 ? 3.523 -44 43.938 1 17.28 697 TYR B O 1
ATOM 10924 N N . ALA B 1 698 ? 4.324 -46.062 44.281 1 18.88 698 ALA B N 1
ATOM 10925 C CA . ALA B 1 698 ? 5.512 -46.719 44.844 1 18.88 698 ALA B CA 1
ATOM 10926 C C . ALA B 1 698 ? 6.785 -46.094 44.281 1 18.88 698 ALA B C 1
ATOM 10928 O O . ALA B 1 698 ? 7.684 -45.688 45.031 1 18.88 698 ALA B O 1
ATOM 10929 N N . LEU B 1 699 ? 7.363 -46.938 43.125 1 19.31 699 LEU B N 1
ATOM 10930 C CA . LEU B 1 699 ? 8.805 -47.125 42.969 1 19.31 699 LEU B CA 1
ATOM 10931 C C . LEU B 1 699 ? 9.484 -45.875 42.438 1 19.31 699 LEU B C 1
ATOM 10933 O O . LEU B 1 699 ? 8.938 -45.188 41.594 1 19.31 699 LEU B O 1
#

pLDDT: mean 70.42, std 31.69, range [13.77, 98.75]